Protein AF-0000000082167321 (afdb_homodimer)

Organism: Oncorhynchus tshawytscha (NCBI:txid74940)

InterPro domains:
  IPR012394 Aldehyde dehydrogenase NAD(P)-dependent [PIRSF036492] (4-446)
  IPR012394 Aldehyde dehydrogenase NAD(P)-dependent [PTHR43570] (4-446)
  IPR015590 Aldehyde dehydrogenase domain [PF00171] (3-423)
  IPR016160 Aldehyde dehydrogenase, cysteine active site [PS00070] (235-246)
  IPR016161 Aldehyde/histidinol dehydrogenase [SSF53720] (4-441)
  IPR016162 Aldehyde dehydrogenase, N-terminal [G3DSA:3.40.605.10] (10-424)
  IPR016163 Aldehyde dehydrogenase, C-terminal [G3DSA:3.40.309.10] (211-406)
  IPR029510 Aldehyde dehydrogenase, glutamic acid active site [PS00687] (207-214)

Radius of gyration: 29.34 Å; Cα contacts (8 Å, |Δi|>4): 2014; chains: 2; bounding box: 57×88×65 Å

Foldseek 3Di:
DLVQLQVLLQVVLVVVQLVDQVSLLQLLVLVLCLCVVCLVLLLVLVCVQWNAFSVCLCVPARVLSNVLSVLLNVCLVVLQDWAFDDDDPVQVVWTWTWGWAFQEEEEFEAEQLRQRRRQCSLVNLNSSSRYQYETETACLSVSNLVVCQVRSVVRHPCSRYHYDYDHDVSVVVNLQDDGQEYEDEEALVVVVVSVVSNVVNVHYYWYQHAFQAEAEEEPPFPLLLLLLQLLCQCCQSQNLDRFRNLEYEEAPVCQVVSVVSNQVNCCVPQNPDNVPRSNGIADSDLVLLVVLLVLCPPFDFPPFQDADSVRNDGPQTETECDDCVRSSNPGRNSGNYYYYHYAHDLVRVLVSQAVDWAGQEYEYEDPDPVSVVCCVVRHHWVYYDYSHTPCLVSDQVDWHHTDGSSTDATHGRSSSNNVSIDTDIDIGDDPPPCVVVVLVDDPHPVPVVPSPCCPPPPD/DLVQLQVLQQVVLVVVQLVDQVSLLQLLVLVLCLCVVCLVLLLVLVCVQWNAFSVCLCVPARVLSNVQSVLLNVCLVVLQDWAFDDDDPVQPVWTWTWGWAFQEEEEFEAEQLRQRRRQCSLVNLNSSSRYQYETETACLSVSNLVVCQVRSVVRHPCSRYHYDYDHDVSVVVNLQDAGQEYEDEEALVVVVVSVVSNVVNVHYYWYQHAFQAEAEEEPPFPLLLLLLQLLCQCCQSQNLDRFRNLEYEEAPVCQVVSLVSNQVNCCVVQNPDNVPRSNGIADSDLVLLVVLLVLCPPFDFPPFQDADSVRNDGPQTETECDDCVRSSNPTRNSGNYYYYHYAHDLVRVLVSQAVDFAGQEYEYEDPDPVSVVCNVVRHHWVYYDYSHTPCLVSDQVDWHHTDGSSTDATHGRSSSNNVSIDTDIDIGDDPPPCVVVVLVDDPHPVVVVPSPCCPPPPD

Secondary structure (DSSP, 8-state):
-HHHHHHHHHHHHHTTTT-SHHHHHHHHHHHHHHHHHTHHHHHHHHHHHH---TTHHIIIIIHHHHHHHHHHHHHHHHHHS-EE----GGGTTSEEEEEEEE-SEEEEE--SSSTTHHHHHHHHHHHHTT-EEEEE--SSSHHHHHHHHHHHHHHS-TTTS-B---SHHHHHHHHHS--SEEEEES-HHHHHHHHHHHHTTT--EEEE-----EEEE-TTS-HHHHHHHHHHHHHGGGG--TTS--EEEE-HHHHHHHHHHHHHHHHHHH-S-GGG-TT----S-HHHHHHHHHHHTT---SB---EEGGGTEE--EEE-S--TTSGGGTS---SSEEEEEE-SSHHHHHHHHHTSPPPSEEEEE-S-HHHHHHHHHH---SEEEESSSSGGGG-TTS-B---GGGEE--BSTHHHHHHTEEEEEEEE--S--GGGGGGGSSSP-SSS-S---------/-HHHHHHHHHHHHHTTTT-SHHHHHHHHHHHHHHHHHTHHHHHHHHHHHH---TTHHIIIIIHHHHHHHHHHHHHHHHHHS-EE----GGGTTSEEEEEEEE-SEEEEE--SSSTTHHHHHHHHHHHHTT-EEEEE--SSSHHHHHHHHHHHHHHS-TTTS-B---SHHHHHHHHHS--SEEEEES-HHHHHHHHHHHHTTT--EEEE-----EEEE-TTS-HHHHHHHHHHHHHGGGG--TTS--EEEE-HHHHHHHHHHHHHHHHHHH-S-GGG-TT----S-HHHHHHHHHHHTT---SB---EEGGGTEE--EEE-S--TTSGGGTS---SSEEEEEE-SSHHHHHHHHHTSPPPSEEEEE-S-HHHHHHHHHH---SEEEESSSSGGGG-TTS-B---GGGEE--BSTHHHHHHTEEEEEEEE--S--GGGGGGGSSSP-SSS-S---------

Nearest PDB structures (foldseek):
  8bb8-assembly1_A  TM=9.942E-01  e=6.285E-67  Homo sapiens
  4l2o-assembly1_B  TM=9.933E-01  e=2.022E-66  Homo sapiens
  4qgk-assembly1_B  TM=9.880E-01  e=3.049E-67  Homo sapiens
  1ad3-assembly1_B  TM=9.892E-01  e=3.861E-65  Rattus norvegicus
  5myp-assembly1_B  TM=9.589E-01  e=3.062E-54  Trypanosoma brucei

pLDDT: mean 95.12, std 10.91, range [20.81, 98.94]

Solvent-accessible surface area (backbone atoms only — not comparable to full-atom values): 46039 Å² total; per-residue (Å²): 109,57,67,55,46,52,50,42,14,46,52,40,41,73,69,46,63,40,68,47,64,66,50,28,41,49,43,46,53,30,51,48,45,49,52,68,74,38,44,67,61,51,29,50,21,40,30,70,35,28,38,41,30,64,79,46,41,44,71,76,28,47,51,60,43,49,50,45,42,53,49,44,60,73,40,39,70,66,67,52,39,73,41,76,46,75,62,41,71,92,40,62,90,40,50,46,30,33,38,51,35,45,60,44,36,31,37,38,36,17,30,51,72,49,49,59,37,59,37,45,48,61,45,51,17,31,35,66,28,37,30,17,33,44,37,28,44,26,55,75,21,48,47,47,34,53,48,48,56,64,47,48,53,75,51,37,63,52,47,31,47,32,64,50,76,49,54,70,69,52,52,52,56,46,47,71,48,86,48,51,28,39,37,38,39,48,53,52,73,59,46,27,52,52,42,33,40,25,14,78,58,50,28,49,68,32,33,40,32,29,32,61,6,45,28,38,46,44,90,83,34,67,53,66,57,50,25,43,43,50,47,49,42,22,42,47,66,30,8,43,40,60,54,19,52,38,31,37,37,29,36,71,91,44,46,66,58,50,52,50,34,34,53,54,39,44,38,63,36,35,40,96,49,46,87,77,23,69,75,48,32,28,47,67,40,68,69,61,40,52,53,54,54,58,49,44,60,97,59,73,53,75,38,62,62,51,68,38,78,94,66,27,37,63,38,68,22,31,30,65,81,43,57,78,83,34,71,67,59,72,55,59,68,64,34,31,57,37,41,28,30,67,31,87,45,70,68,48,45,46,50,59,55,65,74,46,75,36,11,24,25,36,29,38,33,60,78,47,66,68,59,54,50,48,54,64,71,68,52,75,38,9,26,36,24,31,41,48,55,63,58,55,72,76,38,46,62,34,49,46,35,20,36,54,62,1,17,36,54,46,24,39,52,65,40,21,27,53,67,39,28,42,64,23,17,38,29,42,47,64,79,64,72,58,74,72,53,51,80,78,39,54,61,67,72,71,77,62,74,56,67,70,66,69,64,80,63,83,90,109,57,69,55,48,52,52,42,16,46,54,40,41,74,69,46,64,41,69,46,65,67,51,28,42,50,43,46,53,29,51,47,45,50,53,67,74,37,45,69,60,52,30,52,22,40,30,70,34,28,38,40,30,64,78,48,40,44,73,76,27,47,51,59,43,48,50,44,41,52,49,45,59,73,40,40,70,67,69,53,39,74,41,76,44,74,63,41,73,92,39,62,90,38,50,44,30,33,36,52,34,46,59,46,35,31,37,38,36,17,29,50,73,49,48,60,37,59,37,46,50,62,46,51,17,31,36,66,27,35,29,18,33,43,36,27,44,25,55,74,20,48,48,47,34,54,48,47,57,64,47,47,53,77,50,38,62,52,48,33,47,31,64,51,77,47,53,70,67,50,50,53,55,47,47,70,48,85,49,50,27,38,37,39,39,47,53,53,74,60,46,27,52,51,41,34,41,26,14,80,58,49,27,51,69,32,35,39,32,28,32,60,6,44,26,40,45,45,90,84,35,68,53,66,58,51,25,43,43,48,46,49,41,23,43,47,66,30,9,42,40,61,55,19,52,42,31,37,37,28,36,70,91,44,48,66,58,48,53,50,33,33,52,53,39,44,39,63,37,35,41,96,49,47,88,76,24,70,73,47,32,27,48,66,40,68,69,62,40,52,52,54,54,56,48,44,60,96,59,74,52,75,38,62,62,54,68,38,78,93,66,27,36,63,39,67,22,31,30,66,80,42,55,81,83,35,71,66,58,71,55,60,70,64,32,30,58,35,41,28,30,68,32,87,45,72,67,48,44,46,50,58,55,68,75,46,76,37,10,23,23,36,29,38,33,60,79,48,66,67,59,53,50,48,54,64,71,67,51,73,38,9,26,35,24,32,42,47,55,63,59,55,73,76,37,47,64,36,48,46,34,20,37,54,63,1,16,38,54,48,25,38,53,67,41,22,26,51,67,39,27,42,64,24,17,36,28,42,46,62,79,64,71,57,73,72,54,50,80,76,40,53,61,67,70,72,76,61,73,56,68,70,65,70,62,78,64,80,94

Structure (mmCIF, N/CA/C/O backbone):
data_AF-0000000082167321-model_v1
#
loop_
_entity.id
_entity.type
_entity.pdbx_description
1 polymer 'Aldehyde dehydrogenase'
#
loop_
_atom_site.group_PDB
_atom_site.id
_atom_site.type_symbol
_atom_site.label_atom_id
_atom_site.label_alt_id
_atom_site.label_comp_id
_atom_site.label_asym_id
_atom_site.label_entity_id
_atom_site.label_seq_id
_atom_site.pdbx_PDB_ins_code
_atom_site.Cartn_x
_atom_site.Cartn_y
_atom_site.Cartn_z
_atom_site.occupancy
_atom_site.B_iso_or_equiv
_atom_site.auth_seq_id
_atom_site.auth_comp_id
_atom_site.auth_asym_id
_atom_site.auth_atom_id
_atom_site.pdbx_PDB_model_num
ATOM 1 N N . MET A 1 1 ? 22.547 15.086 -13.617 1 87.81 1 MET A N 1
ATOM 2 C CA . MET A 1 1 ? 22.703 15.086 -12.172 1 87.81 1 MET A CA 1
ATOM 3 C C . MET A 1 1 ? 21.703 14.141 -11.516 1 87.81 1 MET A C 1
ATOM 5 O O . MET A 1 1 ? 22.094 13.258 -10.742 1 87.81 1 MET A O 1
ATOM 9 N N . GLU A 1 2 ? 20.5 14.172 -11.969 1 91.75 2 GLU A N 1
ATOM 10 C CA . GLU A 1 2 ? 19.453 13.336 -11.391 1 91.75 2 GLU A CA 1
ATOM 11 C C . GLU A 1 2 ? 19.688 11.859 -11.711 1 91.75 2 GLU A C 1
ATOM 13 O O . GLU A 1 2 ? 19.672 11.016 -10.82 1 91.75 2 GLU A O 1
ATOM 18 N N . LYS A 1 3 ? 19.984 11.602 -13 1 94.5 3 LYS A N 1
ATOM 19 C CA . LYS A 1 3 ? 20.234 10.227 -13.43 1 94.5 3 LYS A CA 1
ATOM 20 C C . LYS A 1 3 ? 21.422 9.625 -12.703 1 94.5 3 LYS A C 1
ATOM 22 O O . LYS A 1 3 ? 21.391 8.461 -12.281 1 94.5 3 LYS A O 1
ATOM 27 N N . GLN A 1 4 ? 22.406 10.414 -12.547 1 96.38 4 GLN A N 1
ATOM 28 C CA . GLN A 1 4 ? 23.625 9.961 -11.883 1 96.38 4 GLN A CA 1
ATOM 29 C C . GLN A 1 4 ? 23.359 9.664 -10.406 1 96.38 4 GLN A C 1
ATOM 31 O O . GLN A 1 4 ? 23.906 8.703 -9.852 1 96.38 4 GLN A O 1
ATOM 36 N N . ALA A 1 5 ? 22.562 10.539 -9.758 1 97.56 5 ALA A N 1
ATOM 37 C CA . ALA A 1 5 ? 22.219 10.328 -8.352 1 97.56 5 ALA A CA 1
ATOM 38 C C . ALA A 1 5 ? 21.5 9 -8.156 1 97.56 5 ALA A C 1
ATOM 40 O O . ALA A 1 5 ? 21.812 8.25 -7.219 1 97.56 5 ALA A O 1
ATOM 41 N N . VAL A 1 6 ? 20.594 8.672 -9.039 1 98.44 6 VAL A N 1
ATOM 42 C CA . VAL A 1 6 ? 19.812 7.438 -8.953 1 98.44 6 VAL A CA 1
ATOM 43 C C . VAL A 1 6 ? 20.734 6.238 -9.203 1 98.44 6 VAL A C 1
ATOM 45 O O . VAL A 1 6 ? 20.672 5.246 -8.469 1 98.44 6 VAL A O 1
ATOM 48 N N . GLN A 1 7 ? 21.562 6.32 -10.211 1 98.06 7 GLN A N 1
ATOM 49 C CA . GLN A 1 7 ? 22.469 5.227 -10.562 1 98.06 7 GLN A CA 1
ATOM 50 C C . GLN A 1 7 ? 23.438 4.938 -9.43 1 98.06 7 GLN A C 1
ATOM 52 O O . GLN A 1 7 ? 23.703 3.777 -9.094 1 98.06 7 GLN A O 1
ATOM 57 N N . ARG A 1 8 ? 23.984 6 -8.883 1 97.75 8 ARG A N 1
ATOM 58 C CA . ARG A 1 8 ? 24.922 5.836 -7.781 1 97.75 8 ARG A CA 1
ATOM 59 C C . ARG A 1 8 ? 24.25 5.203 -6.57 1 97.75 8 ARG A C 1
ATOM 61 O O . ARG A 1 8 ? 24.828 4.344 -5.906 1 97.75 8 ARG A O 1
ATOM 68 N N . ALA A 1 9 ? 23.047 5.684 -6.234 1 98.62 9 ALA A N 1
ATOM 69 C CA . ALA A 1 9 ? 22.281 5.109 -5.125 1 98.62 9 ALA A CA 1
ATOM 70 C C . ALA A 1 9 ? 22.016 3.627 -5.363 1 98.62 9 ALA A C 1
ATOM 72 O O . ALA A 1 9 ? 22.141 2.812 -4.445 1 98.62 9 ALA A O 1
ATOM 73 N N . ARG A 1 10 ? 21.641 3.229 -6.566 1 98.06 10 ARG A N 1
ATOM 74 C CA . ARG A 1 10 ? 21.344 1.846 -6.918 1 98.06 10 ARG A CA 1
ATOM 75 C C . ARG A 1 10 ? 22.578 0.963 -6.793 1 98.06 10 ARG A C 1
ATOM 77 O O . ARG A 1 10 ? 22.5 -0.155 -6.277 1 98.06 10 ARG A O 1
ATOM 84 N N . GLU A 1 11 ? 23.703 1.47 -7.312 1 97.56 11 GLU A N 1
ATOM 85 C CA . GLU A 1 11 ? 24.953 0.72 -7.227 1 97.56 11 GLU A CA 1
ATOM 86 C C . GLU A 1 11 ? 25.359 0.494 -5.77 1 97.56 11 GLU A C 1
ATOM 88 O O . GLU A 1 11 ? 25.781 -0.601 -5.406 1 97.56 11 GLU A O 1
ATOM 93 N N . ALA A 1 12 ? 25.219 1.53 -4.969 1 98.06 12 ALA A N 1
ATOM 94 C CA . ALA A 1 12 ? 25.547 1.42 -3.553 1 98.06 12 ALA A CA 1
ATOM 95 C C . ALA A 1 12 ? 24.625 0.424 -2.848 1 98.06 12 ALA A C 1
ATOM 97 O O . ALA A 1 12 ? 25.078 -0.346 -1.995 1 98.06 12 ALA A O 1
ATOM 98 N N . PHE A 1 13 ? 23.422 0.398 -3.141 1 98.19 13 PHE A N 1
ATOM 99 C CA . PHE A 1 13 ? 22.453 -0.546 -2.578 1 98.19 13 PHE A CA 1
ATOM 100 C C . PHE A 1 13 ? 22.812 -1.977 -2.961 1 98.19 13 PHE A C 1
ATOM 102 O O . PHE A 1 13 ? 22.828 -2.867 -2.109 1 98.19 13 PHE A O 1
ATOM 109 N N . LEU A 1 14 ? 23.062 -2.156 -4.246 1 95.31 14 LEU A N 1
ATOM 110 C CA . LEU A 1 14 ? 23.328 -3.486 -4.781 1 95.31 14 LEU A CA 1
ATOM 111 C C . LEU A 1 14 ? 24.625 -4.047 -4.199 1 95.31 14 LEU A C 1
ATOM 113 O O . LEU A 1 14 ? 24.812 -5.266 -4.137 1 95.31 14 LEU A O 1
ATOM 117 N N . ALA A 1 15 ? 25.453 -3.105 -3.77 1 95.38 15 ALA A N 1
ATOM 118 C CA . ALA A 1 15 ? 26.703 -3.533 -3.135 1 95.38 15 ALA A CA 1
ATOM 119 C C . ALA A 1 15 ? 26.438 -4.105 -1.744 1 95.38 15 ALA A C 1
ATOM 121 O O . ALA A 1 15 ? 27.312 -4.727 -1.145 1 95.38 15 ALA A O 1
ATOM 122 N N . GLY A 1 16 ? 25.234 -3.93 -1.157 1 95.25 16 GLY A N 1
ATOM 123 C CA . GLY A 1 16 ? 24.828 -4.574 0.077 1 95.25 16 GLY A CA 1
ATOM 124 C C . GLY A 1 16 ? 25.156 -3.77 1.316 1 95.25 16 GLY A C 1
ATOM 125 O O . GLY A 1 16 ? 25.078 -4.277 2.436 1 95.25 16 GLY A O 1
ATOM 126 N N . ARG A 1 17 ? 25.484 -2.494 1.141 1 94.88 17 ARG A N 1
ATOM 127 C CA . ARG A 1 17 ? 25.953 -1.651 2.24 1 94.88 17 ARG A CA 1
ATOM 128 C C . ARG A 1 17 ? 24.875 -1.535 3.322 1 94.88 17 ARG A C 1
ATOM 130 O O . ARG A 1 17 ? 25.188 -1.618 4.516 1 94.88 17 ARG A O 1
ATOM 137 N N . PRO A 1 18 ? 23.625 -1.459 2.938 1 96.12 18 PRO A N 1
ATOM 138 C CA . PRO A 1 18 ? 22.641 -1.237 3.996 1 96.12 18 PRO A CA 1
ATOM 139 C C . PRO A 1 18 ? 22.062 -2.539 4.559 1 96.12 18 PRO A C 1
ATOM 141 O O . PRO A 1 18 ? 21.156 -2.514 5.379 1 96.12 18 PRO A O 1
ATOM 144 N N . ARG A 1 19 ? 22.562 -3.676 4.203 1 95 19 ARG A N 1
ATOM 145 C CA . ARG A 1 19 ? 22.031 -4.961 4.641 1 95 19 ARG A CA 1
ATOM 146 C C . ARG A 1 19 ? 22.219 -5.152 6.141 1 95 19 ARG A C 1
ATOM 148 O O . ARG A 1 19 ? 21.281 -5.527 6.844 1 95 19 ARG A O 1
ATOM 155 N N . PRO A 1 20 ? 23.422 -4.812 6.695 1 97.38 20 PRO A N 1
ATOM 156 C CA . PRO A 1 20 ? 23.578 -4.984 8.141 1 97.38 20 PRO A CA 1
ATOM 157 C C . PRO A 1 20 ? 22.766 -3.98 8.953 1 97.38 20 PRO A C 1
ATOM 159 O O . PRO A 1 20 ? 22.781 -2.781 8.664 1 97.38 20 PRO A O 1
ATOM 162 N N . LEU A 1 21 ? 22.125 -4.473 10 1 98.38 21 LEU A N 1
ATOM 163 C CA . LEU A 1 21 ? 21.312 -3.605 10.844 1 98.38 21 LEU A CA 1
ATOM 164 C C . LEU A 1 21 ? 22.172 -2.555 11.531 1 98.38 21 LEU A C 1
ATOM 166 O O . LEU A 1 21 ? 21.734 -1.427 11.758 1 98.38 21 LEU A O 1
ATOM 170 N N . GLU A 1 22 ? 23.391 -2.938 11.836 1 98.5 22 GLU A N 1
ATOM 171 C CA . GLU A 1 22 ? 24.312 -2.014 12.492 1 98.5 22 GLU A CA 1
ATOM 172 C C . GLU A 1 22 ? 24.578 -0.782 11.633 1 98.5 22 GLU A C 1
ATOM 174 O O . GLU A 1 22 ? 24.672 0.334 12.148 1 98.5 22 GLU A O 1
ATOM 179 N N . PHE A 1 23 ? 24.75 -0.994 10.336 1 98.75 23 PHE A N 1
ATOM 180 C CA . PHE A 1 23 ? 24.938 0.117 9.406 1 98.75 23 PHE A CA 1
ATOM 181 C C . PHE A 1 23 ? 23.734 1.056 9.438 1 98.75 23 PHE A C 1
ATOM 183 O O . PHE A 1 23 ? 23.891 2.277 9.477 1 98.75 23 PHE A O 1
ATOM 190 N N . ARG A 1 24 ? 22.516 0.494 9.43 1 98.88 24 ARG A N 1
ATOM 191 C CA . ARG A 1 24 ? 21.281 1.275 9.445 1 98.88 24 ARG A CA 1
ATOM 192 C C . ARG A 1 24 ? 21.172 2.109 10.719 1 98.88 24 ARG A C 1
ATOM 194 O O . ARG A 1 24 ? 20.859 3.299 10.664 1 98.88 24 ARG A O 1
ATOM 201 N N . VAL A 1 25 ? 21.484 1.472 11.852 1 98.88 25 VAL A N 1
ATOM 202 C CA . VAL A 1 25 ? 21.453 2.15 13.148 1 98.88 25 VAL A CA 1
ATOM 203 C C . VAL A 1 25 ? 22.453 3.301 13.148 1 98.88 25 VAL A C 1
ATOM 205 O O . VAL A 1 25 ? 22.156 4.398 13.625 1 98.88 25 VAL A O 1
ATOM 208 N N . GLN A 1 26 ? 23.625 3.064 12.578 1 98.81 26 GLN A N 1
ATOM 209 C CA . GLN A 1 26 ? 24.656 4.094 12.523 1 98.81 26 GLN A CA 1
ATOM 210 C C . GLN A 1 26 ? 24.188 5.289 11.695 1 98.81 26 GLN A C 1
ATOM 212 O O . GLN A 1 26 ? 24.422 6.441 12.07 1 98.81 26 GLN A O 1
ATOM 217 N N . GLN A 1 27 ? 23.594 5.023 10.547 1 98.94 27 GLN A N 1
ATOM 218 C CA . GLN A 1 27 ? 23.078 6.102 9.719 1 98.94 27 GLN A CA 1
ATOM 219 C C . GLN A 1 27 ? 22 6.898 10.461 1 98.94 27 GLN A C 1
ATOM 221 O O . GLN A 1 27 ? 21.984 8.133 10.398 1 98.94 27 GLN A O 1
ATOM 226 N N . LEU A 1 28 ? 21.109 6.215 11.195 1 98.94 28 LEU A N 1
ATOM 227 C CA . LEU A 1 28 ? 20.047 6.867 11.945 1 98.94 28 LEU A CA 1
ATOM 228 C C . LEU A 1 28 ? 20.609 7.734 13.062 1 98.94 28 LEU A C 1
ATOM 230 O O . LEU A 1 28 ? 20.172 8.867 13.258 1 98.94 28 LEU A O 1
ATOM 234 N N . LYS A 1 29 ? 21.562 7.25 13.766 1 98.88 29 LYS A N 1
ATOM 235 C CA . LYS A 1 29 ? 22.203 8.016 14.828 1 98.88 29 LYS A CA 1
ATOM 236 C C . LYS A 1 29 ? 22.922 9.242 14.266 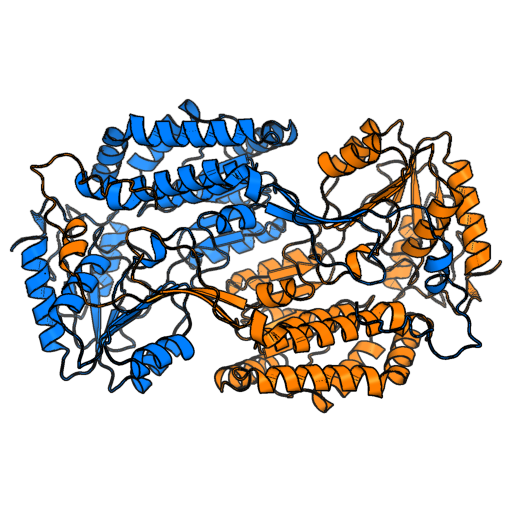1 98.88 29 LYS A C 1
ATOM 238 O O . LYS A 1 29 ? 22.938 10.305 14.898 1 98.88 29 LYS A O 1
ATOM 243 N N . SER A 1 30 ? 23.531 9.062 13.094 1 98.88 30 SER A N 1
ATOM 244 C CA . SER A 1 30 ? 24.188 10.188 12.438 1 98.88 30 SER A CA 1
ATOM 245 C C . SER A 1 30 ? 23.172 11.258 12.031 1 98.88 30 SER A C 1
ATOM 247 O O . SER A 1 30 ? 23.469 12.453 12.102 1 98.88 30 SER A O 1
ATOM 249 N N . LEU A 1 31 ? 22.047 10.812 11.57 1 98.88 31 LEU A N 1
ATOM 250 C CA . LEU A 1 31 ? 20.969 11.75 11.242 1 98.88 31 LEU A CA 1
ATOM 251 C C . LEU A 1 31 ? 20.516 12.508 12.484 1 98.88 31 LEU A C 1
ATOM 253 O O . LEU A 1 31 ? 20.266 13.711 12.422 1 98.88 31 LEU A O 1
ATOM 257 N N . GLN A 1 32 ? 20.406 11.812 13.594 1 98.62 32 GLN A N 1
ATOM 258 C CA . GLN A 1 32 ? 20.062 12.445 14.867 1 98.62 32 GLN A CA 1
ATOM 259 C C . GLN A 1 32 ? 21.094 13.5 15.25 1 98.62 32 GLN A C 1
ATOM 261 O O . GLN A 1 32 ? 20.734 14.586 15.711 1 98.62 32 GLN A O 1
ATOM 266 N N . ARG A 1 33 ? 22.328 13.211 15.055 1 98.62 33 ARG A N 1
ATOM 267 C CA . ARG A 1 33 ? 23.406 14.148 15.352 1 98.62 33 ARG A CA 1
ATOM 268 C C . ARG A 1 33 ? 23.297 15.391 14.469 1 98.62 33 ARG A C 1
ATOM 270 O O . ARG A 1 33 ? 23.562 16.5 14.922 1 98.62 33 ARG A O 1
ATOM 277 N N . MET A 1 34 ? 22.953 15.156 13.227 1 98.69 34 MET A N 1
ATOM 278 C CA . MET A 1 34 ? 22.781 16.297 12.336 1 98.69 34 MET A CA 1
ATOM 279 C C . MET A 1 34 ? 21.766 17.281 12.891 1 98.69 34 MET A C 1
ATOM 281 O O . MET A 1 34 ? 22 18.484 12.93 1 98.69 34 MET A O 1
ATOM 285 N N . ILE A 1 35 ? 20.672 16.719 13.352 1 98 35 ILE A N 1
ATOM 286 C CA . ILE A 1 35 ? 19.578 17.531 13.859 1 98 35 ILE A CA 1
ATOM 287 C C . ILE A 1 35 ? 20.016 18.25 15.133 1 98 35 ILE A C 1
ATOM 289 O O . ILE A 1 35 ? 19.781 19.453 15.297 1 98 35 ILE A O 1
ATOM 293 N N . THR A 1 36 ? 20.688 17.578 15.984 1 96.69 36 THR A N 1
ATOM 294 C CA . THR A 1 36 ? 21.094 18.125 17.266 1 96.69 36 THR A CA 1
ATOM 295 C C . THR A 1 36 ? 22.219 19.141 17.094 1 96.69 36 THR A C 1
ATOM 297 O O . THR A 1 36 ? 22.219 20.188 17.719 1 96.69 36 THR A O 1
ATOM 300 N N . ASP A 1 37 ? 23.156 18.844 16.188 1 97.5 37 ASP A N 1
ATOM 301 C CA . ASP A 1 37 ? 24.328 19.672 15.961 1 97.5 37 ASP A CA 1
ATOM 302 C C . ASP A 1 37 ? 23.953 20.969 15.25 1 97.5 37 ASP A C 1
ATOM 304 O O . ASP A 1 37 ? 24.609 22 15.438 1 97.5 37 ASP A O 1
ATOM 308 N N . ARG A 1 38 ? 22.938 20.891 14.469 1 97.88 38 ARG A N 1
ATOM 309 C CA . ARG A 1 38 ? 22.734 21.984 13.531 1 97.88 38 ARG A CA 1
ATOM 310 C C . ARG A 1 38 ? 21.391 22.672 13.75 1 97.88 38 ARG A C 1
ATOM 312 O O . ARG A 1 38 ? 20.844 23.297 12.844 1 97.88 38 ARG A O 1
ATOM 319 N N . GLN A 1 39 ? 20.812 22.547 14.891 1 97 39 GLN A N 1
ATOM 320 C CA . GLN A 1 39 ? 19.5 23.078 15.211 1 97 39 GLN A CA 1
ATOM 321 C C . GLN A 1 39 ? 19.422 24.578 14.922 1 97 39 GLN A C 1
ATOM 323 O O . GLN A 1 39 ? 18.406 25.062 14.414 1 97 39 GLN A O 1
ATOM 328 N N . GLY A 1 40 ? 20.453 25.344 15.328 1 97.19 40 GLY A N 1
ATOM 329 C CA . GLY A 1 40 ? 20.469 26.781 15.086 1 97.19 40 GLY A CA 1
ATOM 330 C C . GLY A 1 40 ? 20.406 27.141 13.617 1 97.19 40 GLY A C 1
ATOM 331 O O . GLY A 1 40 ? 19.672 28.047 13.227 1 97.19 40 GLY A O 1
ATOM 332 N N . GLU A 1 41 ? 21.172 26.453 12.781 1 98.31 41 GLU A N 1
ATOM 333 C CA . GLU A 1 41 ? 21.172 26.688 11.336 1 98.31 41 GLU A CA 1
ATOM 334 C C . GLU A 1 41 ? 19.812 26.344 10.734 1 98.31 41 GLU A C 1
ATOM 336 O O . GLU A 1 41 ? 19.328 27.031 9.836 1 98.31 41 GLU A O 1
ATOM 341 N N . ILE A 1 42 ? 19.234 25.312 11.242 1 98.56 42 ILE A N 1
ATOM 342 C CA . ILE A 1 42 ? 17.922 24.891 10.773 1 98.56 42 ILE A CA 1
ATOM 343 C C . ILE A 1 42 ? 16.875 25.953 11.102 1 98.56 42 ILE A C 1
ATOM 345 O O . ILE A 1 42 ? 16.078 26.328 10.25 1 98.56 42 ILE A O 1
ATOM 349 N N . ALA A 1 43 ? 16.953 26.453 12.312 1 97.38 43 ALA A N 1
ATOM 350 C CA . ALA A 1 43 ? 16.031 27.5 12.727 1 97.38 43 ALA A CA 1
ATOM 351 C C . ALA A 1 43 ? 16.203 28.766 11.875 1 97.38 43 ALA A C 1
ATOM 353 O O . ALA A 1 43 ? 15.211 29.391 11.492 1 97.38 43 ALA A O 1
ATOM 354 N N . THR A 1 44 ? 17.438 29.094 11.586 1 98.12 44 THR A N 1
ATOM 355 C CA . THR A 1 44 ? 17.719 30.266 10.758 1 98.12 44 THR A CA 1
ATOM 356 C C . THR A 1 44 ? 17.156 30.094 9.352 1 98.12 44 THR A C 1
ATOM 358 O O . THR A 1 44 ? 16.578 31.016 8.797 1 98.12 44 THR A O 1
ATOM 361 N N . ALA A 1 45 ? 17.344 28.891 8.789 1 98.62 45 ALA A N 1
ATOM 362 C CA . ALA A 1 45 ? 16.812 28.609 7.461 1 98.62 45 ALA A CA 1
ATOM 363 C C . ALA A 1 45 ? 15.289 28.766 7.438 1 98.62 45 ALA A C 1
ATOM 365 O O . ALA A 1 45 ? 14.734 29.359 6.52 1 98.62 45 ALA A O 1
ATOM 366 N N . LEU A 1 46 ? 14.617 28.297 8.445 1 98.31 46 LEU A N 1
ATOM 367 C CA . LEU A 1 46 ? 13.164 28.344 8.5 1 98.31 46 LEU A CA 1
ATOM 368 C C . LEU A 1 46 ? 12.68 29.781 8.727 1 98.31 46 LEU A C 1
ATOM 370 O O . LEU A 1 46 ? 11.617 30.156 8.227 1 98.31 46 LEU A O 1
ATOM 374 N N . LYS A 1 47 ? 13.445 30.547 9.5 1 97.62 47 LYS A N 1
ATOM 375 C CA . LYS A 1 47 ? 13.141 31.953 9.656 1 97.62 47 LYS A CA 1
ATOM 376 C C . LYS A 1 47 ? 13.172 32.688 8.305 1 97.62 47 LYS A C 1
ATOM 378 O O . LYS A 1 47 ? 12.289 33.469 8.008 1 97.62 47 LYS A O 1
ATOM 383 N N . GLN A 1 48 ? 14.109 32.281 7.547 1 97.88 48 GLN A N 1
ATOM 384 C CA . GLN A 1 48 ? 14.273 32.906 6.242 1 97.88 48 GLN A CA 1
ATOM 385 C C . GLN A 1 48 ? 13.203 32.438 5.266 1 97.88 48 GLN A C 1
ATOM 387 O O . GLN A 1 48 ? 12.727 33.219 4.434 1 97.88 48 GLN A O 1
ATOM 392 N N . ASP A 1 49 ? 12.789 31.203 5.332 1 98.25 49 ASP A N 1
ATOM 393 C CA . ASP A 1 49 ? 11.828 30.625 4.402 1 98.25 49 ASP A CA 1
ATOM 394 C C . ASP A 1 49 ? 10.422 31.156 4.672 1 98.25 49 ASP A C 1
ATOM 396 O O . ASP A 1 49 ? 9.711 31.562 3.746 1 98.25 49 ASP A O 1
ATOM 400 N N . ILE A 1 50 ? 10.008 31.156 5.98 1 97.38 50 ILE A N 1
ATOM 401 C CA . ILE A 1 50 ? 8.602 31.438 6.25 1 97.38 50 ILE A CA 1
ATOM 402 C C . ILE A 1 50 ? 8.477 32.25 7.531 1 97.38 50 ILE A C 1
ATOM 404 O O . ILE A 1 50 ? 7.387 32.375 8.102 1 97.38 50 ILE A O 1
ATOM 408 N N . ASN A 1 51 ? 9.562 32.75 8.086 1 96.69 51 ASN A N 1
ATOM 409 C CA . ASN A 1 51 ? 9.617 33.594 9.281 1 96.69 51 ASN A CA 1
ATOM 410 C C . ASN A 1 51 ? 9.164 32.844 10.523 1 96.69 51 ASN A C 1
ATOM 412 O O . ASN A 1 51 ? 8.492 33.406 11.391 1 96.69 51 ASN A O 1
ATOM 416 N N . ARG A 1 52 ? 9.477 31.594 10.578 1 95.19 52 ARG A N 1
ATOM 417 C CA . ARG A 1 52 ? 9.133 30.781 11.742 1 95.19 52 ARG A CA 1
ATOM 418 C C . ARG A 1 52 ? 9.977 31.188 12.953 1 95.19 52 ARG A C 1
ATOM 420 O O . ARG A 1 52 ? 11.164 31.469 12.828 1 95.19 52 ARG A O 1
ATOM 427 N N . SER A 1 53 ? 9.297 31.172 14.07 1 91.88 53 SER A N 1
ATOM 428 C CA . SER A 1 53 ? 10.008 31.438 15.312 1 91.88 53 SER A CA 1
ATOM 429 C C . SER A 1 53 ? 10.992 30.297 15.625 1 91.88 53 SER A C 1
ATOM 431 O O . SER A 1 53 ? 10.68 29.125 15.422 1 91.88 53 SER A O 1
ATOM 433 N N . GLN A 1 54 ? 12.148 30.656 16.172 1 90.25 54 GLN A N 1
ATOM 434 C CA . GLN A 1 54 ? 13.148 29.656 16.531 1 90.25 54 GLN A CA 1
ATOM 435 C C . GLN A 1 54 ? 12.641 28.75 17.641 1 90.25 54 GLN A C 1
ATOM 437 O O . GLN A 1 54 ? 13.062 27.594 17.75 1 90.25 54 GLN A O 1
ATOM 442 N N . TYR A 1 55 ? 11.688 29.219 18.406 1 87.38 55 TYR A N 1
ATOM 443 C CA . TYR A 1 55 ? 11.164 28.453 19.516 1 87.38 55 TYR A CA 1
ATOM 444 C C . TYR A 1 55 ? 10.125 27.438 19.047 1 87.38 55 TYR A C 1
ATOM 446 O O . TYR A 1 55 ? 9.852 26.453 19.734 1 87.38 55 TYR A O 1
ATOM 454 N N . ASP A 1 56 ? 9.57 27.641 17.844 1 90.81 56 ASP A N 1
ATOM 455 C CA . ASP A 1 56 ? 8.555 26.766 17.281 1 90.81 56 ASP A CA 1
ATOM 456 C C . ASP A 1 56 ? 9.195 25.625 16.5 1 90.81 56 ASP A C 1
ATOM 458 O O . ASP A 1 56 ? 8.586 24.562 16.328 1 90.81 56 ASP A O 1
ATOM 462 N N . THR A 1 57 ? 10.438 25.859 16.078 1 93.31 57 THR A N 1
ATOM 463 C CA . THR A 1 57 ? 11.102 24.938 15.172 1 93.31 57 THR A CA 1
ATOM 464 C C . THR A 1 57 ? 11.266 23.562 15.82 1 93.31 57 THR A C 1
ATOM 466 O O . THR A 1 57 ? 10.875 22.547 15.242 1 93.31 57 THR A O 1
ATOM 469 N N . PRO A 1 58 ? 11.766 23.453 17.094 1 92.88 58 PRO A N 1
ATOM 470 C CA . PRO A 1 58 ? 11.859 22.125 17.719 1 92.88 58 PRO A CA 1
ATOM 471 C C . PRO A 1 58 ? 10.5 21.453 17.906 1 92.88 58 PRO A C 1
ATOM 473 O O . PRO A 1 58 ? 10.352 20.266 17.641 1 92.88 58 PRO A O 1
ATOM 476 N N . LEU A 1 59 ? 9.523 22.25 18.234 1 89.5 59 LEU A N 1
ATOM 477 C CA . LEU A 1 59 ? 8.203 21.719 18.547 1 89.5 59 LEU A CA 1
ATOM 478 C C . LEU A 1 59 ? 7.512 21.203 17.281 1 89.5 59 LEU A C 1
ATOM 480 O O . LEU A 1 59 ? 6.844 20.172 17.328 1 89.5 59 LEU A O 1
ATOM 484 N N . PHE A 1 60 ? 7.695 21.875 16.234 1 92.38 60 PHE A N 1
ATOM 485 C CA . PHE A 1 60 ? 6.902 21.578 15.055 1 92.38 60 PHE A CA 1
ATOM 486 C C . PHE A 1 60 ? 7.613 20.562 14.172 1 92.38 60 PHE A C 1
ATOM 488 O O . PHE A 1 60 ? 6.98 19.906 13.344 1 92.38 60 PHE A O 1
ATOM 495 N N . GLU A 1 61 ? 8.984 20.453 14.344 1 95.25 61 GLU A N 1
ATOM 496 C CA . GLU A 1 61 ? 9.625 19.562 13.375 1 95.25 61 GLU A CA 1
ATOM 497 C C . GLU A 1 61 ? 10.68 18.688 14.039 1 95.25 61 GLU A C 1
ATOM 499 O O . GLU A 1 61 ? 10.664 17.469 13.867 1 95.25 61 GLU A O 1
ATOM 504 N N . LEU A 1 62 ? 11.492 19.25 14.891 1 96.69 62 LEU A N 1
ATOM 505 C CA . LEU A 1 62 ? 12.734 18.578 15.227 1 96.69 62 LEU A CA 1
ATOM 506 C C . LEU A 1 62 ? 12.516 17.531 16.312 1 96.69 62 LEU A C 1
ATOM 508 O O . LEU A 1 62 ? 13.07 16.438 16.25 1 96.69 62 LEU A O 1
ATOM 512 N N . ILE A 1 63 ? 11.648 17.828 17.266 1 94.44 63 ILE A N 1
ATOM 513 C CA . ILE A 1 63 ? 11.375 16.891 18.344 1 94.44 63 ILE A CA 1
ATOM 514 C C . ILE A 1 63 ? 10.734 15.625 17.766 1 94.44 63 ILE A C 1
ATOM 516 O O . ILE A 1 63 ? 11.117 14.508 18.125 1 94.44 63 ILE A O 1
ATOM 520 N N . GLY A 1 64 ? 9.742 15.82 16.875 1 94.75 64 GLY A N 1
ATOM 521 C CA . GLY A 1 64 ? 9.117 14.68 16.234 1 94.75 64 GLY A CA 1
ATOM 522 C C . GLY A 1 64 ? 10.102 13.82 15.453 1 94.75 64 GLY A C 1
ATOM 523 O O . GLY A 1 64 ? 10.016 12.594 15.492 1 94.75 64 GLY A O 1
ATOM 524 N N . LEU A 1 65 ? 11.047 14.414 14.781 1 97.56 65 LEU A N 1
ATOM 525 C CA . LEU A 1 65 ? 12.07 13.695 14.023 1 97.56 65 LEU A CA 1
ATOM 526 C C . LEU A 1 65 ? 12.969 12.883 14.945 1 97.56 65 LEU A C 1
ATOM 528 O O . LEU A 1 65 ? 13.258 11.719 14.664 1 97.56 65 LEU A O 1
ATOM 532 N N . GLU A 1 66 ? 13.367 13.508 16.031 1 97.19 66 GLU A N 1
ATOM 533 C CA . GLU A 1 66 ? 14.219 12.82 16.984 1 97.19 66 GLU A CA 1
ATOM 534 C C . GLU A 1 66 ? 13.508 11.617 17.594 1 97.19 66 GLU A C 1
ATOM 536 O O . GLU A 1 66 ? 14.117 10.562 17.797 1 97.19 66 GLU A O 1
ATOM 541 N N . ASN A 1 67 ? 12.266 11.805 17.875 1 95.88 67 ASN A N 1
ATOM 542 C CA . ASN A 1 67 ? 11.469 10.695 18.391 1 95.88 67 ASN A CA 1
ATOM 543 C C . ASN A 1 67 ? 11.367 9.555 17.391 1 95.88 67 ASN A C 1
ATOM 545 O O . ASN A 1 67 ? 11.453 8.383 17.766 1 95.88 67 ASN A O 1
ATOM 549 N N . GLU A 1 68 ? 11.141 9.891 16.156 1 97.25 68 GLU A N 1
ATOM 550 C CA . GLU A 1 68 ? 11.078 8.906 15.086 1 97.25 68 GLU A CA 1
ATOM 551 C C . GLU A 1 68 ? 12.375 8.117 14.984 1 97.25 68 GLU A C 1
ATOM 553 O O . GLU A 1 68 ? 12.359 6.891 14.844 1 97.25 68 GLU A O 1
ATOM 558 N N . ILE A 1 69 ? 13.484 8.797 15.039 1 98.75 69 ILE A N 1
ATOM 559 C CA . ILE A 1 69 ? 14.797 8.172 14.938 1 98.75 69 ILE A CA 1
ATOM 560 C C . ILE A 1 69 ? 15.039 7.258 16.125 1 98.75 69 ILE A C 1
ATOM 562 O O . ILE A 1 69 ? 15.461 6.113 15.969 1 98.75 69 ILE A O 1
ATOM 566 N N . SER A 1 70 ? 14.734 7.781 17.312 1 98.19 70 SER A N 1
ATOM 567 C CA . SER A 1 70 ? 14.93 7.004 18.531 1 98.19 70 SER A CA 1
ATOM 568 C C . SER A 1 70 ? 14.109 5.719 18.5 1 98.19 70 SER A C 1
ATOM 570 O O . SER A 1 70 ? 14.602 4.656 18.891 1 98.19 70 SER A O 1
ATOM 572 N N . LEU A 1 71 ? 12.898 5.852 18.078 1 98 71 LEU A N 1
ATOM 573 C CA . LEU A 1 71 ? 12.031 4.684 17.969 1 98 71 LEU A CA 1
ATOM 574 C C . LEU A 1 71 ? 12.617 3.664 16.984 1 98 71 LEU A C 1
ATOM 576 O O . LEU A 1 71 ? 12.688 2.471 17.297 1 98 71 LEU A O 1
ATOM 580 N N . ALA A 1 72 ? 13.031 4.09 15.852 1 98.75 72 ALA A N 1
ATOM 581 C CA . ALA A 1 72 ? 13.594 3.201 14.836 1 98.75 72 ALA A CA 1
ATOM 582 C C . ALA A 1 72 ? 14.836 2.494 15.359 1 98.75 72 ALA A C 1
ATOM 584 O O . ALA A 1 72 ? 14.984 1.28 15.195 1 98.75 72 ALA A O 1
ATOM 585 N N . VAL A 1 73 ? 15.68 3.279 15.984 1 98.81 73 VAL A N 1
ATOM 586 C CA . VAL A 1 73 ? 16.906 2.711 16.516 1 98.81 73 VAL A CA 1
ATOM 587 C C . VAL A 1 73 ? 16.578 1.631 17.547 1 98.81 73 VAL A C 1
ATOM 589 O O . VAL A 1 73 ? 17.172 0.553 17.531 1 98.81 73 VAL A O 1
ATOM 592 N N . SER A 1 74 ? 15.625 1.925 18.359 1 98.44 74 SER A N 1
ATOM 593 C CA . SER A 1 74 ? 15.289 1.032 19.469 1 98.44 74 SER A CA 1
ATOM 594 C C . SER A 1 74 ? 14.586 -0.227 18.969 1 98.44 74 SER A C 1
ATOM 596 O O . SER A 1 74 ? 14.75 -1.304 19.547 1 98.44 74 SER A O 1
ATOM 598 N N . LYS A 1 75 ? 13.82 -0.113 17.891 1 98.5 75 LYS A N 1
ATOM 599 C CA . LYS A 1 75 ? 12.93 -1.208 17.516 1 98.5 75 LYS A CA 1
ATOM 600 C C . LYS A 1 75 ? 13.398 -1.888 16.234 1 98.5 75 LYS A C 1
ATOM 602 O O . LYS A 1 75 ? 12.828 -2.898 15.82 1 98.5 75 LYS A O 1
ATOM 607 N N . LEU A 1 76 ? 14.43 -1.468 15.648 1 98.75 76 LEU A N 1
ATOM 608 C CA . LEU A 1 76 ? 14.828 -1.894 14.312 1 98.75 76 LEU A CA 1
ATOM 609 C C . LEU A 1 76 ? 15.039 -3.402 14.266 1 98.75 76 LEU A C 1
ATOM 611 O O . LEU A 1 76 ? 14.602 -4.066 13.32 1 98.75 76 LEU A O 1
ATOM 615 N N . ALA A 1 77 ? 15.734 -3.93 15.219 1 98.62 77 ALA A N 1
ATOM 616 C CA . ALA A 1 77 ? 16.016 -5.363 15.234 1 98.62 77 ALA A CA 1
ATOM 617 C C . ALA A 1 77 ? 14.711 -6.168 15.234 1 98.62 77 ALA A C 1
ATOM 619 O O . ALA A 1 77 ? 14.594 -7.172 14.531 1 98.62 77 ALA A O 1
ATOM 620 N N . GLN A 1 78 ? 13.805 -5.699 16 1 98.56 78 GLN A N 1
ATOM 621 C CA . GLN A 1 78 ? 12.508 -6.363 16.062 1 98.56 78 GLN A CA 1
ATOM 622 C C . GLN A 1 78 ? 11.734 -6.203 14.758 1 98.56 78 GLN A C 1
ATOM 624 O O . GLN A 1 78 ? 11.141 -7.16 14.266 1 98.56 78 GLN A O 1
ATOM 629 N N . TRP A 1 79 ? 11.719 -4.988 14.219 1 98.69 79 TRP A N 1
ATOM 630 C CA . TRP A 1 79 ? 10.984 -4.711 12.984 1 98.69 79 TRP A CA 1
ATOM 631 C C . TRP A 1 79 ? 11.516 -5.562 11.836 1 98.69 79 TRP A C 1
ATOM 633 O O . TRP A 1 79 ? 10.742 -6.012 10.984 1 98.69 79 TRP A O 1
ATOM 643 N N . ALA A 1 80 ? 12.805 -5.801 11.797 1 98.56 80 ALA A N 1
ATOM 644 C CA . ALA A 1 80 ? 13.469 -6.441 10.664 1 98.56 80 ALA A CA 1
ATOM 645 C C . ALA A 1 80 ? 13.477 -7.957 10.82 1 98.56 80 ALA A C 1
ATOM 647 O O . ALA A 1 80 ? 13.805 -8.68 9.875 1 98.56 80 ALA A O 1
ATOM 648 N N . ALA A 1 81 ? 13.062 -8.484 11.961 1 98.5 81 ALA A N 1
ATOM 649 C CA . ALA A 1 81 ? 13.125 -9.914 12.25 1 98.5 81 ALA A CA 1
ATOM 650 C C . ALA A 1 81 ? 12.047 -10.68 11.492 1 98.5 81 ALA A C 1
ATOM 652 O O . ALA A 1 81 ? 10.992 -10.125 11.172 1 98.5 81 ALA A O 1
ATOM 653 N N . PRO A 1 82 ? 12.336 -12.023 11.164 1 98.31 82 PRO A N 1
ATOM 654 C CA . PRO A 1 82 ? 11.266 -12.859 10.617 1 98.31 82 PRO A CA 1
ATOM 655 C C . PRO A 1 82 ? 10.039 -12.922 11.523 1 98.31 82 PRO A C 1
ATOM 657 O O . PRO A 1 82 ? 10.172 -12.961 12.75 1 98.31 82 PRO A O 1
ATOM 660 N N . ARG A 1 83 ? 8.867 -12.859 10.891 1 98.44 83 ARG A N 1
ATOM 661 C CA . ARG A 1 83 ? 7.602 -12.93 11.609 1 98.44 83 ARG A CA 1
ATOM 662 C C . ARG A 1 83 ? 6.898 -14.258 11.359 1 98.44 83 ARG A C 1
ATOM 664 O O . ARG A 1 83 ? 6.309 -14.461 10.297 1 98.44 83 ARG A O 1
ATOM 671 N N . PRO A 1 84 ? 6.953 -15.188 12.344 1 97.81 84 PRO A N 1
ATOM 672 C CA . PRO A 1 84 ? 6.254 -16.453 12.141 1 97.81 84 PRO A CA 1
ATOM 673 C C . PRO A 1 84 ? 4.754 -16.266 11.906 1 97.81 84 PRO A C 1
ATOM 675 O O . PRO A 1 84 ? 4.148 -15.344 12.445 1 97.81 84 PRO A O 1
ATOM 678 N N . VAL A 1 85 ? 4.191 -17.078 11.117 1 97.38 85 VAL A N 1
ATOM 679 C CA . VAL A 1 85 ? 2.756 -17.016 10.852 1 97.38 85 VAL A CA 1
ATOM 680 C C . VAL A 1 85 ? 2.098 -18.328 11.25 1 97.38 85 VAL A C 1
ATOM 682 O O . VAL A 1 85 ? 2.781 -19.328 11.484 1 97.38 85 VAL A O 1
ATOM 685 N N . GLU A 1 86 ? 0.764 -18.266 11.336 1 94.31 86 GLU A N 1
ATOM 686 C CA . GLU A 1 86 ? -0.006 -19.453 11.656 1 94.31 86 GLU A CA 1
ATOM 687 C C . GLU A 1 86 ? 0.086 -20.484 10.539 1 94.31 86 GLU A C 1
ATOM 689 O O . GLU A 1 86 ? -0.052 -20.156 9.359 1 94.31 86 GLU A O 1
ATOM 694 N N . ARG A 1 87 ? 0.353 -21.703 10.906 1 90.69 87 ARG A N 1
ATOM 695 C CA . ARG A 1 87 ? 0.417 -22.812 9.961 1 90.69 87 ARG A CA 1
ATOM 696 C C . ARG A 1 87 ? -0.883 -23.609 9.961 1 90.69 87 ARG A C 1
ATOM 698 O O . ARG A 1 87 ? -1.718 -23.453 10.852 1 90.69 87 ARG A O 1
ATOM 705 N N . ASN A 1 88 ? -1.054 -24.281 8.914 1 86.69 88 ASN A N 1
ATOM 706 C CA . ASN A 1 88 ? -2.172 -25.219 8.859 1 86.69 88 ASN A CA 1
ATOM 707 C C . ASN A 1 88 ? -1.695 -26.656 8.93 1 86.69 88 ASN A C 1
ATOM 709 O O . ASN A 1 88 ? -0.517 -26.922 9.18 1 86.69 88 ASN A O 1
ATOM 713 N N . LEU A 1 89 ? -2.625 -27.594 8.781 1 78.31 89 LEU A N 1
ATOM 714 C CA . LEU A 1 89 ? -2.311 -29.016 8.938 1 78.31 89 LEU A CA 1
ATOM 715 C C . LEU A 1 89 ? -1.289 -29.453 7.895 1 78.31 89 LEU A C 1
ATOM 717 O O . LEU A 1 89 ? -0.397 -30.25 8.195 1 78.31 89 LEU A O 1
ATOM 721 N N . LEU A 1 90 ? -1.344 -28.891 6.707 1 80.12 90 LEU A N 1
ATOM 722 C CA . LEU A 1 90 ? -0.466 -29.281 5.609 1 80.12 90 LEU A CA 1
ATOM 723 C C . LEU A 1 90 ? 0.942 -28.734 5.816 1 80.12 90 LEU A C 1
ATOM 725 O O . LEU A 1 90 ? 1.896 -29.219 5.203 1 80.12 90 LEU A O 1
ATOM 729 N N . THR A 1 91 ? 1.055 -27.703 6.711 1 86.62 91 THR A N 1
ATOM 730 C CA . THR A 1 91 ? 2.35 -27.062 6.895 1 86.62 91 THR A CA 1
ATOM 731 C C . THR A 1 91 ? 2.783 -27.125 8.359 1 86.62 91 THR A C 1
ATOM 733 O O . THR A 1 91 ? 3.648 -26.359 8.789 1 86.62 91 THR A O 1
ATOM 736 N N . ILE A 1 92 ? 2.24 -27.969 9.125 1 86 92 ILE A N 1
ATOM 737 C CA . ILE A 1 92 ? 2.408 -27.984 10.578 1 86 92 ILE A CA 1
ATOM 738 C C . ILE A 1 92 ? 3.871 -28.25 10.93 1 86 92 ILE A C 1
ATOM 740 O O . ILE A 1 92 ? 4.383 -27.719 11.914 1 86 92 ILE A O 1
ATOM 744 N N . SER A 1 93 ? 4.57 -29.031 10.148 1 87.81 93 SER A N 1
ATOM 745 C CA . SER A 1 93 ? 5.957 -29.375 10.438 1 87.81 93 SER A CA 1
ATOM 746 C C . SER A 1 93 ? 6.922 -28.438 9.719 1 87.81 93 SER A C 1
ATOM 748 O O . SER A 1 93 ? 8.141 -28.547 9.875 1 87.81 93 SER A O 1
ATOM 750 N N . ASP A 1 94 ? 6.391 -27.531 8.898 1 93.62 94 ASP A N 1
ATOM 751 C CA . ASP A 1 94 ? 7.199 -26.625 8.086 1 93.62 94 ASP A CA 1
ATOM 752 C C . ASP A 1 94 ? 7.445 -25.312 8.812 1 93.62 94 ASP A C 1
ATOM 754 O O . ASP A 1 94 ? 6.871 -25.062 9.875 1 93.62 94 ASP A O 1
ATOM 758 N N . GLN A 1 95 ? 8.422 -24.594 8.336 1 96.62 95 GLN A N 1
ATOM 759 C CA . GLN A 1 95 ? 8.609 -23.219 8.781 1 96.62 95 GLN A CA 1
ATOM 760 C C . GLN A 1 95 ? 7.93 -22.234 7.84 1 96.62 95 GLN A C 1
ATOM 762 O O . GLN A 1 95 ? 8.102 -22.312 6.625 1 96.62 95 GLN A O 1
ATOM 767 N N . ALA A 1 96 ? 7.074 -21.391 8.367 1 98.19 96 ALA A N 1
ATOM 768 C CA . ALA A 1 96 ? 6.379 -20.344 7.613 1 98.19 96 ALA A CA 1
ATOM 769 C C . ALA A 1 96 ? 6.492 -18.984 8.305 1 98.19 96 ALA A C 1
ATOM 771 O O . ALA A 1 96 ? 6.16 -18.859 9.484 1 98.19 96 ALA A O 1
ATOM 772 N N . TYR A 1 97 ? 7.027 -18.016 7.629 1 98.69 97 TYR A N 1
ATOM 773 C CA . TYR A 1 97 ? 7.215 -16.703 8.227 1 98.69 97 TYR A CA 1
ATOM 774 C C . TYR A 1 97 ? 7.246 -15.609 7.156 1 98.69 97 TYR A C 1
ATOM 776 O O . TYR A 1 97 ? 7.363 -15.906 5.965 1 98.69 97 TYR A O 1
ATOM 784 N N . ILE A 1 98 ? 7.07 -14.422 7.527 1 98.81 98 ILE A N 1
ATOM 785 C CA . ILE A 1 98 ? 7.211 -13.227 6.699 1 98.81 98 ILE A CA 1
ATOM 786 C C . ILE A 1 98 ? 8.562 -12.57 6.961 1 98.81 98 ILE A C 1
ATOM 788 O O . ILE A 1 98 ? 8.914 -12.297 8.109 1 98.81 98 ILE A O 1
ATOM 792 N N . GLN A 1 99 ? 9.328 -12.375 5.969 1 98.75 99 GLN A N 1
ATOM 793 C CA . GLN A 1 99 ? 10.609 -11.695 6.094 1 98.75 99 GLN A CA 1
ATOM 794 C C . GLN A 1 99 ? 10.555 -10.297 5.484 1 98.75 99 GLN A C 1
ATOM 796 O O . GLN A 1 99 ? 10.461 -10.148 4.266 1 98.75 99 GLN A O 1
ATOM 801 N N . PRO A 1 100 ? 10.625 -9.242 6.352 1 98.69 100 PRO A N 1
ATOM 802 C CA . PRO A 1 100 ? 10.75 -7.898 5.777 1 98.69 100 PRO A CA 1
ATOM 803 C C . PRO A 1 100 ? 12.07 -7.688 5.047 1 98.69 100 PRO A C 1
ATOM 805 O O . PRO A 1 100 ? 13.133 -8.008 5.582 1 98.69 100 PRO A O 1
ATOM 808 N N . GLU A 1 101 ? 11.953 -7.211 3.799 1 98.38 101 GLU A N 1
ATOM 809 C CA . GLU A 1 101 ? 13.109 -6.934 2.961 1 98.38 101 GLU A CA 1
ATOM 810 C C . GLU A 1 101 ? 13.055 -5.523 2.385 1 98.38 101 GLU A C 1
ATOM 812 O O . GLU A 1 101 ? 11.969 -5.016 2.076 1 98.38 101 GLU A O 1
ATOM 817 N N . PRO A 1 102 ? 14.289 -4.863 2.275 1 98.56 102 PRO A N 1
ATOM 818 C CA . PRO A 1 102 ? 14.25 -3.568 1.591 1 98.56 102 PRO A CA 1
ATOM 819 C C . PRO A 1 102 ? 13.703 -3.672 0.168 1 98.56 102 PRO A C 1
ATOM 821 O O . PRO A 1 102 ? 13.805 -4.727 -0.463 1 98.56 102 PRO A O 1
ATOM 824 N N . LEU A 1 103 ? 13.164 -2.604 -0.283 1 98.62 103 LEU A N 1
ATOM 825 C CA . LEU A 1 103 ? 12.648 -2.541 -1.648 1 98.62 103 LEU A CA 1
ATOM 826 C C . LEU A 1 103 ? 13.773 -2.258 -2.637 1 98.62 103 LEU A C 1
ATOM 828 O O . LEU A 1 103 ? 13.797 -2.816 -3.736 1 98.62 103 LEU A O 1
ATOM 832 N N . GLY A 1 104 ? 14.672 -1.389 -2.346 1 98.44 104 GLY A N 1
ATOM 833 C CA . GLY A 1 104 ? 15.75 -0.975 -3.234 1 98.44 104 GLY A CA 1
ATOM 834 C C . GLY A 1 104 ? 16.109 0.491 -3.09 1 98.44 104 GLY A C 1
ATOM 835 O O . GLY A 1 104 ? 16.703 0.893 -2.09 1 98.44 104 GLY A O 1
ATOM 836 N N . VAL A 1 105 ? 15.672 1.306 -4.105 1 98.88 105 VAL A N 1
ATOM 837 C CA . VAL A 1 105 ? 15.922 2.742 -4.113 1 98.88 105 VAL A CA 1
ATOM 838 C C . VAL A 1 105 ? 14.602 3.502 -4.047 1 98.88 105 VAL A C 1
ATOM 840 O O . VAL A 1 105 ? 13.75 3.359 -4.926 1 98.88 105 VAL A O 1
ATOM 843 N N . VAL A 1 106 ? 14.484 4.363 -3.016 1 98.88 106 VAL A N 1
ATOM 844 C CA . VAL A 1 106 ? 13.266 5.133 -2.779 1 98.88 106 VAL A CA 1
ATOM 845 C C . VAL A 1 106 ? 13.477 6.582 -3.201 1 98.88 106 VAL A C 1
ATOM 847 O O . VAL A 1 106 ? 14.547 7.152 -2.967 1 98.88 106 VAL A O 1
ATOM 850 N N . LEU A 1 107 ? 12.477 7.137 -3.844 1 98.94 107 LEU A N 1
ATOM 851 C CA . LEU A 1 107 ? 12.445 8.578 -4.062 1 98.94 107 LEU A CA 1
ATOM 852 C C . LEU A 1 107 ? 11.57 9.266 -3.021 1 98.94 107 LEU A C 1
ATOM 854 O O . LEU A 1 107 ? 10.414 8.891 -2.828 1 98.94 107 LEU A O 1
ATOM 858 N N . ILE A 1 108 ? 12.141 10.242 -2.33 1 98.94 108 ILE A N 1
ATOM 859 C CA . ILE A 1 108 ? 11.398 11.031 -1.352 1 98.94 108 ILE A CA 1
ATOM 860 C C . ILE A 1 108 ? 11.297 12.477 -1.825 1 98.94 108 ILE A C 1
ATOM 862 O O . ILE A 1 108 ? 12.305 13.172 -1.934 1 98.94 108 ILE A O 1
ATOM 866 N N . ILE A 1 109 ? 10.109 12.875 -2.139 1 98.94 109 ILE A N 1
ATOM 867 C CA . ILE A 1 109 ? 9.828 14.25 -2.514 1 98.94 109 ILE A CA 1
ATOM 868 C C . ILE A 1 109 ? 9.117 14.961 -1.363 1 98.94 109 ILE A C 1
ATOM 870 O O . ILE A 1 109 ? 7.945 14.688 -1.082 1 98.94 109 ILE A O 1
ATOM 874 N N . GLY A 1 110 ? 9.836 15.883 -0.744 1 98.56 110 GLY A N 1
ATOM 875 C CA . GLY A 1 110 ? 9.328 16.547 0.444 1 98.56 110 GLY A CA 1
ATOM 876 C C . GLY A 1 110 ? 8.516 17.781 0.13 1 98.56 110 GLY A C 1
ATOM 877 O O . GLY A 1 110 ? 8.383 18.172 -1.034 1 98.56 110 GLY A O 1
ATOM 878 N N . ALA A 1 111 ? 7.977 18.453 1.122 1 98.5 111 ALA A N 1
ATOM 879 C CA . ALA A 1 111 ? 7.148 19.641 1.018 1 98.5 111 ALA A CA 1
ATOM 880 C C . ALA A 1 111 ? 7.816 20.844 1.694 1 98.5 111 ALA A C 1
ATOM 882 O O . ALA A 1 111 ? 8.75 20.672 2.48 1 98.5 111 ALA A O 1
ATOM 883 N N . TRP A 1 112 ? 7.289 22.047 1.461 1 98.62 112 TRP A N 1
ATOM 884 C CA . TRP A 1 112 ? 7.988 23.266 1.844 1 98.62 112 TRP A CA 1
ATOM 885 C C . TRP A 1 112 ? 7.516 23.766 3.207 1 98.62 112 TRP A C 1
ATOM 887 O O . TRP A 1 112 ? 8.195 24.562 3.85 1 98.62 112 TRP A O 1
ATOM 897 N N . ASN A 1 113 ? 6.383 23.281 3.639 1 98.38 113 ASN A N 1
ATOM 898 C CA . ASN A 1 113 ? 5.773 23.922 4.801 1 98.38 113 ASN A CA 1
ATOM 899 C C . ASN A 1 113 ? 6.371 23.406 6.105 1 98.38 113 ASN A C 1
ATOM 901 O O . ASN A 1 113 ? 6.398 24.125 7.109 1 98.38 113 ASN A O 1
ATOM 905 N N . TYR A 1 114 ? 6.777 22.266 6.199 1 98.31 114 TYR A N 1
ATOM 906 C CA . TYR A 1 114 ? 7.625 21.625 7.203 1 98.31 114 TYR A CA 1
ATOM 907 C C . TYR A 1 114 ? 8.773 20.875 6.547 1 98.31 114 TYR A C 1
ATOM 909 O O . TYR A 1 114 ? 8.828 19.641 6.605 1 98.31 114 TYR A O 1
ATOM 917 N N . PRO A 1 115 ? 9.695 21.656 6.004 1 98.5 115 PRO A N 1
ATOM 918 C CA . PRO A 1 115 ? 10.633 21.094 5.023 1 98.5 115 PRO A CA 1
ATOM 919 C C . PRO A 1 115 ? 11.578 20.062 5.629 1 98.5 115 PRO A C 1
ATOM 921 O O . PRO A 1 115 ? 12.133 19.234 4.906 1 98.5 115 PRO A O 1
ATOM 924 N N . TRP A 1 116 ? 11.797 20.062 6.898 1 98.62 116 TRP A N 1
ATOM 925 C CA . TRP A 1 116 ? 12.688 19.094 7.535 1 98.62 116 TRP A CA 1
ATOM 926 C C . TRP A 1 116 ? 11.922 17.844 7.953 1 98.62 116 TRP A C 1
ATOM 928 O O . TRP A 1 116 ? 12.258 16.734 7.531 1 98.62 116 TRP A O 1
ATOM 938 N N . ALA A 1 117 ? 10.805 18.016 8.648 1 98.25 117 ALA A N 1
ATOM 939 C CA . ALA A 1 117 ? 10.023 16.875 9.109 1 98.25 117 ALA A CA 1
ATOM 940 C C . ALA A 1 117 ? 9.477 16.062 7.938 1 98.25 117 ALA A C 1
ATOM 942 O O . ALA A 1 117 ? 9.609 14.844 7.902 1 98.25 117 ALA A O 1
ATOM 943 N N . LEU A 1 118 ? 8.914 16.734 6.934 1 98.5 118 LEU A N 1
ATOM 944 C CA . LEU A 1 118 ? 8.188 16.062 5.859 1 98.5 118 LEU A CA 1
ATOM 945 C C . LEU A 1 118 ? 9.156 15.469 4.848 1 98.5 118 LEU A C 1
ATOM 947 O O . LEU A 1 118 ? 8.766 14.648 4.012 1 98.5 118 LEU A O 1
ATOM 951 N N . THR A 1 119 ? 10.414 15.781 4.941 1 98.75 119 THR A N 1
ATOM 952 C CA . THR A 1 119 ? 11.438 15.188 4.086 1 98.75 119 THR A CA 1
ATOM 953 C C . THR A 1 119 ? 12.188 14.086 4.828 1 98.75 119 THR A C 1
ATOM 955 O O . THR A 1 119 ? 12.43 13.016 4.273 1 98.75 119 THR A O 1
ATOM 958 N N . LEU A 1 120 ? 12.469 14.328 6.082 1 98.81 120 LEU A N 1
ATOM 959 C CA . LEU A 1 120 ? 13.383 13.445 6.797 1 98.81 120 LEU A CA 1
ATOM 960 C C . LEU A 1 120 ? 12.625 12.305 7.469 1 98.81 120 LEU A C 1
ATOM 962 O O . LEU A 1 120 ? 13.18 11.227 7.699 1 98.81 120 LEU A O 1
ATOM 966 N N . GLN A 1 121 ? 11.383 12.531 7.805 1 98.62 121 GLN A N 1
ATOM 967 C CA . GLN A 1 121 ? 10.641 11.461 8.453 1 98.62 121 GLN A CA 1
ATOM 968 C C . GLN A 1 121 ? 10.555 10.227 7.562 1 98.62 121 GLN A C 1
ATOM 970 O O . GLN A 1 121 ? 10.875 9.117 7.992 1 98.62 121 GLN A O 1
ATOM 975 N N . PRO A 1 122 ? 10.148 10.367 6.254 1 98.81 122 PRO A N 1
ATOM 976 C CA . PRO A 1 122 ? 10.195 9.188 5.387 1 98.81 122 PRO A CA 1
ATOM 977 C C . PRO A 1 122 ? 11.617 8.648 5.203 1 98.81 122 PRO A C 1
ATOM 979 O O . PRO A 1 122 ? 11.805 7.445 5.031 1 98.81 122 PRO A O 1
ATOM 982 N N . LEU A 1 123 ? 12.594 9.539 5.273 1 98.94 123 LEU A N 1
ATOM 983 C CA . LEU A 1 123 ? 13.977 9.086 5.137 1 98.94 123 LEU A CA 1
ATOM 984 C C . LEU A 1 123 ? 14.367 8.172 6.293 1 98.94 123 LEU A C 1
ATOM 986 O O . LEU A 1 123 ? 15.055 7.172 6.09 1 98.94 123 LEU A O 1
ATOM 990 N N . VAL A 1 124 ? 13.922 8.5 7.512 1 98.94 124 VAL A N 1
ATOM 991 C CA . VAL A 1 124 ? 14.164 7.645 8.672 1 98.94 124 VAL A CA 1
ATOM 992 C C . VAL A 1 124 ? 13.656 6.23 8.391 1 98.94 124 VAL A C 1
ATOM 994 O O . VAL A 1 124 ? 14.367 5.254 8.633 1 98.94 124 VAL A O 1
ATOM 997 N N . GLY A 1 125 ? 12.445 6.148 7.852 1 98.81 125 GLY A N 1
ATOM 998 C CA . GLY A 1 125 ? 11.875 4.852 7.531 1 98.81 125 GLY A CA 1
ATOM 999 C C . GLY A 1 125 ? 12.617 4.129 6.422 1 98.81 125 GLY A C 1
ATOM 1000 O O . GLY A 1 125 ? 12.773 2.906 6.465 1 98.81 125 GLY A O 1
ATOM 1001 N N . ALA A 1 126 ? 13.07 4.859 5.41 1 98.94 126 ALA A N 1
ATOM 1002 C CA . ALA A 1 126 ? 13.82 4.258 4.312 1 98.94 126 ALA A CA 1
ATOM 1003 C C . ALA A 1 126 ? 15.133 3.656 4.809 1 98.94 126 ALA A C 1
ATOM 1005 O O . ALA A 1 126 ? 15.492 2.537 4.434 1 98.94 126 ALA A O 1
ATOM 1006 N N . ILE A 1 127 ? 15.828 4.398 5.664 1 98.94 127 ILE A N 1
ATOM 1007 C CA . ILE A 1 127 ? 17.078 3.93 6.242 1 98.94 127 ILE A CA 1
ATOM 1008 C C . ILE A 1 127 ? 16.828 2.705 7.117 1 98.94 127 ILE A C 1
ATOM 1010 O O . ILE A 1 127 ? 17.531 1.695 7.004 1 98.94 127 ILE A O 1
ATOM 1014 N N . ALA A 1 128 ? 15.805 2.795 7.953 1 98.94 128 ALA A N 1
ATOM 1015 C CA . ALA A 1 128 ? 15.477 1.695 8.859 1 98.94 128 ALA A CA 1
ATOM 1016 C C . ALA A 1 128 ? 15.164 0.42 8.078 1 98.94 128 ALA A C 1
ATOM 1018 O O . ALA A 1 128 ? 15.586 -0.672 8.469 1 98.94 128 ALA A O 1
ATOM 1019 N N . ALA A 1 129 ? 14.469 0.522 6.992 1 98.88 129 ALA A N 1
ATOM 1020 C CA . ALA A 1 129 ? 14.047 -0.63 6.199 1 98.88 129 ALA A CA 1
ATOM 1021 C C . ALA A 1 129 ? 15.195 -1.154 5.34 1 98.88 129 ALA A C 1
ATOM 1023 O O . ALA A 1 129 ? 15.07 -2.195 4.691 1 98.88 129 ALA A O 1
ATOM 1024 N N . GLY A 1 130 ? 16.281 -0.385 5.262 1 98.81 130 GLY A N 1
ATOM 1025 C CA . GLY A 1 130 ? 17.469 -0.856 4.566 1 98.81 130 GLY A CA 1
ATOM 1026 C C . GLY A 1 130 ? 17.531 -0.421 3.113 1 98.81 130 GLY A C 1
ATOM 1027 O O . GLY A 1 130 ? 18.172 -1.075 2.287 1 98.81 130 GLY A O 1
ATOM 1028 N N . ASN A 1 131 ? 16.844 0.668 2.744 1 98.94 131 ASN A N 1
ATOM 1029 C CA . ASN A 1 131 ? 16.812 1.162 1.371 1 98.94 131 ASN A CA 1
ATOM 1030 C C . ASN A 1 131 ? 17.844 2.266 1.149 1 98.94 131 ASN A C 1
ATOM 1032 O O . ASN A 1 131 ? 18.266 2.934 2.098 1 98.94 131 ASN A O 1
ATOM 1036 N N . ALA A 1 132 ? 18.266 2.463 -0.11 1 98.94 132 ALA A N 1
ATOM 1037 C CA . ALA A 1 132 ? 18.781 3.758 -0.553 1 98.94 132 ALA A CA 1
ATOM 1038 C C . ALA A 1 132 ? 17.641 4.734 -0.814 1 98.94 132 ALA A C 1
ATOM 1040 O O . ALA A 1 132 ? 16.484 4.324 -0.983 1 98.94 132 ALA A O 1
ATOM 1041 N N . ALA A 1 133 ? 18 6.035 -0.793 1 98.94 133 ALA A N 1
ATOM 1042 C CA . ALA A 1 133 ? 16.938 7.02 -1.016 1 98.94 133 ALA A CA 1
ATOM 1043 C C . ALA A 1 133 ? 17.5 8.273 -1.688 1 98.94 133 ALA A C 1
ATOM 1045 O O . ALA A 1 133 ? 18.5 8.828 -1.249 1 98.94 133 ALA A O 1
ATOM 1046 N N . VAL A 1 134 ? 16.875 8.656 -2.766 1 98.94 134 VAL A N 1
ATOM 1047 C CA . VAL A 1 134 ? 17.109 9.977 -3.338 1 98.94 134 VAL A CA 1
ATOM 1048 C C . VAL A 1 134 ? 16.141 10.984 -2.703 1 98.94 134 VAL A C 1
ATOM 1050 O O . VAL A 1 134 ? 14.93 10.812 -2.752 1 98.94 134 VAL A O 1
ATOM 1053 N N . VAL A 1 135 ? 16.734 12 -2.115 1 98.88 135 VAL A N 1
ATOM 1054 C CA . VAL A 1 135 ? 15.969 12.984 -1.356 1 98.88 135 VAL A CA 1
ATOM 1055 C C . VAL A 1 135 ? 15.82 14.266 -2.172 1 98.88 135 VAL A C 1
ATOM 1057 O O . VAL A 1 135 ? 16.812 14.875 -2.574 1 98.88 135 VAL A O 1
ATOM 1060 N N . LYS A 1 136 ? 14.633 14.648 -2.453 1 98.81 136 LYS A N 1
ATOM 1061 C CA . LYS A 1 136 ? 14.336 15.867 -3.191 1 98.81 136 LYS A CA 1
ATOM 1062 C C . LYS A 1 136 ? 13.531 16.844 -2.336 1 98.81 136 LYS A C 1
ATOM 1064 O O . LYS A 1 136 ? 12.305 16.828 -2.361 1 98.81 136 LYS A O 1
ATOM 1069 N N . PRO A 1 137 ? 14.195 17.812 -1.641 1 98.69 137 PRO A N 1
ATOM 1070 C CA . PRO A 1 137 ? 13.453 18.844 -0.893 1 98.69 137 PRO A CA 1
ATOM 1071 C C . PRO A 1 137 ? 12.727 19.828 -1.803 1 98.69 137 PRO A C 1
ATOM 1073 O O . PRO A 1 137 ? 13.008 19.891 -3.002 1 98.69 137 PRO A O 1
ATOM 1076 N N . SER A 1 138 ? 11.781 20.484 -1.289 1 98.62 138 SER A N 1
ATOM 1077 C CA . SER A 1 138 ? 11.023 21.453 -2.07 1 98.62 138 SER A CA 1
ATOM 1078 C C . SER A 1 138 ? 11.867 22.688 -2.383 1 98.62 138 SER A C 1
ATOM 1080 O O . SER A 1 138 ? 12.609 23.172 -1.525 1 98.62 138 SER A O 1
ATOM 1082 N N . GLU A 1 139 ? 11.734 23.188 -3.619 1 97.69 139 GLU A N 1
ATOM 1083 C CA . GLU A 1 139 ? 12.461 24.375 -4.043 1 97.69 139 GLU A CA 1
ATOM 1084 C C . GLU A 1 139 ? 11.828 25.641 -3.465 1 97.69 139 GLU A C 1
ATOM 1086 O O . GLU A 1 139 ? 12.43 26.719 -3.488 1 97.69 139 GLU A O 1
ATOM 1091 N N . LEU A 1 140 ? 10.664 25.531 -2.918 1 98.25 140 LEU A N 1
ATOM 1092 C CA . LEU A 1 140 ? 9.961 26.703 -2.4 1 98.25 140 LEU A CA 1
ATOM 1093 C C . LEU A 1 140 ? 10.562 27.156 -1.071 1 98.25 140 LEU A C 1
ATOM 1095 O O . LEU A 1 140 ? 10.555 28.344 -0.758 1 98.25 140 LEU A O 1
ATOM 1099 N N . SER A 1 141 ? 10.922 26.203 -0.224 1 98.56 141 SER A N 1
ATOM 1100 C CA . SER A 1 141 ? 11.711 26.531 0.958 1 98.56 141 SER A CA 1
ATOM 1101 C C . SER A 1 141 ? 13.211 26.5 0.652 1 98.56 141 SER A C 1
ATOM 1103 O O . SER A 1 141 ? 13.922 25.609 1.101 1 98.56 141 SER A O 1
ATOM 1105 N N . GLU A 1 142 ? 13.641 27.547 0.021 1 98.31 142 GLU A N 1
ATOM 1106 C CA . GLU A 1 142 ? 14.938 27.609 -0.64 1 98.31 142 GLU A CA 1
ATOM 1107 C C . GLU A 1 142 ? 16.078 27.469 0.366 1 98.31 142 GLU A C 1
ATOM 1109 O O . GLU A 1 142 ? 17.078 26.781 0.096 1 98.31 142 GLU A O 1
ATOM 1114 N N . TYR A 1 143 ? 15.992 28.078 1.479 1 98.69 143 TYR A N 1
ATOM 1115 C CA . TYR A 1 143 ? 17.078 28.078 2.459 1 98.69 143 TYR A CA 1
ATOM 1116 C C . TYR A 1 143 ? 17.188 26.719 3.139 1 98.69 143 TYR A C 1
ATOM 1118 O O . TYR A 1 143 ? 18.297 26.203 3.342 1 98.69 143 TYR A O 1
ATOM 1126 N N . SER A 1 144 ? 16.062 26.094 3.438 1 98.75 144 SER A N 1
ATOM 1127 C CA . SER A 1 144 ? 16.062 24.75 4.02 1 98.75 144 SER A CA 1
ATOM 1128 C C . SER A 1 144 ? 16.594 23.719 3.031 1 98.75 144 SER A C 1
ATOM 1130 O O . SER A 1 144 ? 17.375 22.844 3.406 1 98.75 144 SER A O 1
ATOM 1132 N N . ALA A 1 145 ? 16.188 23.859 1.791 1 98.81 145 ALA A N 1
ATOM 1133 C CA . ALA A 1 145 ? 16.641 22.922 0.766 1 98.81 145 ALA A CA 1
ATOM 1134 C C . ALA A 1 145 ? 18.141 23 0.579 1 98.81 145 ALA A C 1
ATOM 1136 O O . ALA A 1 145 ? 18.828 21.984 0.516 1 98.81 145 ALA A O 1
ATOM 1137 N N . SER A 1 146 ? 18.625 24.25 0.507 1 98.69 146 SER A N 1
ATOM 1138 C CA . SER A 1 146 ? 20.062 24.453 0.337 1 98.69 146 SER A CA 1
ATOM 1139 C C . SER A 1 146 ? 20.844 23.922 1.529 1 98.69 146 SER A C 1
ATOM 1141 O O . SER A 1 146 ? 21.906 23.312 1.358 1 98.69 146 SER A O 1
ATOM 1143 N N . LEU A 1 147 ? 20.328 24.172 2.68 1 98.88 147 LEU A N 1
ATOM 1144 C CA . LEU A 1 147 ? 21 23.703 3.887 1 98.88 147 LEU A CA 1
ATOM 1145 C C . LEU A 1 147 ? 20.984 22.188 3.961 1 98.88 147 LEU A C 1
ATOM 1147 O O . LEU A 1 147 ? 21.984 21.562 4.344 1 98.88 147 LEU A O 1
ATOM 1151 N N . LEU A 1 148 ? 19.875 21.531 3.637 1 98.75 148 LEU A N 1
ATOM 1152 C CA . LEU A 1 148 ? 19.766 20.078 3.631 1 98.75 148 LEU A CA 1
ATOM 1153 C C . LEU A 1 148 ? 20.781 19.469 2.662 1 98.75 148 LEU A C 1
ATOM 1155 O O . LEU A 1 148 ? 21.453 18.484 2.988 1 98.75 148 LEU A O 1
ATOM 1159 N N . LYS A 1 149 ? 20.891 20.047 1.491 1 98.56 149 LYS A N 1
ATOM 1160 C CA . LYS A 1 149 ? 21.844 19.594 0.487 1 98.56 149 LYS A CA 1
ATOM 1161 C C . LYS A 1 149 ? 23.281 19.672 1.01 1 98.56 149 LYS A C 1
ATOM 1163 O O . LYS A 1 149 ? 24.109 18.812 0.712 1 98.56 149 LYS A O 1
ATOM 1168 N N . ALA A 1 150 ? 23.531 20.672 1.776 1 98.62 150 ALA A N 1
ATOM 1169 C CA . ALA A 1 150 ? 24.875 20.891 2.305 1 98.62 150 ALA A CA 1
ATOM 1170 C C . ALA A 1 150 ? 25.172 19.938 3.455 1 98.62 150 ALA A C 1
ATOM 1172 O O . ALA A 1 150 ? 26.297 19.453 3.59 1 98.62 150 ALA A O 1
ATOM 1173 N N . LEU A 1 151 ? 24.203 19.672 4.293 1 98.69 151 LEU A N 1
ATOM 1174 C CA . LEU A 1 151 ? 24.438 18.984 5.562 1 98.69 151 LEU A CA 1
ATOM 1175 C C . LEU A 1 151 ? 24.344 17.484 5.398 1 98.69 151 LEU A C 1
ATOM 1177 O O . LEU A 1 151 ? 25.172 16.734 5.945 1 98.69 151 LEU A O 1
ATOM 1181 N N . LEU A 1 152 ? 23.344 16.969 4.68 1 98.62 152 LEU A N 1
ATOM 1182 C CA . LEU A 1 152 ? 23.016 15.547 4.695 1 98.62 152 LEU A CA 1
ATOM 1183 C C . LEU A 1 152 ? 24.219 14.711 4.273 1 98.62 152 LEU A C 1
ATOM 1185 O O . LEU A 1 152 ? 24.562 13.727 4.938 1 98.62 152 LEU A O 1
ATOM 1189 N N . PRO A 1 153 ? 25 15.125 3.195 1 97.75 153 PRO A N 1
ATOM 1190 C CA . PRO A 1 153 ? 26.141 14.32 2.762 1 97.75 153 PRO A CA 1
ATOM 1191 C C . PRO A 1 153 ? 27.266 14.305 3.787 1 97.75 153 PRO A C 1
ATOM 1193 O O . PRO A 1 153 ? 28.141 13.43 3.736 1 97.75 153 PRO A O 1
ATOM 1196 N N . ARG A 1 154 ? 27.25 15.227 4.699 1 98.25 154 ARG A N 1
ATOM 1197 C CA . ARG A 1 154 ? 28.281 15.289 5.727 1 98.25 154 ARG A CA 1
ATOM 1198 C C . ARG A 1 154 ? 28 14.297 6.852 1 98.25 154 ARG A C 1
ATOM 1200 O O . ARG A 1 154 ? 28.891 13.961 7.633 1 98.25 154 ARG A O 1
ATOM 1207 N N . TYR A 1 155 ? 26.781 13.852 6.906 1 98.69 155 TYR A N 1
ATOM 1208 C CA . TYR A 1 155 ? 26.391 13.031 8.047 1 98.69 155 TYR A CA 1
ATOM 1209 C C . TYR A 1 155 ? 26.016 11.617 7.598 1 98.69 155 TYR A C 1
ATOM 1211 O O . TYR A 1 155 ? 26.234 10.648 8.328 1 98.69 155 TYR A O 1
ATOM 1219 N N . LEU A 1 156 ? 25.484 11.445 6.41 1 98.81 156 LEU A N 1
ATOM 1220 C CA . LEU A 1 156 ? 25.031 10.148 5.918 1 98.81 156 LEU A CA 1
ATOM 1221 C C . LEU A 1 156 ? 25.906 9.672 4.758 1 98.81 156 LEU A C 1
ATOM 1223 O O . LEU A 1 156 ? 26.656 10.461 4.188 1 98.81 156 LEU A O 1
ATOM 1227 N N . ASP A 1 157 ? 25.781 8.375 4.426 1 98.69 157 ASP A N 1
ATOM 1228 C CA . ASP A 1 157 ? 26.438 7.82 3.242 1 98.69 157 ASP A CA 1
ATOM 1229 C C . ASP A 1 157 ? 26.047 8.594 1.986 1 98.69 157 ASP A C 1
ATOM 1231 O O . ASP A 1 157 ? 24.859 8.648 1.635 1 98.69 157 ASP A O 1
ATOM 1235 N N . GLN A 1 158 ? 26.969 9.109 1.251 1 97.75 158 GLN A N 1
ATOM 1236 C CA . GLN A 1 158 ? 26.719 10.055 0.171 1 97.75 158 GLN A CA 1
ATOM 1237 C C . GLN A 1 158 ? 26.141 9.352 -1.054 1 97.75 158 GLN A C 1
ATOM 1239 O O . GLN A 1 158 ? 25.375 9.953 -1.82 1 97.75 158 GLN A O 1
ATOM 1244 N N . GLU A 1 159 ? 26.547 8.18 -1.207 1 98.19 159 GLU A N 1
ATOM 1245 C CA . GLU A 1 159 ? 26.062 7.461 -2.383 1 98.19 159 GLU A CA 1
ATOM 1246 C C . GLU A 1 159 ? 24.656 6.914 -2.164 1 98.19 159 GLU A C 1
ATOM 1248 O O . GLU A 1 159 ? 23.828 6.941 -3.074 1 98.19 159 GLU A O 1
ATOM 1253 N N . LEU A 1 160 ? 24.328 6.414 -0.968 1 98.81 160 LEU A N 1
ATOM 1254 C CA . LEU A 1 160 ? 23.047 5.809 -0.658 1 98.81 160 LEU A CA 1
ATOM 1255 C C . LEU A 1 160 ? 21.953 6.871 -0.53 1 98.81 160 LEU A C 1
ATOM 1257 O O . LEU A 1 160 ? 20.781 6.609 -0.816 1 98.81 160 LEU A O 1
ATOM 1261 N N . TYR A 1 161 ? 22.344 8.078 -0.069 1 98.81 161 TYR A N 1
ATOM 1262 C CA . TYR A 1 161 ? 21.312 9.047 0.284 1 98.81 161 TYR A CA 1
ATOM 1263 C C . TYR A 1 161 ? 21.609 10.406 -0.336 1 98.81 161 TYR A C 1
ATOM 1265 O O . TYR A 1 161 ? 21.719 11.406 0.375 1 98.81 161 TYR A O 1
ATOM 1273 N N . PRO A 1 162 ? 21.641 10.484 -1.664 1 98.75 162 PRO A N 1
ATOM 1274 C CA . PRO A 1 162 ? 21.891 11.766 -2.33 1 98.75 162 PRO A CA 1
ATOM 1275 C C . PRO A 1 162 ? 20.703 12.727 -2.213 1 98.75 162 PRO A C 1
ATOM 1277 O O . PRO A 1 162 ? 19.562 12.297 -2.117 1 98.75 162 PRO A O 1
ATOM 1280 N N . VAL A 1 163 ? 21.047 14.023 -2.24 1 98.75 163 VAL A N 1
ATOM 1281 C CA . VAL A 1 163 ? 20.047 15.078 -2.26 1 98.75 163 VAL A CA 1
ATOM 1282 C C . VAL A 1 163 ? 20.031 15.75 -3.629 1 98.75 163 VAL A C 1
ATOM 1284 O O . VAL A 1 163 ? 21.078 16.156 -4.137 1 98.75 163 VAL A O 1
ATOM 1287 N N . VAL A 1 164 ? 18.906 15.805 -4.234 1 98.56 164 VAL A N 1
ATOM 1288 C CA . VAL A 1 164 ? 18.75 16.484 -5.516 1 98.56 164 VAL A CA 1
ATOM 1289 C C . VAL A 1 164 ? 17.844 17.703 -5.336 1 98.56 164 VAL A C 1
ATOM 1291 O O . VAL A 1 164 ? 16.641 17.562 -5.047 1 98.56 164 VAL A O 1
ATOM 1294 N N . CYS A 1 165 ? 18.391 18.875 -5.5 1 98 165 CYS A N 1
ATOM 1295 C CA . CYS A 1 165 ? 17.609 20.109 -5.434 1 98 165 CYS A CA 1
ATOM 1296 C C . CYS A 1 165 ? 17.156 20.531 -6.824 1 98 165 CYS A C 1
ATOM 1298 O O . CYS A 1 165 ? 17.703 20.078 -7.828 1 98 165 CYS A O 1
ATOM 1300 N N . GLY A 1 166 ? 16.141 21.328 -6.906 1 96.31 166 GLY A N 1
ATOM 1301 C CA . GLY A 1 166 ? 15.602 21.844 -8.148 1 96.31 166 GLY A CA 1
ATOM 1302 C C . GLY A 1 166 ? 14.086 21.891 -8.164 1 96.31 166 GLY A C 1
ATOM 1303 O O . GLY A 1 166 ? 13.438 21.547 -7.18 1 96.31 166 GLY A O 1
ATOM 1304 N N . GLY A 1 167 ? 13.586 22.406 -9.242 1 96 167 GLY A N 1
ATOM 1305 C CA . GLY A 1 167 ? 12.148 22.594 -9.375 1 96 167 GLY A CA 1
ATOM 1306 C C . GLY A 1 167 ? 11.484 21.516 -10.211 1 96 167 GLY A C 1
ATOM 1307 O O . GLY A 1 167 ? 11.75 20.328 -10.023 1 96 167 GLY A O 1
ATOM 1308 N N . VAL A 1 168 ? 10.578 21.906 -11.016 1 96.06 168 VAL A N 1
ATOM 1309 C CA . VAL A 1 168 ? 9.711 21.031 -11.797 1 96.06 168 VAL A CA 1
ATOM 1310 C C . VAL A 1 168 ? 10.547 20.203 -12.758 1 96.06 168 VAL A C 1
ATOM 1312 O O . VAL A 1 168 ? 10.336 18.984 -12.883 1 96.06 168 VAL A O 1
ATOM 1315 N N . SER A 1 169 ? 11.562 20.781 -13.344 1 97.25 169 SER A N 1
ATOM 1316 C CA . SER A 1 169 ? 12.367 20.078 -14.344 1 97.25 169 SER A CA 1
ATOM 1317 C C . SER A 1 169 ? 13.141 18.938 -13.711 1 97.25 169 SER A C 1
ATOM 1319 O O . SER A 1 169 ? 13.172 17.828 -14.258 1 97.25 169 SER A O 1
ATOM 1321 N N . GLU A 1 170 ? 13.812 19.188 -12.633 1 97.44 170 GLU A N 1
ATOM 1322 C CA . GLU A 1 170 ? 14.57 18.172 -11.922 1 97.44 170 GLU A CA 1
ATOM 1323 C C . GLU A 1 170 ? 13.648 17.062 -11.414 1 97.44 170 GLU A C 1
ATOM 1325 O O . GLU A 1 170 ? 14 15.875 -11.469 1 97.44 170 GLU A O 1
ATOM 1330 N N . THR A 1 171 ? 12.477 17.438 -10.906 1 97.88 171 THR A N 1
ATOM 1331 C CA . THR A 1 171 ? 11.508 16.453 -10.414 1 97.88 171 THR A CA 1
ATOM 1332 C C . THR A 1 171 ? 11.031 15.547 -11.539 1 97.88 171 THR A C 1
ATOM 1334 O O . THR A 1 171 ? 10.922 14.336 -11.352 1 97.88 171 THR A O 1
ATOM 1337 N N . GLN A 1 172 ? 10.75 16.125 -12.695 1 97.69 172 GLN A N 1
ATOM 1338 C CA . GLN A 1 172 ? 10.312 15.336 -13.844 1 97.69 172 GLN A CA 1
ATOM 1339 C C . GLN A 1 172 ? 11.391 14.352 -14.289 1 97.69 172 GLN A C 1
ATOM 1341 O O . GLN A 1 172 ? 11.078 13.211 -14.648 1 97.69 172 GLN A O 1
ATOM 1346 N N . GLU A 1 173 ? 12.641 14.812 -14.273 1 98.12 173 GLU A N 1
ATOM 1347 C CA . GLU A 1 173 ? 13.734 13.914 -14.625 1 98.12 173 GLU A CA 1
ATOM 1348 C C . GLU A 1 173 ? 13.836 12.75 -13.648 1 98.12 173 GLU A C 1
ATOM 1350 O O . GLU A 1 173 ? 14.062 11.609 -14.055 1 98.12 173 GLU A O 1
ATOM 1355 N N . LEU A 1 174 ? 13.695 13.047 -12.383 1 98.56 174 LEU A N 1
ATOM 1356 C CA . LEU A 1 174 ? 13.703 11.992 -11.375 1 98.56 174 LEU A CA 1
ATOM 1357 C C . LEU A 1 174 ? 12.57 11.008 -11.625 1 98.56 174 LEU A C 1
ATOM 1359 O O . LEU A 1 174 ? 12.773 9.789 -11.57 1 98.56 174 LEU A O 1
ATOM 1363 N N . LEU A 1 175 ? 11.383 11.5 -11.953 1 98.31 175 LEU A N 1
ATOM 1364 C CA . LEU A 1 175 ? 10.195 10.664 -12.094 1 98.31 175 LEU A CA 1
ATOM 1365 C C . LEU A 1 175 ? 10.281 9.812 -13.359 1 98.31 175 LEU A C 1
ATOM 1367 O O . LEU A 1 175 ? 9.516 8.859 -13.523 1 98.31 175 LEU A O 1
ATOM 1371 N N . ARG A 1 176 ? 11.18 10.156 -14.242 1 97.94 176 ARG A N 1
ATOM 1372 C CA . ARG A 1 176 ? 11.422 9.336 -15.43 1 97.94 176 ARG A CA 1
ATOM 1373 C C . ARG A 1 176 ? 12.273 8.117 -15.086 1 97.94 176 ARG A C 1
ATOM 1375 O O . ARG A 1 176 ? 12.289 7.137 -15.836 1 97.94 176 ARG A O 1
ATOM 1382 N N . GLN A 1 177 ? 12.992 8.211 -13.969 1 98.19 177 GLN A N 1
ATOM 1383 C CA . GLN A 1 177 ? 13.883 7.125 -13.594 1 98.19 177 GLN A CA 1
ATOM 1384 C C . GLN A 1 177 ? 13.117 6.012 -12.883 1 98.19 177 GLN A C 1
ATOM 1386 O O . GLN A 1 177 ? 12.008 6.227 -12.398 1 98.19 177 GLN A O 1
ATOM 1391 N N . ARG A 1 178 ? 13.742 4.836 -12.891 1 97.62 178 ARG A N 1
ATOM 1392 C CA . ARG A 1 178 ? 13.156 3.693 -12.195 1 97.62 178 ARG A CA 1
ATOM 1393 C C . ARG A 1 178 ? 13.484 3.734 -10.703 1 97.62 178 ARG A C 1
ATOM 1395 O O . ARG A 1 178 ? 14.656 3.777 -10.32 1 97.62 178 ARG A O 1
ATOM 1402 N N . PHE A 1 179 ? 12.5 3.812 -9.867 1 98.81 179 PHE A N 1
ATOM 1403 C CA . PHE A 1 179 ? 12.602 3.666 -8.422 1 98.81 179 PHE A CA 1
ATOM 1404 C C . PHE A 1 179 ? 11.844 2.432 -7.945 1 98.81 179 PHE A C 1
ATOM 1406 O O . PHE A 1 179 ? 11.102 1.818 -8.719 1 98.81 179 PHE A O 1
ATOM 1413 N N . ASP A 1 180 ? 12.094 2.035 -6.754 1 98.81 180 ASP A N 1
ATOM 1414 C CA . ASP A 1 180 ? 11.398 0.899 -6.164 1 98.81 180 ASP A CA 1
ATOM 1415 C C . ASP A 1 180 ? 10.25 1.364 -5.27 1 98.81 180 ASP A C 1
ATOM 1417 O O . ASP A 1 180 ? 9.398 0.563 -4.871 1 98.81 180 ASP A O 1
ATOM 1421 N N . HIS A 1 181 ? 10.18 2.627 -4.957 1 98.88 181 HIS A N 1
ATOM 1422 C CA . HIS A 1 181 ? 9.07 3.301 -4.285 1 98.88 181 HIS A CA 1
ATOM 1423 C C . HIS A 1 181 ? 9.188 4.816 -4.418 1 98.88 181 HIS A C 1
ATOM 1425 O O . HIS A 1 181 ? 10.297 5.363 -4.383 1 98.88 181 HIS A O 1
ATOM 1431 N N . VAL A 1 182 ? 8.086 5.512 -4.57 1 98.94 182 VAL A N 1
ATOM 1432 C CA . VAL A 1 182 ? 8.078 6.969 -4.562 1 98.94 182 VAL A CA 1
ATOM 1433 C C . VAL A 1 182 ? 7.199 7.477 -3.424 1 98.94 182 VAL A C 1
ATOM 1435 O O . VAL A 1 182 ? 6.035 7.086 -3.312 1 98.94 182 VAL A O 1
ATOM 1438 N N . PHE A 1 183 ? 7.766 8.242 -2.555 1 98.94 183 PHE A N 1
ATOM 1439 C CA . PHE A 1 183 ? 7.055 8.938 -1.488 1 98.94 183 PHE A CA 1
ATOM 1440 C C . PHE A 1 183 ? 6.91 10.422 -1.809 1 98.94 183 PHE A C 1
ATOM 1442 O O . PHE A 1 183 ? 7.91 11.125 -1.966 1 98.94 183 PHE A O 1
ATOM 1449 N N . TYR A 1 184 ? 5.676 10.867 -1.865 1 98.88 184 TYR A N 1
ATOM 1450 C CA . TYR A 1 184 ? 5.41 12.25 -2.242 1 98.88 184 TYR A CA 1
ATOM 1451 C C . TYR A 1 184 ? 4.504 12.93 -1.222 1 98.88 184 TYR A C 1
ATOM 1453 O O . TYR A 1 184 ? 3.459 12.383 -0.852 1 98.88 184 TYR A O 1
ATOM 1461 N N . THR A 1 185 ? 4.883 14.031 -0.763 1 98.75 185 THR A N 1
ATOM 1462 C CA . THR A 1 185 ? 4.027 14.906 0.039 1 98.75 185 THR A CA 1
ATOM 1463 C C . THR A 1 185 ? 3.709 16.188 -0.713 1 98.75 185 THR A C 1
ATOM 1465 O O . THR A 1 185 ? 4.617 16.922 -1.11 1 98.75 185 THR A O 1
ATOM 1468 N N . GLY A 1 186 ? 2.475 16.453 -0.951 1 97.81 186 GLY A N 1
ATOM 1469 C CA . GLY A 1 186 ? 2.066 17.656 -1.662 1 97.81 186 GLY A CA 1
ATOM 1470 C C . GLY A 1 186 ? 0.586 17.672 -1.997 1 97.81 186 GLY A C 1
ATOM 1471 O O . GLY A 1 186 ? -0.236 17.172 -1.23 1 97.81 186 GLY A O 1
ATOM 1472 N N . ASN A 1 187 ? 0.24 18.328 -3.098 1 96.25 187 ASN A N 1
ATOM 1473 C CA . ASN A 1 187 ? -1.172 18.453 -3.447 1 96.25 187 ASN A CA 1
ATOM 1474 C C . ASN A 1 187 ? -1.608 17.328 -4.395 1 96.25 187 ASN A C 1
ATOM 1476 O O . ASN A 1 187 ? -0.771 16.609 -4.945 1 96.25 187 ASN A O 1
ATOM 1480 N N . SER A 1 188 ? -2.891 17.203 -4.605 1 96.44 188 SER A N 1
ATOM 1481 C CA . SER A 1 188 ? -3.477 16.109 -5.379 1 96.44 188 SER A CA 1
ATOM 1482 C C . SER A 1 188 ? -3.139 16.234 -6.859 1 96.44 188 SER A C 1
ATOM 1484 O O . SER A 1 188 ? -2.957 15.227 -7.547 1 96.44 188 SER A O 1
ATOM 1486 N N . THR A 1 189 ? -3.051 17.406 -7.336 1 96.38 189 THR A N 1
ATOM 1487 C CA . THR A 1 189 ? -2.75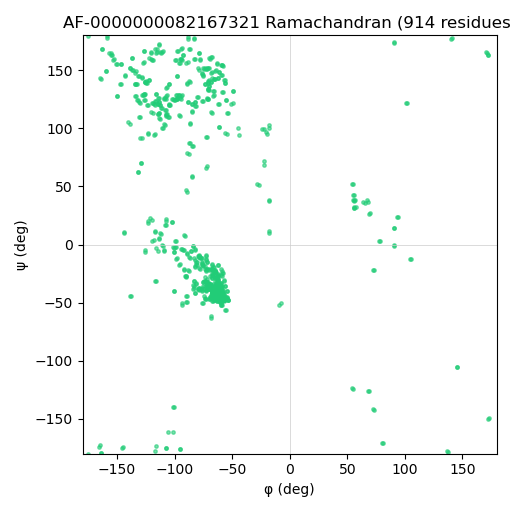6 17.625 -8.75 1 96.38 189 THR A CA 1
ATOM 1488 C C . THR A 1 189 ? -1.412 17 -9.125 1 96.38 189 THR A C 1
ATOM 1490 O O . THR A 1 189 ? -1.321 16.234 -10.078 1 96.38 189 THR A O 1
ATOM 1493 N N . VAL A 1 190 ? -0.409 17.359 -8.344 1 97.75 190 VAL A N 1
ATOM 1494 C CA . VAL A 1 190 ? 0.92 16.812 -8.602 1 97.75 190 VAL A CA 1
ATOM 1495 C C . VAL A 1 190 ? 0.958 15.344 -8.227 1 97.75 190 VAL A C 1
ATOM 1497 O O . VAL A 1 190 ? 1.653 14.547 -8.859 1 97.75 190 VAL A O 1
ATOM 1500 N N . GLY A 1 191 ? 0.165 14.953 -7.172 1 98.38 191 GLY A N 1
ATOM 1501 C CA . GLY A 1 191 ? 0.055 13.547 -6.812 1 98.38 191 GLY A CA 1
ATOM 1502 C C . GLY A 1 191 ? -0.359 12.664 -7.977 1 98.38 191 GLY A C 1
ATOM 1503 O O . GLY A 1 191 ? 0.175 11.57 -8.148 1 98.38 191 GLY A O 1
ATOM 1504 N N . LYS A 1 192 ? -1.298 13.141 -8.805 1 98.5 192 LYS A N 1
ATOM 1505 C CA . LYS A 1 192 ? -1.745 12.406 -9.992 1 98.5 192 LYS A CA 1
ATOM 1506 C C . LYS A 1 192 ? -0.606 12.234 -10.992 1 98.5 192 LYS A C 1
ATOM 1508 O O . LYS A 1 192 ? -0.439 11.156 -11.562 1 98.5 192 LYS A O 1
ATOM 1513 N N . LEU A 1 193 ? 0.2 13.242 -11.148 1 98.44 193 LEU A N 1
ATOM 1514 C CA . LEU A 1 193 ? 1.33 13.188 -12.07 1 98.44 193 LEU A CA 1
ATOM 1515 C C . LEU A 1 193 ? 2.385 12.195 -11.578 1 98.44 193 LEU A C 1
ATOM 1517 O O . LEU A 1 193 ? 2.959 11.453 -12.367 1 98.44 193 LEU A O 1
ATOM 1521 N N . VAL A 1 194 ? 2.633 12.258 -10.266 1 98.81 194 VAL A N 1
ATOM 1522 C CA . VAL A 1 194 ? 3.602 11.352 -9.664 1 98.81 194 VAL A CA 1
ATOM 1523 C C . VAL A 1 194 ? 3.16 9.906 -9.875 1 98.81 194 VAL A C 1
ATOM 1525 O O . VAL A 1 194 ? 3.955 9.062 -10.297 1 98.81 194 VAL A O 1
ATOM 1528 N N . MET A 1 195 ? 1.919 9.633 -9.578 1 98.75 195 MET A N 1
ATOM 1529 C CA . MET A 1 195 ? 1.385 8.281 -9.703 1 98.75 195 MET A CA 1
ATOM 1530 C C . MET A 1 195 ? 1.401 7.824 -11.164 1 98.75 195 MET A C 1
ATOM 1532 O O . MET A 1 195 ? 1.731 6.676 -11.453 1 98.75 195 MET A O 1
ATOM 1536 N N . GLU A 1 196 ? 1.062 8.672 -12.047 1 98.56 196 GLU A N 1
ATOM 1537 C CA . GLU A 1 196 ? 1.102 8.359 -13.469 1 98.56 196 GLU A CA 1
ATOM 1538 C C . GLU A 1 196 ? 2.52 8.016 -13.922 1 98.56 196 GLU A C 1
ATOM 1540 O O . GLU A 1 196 ? 2.727 7.039 -14.641 1 98.56 196 GLU A O 1
ATOM 1545 N N . ALA A 1 197 ? 3.477 8.852 -13.508 1 98.69 197 ALA A N 1
ATOM 1546 C CA . ALA A 1 197 ? 4.871 8.602 -13.867 1 98.69 197 ALA A CA 1
ATOM 1547 C C . ALA A 1 197 ? 5.355 7.277 -13.289 1 98.69 197 ALA A C 1
ATOM 1549 O O . ALA A 1 197 ? 6.113 6.551 -13.938 1 98.69 197 ALA A O 1
ATOM 1550 N N . ALA A 1 198 ? 4.938 6.977 -12.094 1 98.69 198 ALA A N 1
ATOM 1551 C CA . ALA A 1 198 ? 5.355 5.762 -11.406 1 98.69 198 ALA A CA 1
ATOM 1552 C C . ALA A 1 198 ? 4.871 4.516 -12.141 1 98.69 198 ALA A C 1
ATOM 1554 O O . ALA A 1 198 ? 5.512 3.463 -12.078 1 98.69 198 ALA A O 1
ATOM 1555 N N . ALA A 1 199 ? 3.758 4.625 -12.859 1 98.5 199 ALA A N 1
ATOM 1556 C CA . ALA A 1 199 ? 3.15 3.502 -13.562 1 98.5 199 ALA A CA 1
ATOM 1557 C C . ALA A 1 199 ? 4.09 2.951 -14.633 1 98.5 199 ALA A C 1
ATOM 1559 O O . ALA A 1 199 ? 4.082 1.753 -14.922 1 98.5 199 ALA A O 1
ATOM 1560 N N . ARG A 1 200 ? 4.969 3.799 -15.164 1 97.69 200 ARG A N 1
ATOM 1561 C CA . ARG A 1 200 ? 5.879 3.404 -16.234 1 97.69 200 ARG A CA 1
ATOM 1562 C C . ARG A 1 200 ? 6.77 2.248 -15.797 1 97.69 200 ARG A C 1
ATOM 1564 O O . ARG A 1 200 ? 7.145 1.4 -16.609 1 97.69 200 ARG A O 1
ATOM 1571 N N . HIS A 1 201 ? 7.082 2.25 -14.57 1 97.75 201 HIS A N 1
ATOM 1572 C CA . HIS A 1 201 ? 8 1.241 -14.055 1 97.75 201 HIS A CA 1
ATOM 1573 C C . HIS A 1 201 ? 7.324 0.359 -13.016 1 97.75 201 HIS A C 1
ATOM 1575 O O . HIS A 1 201 ? 7.992 -0.373 -12.281 1 97.75 201 HIS A O 1
ATOM 1581 N N . LEU A 1 202 ? 6.008 0.478 -12.906 1 98.31 202 LEU A N 1
ATOM 1582 C CA . LEU A 1 202 ? 5.246 -0.261 -11.906 1 98.31 202 LEU A CA 1
ATOM 1583 C C . LEU A 1 202 ? 5.77 0.02 -10.508 1 98.31 202 LEU A C 1
ATOM 1585 O O . LEU A 1 202 ? 5.883 -0.895 -9.688 1 98.31 202 LEU A O 1
ATOM 1589 N N . THR A 1 203 ? 6.156 1.271 -10.227 1 98.75 203 THR A N 1
ATOM 1590 C CA . THR A 1 203 ? 6.68 1.686 -8.93 1 98.75 203 THR A CA 1
ATOM 1591 C C . THR A 1 203 ? 5.539 2.031 -7.969 1 98.75 203 THR A C 1
ATOM 1593 O O . THR A 1 203 ? 4.711 2.896 -8.266 1 98.75 203 THR A O 1
ATOM 1596 N N . PRO A 1 204 ? 5.469 1.325 -6.824 1 98.62 204 PRO A N 1
ATOM 1597 C CA . PRO A 1 204 ? 4.465 1.734 -5.84 1 98.62 204 PRO A CA 1
ATOM 1598 C C . PRO A 1 204 ? 4.703 3.145 -5.305 1 98.62 204 PRO A C 1
ATOM 1600 O O . PRO A 1 204 ? 5.836 3.635 -5.332 1 98.62 204 PRO A O 1
ATOM 1603 N N . VAL A 1 205 ? 3.568 3.762 -4.805 1 98.81 205 VAL A N 1
ATOM 1604 C CA . VAL A 1 205 ? 3.674 5.145 -4.348 1 98.81 205 VAL A CA 1
ATOM 1605 C C . VAL A 1 205 ? 3.037 5.285 -2.969 1 98.81 205 VAL A C 1
ATOM 1607 O O . VAL A 1 205 ? 2.125 4.527 -2.619 1 98.81 205 VAL A O 1
ATOM 1610 N N . THR A 1 206 ? 3.574 6.117 -2.131 1 98.88 206 THR A N 1
ATOM 1611 C CA . THR A 1 206 ? 2.92 6.742 -0.986 1 98.88 206 THR A CA 1
ATOM 1612 C C . THR A 1 206 ? 2.668 8.227 -1.25 1 98.88 206 THR A C 1
ATOM 1614 O O . THR A 1 206 ? 3.607 8.992 -1.467 1 98.88 206 THR A O 1
ATOM 1617 N N . LEU A 1 207 ? 1.413 8.547 -1.287 1 98.81 207 LEU A N 1
ATOM 16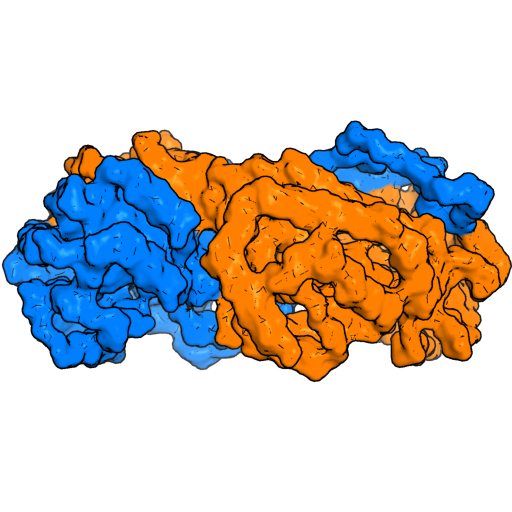18 C CA . LEU A 1 207 ? 1.007 9.922 -1.569 1 98.81 207 LEU A CA 1
ATOM 1619 C C . LEU A 1 207 ? 0.404 10.57 -0.33 1 98.81 207 LEU A C 1
ATOM 1621 O O . LEU A 1 207 ? -0.71 10.234 0.075 1 98.81 207 LEU A O 1
ATOM 1625 N N . GLU A 1 208 ? 1.186 11.344 0.322 1 98.44 208 GLU A N 1
ATOM 1626 C CA . GLU A 1 208 ? 0.689 12.188 1.403 1 98.44 208 GLU A CA 1
ATOM 1627 C C . GLU A 1 208 ? 0.165 13.516 0.868 1 98.44 208 GLU A C 1
ATOM 1629 O O . GLU A 1 208 ? 0.947 14.406 0.538 1 98.44 208 GLU A O 1
ATOM 1634 N N . LEU A 1 209 ? -1.131 13.531 0.859 1 97.75 209 LEU A N 1
ATOM 1635 C CA . LEU A 1 209 ? -1.746 14.688 0.222 1 97.75 209 LEU A CA 1
ATOM 1636 C C . LEU A 1 209 ? -2.566 15.492 1.229 1 97.75 209 LEU A C 1
ATOM 1638 O O . LEU A 1 209 ? -2.408 15.32 2.439 1 97.75 209 LEU A O 1
ATOM 1642 N N . GLY A 1 210 ? -3.23 16.531 0.862 1 91.75 210 GLY A N 1
ATOM 1643 C CA . GLY A 1 210 ? -3.984 17.391 1.764 1 91.75 210 GLY A CA 1
ATOM 1644 C C . GLY A 1 210 ? -5.477 17.125 1.725 1 91.75 210 GLY A C 1
ATOM 1645 O O . GLY A 1 210 ? -5.91 15.992 1.502 1 91.75 210 GLY A O 1
ATOM 1646 N N . GLY A 1 211 ? -6.207 17.906 2.119 1 89.88 211 GLY A N 1
ATOM 1647 C CA . GLY A 1 211 ? -7.66 17.906 2.107 1 89.88 211 GLY A CA 1
ATOM 1648 C C . GLY A 1 211 ? -8.266 19.031 2.928 1 89.88 211 GLY A C 1
ATOM 1649 O O . GLY A 1 211 ? -7.547 19.75 3.625 1 89.88 211 GLY A O 1
ATOM 1650 N N . LYS A 1 212 ? -9.547 19.25 2.713 1 96.94 212 LYS A N 1
ATOM 1651 C CA . LYS A 1 212 ? -10.273 20.281 3.453 1 96.94 212 LYS A CA 1
ATOM 1652 C C . LYS A 1 212 ? -10.766 19.75 4.793 1 96.94 212 LYS A C 1
ATOM 1654 O O . LYS A 1 212 ? -11.906 19.297 4.906 1 96.94 212 LYS A O 1
ATOM 1659 N N . SER A 1 213 ? -9.914 19.781 5.805 1 98.62 213 SER A N 1
ATOM 1660 C CA . SER A 1 213 ? -10.141 19.172 7.109 1 98.62 213 SER A CA 1
ATOM 1661 C C . SER A 1 213 ? -11.242 19.891 7.875 1 98.62 213 SER A C 1
ATOM 1663 O O . SER A 1 213 ? -11.078 21.031 8.297 1 98.62 213 SER A O 1
ATOM 1665 N N . PRO A 1 214 ? -12.352 19.25 8.125 1 98.88 214 PRO A N 1
ATOM 1666 C CA . PRO A 1 214 ? -13.438 19.891 8.867 1 98.88 214 PRO A CA 1
ATOM 1667 C C . PRO A 1 214 ? -13.195 19.891 10.375 1 98.88 214 PRO A C 1
ATOM 1669 O O . PRO A 1 214 ? -12.539 19 10.906 1 98.88 214 PRO A O 1
ATOM 1672 N N . CYS A 1 215 ? -13.742 20.859 11.008 1 98.94 215 CYS A N 1
ATOM 1673 C CA . CYS A 1 215 ? -13.773 20.969 12.461 1 98.94 215 CYS A CA 1
ATOM 1674 C C . CYS A 1 215 ? -15.18 21.266 12.953 1 98.94 215 CYS A C 1
ATOM 1676 O O . CYS A 1 215 ? -15.688 22.375 12.766 1 98.94 215 CYS A O 1
ATOM 1678 N N . TYR A 1 216 ? -15.805 20.281 13.609 1 98.94 216 TYR A N 1
ATOM 1679 C CA . TYR A 1 216 ? -17.156 20.453 14.125 1 98.94 216 TYR A CA 1
ATOM 1680 C C . TYR A 1 216 ? -17.141 20.844 15.602 1 98.94 216 TYR A C 1
ATOM 1682 O O . TYR A 1 216 ? -16.469 20.203 16.406 1 98.94 216 TYR A O 1
ATOM 1690 N N . ILE A 1 217 ? -17.844 21.891 15.914 1 98.88 217 ILE A N 1
ATOM 1691 C CA . ILE A 1 217 ? -17.984 22.328 17.297 1 98.88 217 ILE A CA 1
ATOM 1692 C C . ILE A 1 217 ? -19.438 22.109 17.766 1 98.88 217 ILE A C 1
ATOM 1694 O O . ILE A 1 217 ? -20.359 22.75 17.266 1 98.88 217 ILE A O 1
ATOM 1698 N N . ASP A 1 218 ? -19.516 21.281 18.719 1 98 218 ASP A N 1
ATOM 1699 C CA . ASP A 1 218 ? -20.812 21.016 19.328 1 98 218 ASP A CA 1
ATOM 1700 C C . ASP A 1 218 ? -21.281 22.188 20.188 1 98 218 ASP A C 1
ATOM 1702 O O . ASP A 1 218 ? -20.469 22.891 20.781 1 98 218 ASP A O 1
ATOM 1706 N N . LYS A 1 219 ? -22.625 22.391 20.328 1 95.06 219 LYS A N 1
ATOM 1707 C CA . LYS A 1 219 ? -23.156 23.578 20.969 1 95.06 219 LYS A CA 1
ATOM 1708 C C . LYS A 1 219 ? -22.922 23.562 22.469 1 95.06 219 LYS A C 1
ATOM 1710 O O . LYS A 1 219 ? -22.859 24.625 23.109 1 95.06 219 LYS A O 1
ATOM 1715 N N . ASP A 1 220 ? -22.703 22.406 23.062 1 90.5 220 ASP A N 1
ATOM 1716 C CA . ASP A 1 220 ? -22.609 22.344 24.516 1 90.5 220 ASP A CA 1
ATOM 1717 C C . ASP A 1 220 ? -21.172 22.109 24.969 1 90.5 220 ASP A C 1
ATOM 1719 O O . ASP A 1 220 ? -20.938 21.75 26.125 1 90.5 220 ASP A O 1
ATOM 1723 N N . VAL A 1 221 ? -20.266 22.422 24.156 1 94.62 221 VAL A N 1
ATOM 1724 C CA . VAL A 1 221 ? -18.859 22.172 24.5 1 94.62 221 VAL A CA 1
ATOM 1725 C C . VAL A 1 221 ? -18.297 23.391 25.203 1 94.62 221 VAL A C 1
ATOM 1727 O O . VAL A 1 221 ? -18.859 24.484 25.141 1 94.62 221 VAL A O 1
ATOM 1730 N N . ASP A 1 222 ? -17.219 23.188 26.016 1 95.12 222 ASP A N 1
ATOM 1731 C CA . ASP A 1 222 ? -16.438 24.312 26.531 1 95.12 222 ASP A CA 1
ATOM 1732 C C . ASP A 1 222 ? -15.797 25.109 25.391 1 95.12 222 ASP A C 1
ATOM 1734 O O . ASP A 1 222 ? -14.711 24.75 24.906 1 95.12 222 ASP A O 1
ATOM 1738 N N . LEU A 1 223 ? -16.344 26.188 25.047 1 95.94 223 LEU A N 1
ATOM 1739 C CA . LEU A 1 223 ? -15.953 26.938 23.859 1 95.94 223 LEU A CA 1
ATOM 1740 C C . LEU A 1 223 ? -14.594 27.594 24.047 1 95.94 223 LEU A C 1
ATOM 1742 O O . LEU A 1 223 ? -13.852 27.781 23.078 1 95.94 223 LEU A O 1
ATOM 1746 N N . ARG A 1 224 ? -14.328 27.969 25.25 1 95.44 224 ARG A N 1
ATOM 1747 C CA . ARG A 1 224 ? -13.031 28.594 25.5 1 95.44 224 ARG A CA 1
ATOM 1748 C C . ARG A 1 224 ? -11.891 27.641 25.125 1 95.44 224 ARG A C 1
ATOM 1750 O O . ARG A 1 224 ? -10.961 28.031 24.406 1 95.44 224 ARG A O 1
ATOM 1757 N N . VAL A 1 225 ? -11.977 26.453 25.594 1 96.81 225 VAL A N 1
ATOM 1758 C CA . VAL A 1 225 ? -10.961 25.453 25.328 1 96.81 225 VAL A CA 1
ATOM 1759 C C . VAL A 1 225 ? -10.953 25.109 23.828 1 96.81 225 VAL A C 1
ATOM 1761 O O . VAL A 1 225 ? -9.891 25.047 23.203 1 96.81 225 VAL A O 1
ATOM 1764 N N . ALA A 1 226 ? -12.133 24.859 23.266 1 98.12 226 ALA A N 1
ATOM 1765 C CA . ALA A 1 226 ? -12.25 24.516 21.859 1 98.12 226 ALA A CA 1
ATOM 1766 C C . ALA A 1 226 ? -11.633 25.594 20.969 1 98.12 226 ALA A C 1
ATOM 1768 O O . ALA A 1 226 ? -10.844 25.297 20.078 1 98.12 226 ALA A O 1
ATOM 1769 N N . CYS A 1 227 ? -11.961 26.844 21.25 1 98.12 227 CYS A N 1
ATOM 1770 C CA . CYS A 1 227 ? -11.477 27.953 20.438 1 98.12 227 CYS A CA 1
ATOM 1771 C C . CYS A 1 227 ? -9.961 28.094 20.562 1 98.12 227 CYS A C 1
ATOM 1773 O O . CYS A 1 227 ? -9.281 28.375 19.562 1 98.12 227 CYS A O 1
ATOM 1775 N N . ARG A 1 228 ? -9.461 27.938 21.766 1 97.5 228 ARG A N 1
ATOM 1776 C CA . ARG A 1 228 ? -8.016 28.047 21.953 1 97.5 228 ARG A CA 1
ATOM 1777 C C . ARG A 1 228 ? -7.277 27 21.125 1 97.5 228 AR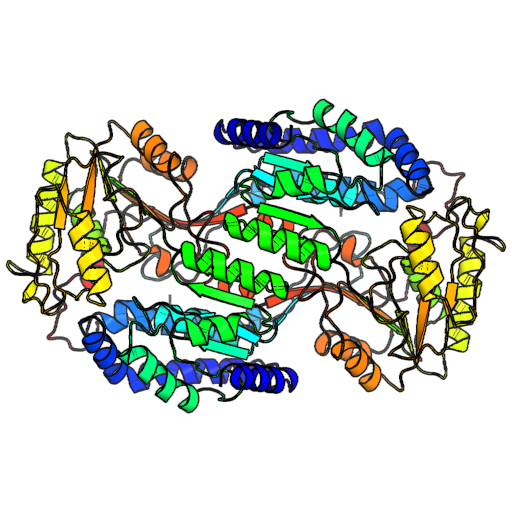G A C 1
ATOM 1779 O O . ARG A 1 228 ? -6.336 27.312 20.406 1 97.5 228 ARG A O 1
ATOM 1786 N N . ARG A 1 229 ? -7.723 25.766 21.203 1 98.19 229 ARG A N 1
ATOM 1787 C CA . ARG A 1 229 ? -7.078 24.656 20.5 1 98.19 229 ARG A CA 1
ATOM 1788 C C . ARG A 1 229 ? -7.23 24.797 19 1 98.19 229 ARG A C 1
ATOM 1790 O O . ARG A 1 229 ? -6.266 24.609 18.25 1 98.19 229 ARG A O 1
ATOM 1797 N N . ILE A 1 230 ? -8.398 25.188 18.516 1 98.81 230 ILE A N 1
ATOM 1798 C CA . ILE A 1 230 ? -8.672 25.359 17.094 1 98.81 230 ILE A CA 1
ATOM 1799 C C . ILE A 1 230 ? -7.848 26.531 16.547 1 98.81 230 ILE A C 1
ATOM 1801 O O . ILE A 1 230 ? -7.262 26.438 15.469 1 98.81 230 ILE A O 1
ATOM 1805 N N . THR A 1 231 ? -7.812 27.625 17.359 1 98.75 231 THR A N 1
ATOM 1806 C CA . THR A 1 231 ? -7.043 28.797 16.953 1 98.75 231 THR A CA 1
ATOM 1807 C C . THR A 1 231 ? -5.574 28.438 16.75 1 98.75 231 THR A C 1
ATOM 1809 O O . THR A 1 231 ? -4.973 28.797 15.742 1 98.75 231 THR A O 1
ATOM 1812 N N . TRP A 1 232 ? -5.066 27.734 17.688 1 97.88 232 TRP A N 1
ATOM 1813 C CA . TRP A 1 232 ? -3.678 27.297 17.578 1 97.88 232 TRP A CA 1
ATOM 1814 C C . TRP A 1 232 ? -3.479 26.438 16.328 1 97.88 232 TRP A C 1
ATOM 1816 O O . TRP A 1 232 ? -2.615 26.734 15.5 1 97.88 232 TRP A O 1
ATOM 1826 N N . GLY A 1 233 ? -4.273 25.438 16.141 1 98.06 233 GLY A N 1
ATOM 1827 C CA . GLY A 1 233 ? -4.129 24.5 15.031 1 98.06 233 GLY A CA 1
ATOM 1828 C C . GLY A 1 233 ? -4.266 25.156 13.672 1 98.06 233 GLY A C 1
ATOM 1829 O O . GLY A 1 233 ? -3.594 24.766 12.719 1 98.06 233 GLY A O 1
ATOM 1830 N N . LYS A 1 234 ? -5.102 26.141 13.578 1 98.69 234 LYS A N 1
ATOM 1831 C CA . LYS A 1 234 ? -5.359 26.781 12.297 1 98.69 234 LYS A CA 1
ATOM 1832 C C . LYS A 1 234 ? -4.242 27.766 11.938 1 98.69 234 LYS A C 1
ATOM 1834 O O . LYS A 1 234 ? -3.844 27.859 10.773 1 98.69 234 LYS A O 1
ATOM 1839 N N . PHE A 1 235 ? -3.725 28.469 12.938 1 98.31 235 PHE A N 1
ATOM 1840 C CA . PHE A 1 235 ? -2.928 29.625 12.57 1 98.31 235 PHE A CA 1
ATOM 1841 C C . PHE A 1 235 ? -1.449 29.391 12.844 1 98.31 235 PHE A C 1
ATOM 1843 O O . PHE A 1 235 ? -0.601 30.203 12.492 1 98.31 235 PHE A O 1
ATOM 1850 N N . VAL A 1 236 ? -1.116 28.219 13.469 1 96.25 236 VAL A N 1
ATOM 1851 C CA . VAL A 1 236 ? 0.29 27.844 13.523 1 96.25 236 VAL A CA 1
ATOM 1852 C C . VAL A 1 236 ? 0.858 27.766 12.109 1 96.25 236 VAL A C 1
ATOM 1854 O O . VAL A 1 236 ? 0.166 27.344 11.172 1 96.25 236 VAL A O 1
ATOM 1857 N N . ASN A 1 237 ? 2.123 28.234 12 1 97.5 237 ASN A N 1
ATOM 1858 C CA . ASN A 1 237 ? 2.803 28.25 10.711 1 97.5 237 ASN A CA 1
ATOM 1859 C C . ASN A 1 237 ? 2 29.016 9.664 1 97.5 237 ASN A C 1
ATOM 1861 O O . ASN A 1 237 ? 2.016 28.656 8.484 1 97.5 237 ASN A O 1
ATOM 1865 N N . CYS A 1 238 ? 1.245 30.047 10.141 1 98 238 CYS A N 1
ATOM 1866 C CA . CYS A 1 238 ? 0.404 30.906 9.312 1 98 238 CYS A CA 1
ATOM 1867 C C . CYS A 1 238 ? -0.614 30.078 8.539 1 98 238 CYS A C 1
ATOM 1869 O O . CYS A 1 238 ? -0.903 30.375 7.375 1 98 238 CYS A O 1
ATOM 1871 N N . GLY A 1 239 ? -1.065 29 9.094 1 98.19 239 GLY A N 1
ATOM 1872 C CA . GLY A 1 239 ? -2.105 28.156 8.516 1 98.19 239 GLY A CA 1
ATOM 1873 C C . GLY A 1 239 ? -1.599 27.266 7.41 1 98.19 239 GLY A C 1
ATOM 1874 O O . GLY A 1 239 ? -2.377 26.531 6.789 1 98.19 239 GLY A O 1
ATOM 1875 N N . GLN A 1 240 ? -0.3 27.266 7.109 1 98.31 240 GLN A N 1
ATOM 1876 C CA . GLN A 1 240 ? 0.286 26.453 6.047 1 98.31 240 GLN A CA 1
ATOM 1877 C C . GLN A 1 240 ? 0.609 25.047 6.551 1 98.31 240 GLN A C 1
ATOM 1879 O O . GLN A 1 240 ? 1.765 24.625 6.512 1 98.31 240 GLN A O 1
ATOM 1884 N N . THR A 1 241 ? -0.414 24.359 7.027 1 98.19 241 THR A N 1
ATOM 1885 C CA . THR A 1 241 ? -0.377 23.016 7.609 1 98.19 241 THR A CA 1
ATOM 1886 C C . THR A 1 241 ? -1.477 22.141 7.016 1 98.19 241 THR A C 1
ATOM 1888 O O . THR A 1 241 ? -2.66 22.484 7.098 1 98.19 241 THR A O 1
ATOM 1891 N N . CYS A 1 242 ? -1.19 21.016 6.457 1 97.56 242 CYS 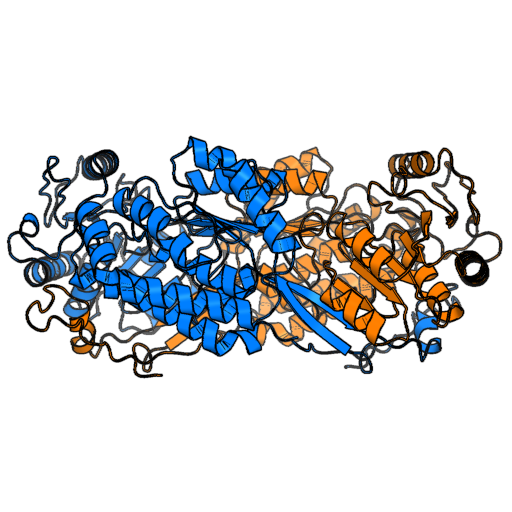A N 1
ATOM 1892 C CA . CYS A 1 242 ? -2.107 20.203 5.668 1 97.56 242 CYS A CA 1
ATOM 1893 C C . CYS A 1 242 ? -3.223 19.641 6.539 1 97.56 242 CYS A C 1
ATOM 1895 O O . CYS A 1 242 ? -4.309 19.328 6.043 1 97.56 242 CYS A O 1
ATOM 1897 N N . ILE A 1 243 ? -2.936 19.5 7.867 1 98.25 243 ILE A N 1
ATOM 1898 C CA . ILE A 1 243 ? -3.961 18.969 8.75 1 98.25 243 ILE A CA 1
ATOM 1899 C C . ILE A 1 243 ? -4.52 20.078 9.641 1 98.25 243 ILE A C 1
ATOM 1901 O O . ILE A 1 243 ? -5.105 19.797 10.688 1 98.25 243 ILE A O 1
ATOM 1905 N N . ALA A 1 244 ? -4.332 21.328 9.336 1 98.56 244 ALA A N 1
ATOM 1906 C CA . ALA A 1 244 ? -5.004 22.422 10.039 1 98.56 244 ALA A CA 1
ATOM 1907 C C . ALA A 1 244 ? -6.516 22.328 9.859 1 98.56 244 ALA A C 1
ATOM 1909 O O . ALA A 1 244 ? -7.004 21.906 8.812 1 98.56 244 ALA A O 1
ATOM 1910 N N . PRO A 1 245 ? -7.281 22.688 10.953 1 98.69 245 PRO A N 1
ATOM 1911 C CA . PRO A 1 245 ? -8.711 22.859 10.672 1 98.69 245 PRO A CA 1
ATOM 1912 C C . PRO A 1 245 ? -8.969 23.844 9.531 1 98.69 245 PRO A C 1
ATOM 1914 O O . PRO A 1 245 ? -8.758 25.047 9.688 1 98.69 245 PRO A O 1
ATOM 1917 N N . ASP A 1 246 ? -9.469 23.312 8.484 1 98.62 246 ASP A N 1
ATOM 1918 C CA . ASP A 1 246 ? -9.625 24.125 7.277 1 98.62 246 ASP A CA 1
ATOM 1919 C C . ASP A 1 246 ? -10.891 24.969 7.34 1 98.62 246 ASP A C 1
ATOM 1921 O O . ASP A 1 246 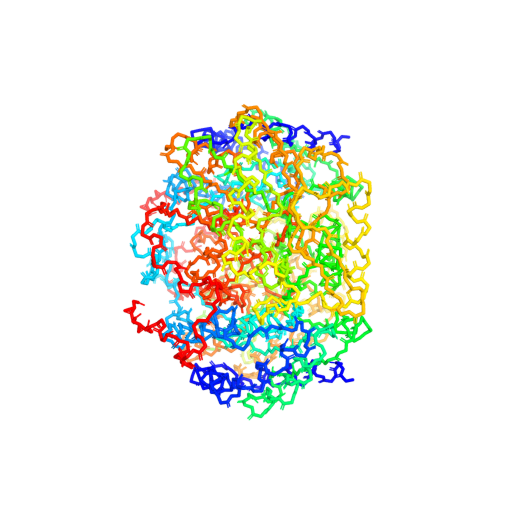? -10.938 26.062 6.773 1 98.62 246 ASP A O 1
ATOM 1925 N N . TYR A 1 247 ? -11.93 24.469 7.965 1 98.81 247 TYR A N 1
ATOM 1926 C CA . TYR A 1 247 ? -13.172 25.203 8.195 1 98.81 247 TYR A CA 1
ATOM 1927 C C . TYR A 1 247 ? -13.891 24.688 9.438 1 98.81 247 TYR A C 1
ATOM 1929 O O . TYR A 1 247 ? -13.648 23.547 9.875 1 98.81 247 TYR A O 1
ATOM 1937 N N . ILE A 1 248 ? -14.766 25.531 9.969 1 98.88 248 ILE A N 1
ATOM 1938 C CA . ILE A 1 248 ? -15.547 25.188 11.148 1 98.88 248 ILE A CA 1
ATOM 1939 C C . ILE A 1 248 ? -17 24.938 10.758 1 98.88 248 ILE A C 1
ATOM 1941 O O . ILE A 1 248 ? -17.562 25.672 9.938 1 98.88 248 ILE A O 1
ATOM 1945 N N . LEU A 1 249 ? -17.547 23.891 11.281 1 98.88 249 LEU A N 1
ATOM 1946 C CA . LEU A 1 249 ? -18.984 23.641 11.273 1 98.88 249 LEU A CA 1
ATOM 1947 C C . LEU A 1 249 ? -19.594 23.828 12.664 1 98.88 249 LEU A C 1
ATOM 1949 O O . LEU A 1 249 ? -19.109 23.234 13.633 1 98.88 249 LEU A O 1
ATOM 1953 N N . CYS A 1 250 ? -20.609 24.656 12.812 1 98.62 250 CYS A N 1
ATOM 1954 C CA . CYS A 1 250 ? -21.297 24.812 14.094 1 98.62 250 CYS A CA 1
ATOM 1955 C C . CYS A 1 250 ? -22.719 25.312 13.883 1 98.62 250 CYS A C 1
ATOM 1957 O O . CYS A 1 250 ? -23.078 25.766 12.789 1 98.62 250 CYS A O 1
ATOM 1959 N N . GLU A 1 251 ? -23.516 25.219 14.844 1 98.12 251 GLU A N 1
ATOM 1960 C CA . GLU A 1 251 ? -24.875 25.75 14.789 1 98.12 251 GLU A CA 1
ATOM 1961 C C . GLU A 1 251 ? -24.859 27.281 14.82 1 98.12 251 GLU A C 1
ATOM 1963 O O . GLU A 1 251 ? -23.984 27.875 15.43 1 98.12 251 GLU A O 1
ATOM 1968 N N . PRO A 1 252 ? -25.922 27.859 14.195 1 97.94 252 PRO A N 1
ATOM 1969 C CA . PRO A 1 252 ? -25.984 29.312 14.188 1 97.94 252 PRO A CA 1
ATOM 1970 C C . PRO A 1 252 ? -25.969 29.922 15.594 1 97.94 252 PRO A C 1
ATOM 1972 O O . PRO A 1 252 ? -25.406 31 15.805 1 97.94 252 PRO A O 1
ATOM 1975 N N . SER A 1 253 ? -26.484 29.266 16.531 1 97.38 253 SER A N 1
ATOM 1976 C CA . SER A 1 253 ? -26.672 29.797 17.875 1 97.38 253 SER A CA 1
ATOM 1977 C C . SER A 1 253 ? -25.328 30.031 18.562 1 97.38 253 SER A C 1
ATOM 1979 O O . SER A 1 253 ? -25.234 30.844 19.484 1 97.38 253 SER A O 1
ATOM 1981 N N . ILE A 1 254 ? -24.25 29.375 18.109 1 97.88 254 ILE A N 1
ATOM 1982 C CA . ILE A 1 254 ? -23 29.531 18.844 1 97.88 254 ILE A CA 1
ATOM 1983 C C . ILE A 1 254 ? -21.969 30.219 17.953 1 97.88 254 ILE A C 1
ATOM 1985 O O . ILE A 1 254 ? -20.844 30.5 18.375 1 97.88 254 ILE A O 1
ATOM 1989 N N . GLN A 1 255 ? -22.219 30.531 16.734 1 98.31 255 GLN A N 1
ATOM 1990 C CA . GLN A 1 255 ? -21.25 31.047 15.773 1 98.31 255 GLN A CA 1
ATOM 1991 C C . GLN A 1 255 ? -20.578 32.312 16.312 1 98.31 255 GLN A C 1
ATOM 1993 O O . GLN A 1 255 ? -19.344 32.438 16.266 1 98.31 255 GLN A O 1
ATOM 1998 N N . ASN A 1 256 ? -21.406 33.281 16.844 1 98.31 256 ASN A N 1
ATOM 1999 C CA . ASN A 1 256 ? -20.828 34.531 17.328 1 98.31 256 ASN A CA 1
ATOM 2000 C C . ASN A 1 256 ? -19.922 34.281 18.516 1 98.31 256 ASN A C 1
ATOM 2002 O O . ASN A 1 256 ? -18.906 34.969 18.672 1 98.31 256 ASN A O 1
ATOM 2006 N N . ARG A 1 257 ? -20.297 33.406 19.328 1 98.38 257 ARG A N 1
ATOM 2007 C CA . ARG A 1 257 ? -19.453 33.094 20.484 1 98.38 257 ARG A CA 1
ATOM 2008 C C . ARG A 1 257 ? -18.156 32.438 20.047 1 98.38 257 ARG A C 1
ATOM 2010 O O . ARG A 1 257 ? -17.109 32.656 20.656 1 98.38 257 ARG A O 1
ATOM 2017 N N . VAL A 1 258 ? -18.203 31.609 18.984 1 98.75 258 VAL A N 1
ATOM 2018 C CA . VAL A 1 258 ? -17 31 18.422 1 98.75 258 VAL A CA 1
ATOM 2019 C C . VAL A 1 258 ? -16.078 32.094 17.891 1 98.75 258 VAL A C 1
ATOM 2021 O O . VAL A 1 258 ? -14.875 32.094 18.172 1 98.75 258 VAL A O 1
ATOM 2024 N N . VAL A 1 259 ? -16.641 33.031 17.172 1 98.75 259 VAL A N 1
ATOM 2025 C CA . VAL A 1 259 ? -15.875 34.125 16.594 1 98.75 259 VAL A CA 1
ATOM 2026 C C . VAL A 1 259 ? -15.195 34.906 17.703 1 98.75 259 VAL A C 1
ATOM 2028 O O . VAL A 1 259 ? -14 35.219 17.625 1 98.75 259 VAL A O 1
ATOM 2031 N N . GLU A 1 260 ? -15.969 35.219 18.734 1 98.56 260 GLU A N 1
ATOM 2032 C CA . GLU A 1 260 ? -15.43 35.969 19.844 1 98.56 260 GLU A CA 1
ATOM 2033 C C . GLU A 1 260 ? -14.344 35.188 20.578 1 98.56 260 GLU A C 1
ATOM 2035 O O . GLU A 1 260 ? -13.336 35.781 21 1 98.56 260 GLU A O 1
ATOM 2040 N N . GLY A 1 261 ? -14.594 33.938 20.75 1 98.5 261 GLY A N 1
ATOM 2041 C CA . GLY A 1 261 ? -13.586 33.094 21.375 1 98.5 261 GLY A CA 1
ATOM 2042 C C . GLY A 1 261 ? -12.281 33.062 20.609 1 98.5 261 GLY A C 1
ATOM 2043 O O . GLY A 1 261 ? -11.203 33.188 21.203 1 98.5 261 GLY A O 1
ATOM 2044 N N . ILE A 1 262 ? -12.312 32.969 19.328 1 98.75 262 ILE A N 1
ATOM 2045 C CA . ILE A 1 262 ? -11.117 32.969 18.484 1 98.75 262 ILE A CA 1
ATOM 2046 C C . ILE A 1 262 ? -10.422 34.312 18.562 1 98.75 262 ILE A C 1
ATOM 2048 O O . ILE A 1 262 ? -9.203 34.406 18.672 1 98.75 262 ILE A O 1
ATOM 2052 N N . ARG A 1 263 ? -11.242 35.406 18.516 1 98.44 263 ARG A N 1
ATOM 2053 C CA . ARG A 1 263 ? -10.703 36.75 18.609 1 98.44 263 ARG A CA 1
ATOM 2054 C C . ARG A 1 263 ? -9.891 36.938 19.891 1 98.44 263 ARG A C 1
ATOM 2056 O O . ARG A 1 263 ? -8.766 37.438 19.844 1 98.44 263 ARG A O 1
ATOM 2063 N N . GLN A 1 264 ? -10.484 36.5 21 1 98.19 264 GLN A N 1
ATOM 2064 C CA . GLN A 1 264 ? -9.82 36.625 22.297 1 98.19 264 GLN A CA 1
ATOM 2065 C C . GLN A 1 264 ? -8.539 35.812 22.344 1 98.19 264 GLN A C 1
ATOM 2067 O O . GLN A 1 264 ? -7.527 36.25 22.875 1 98.19 264 GLN A O 1
ATOM 2072 N N . THR A 1 265 ? -8.586 34.625 21.797 1 98.19 265 THR A N 1
ATOM 2073 C CA . THR A 1 265 ? -7.422 33.75 21.781 1 98.19 265 THR A CA 1
ATOM 2074 C C . THR A 1 265 ? -6.301 34.344 20.938 1 98.19 265 THR A C 1
ATOM 2076 O O . THR A 1 265 ? -5.133 34.281 21.312 1 98.19 265 THR A O 1
ATOM 2079 N N . LEU A 1 266 ? -6.637 34.938 19.797 1 98.38 266 LEU A N 1
ATOM 2080 C CA . LEU A 1 266 ? -5.648 35.562 18.938 1 98.38 266 LEU A CA 1
ATOM 2081 C C . LEU A 1 266 ? -4.949 36.719 19.641 1 98.38 266 LEU A C 1
ATOM 2083 O O . LEU A 1 266 ? -3.742 36.906 19.484 1 98.38 266 LEU A O 1
ATOM 2087 N N . LEU A 1 267 ? -5.75 37.438 20.391 1 97.81 267 LEU A N 1
ATOM 2088 C CA . LEU A 1 267 ? -5.172 38.5 21.188 1 97.81 267 LEU A CA 1
ATOM 2089 C C . LEU A 1 267 ? -4.172 37.969 22.203 1 97.81 267 LEU A C 1
ATOM 2091 O O . LEU A 1 267 ? -3.105 38.562 22.406 1 97.81 267 LEU A O 1
ATOM 2095 N N . GLU A 1 268 ? -4.527 36.875 22.797 1 96.06 268 GLU A N 1
ATOM 2096 C CA . GLU A 1 268 ? -3.641 36.219 23.75 1 96.06 268 GLU A CA 1
ATOM 2097 C C . GLU A 1 268 ? -2.377 35.719 23.078 1 96.06 268 GLU A C 1
ATOM 2099 O O . GLU A 1 268 ? -1.279 35.812 23.625 1 96.06 268 GLU A O 1
ATOM 2104 N N . PHE A 1 269 ? -2.508 35.094 21.922 1 96.56 269 PHE A N 1
ATOM 2105 C CA . PHE A 1 269 ? -1.416 34.406 21.234 1 96.56 269 PHE A CA 1
ATOM 2106 C C . PHE A 1 269 ? -0.454 35.438 20.625 1 96.56 269 PHE A C 1
ATOM 2108 O O . PHE A 1 269 ? 0.763 35.312 20.781 1 96.56 269 PHE A O 1
ATOM 2115 N N . TYR A 1 270 ? -1.008 36.5 19.938 1 96.62 270 TYR A N 1
ATOM 2116 C CA . TYR A 1 270 ? -0.164 37.281 19.062 1 96.62 270 TYR A CA 1
ATOM 2117 C C . TYR A 1 270 ? -0.238 38.781 19.438 1 96.62 270 TYR A C 1
ATOM 2119 O O . TYR A 1 270 ? 0.437 39.594 18.828 1 96.62 270 TYR A O 1
ATOM 2127 N N . GLY A 1 271 ? -1.098 39.156 20.406 1 95.88 271 GLY A N 1
ATOM 2128 C CA . GLY A 1 271 ? -1.282 40.562 20.766 1 95.88 271 GLY A CA 1
ATOM 2129 C C . GLY A 1 271 ? -2.207 41.312 19.812 1 95.88 271 GLY A C 1
ATOM 2130 O O . GLY A 1 271 ? -2.85 40.688 18.953 1 95.88 271 GLY A O 1
ATOM 2131 N N . PRO A 1 272 ? -2.283 42.594 19.938 1 95.38 272 PRO A N 1
ATOM 2132 C CA . PRO A 1 272 ? -3.227 43.375 19.141 1 95.38 272 PRO A CA 1
ATOM 2133 C C . PRO A 1 272 ? -2.793 43.5 17.688 1 95.38 272 PRO A C 1
ATOM 2135 O O . PRO A 1 272 ? -3.615 43.812 16.828 1 95.38 272 PRO A O 1
ATOM 2138 N N . ASP A 1 273 ? -1.448 43.281 17.484 1 96.62 273 ASP A N 1
ATOM 2139 C CA . ASP A 1 273 ? -0.918 43.344 16.125 1 96.62 273 ASP A CA 1
ATOM 2140 C C . ASP A 1 273 ? -0.112 42.094 15.781 1 96.62 273 ASP A C 1
ATOM 2142 O O . ASP A 1 273 ? 1.114 42.062 15.914 1 96.62 273 ASP A O 1
ATOM 2146 N N . PRO A 1 274 ? -0.798 41.094 15.203 1 97.12 274 PRO A N 1
ATOM 2147 C CA . PRO A 1 274 ? -0.107 39.844 14.883 1 97.12 274 PRO A CA 1
ATOM 2148 C C . PRO A 1 274 ? 1.074 40.062 13.938 1 97.12 274 PRO A C 1
ATOM 2150 O O . PRO A 1 274 ? 2.031 39.281 13.953 1 97.12 274 PRO A O 1
ATOM 2153 N N . LYS A 1 275 ? 1.061 41.062 13.141 1 97.44 275 LYS A N 1
ATOM 2154 C CA . LYS A 1 275 ? 2.135 41.344 12.195 1 97.44 275 LYS A CA 1
ATOM 2155 C C . LYS A 1 275 ? 3.467 41.531 12.906 1 97.44 275 LYS A C 1
ATOM 2157 O O . LYS A 1 275 ? 4.52 41.156 12.391 1 97.44 275 LYS A O 1
ATOM 2162 N N . SER A 1 276 ? 3.359 42.125 14.07 1 95.81 276 SER A N 1
ATOM 2163 C CA . SER A 1 276 ? 4.57 42.438 14.812 1 95.81 276 SER A CA 1
ATOM 2164 C C . SER A 1 276 ? 4.945 41.312 15.773 1 95.81 276 SER A C 1
ATOM 2166 O O . SER A 1 276 ? 5.969 41.375 16.453 1 95.81 276 SER A O 1
ATOM 2168 N N . SER A 1 277 ? 4.129 40.281 15.898 1 95.06 277 SER A N 1
ATOM 2169 C CA . SER A 1 277 ? 4.414 39.188 16.797 1 95.06 277 SER A CA 1
ATOM 2170 C C . SER A 1 277 ? 5.574 38.344 16.281 1 95.06 277 SER A C 1
ATOM 2172 O O . SER A 1 277 ? 5.582 37.938 15.109 1 95.06 277 SER A O 1
ATOM 2174 N N . PRO A 1 278 ? 6.516 38 17.109 1 92.69 278 PRO A N 1
ATOM 2175 C CA . PRO A 1 278 ? 7.621 37.156 16.688 1 92.69 278 PRO A CA 1
ATOM 2176 C C . PRO A 1 278 ? 7.199 35.688 16.469 1 92.69 278 PRO A C 1
ATOM 2178 O O . PRO A 1 278 ? 7.953 34.906 15.898 1 92.69 278 PRO A O 1
ATOM 2181 N N . ASP A 1 279 ? 5.996 35.344 16.859 1 94.38 279 ASP A N 1
ATOM 2182 C CA . ASP A 1 279 ? 5.551 33.938 16.812 1 94.38 279 ASP A CA 1
ATOM 2183 C C . ASP A 1 279 ? 4.668 33.688 15.594 1 94.38 279 ASP A C 1
ATOM 2185 O O . ASP A 1 279 ? 4.191 32.562 15.383 1 94.38 279 ASP A O 1
ATOM 2189 N N . TYR A 1 280 ? 4.434 34.719 14.867 1 96.88 280 TYR A N 1
ATOM 2190 C CA . TYR A 1 280 ? 3.547 34.562 13.719 1 96.88 280 TYR A CA 1
ATOM 2191 C C . TYR A 1 280 ? 4.344 34.469 12.422 1 96.88 280 TYR A C 1
ATOM 2193 O O . TYR A 1 280 ? 5.125 35.375 12.109 1 96.88 280 TYR A O 1
ATOM 2201 N N . SER A 1 281 ? 4.148 33.438 11.648 1 97.56 281 SER A N 1
ATOM 2202 C CA . SER A 1 281 ? 4.898 33.188 10.43 1 97.56 281 SER A CA 1
ATOM 2203 C C . SER A 1 281 ? 4.328 33.969 9.25 1 97.56 281 SER A C 1
ATOM 2205 O O . SER A 1 281 ? 3.432 34.781 9.422 1 97.56 281 SER A O 1
ATOM 2207 N N . ARG A 1 282 ? 5.016 33.812 8.102 1 98.56 282 ARG A N 1
ATOM 2208 C CA . ARG A 1 282 ? 4.625 34.469 6.863 1 98.56 282 ARG A CA 1
ATOM 2209 C C . ARG A 1 282 ? 4.305 33.469 5.773 1 98.56 282 ARG A C 1
ATOM 2211 O O . ARG A 1 282 ? 4.633 32.281 5.906 1 98.56 282 ARG A O 1
ATOM 2218 N N . ILE A 1 283 ? 3.541 33.906 4.77 1 98.75 283 ILE A N 1
ATOM 2219 C CA . ILE A 1 283 ? 3.229 33.062 3.621 1 98.75 283 ILE A CA 1
ATOM 2220 C C . ILE A 1 283 ? 4.504 32.781 2.832 1 98.75 283 ILE A C 1
ATOM 2222 O O . ILE A 1 283 ? 5.348 33.656 2.662 1 98.75 283 ILE A O 1
ATOM 2226 N N . ILE A 1 284 ? 4.695 31.641 2.295 1 98.69 284 ILE A N 1
ATOM 2227 C CA . ILE A 1 284 ? 5.926 31.078 1.75 1 98.69 284 ILE A CA 1
ATOM 2228 C C . ILE A 1 284 ? 6.418 31.938 0.586 1 98.69 284 ILE A C 1
ATOM 2230 O O . ILE A 1 284 ? 7.621 32.156 0.433 1 98.69 284 ILE A O 1
ATOM 2234 N N . ASN A 1 285 ? 5.496 32.406 -0.266 1 98.31 285 ASN A N 1
ATOM 2235 C CA . ASN A 1 285 ? 5.898 33.219 -1.412 1 98.31 285 ASN A CA 1
ATOM 2236 C C . ASN A 1 285 ? 4.738 34.062 -1.941 1 98.31 285 ASN A C 1
ATOM 2238 O O . ASN A 1 285 ? 3.625 33.969 -1.421 1 98.31 285 ASN A O 1
ATOM 2242 N N . GLN A 1 286 ? 5.051 34.812 -2.941 1 98.44 286 GLN A N 1
ATOM 2243 C CA . GLN A 1 286 ? 4.09 35.781 -3.457 1 98.44 286 GLN A CA 1
ATOM 2244 C C . GLN A 1 286 ? 2.93 35.094 -4.164 1 98.44 286 GLN A C 1
ATOM 2246 O O . GLN A 1 286 ? 1.786 35.562 -4.078 1 98.44 286 GLN A O 1
ATOM 2251 N N . ARG A 1 287 ? 3.205 34.094 -4.852 1 98.12 287 ARG A N 1
ATOM 2252 C CA . ARG A 1 287 ? 2.162 33.344 -5.559 1 98.12 287 ARG A CA 1
ATOM 2253 C C . ARG A 1 287 ? 1.102 32.844 -4.59 1 98.12 287 ARG A C 1
ATOM 2255 O O . ARG A 1 287 ? -0.096 33 -4.832 1 98.12 287 ARG A O 1
ATOM 2262 N N . HIS A 1 288 ? 1.539 32.25 -3.5 1 98.12 288 HIS A N 1
ATOM 2263 C CA . HIS A 1 288 ? 0.612 31.719 -2.498 1 98.12 288 HIS A CA 1
ATOM 2264 C C . HIS A 1 288 ? -0.118 32.844 -1.788 1 98.12 288 HIS A C 1
ATOM 2266 O O . HIS A 1 288 ? -1.301 32.719 -1.464 1 98.12 288 HIS A O 1
ATOM 2272 N N . PHE A 1 289 ? 0.6 33.969 -1.555 1 98.62 289 PHE A N 1
ATOM 2273 C CA . PHE A 1 289 ? -0.027 35.156 -0.986 1 98.62 289 PHE A CA 1
ATOM 2274 C C . PHE A 1 289 ? -1.187 35.625 -1.856 1 98.62 289 PHE A C 1
ATOM 2276 O O . PHE A 1 289 ? -2.305 35.812 -1.366 1 98.62 289 PHE A O 1
ATOM 2283 N N . ASN A 1 290 ? -0.948 35.719 -3.143 1 98.56 290 ASN A N 1
ATOM 2284 C CA . ASN A 1 290 ? -1.961 36.188 -4.078 1 98.56 290 ASN A CA 1
ATOM 2285 C C . ASN A 1 290 ? -3.146 35.219 -4.156 1 98.56 290 ASN A C 1
ATOM 2287 O O . ASN A 1 290 ? -4.297 35.656 -4.23 1 98.56 290 ASN A O 1
ATOM 2291 N N . ARG A 1 291 ? -2.863 33.969 -4.125 1 97.94 291 ARG A N 1
ATOM 2292 C CA . ARG A 1 291 ? -3.922 32.969 -4.156 1 97.94 291 ARG A CA 1
ATOM 2293 C C . ARG A 1 291 ? -4.859 33.125 -2.963 1 97.94 291 ARG A C 1
ATOM 2295 O O . ARG A 1 291 ? -6.082 33.125 -3.119 1 97.94 291 ARG A O 1
ATOM 2302 N N . LEU A 1 292 ? -4.324 33.312 -1.812 1 98.25 292 LEU A N 1
ATOM 2303 C CA . LEU A 1 292 ? -5.109 33.438 -0.588 1 98.25 292 LEU A CA 1
ATOM 2304 C C . LEU A 1 292 ? -5.93 34.719 -0.597 1 98.25 292 LEU A C 1
ATOM 2306 O O . LEU A 1 292 ? -7.082 34.75 -0.16 1 98.25 292 LEU A O 1
ATOM 2310 N N . MET A 1 293 ? -5.324 35.781 -1.092 1 97.88 293 MET A N 1
ATOM 2311 C CA . MET A 1 293 ? -6.051 37.062 -1.184 1 97.88 293 MET A CA 1
ATOM 2312 C C . MET A 1 293 ? -7.242 36.938 -2.127 1 97.88 293 MET A C 1
ATOM 2314 O O . MET A 1 293 ? -8.305 37.5 -1.872 1 97.88 293 MET A O 1
ATOM 2318 N N . THR A 1 294 ? -7.066 36.156 -3.191 1 97.62 294 THR A N 1
ATOM 2319 C CA . THR A 1 294 ? -8.141 35.938 -4.148 1 97.62 294 THR A CA 1
ATOM 2320 C C . THR A 1 294 ? -9.281 35.156 -3.496 1 97.62 294 THR A C 1
ATOM 2322 O O . THR A 1 294 ? -10.453 35.406 -3.789 1 97.62 294 THR A O 1
ATOM 2325 N N . LEU A 1 295 ? -8.984 34.25 -2.592 1 97.19 295 LEU A N 1
ATOM 2326 C CA . LEU A 1 295 ? -10.008 33.469 -1.899 1 97.19 295 LEU A CA 1
ATOM 2327 C C . LEU A 1 295 ? -10.883 34.344 -1.032 1 97.19 295 LEU A C 1
ATOM 2329 O O . LEU A 1 295 ? -12.055 34.062 -0.806 1 97.19 295 LEU A O 1
ATOM 2333 N N . LEU A 1 296 ? -10.312 35.438 -0.567 1 95.75 296 LEU A N 1
ATOM 2334 C CA . LEU A 1 296 ? -11 36.312 0.366 1 95.75 296 LEU A CA 1
ATOM 2335 C C . LEU A 1 296 ? -11.852 37.344 -0.381 1 95.75 296 LEU A C 1
ATOM 2337 O O . LEU A 1 296 ? -12.68 38 0.223 1 95.75 296 LEU A O 1
ATOM 2341 N N . GLU A 1 297 ? -11.641 37.406 -1.692 1 94.31 297 GLU A N 1
ATOM 2342 C CA . GLU A 1 297 ? -12.406 38.375 -2.473 1 94.31 297 GLU A CA 1
ATOM 2343 C C . GLU A 1 297 ? -13.906 38.125 -2.338 1 94.31 297 GLU A C 1
ATOM 2345 O O . GLU A 1 297 ? -14.375 37 -2.484 1 94.31 297 GLU A O 1
ATOM 2350 N N . GLY A 1 298 ? -14.617 39.188 -2.062 1 91.44 298 GLY A N 1
ATOM 2351 C CA . GLY A 1 298 ? -16.062 39.125 -1.952 1 91.44 298 GLY A CA 1
ATOM 2352 C C . GLY A 1 298 ? -16.547 38.844 -0.542 1 91.44 298 GLY A C 1
ATOM 2353 O O . GLY A 1 298 ? -17.75 38.781 -0.284 1 91.44 298 GLY A O 1
ATOM 2354 N N . TYR A 1 299 ? -15.555 38.688 0.37 1 93.75 299 TYR A N 1
ATOM 2355 C CA . TYR A 1 299 ? -15.906 38.406 1.759 1 93.75 299 TYR A CA 1
ATOM 2356 C C . TYR A 1 299 ? -15.328 39.469 2.686 1 93.75 299 TYR A C 1
ATOM 2358 O O . TYR A 1 299 ? -14.234 40 2.443 1 93.75 299 TYR A O 1
ATOM 2366 N N . THR A 1 300 ? -16.156 39.781 3.678 1 94.19 300 THR A N 1
ATOM 2367 C CA . THR A 1 300 ? -15.664 40.656 4.742 1 94.19 300 THR A CA 1
ATOM 2368 C C . THR A 1 300 ? -15.234 39.812 5.957 1 94.19 300 THR A C 1
ATOM 2370 O O . THR A 1 300 ? -16.031 39.062 6.492 1 94.19 300 THR A O 1
ATOM 2373 N N . ALA A 1 301 ? -14.023 40.094 6.387 1 97.44 301 ALA A N 1
ATOM 2374 C CA . ALA A 1 301 ? -13.5 39.375 7.547 1 97.44 301 ALA A CA 1
ATOM 2375 C C . ALA A 1 301 ? -14.203 39.812 8.828 1 97.44 301 ALA A C 1
ATOM 2377 O O . ALA A 1 301 ? -14.43 41.031 9.039 1 97.44 301 ALA A O 1
ATOM 2378 N N . THR A 1 302 ? -14.586 38.906 9.594 1 97.94 302 THR A N 1
ATOM 2379 C CA . THR A 1 302 ? -15.148 39.219 10.906 1 97.94 302 THR A CA 1
ATOM 2380 C C . THR A 1 302 ? -14.047 39.406 11.938 1 97.94 302 THR A C 1
ATOM 2382 O O . THR A 1 302 ? -14.219 40.156 12.898 1 97.94 302 THR A O 1
ATOM 2385 N N . VAL A 1 303 ? -13 38.688 11.852 1 98.12 303 VAL A N 1
ATOM 2386 C CA . VAL A 1 303 ? -11.742 38.875 12.586 1 98.12 303 VAL A CA 1
ATOM 2387 C C . VAL A 1 303 ? -10.586 38.969 11.594 1 98.12 303 VAL A C 1
ATOM 2389 O O . VAL A 1 303 ? -10.539 38.25 10.594 1 98.12 303 VAL A O 1
ATOM 2392 N N . GLY A 1 304 ? -9.617 39.906 11.852 1 97.69 304 GLY A N 1
ATOM 2393 C CA . GLY A 1 304 ? -8.469 40.031 10.977 1 97.69 304 GLY A CA 1
ATOM 2394 C C . GLY A 1 304 ? -8.797 40.656 9.641 1 97.69 304 GLY A C 1
ATOM 2395 O O . GLY A 1 304 ? -9.539 41.656 9.586 1 97.69 304 GLY A O 1
ATOM 2396 N N . GLY A 1 305 ? -8.203 40.188 8.586 1 96.38 305 GLY A N 1
ATOM 2397 C CA . GLY A 1 305 ? -8.453 40.719 7.25 1 96.38 305 GLY A CA 1
ATOM 2398 C C . GLY A 1 305 ? -7.328 41.594 6.734 1 96.38 305 GLY A C 1
ATOM 2399 O O . GLY A 1 305 ? -7.25 41.844 5.531 1 96.38 305 GLY A O 1
ATOM 2400 N N . GLN A 1 306 ? -6.438 41.969 7.582 1 97.19 306 GLN A N 1
ATOM 2401 C CA . GLN A 1 306 ? -5.312 42.781 7.156 1 97.19 306 GLN A CA 1
ATOM 2402 C C . GLN A 1 306 ? -4.27 41.969 6.414 1 97.19 306 GLN A C 1
ATOM 2404 O O . GLN A 1 306 ? -4.113 40.781 6.676 1 97.19 306 GLN A O 1
ATOM 2409 N N . SER A 1 307 ? -3.648 42.562 5.484 1 98.19 307 SER A N 1
ATOM 2410 C CA . SER A 1 307 ? -2.566 41.906 4.754 1 98.19 307 SER A CA 1
ATOM 2411 C C . SER A 1 307 ? -1.49 42.906 4.348 1 98.19 307 SER A C 1
ATOM 2413 O O . SER A 1 307 ? -1.705 44.094 4.41 1 98.19 307 SER A O 1
ATOM 2415 N N . ASP A 1 308 ? -0.337 42.438 4.16 1 98.56 308 ASP A N 1
ATOM 2416 C CA . ASP A 1 308 ? 0.799 43.188 3.645 1 98.56 308 ASP A CA 1
ATOM 2417 C C . ASP A 1 308 ? 1.606 42.375 2.648 1 98.56 308 ASP A C 1
ATOM 2419 O O . ASP A 1 308 ? 2.416 41.531 3.045 1 98.56 308 ASP A O 1
ATOM 2423 N N . SER A 1 309 ? 1.468 42.656 1.391 1 98.12 309 SER A N 1
ATOM 2424 C CA . SER A 1 309 ? 2.088 41.875 0.319 1 98.12 309 SER A CA 1
ATOM 2425 C C . SER A 1 309 ? 3.609 41.938 0.389 1 98.12 309 SER A C 1
ATOM 2427 O O . SER A 1 309 ? 4.301 40.969 0.082 1 98.12 309 SER A O 1
ATOM 2429 N N . SER A 1 310 ? 4.148 43.062 0.802 1 97.88 310 SER A N 1
ATOM 2430 C CA . SER A 1 310 ? 5.59 43.25 0.825 1 97.88 310 SER A CA 1
ATOM 2431 C C . SER A 1 310 ? 6.266 42.344 1.832 1 97.88 310 SER A C 1
ATOM 2433 O O . SER A 1 310 ? 7.449 42.031 1.703 1 97.88 310 SER A O 1
ATOM 2435 N N . GLN A 1 311 ? 5.527 41.844 2.773 1 97.69 311 GLN A N 1
ATOM 2436 C CA . GLN A 1 311 ? 6.062 40.938 3.787 1 97.69 311 GLN A CA 1
ATOM 2437 C C . GLN A 1 311 ? 5.387 39.562 3.725 1 97.69 311 GLN A C 1
ATOM 2439 O O . GLN A 1 311 ? 5.574 38.719 4.617 1 97.69 311 GLN A O 1
ATOM 2444 N N . ARG A 1 312 ? 4.551 39.438 2.76 1 98.56 312 ARG A N 1
ATOM 2445 C CA . ARG A 1 312 ? 3.748 38.219 2.611 1 98.56 312 ARG A CA 1
ATOM 2446 C C . ARG A 1 312 ? 2.975 37.938 3.889 1 98.56 312 ARG A C 1
ATOM 2448 O O . ARG A 1 312 ? 2.926 36.781 4.332 1 98.56 312 ARG A O 1
ATOM 2455 N N . TYR A 1 313 ? 2.51 39.031 4.48 1 98.69 313 TYR A N 1
ATOM 2456 C CA . TYR A 1 313 ? 1.768 38.938 5.734 1 98.69 313 TYR A CA 1
ATOM 2457 C C . TYR A 1 313 ? 0.266 38.875 5.477 1 98.69 313 TYR A C 1
ATOM 2459 O O . TYR A 1 313 ? -0.265 39.719 4.734 1 98.69 313 TYR A O 1
ATOM 2467 N N . ILE A 1 314 ? -0.388 37.938 6.02 1 98.75 314 ILE A N 1
ATOM 2468 C CA . ILE A 1 314 ? -1.842 37.875 6.137 1 98.75 314 ILE A CA 1
ATOM 2469 C C . ILE A 1 314 ? -2.232 37.656 7.598 1 98.75 314 ILE A C 1
ATOM 2471 O O . ILE A 1 314 ? -1.75 36.719 8.234 1 98.75 314 ILE A O 1
ATOM 2475 N N . ALA A 1 315 ? -3.027 38.5 8.141 1 98.75 315 ALA A N 1
ATOM 2476 C CA . ALA A 1 315 ? -3.471 38.344 9.523 1 98.75 315 ALA A CA 1
ATOM 2477 C C . ALA A 1 315 ? -4.312 37.094 9.695 1 98.75 315 ALA A C 1
ATOM 2479 O O . ALA A 1 315 ? -4.945 36.625 8.75 1 98.75 315 ALA A O 1
ATOM 2480 N N . PRO A 1 316 ? -4.258 36.438 10.953 1 98.81 316 PRO A N 1
ATOM 2481 C CA . PRO A 1 316 ? -5.293 35.438 11.211 1 98.81 316 PRO A CA 1
ATOM 2482 C C . PRO A 1 316 ? -6.699 35.969 10.906 1 98.81 316 PRO A C 1
ATOM 2484 O O . PRO A 1 316 ? -7.129 36.969 11.477 1 98.81 316 PRO A O 1
ATOM 2487 N N . THR A 1 317 ? -7.375 35.281 10.008 1 98.88 317 THR A N 1
ATOM 2488 C CA . THR A 1 317 ? -8.617 35.844 9.469 1 98.88 317 THR A CA 1
ATOM 2489 C C . THR A 1 317 ? -9.758 34.844 9.625 1 98.88 317 THR A C 1
ATOM 2491 O O . THR A 1 317 ? -9.609 33.656 9.297 1 98.88 317 THR A O 1
ATOM 2494 N N . VAL A 1 318 ? -10.883 35.281 10.18 1 98.81 318 VAL A N 1
ATOM 2495 C CA . VAL A 1 318 ? -12.086 34.469 10.312 1 98.81 318 VAL A CA 1
ATOM 2496 C C . VAL A 1 318 ? -13.211 35.094 9.469 1 98.81 318 VAL A C 1
ATOM 2498 O O . VAL A 1 318 ? -13.438 36.281 9.508 1 98.81 318 VAL A O 1
ATOM 2501 N N . VAL A 1 319 ? -13.836 34.281 8.664 1 98.5 319 VAL A N 1
ATOM 2502 C CA . VAL A 1 319 ? -15 34.688 7.883 1 98.5 319 VAL A CA 1
ATOM 2503 C C . VAL A 1 319 ? -16.219 33.844 8.305 1 98.5 319 VAL A C 1
ATOM 2505 O O . VAL A 1 319 ? -16.172 32.625 8.258 1 98.5 319 VAL A O 1
ATOM 2508 N N . LYS A 1 320 ? -17.281 34.469 8.766 1 97.81 320 LYS A N 1
ATOM 2509 C CA . LYS A 1 320 ? -18.469 33.75 9.219 1 97.81 320 LYS A CA 1
ATOM 2510 C C . LYS A 1 320 ? -19.531 33.688 8.117 1 97.81 320 LYS A C 1
ATOM 2512 O O . LYS A 1 320 ? -19.406 34.375 7.098 1 97.81 320 LYS A O 1
ATOM 2517 N N . ASP A 1 321 ? -20.5 32.906 8.227 1 97.12 321 ASP A N 1
ATOM 2518 C CA . ASP A 1 321 ? -21.641 32.719 7.332 1 97.12 321 ASP A CA 1
ATOM 2519 C C . ASP A 1 321 ? -21.188 32.406 5.906 1 97.12 321 ASP A C 1
ATOM 2521 O O . ASP A 1 321 ? -21.688 33 4.949 1 97.12 321 ASP A O 1
ATOM 2525 N N . VAL A 1 322 ? -20.234 31.594 5.785 1 97.81 322 VAL A N 1
ATOM 2526 C CA . VAL A 1 322 ? -19.688 31.266 4.465 1 97.81 322 VAL A CA 1
ATOM 2527 C C . VAL A 1 322 ? -20.594 30.234 3.785 1 97.81 322 VAL A C 1
ATOM 2529 O O . VAL A 1 322 ? -20.891 29.188 4.355 1 97.81 322 VAL A O 1
ATOM 2532 N N . PRO A 1 323 ? -21.031 30.484 2.6 1 96.69 323 PRO A N 1
ATOM 2533 C CA . PRO A 1 323 ? -21.828 29.5 1.878 1 96.69 323 PRO A CA 1
ATOM 2534 C C . PRO A 1 323 ? -21.016 28.266 1.47 1 96.69 323 PRO A C 1
ATOM 2536 O O . PRO A 1 323 ? -19.828 28.406 1.127 1 96.69 323 PRO A O 1
ATOM 2539 N N . PRO A 1 324 ? -21.672 27.109 1.43 1 95.56 324 PRO A N 1
ATOM 2540 C CA . PRO A 1 324 ? -20.969 25.875 1.075 1 95.56 324 PRO A CA 1
ATOM 2541 C C . PRO A 1 324 ? -20.312 25.938 -0.3 1 95.56 324 PRO A C 1
ATOM 2543 O O . PRO A 1 324 ? -19.312 25.266 -0.542 1 95.56 324 PRO A O 1
ATOM 2546 N N . GLN A 1 325 ? -20.75 26.75 -1.207 1 94.62 325 GLN A N 1
ATOM 2547 C CA . GLN A 1 325 ? -20.266 26.766 -2.584 1 94.62 325 GLN A CA 1
ATOM 2548 C C . GLN A 1 325 ? -19.234 27.875 -2.785 1 94.62 325 GLN A C 1
ATOM 2550 O O . GLN A 1 325 ? -18.75 28.078 -3.898 1 94.62 325 GLN A O 1
ATOM 2555 N N . ALA A 1 326 ? -18.938 28.562 -1.682 1 94.94 326 ALA A N 1
ATOM 2556 C CA . ALA A 1 326 ? -17.953 29.656 -1.76 1 94.94 326 ALA A CA 1
ATOM 2557 C C . ALA A 1 326 ? -16.609 29.141 -2.248 1 94.94 326 ALA A C 1
ATOM 2559 O O . ALA A 1 326 ? -16.266 27.969 -2.049 1 94.94 326 ALA A O 1
ATOM 2560 N N . ARG A 1 327 ? -15.82 30.047 -2.863 1 94.12 327 ARG A N 1
ATOM 2561 C CA . ARG A 1 327 ? -14.461 29.734 -3.283 1 94.12 327 ARG A CA 1
ATOM 2562 C C . ARG A 1 327 ? -13.625 29.234 -2.105 1 94.12 327 ARG A C 1
ATOM 2564 O O . ARG A 1 327 ? -12.828 28.297 -2.25 1 94.12 327 ARG A O 1
ATOM 2571 N N . LEU A 1 328 ? -13.859 29.781 -0.931 1 95.94 328 LEU A N 1
ATOM 2572 C CA . LEU A 1 328 ? -13.164 29.422 0.301 1 95.94 328 LEU A CA 1
ATOM 2573 C C . LEU A 1 328 ? -13.414 27.953 0.665 1 95.94 328 LEU A C 1
ATOM 2575 O O . LEU A 1 328 ? -12.672 27.375 1.456 1 95.94 328 LEU A O 1
ATOM 2579 N N . MET A 1 329 ? -14.438 27.375 0.078 1 96.62 329 MET A N 1
ATOM 2580 C CA . MET A 1 329 ? -14.859 26.047 0.512 1 96.62 329 MET A CA 1
ATOM 2581 C C . MET A 1 329 ? -14.594 25.016 -0.574 1 96.62 329 MET A C 1
ATOM 2583 O O . MET A 1 329 ? -15 23.859 -0.45 1 96.62 329 MET A O 1
ATOM 2587 N N . GLN A 1 330 ? -13.852 25.391 -1.673 1 92.69 330 GLN A N 1
ATOM 2588 C CA . GLN A 1 330 ? -13.672 24.469 -2.797 1 92.69 330 GLN A CA 1
ATOM 2589 C C . GLN A 1 330 ? -12.391 23.672 -2.652 1 92.69 330 GLN A C 1
ATOM 2591 O O . GLN A 1 330 ? -12.414 22.438 -2.701 1 92.69 330 GLN A O 1
ATOM 2596 N N . GLU A 1 331 ? -11.258 24.344 -2.428 1 91.06 331 GLU A N 1
ATOM 2597 C CA . GLU A 1 331 ? -9.977 23.672 -2.271 1 91.06 331 GLU A CA 1
ATOM 2598 C C . GLU A 1 331 ? -9.359 23.969 -0.909 1 91.06 331 GLU A C 1
ATOM 2600 O O . GLU A 1 331 ? -9.766 24.906 -0.233 1 91.06 331 GLU A O 1
ATOM 2605 N N . GLU A 1 332 ? -8.445 23.094 -0.532 1 95.94 332 GLU A N 1
ATOM 2606 C CA . GLU A 1 332 ? -7.691 23.344 0.696 1 95.94 332 GLU A CA 1
ATOM 2607 C C . GLU A 1 332 ? -7.137 24.766 0.725 1 95.94 332 GLU A C 1
ATOM 2609 O O . GLU A 1 332 ? -6.508 25.219 -0.237 1 95.94 332 GLU A O 1
ATOM 2614 N N . ILE A 1 333 ? -7.336 25.438 1.821 1 98 333 ILE A N 1
ATOM 2615 C CA . ILE A 1 333 ? -6.957 26.844 1.944 1 98 333 ILE A CA 1
ATOM 2616 C C . ILE A 1 333 ? -5.441 26.953 2.102 1 98 333 ILE A C 1
ATOM 2618 O O . ILE A 1 333 ? -4.785 27.688 1.359 1 98 333 ILE A O 1
ATOM 2622 N N . PHE A 1 334 ? -4.906 26.188 3.023 1 98 334 PHE A N 1
ATOM 2623 C CA . PHE A 1 334 ? -3.467 26.156 3.252 1 98 334 PHE A CA 1
ATOM 2624 C C . PHE A 1 334 ? -2.934 27.562 3.498 1 98 334 PHE A C 1
ATOM 2626 O O . PHE A 1 334 ? -1.979 28 2.848 1 98 334 PHE A O 1
ATOM 2633 N N . GLY A 1 335 ? -3.525 28.312 4.43 1 98.56 335 GLY A N 1
ATOM 2634 C CA . GLY A 1 335 ? -3.26 29.672 4.844 1 98.56 335 GLY A CA 1
ATOM 2635 C C . GLY A 1 335 ? -4.094 30.109 6.035 1 98.56 335 GLY A C 1
ATOM 2636 O O . GLY A 1 335 ? -4.887 29.328 6.562 1 98.56 335 GLY A O 1
ATOM 2637 N N . PRO A 1 336 ? -3.908 31.328 6.465 1 98.69 336 PRO A N 1
ATOM 2638 C CA . PRO A 1 336 ? -4.512 31.734 7.734 1 98.69 336 PRO A CA 1
ATOM 2639 C C . PRO A 1 336 ? -5.914 32.312 7.559 1 98.69 336 PRO A C 1
ATOM 2641 O O . PRO A 1 336 ? -6.234 33.344 8.133 1 98.69 336 PRO A O 1
ATOM 2644 N N . LEU A 1 337 ? -6.75 31.641 6.781 1 98.81 337 LEU A N 1
ATOM 2645 C CA . LEU A 1 337 ? -8.164 31.953 6.598 1 98.81 337 LEU A CA 1
ATOM 2646 C C . LEU A 1 337 ? -9.047 30.844 7.16 1 98.81 337 LEU A C 1
ATOM 2648 O O . LEU A 1 337 ? -8.867 29.672 6.82 1 98.81 337 LEU A O 1
ATOM 2652 N N . LEU A 1 338 ? -9.977 31.188 8.047 1 98.88 338 LEU A N 1
ATOM 2653 C CA . LEU A 1 338 ? -10.828 30.203 8.695 1 98.88 338 LEU A CA 1
ATOM 2654 C C . LEU A 1 338 ? -12.305 30.516 8.453 1 98.88 338 LEU A C 1
ATOM 2656 O O . LEU A 1 338 ? -12.883 31.328 9.164 1 98.88 338 LEU A O 1
ATOM 2660 N N . PRO A 1 339 ? -12.883 29.906 7.48 1 98.75 339 PRO A N 1
ATOM 2661 C CA . PRO A 1 339 ? -14.32 30.078 7.27 1 98.75 339 PRO A CA 1
ATOM 2662 C C . PRO A 1 339 ? -15.164 29.297 8.273 1 98.75 339 PRO A C 1
ATOM 2664 O O . PRO A 1 339 ? -14.781 28.188 8.672 1 98.75 339 PRO A O 1
ATOM 2667 N N . ILE A 1 340 ? -16.266 29.828 8.641 1 98.81 340 ILE A N 1
ATOM 2668 C CA . ILE A 1 340 ? -17.266 29.156 9.469 1 98.81 340 ILE A CA 1
ATOM 2669 C C . ILE A 1 340 ? -18.547 28.938 8.664 1 98.81 340 ILE A C 1
ATOM 2671 O O . ILE A 1 340 ? -19.109 29.891 8.117 1 98.81 340 ILE A O 1
ATOM 2675 N N . VAL A 1 341 ? -18.922 27.766 8.539 1 98.62 341 VAL A N 1
ATOM 2676 C CA . VAL A 1 341 ? -20.156 27.344 7.902 1 98.62 341 VAL A CA 1
ATOM 2677 C C . VAL A 1 341 ? -21.156 26.859 8.961 1 98.62 341 VAL A C 1
ATOM 2679 O O . VAL A 1 341 ? -20.812 26.031 9.805 1 98.62 341 VAL A O 1
ATOM 2682 N N . THR A 1 342 ? -22.312 27.391 8.922 1 98.38 342 THR A N 1
ATOM 2683 C CA . THR A 1 342 ? -23.312 26.969 9.914 1 98.38 342 THR A CA 1
ATOM 2684 C C . THR A 1 342 ? -24.062 25.734 9.43 1 98.38 342 THR A C 1
ATOM 2686 O O . THR A 1 342 ? -24.328 25.594 8.234 1 98.38 342 THR A O 1
ATOM 2689 N N . VAL A 1 343 ? -24.312 24.844 10.32 1 98.44 343 VAL A N 1
ATOM 2690 C CA . VAL A 1 343 ? -25.109 23.641 10.109 1 98.44 343 VAL A CA 1
ATOM 2691 C C . VAL A 1 343 ? -26.203 23.562 11.18 1 98.44 343 VAL A C 1
ATOM 2693 O O . VAL A 1 343 ? -26.062 24.125 12.266 1 98.44 343 VAL A O 1
ATOM 2696 N N . SER A 1 344 ? -27.297 22.859 10.914 1 98 344 SER A N 1
ATOM 2697 C CA . SER A 1 344 ? -28.438 22.844 11.812 1 98 344 SER A CA 1
ATOM 2698 C C . SER A 1 344 ? -28.203 21.922 13.008 1 98 344 SER A C 1
ATOM 2700 O O . SER A 1 344 ? -28.703 22.188 14.102 1 98 344 SER A O 1
ATOM 2702 N N . ASP A 1 345 ? -27.578 20.812 12.805 1 97.06 345 ASP A N 1
ATOM 2703 C CA . ASP A 1 345 ? -27.328 19.812 13.828 1 97.06 345 ASP A CA 1
ATOM 2704 C C . ASP A 1 345 ? -26.266 18.812 13.359 1 97.06 345 ASP A C 1
ATOM 2706 O O . ASP A 1 345 ? -25.609 19.016 12.336 1 97.06 345 ASP A O 1
ATOM 2710 N N . ILE A 1 346 ? -26.078 17.781 14.156 1 97.62 346 ILE A N 1
ATOM 2711 C CA . ILE A 1 346 ? -25.031 16.797 13.898 1 97.62 346 ILE A CA 1
ATOM 2712 C C . ILE A 1 346 ? -25.328 16.062 12.594 1 97.62 346 ILE A C 1
ATOM 2714 O O . ILE A 1 346 ? -24.422 15.711 11.852 1 97.62 346 ILE A O 1
ATOM 2718 N N . ASP A 1 347 ? -26.609 15.781 12.242 1 98.06 347 ASP A N 1
ATOM 2719 C CA . ASP A 1 347 ? -26.984 15.133 10.992 1 98.06 347 ASP A CA 1
ATOM 2720 C C . ASP A 1 347 ? -26.547 15.969 9.789 1 98.06 347 ASP A C 1
ATOM 2722 O O . ASP A 1 347 ? -25.969 15.438 8.836 1 98.06 347 ASP A O 1
ATOM 2726 N N . ASP A 1 348 ? -26.828 17.203 9.914 1 98.44 348 ASP A N 1
ATOM 2727 C CA . ASP A 1 348 ? -26.453 18.141 8.852 1 98.44 348 ASP A CA 1
ATOM 2728 C C . ASP A 1 348 ? -24.938 18.203 8.703 1 98.44 348 ASP A C 1
ATOM 2730 O O . ASP A 1 348 ? -24.422 18.25 7.586 1 98.44 348 ASP A O 1
ATOM 2734 N N . ALA A 1 349 ? -24.234 18.266 9.789 1 98.62 349 ALA A N 1
ATOM 2735 C CA . ALA A 1 349 ? -22.766 18.312 9.773 1 98.62 349 ALA A CA 1
ATOM 2736 C C . ALA A 1 349 ? -22.188 17.062 9.102 1 98.62 349 ALA A C 1
ATOM 2738 O O . ALA A 1 349 ? -21.312 17.172 8.242 1 98.62 349 ALA A O 1
ATOM 2739 N N . ILE A 1 350 ? -22.641 15.898 9.469 1 98.25 350 ILE A N 1
ATOM 2740 C CA . ILE A 1 350 ? -22.172 14.633 8.914 1 98.25 350 ILE A CA 1
ATOM 2741 C C . ILE A 1 350 ? -22.469 14.578 7.422 1 98.25 350 ILE A C 1
ATOM 2743 O O . ILE A 1 350 ? -21.609 14.188 6.625 1 98.25 350 ILE A O 1
ATOM 2747 N N . HIS A 1 351 ? -23.688 14.984 7.051 1 97.75 351 HIS A N 1
ATOM 2748 C CA . HIS A 1 351 ? -24.047 15.031 5.641 1 97.75 351 HIS A CA 1
ATOM 2749 C C . HIS A 1 351 ? -23.125 15.969 4.863 1 97.75 351 HIS A C 1
ATOM 2751 O O . HIS A 1 351 ? -22.656 15.617 3.777 1 97.75 351 HIS A O 1
ATOM 2757 N N . PHE A 1 352 ? -22.875 17.141 5.43 1 98.31 352 PHE A N 1
ATOM 2758 C CA . PHE A 1 352 ? -22 18.141 4.816 1 98.31 352 PHE A CA 1
ATOM 2759 C C . PHE A 1 352 ? -20.625 17.562 4.562 1 98.31 352 PHE A C 1
ATOM 2761 O O . PHE A 1 352 ? -20.062 17.734 3.473 1 98.31 352 PHE A O 1
ATOM 2768 N N . ILE A 1 353 ? -20.047 16.891 5.543 1 98.19 353 ILE A N 1
ATOM 2769 C CA . ILE A 1 353 ? -18.703 16.312 5.469 1 98.19 353 ILE A CA 1
ATOM 2770 C C . ILE A 1 353 ? -18.688 15.219 4.414 1 98.19 353 ILE A C 1
ATOM 2772 O O . ILE A 1 353 ? -17.781 15.18 3.568 1 98.19 353 ILE A O 1
ATOM 2776 N N . ASN A 1 354 ? -19.688 14.375 4.355 1 96.38 354 ASN A N 1
ATOM 2777 C CA . ASN A 1 354 ? -19.703 13.195 3.504 1 96.38 354 ASN A CA 1
ATOM 2778 C C . ASN A 1 354 ? -19.969 13.555 2.045 1 96.38 354 ASN A C 1
ATOM 2780 O O . ASN A 1 354 ? -19.703 12.75 1.146 1 96.38 354 ASN A O 1
ATOM 2784 N N . GLU A 1 355 ? -20.469 14.734 1.784 1 95.44 355 GLU A N 1
ATOM 2785 C CA . GLU A 1 355 ? -20.734 15.18 0.419 1 95.44 355 GLU A CA 1
ATOM 2786 C C . GLU A 1 355 ? -19.453 15.656 -0.261 1 95.44 355 GLU A C 1
ATOM 2788 O O . GLU A 1 355 ? -19.438 15.867 -1.476 1 95.44 355 GLU A O 1
ATOM 2793 N N . ARG A 1 356 ? -18.469 15.773 0.444 1 96.25 356 ARG A N 1
ATOM 2794 C CA . ARG A 1 356 ? -17.203 16.297 -0.065 1 96.25 356 ARG A CA 1
ATOM 2795 C C . ARG A 1 356 ? -16.125 15.219 -0.064 1 96.25 356 ARG A C 1
ATOM 2797 O O . ARG A 1 356 ? -16.344 14.102 0.419 1 96.25 356 ARG A O 1
ATOM 2804 N N . GLU A 1 357 ? -14.945 15.547 -0.688 1 96.56 357 GLU A N 1
ATOM 2805 C CA . GLU A 1 357 ? -13.844 14.586 -0.731 1 96.56 357 GLU A CA 1
ATOM 2806 C C . GLU A 1 357 ? -13.359 14.242 0.673 1 96.56 357 GLU A C 1
ATOM 2808 O O . GLU A 1 357 ? -13.438 15.062 1.586 1 96.56 357 GLU A O 1
ATOM 2813 N N . LYS A 1 358 ? -12.891 13.023 0.855 1 97.5 358 LYS A N 1
ATOM 2814 C CA . LYS A 1 358 ? -12.383 12.586 2.152 1 97.5 358 LYS A CA 1
ATOM 2815 C C . LYS A 1 358 ? -11.188 13.422 2.586 1 97.5 358 LYS A C 1
ATOM 2817 O O . LYS A 1 358 ? -10.164 13.461 1.894 1 97.5 358 LYS A O 1
ATOM 2822 N N . PRO A 1 359 ? -11.297 14.07 3.717 1 98.12 359 PRO A N 1
ATOM 2823 C CA . PRO A 1 359 ? -10.203 14.938 4.16 1 98.12 359 PRO A CA 1
ATOM 2824 C C . PRO A 1 359 ? -9.047 14.156 4.781 1 98.12 359 PRO A C 1
ATOM 2826 O O . PRO A 1 359 ? -9.195 12.984 5.121 1 98.12 359 PRO A O 1
ATOM 2829 N N . LEU A 1 360 ? -7.906 14.789 4.934 1 98.56 360 LEU A N 1
ATOM 2830 C CA . LEU A 1 360 ? -6.746 14.18 5.578 1 98.56 360 LEU A CA 1
ATOM 2831 C C . LEU A 1 360 ? -6.965 14.055 7.082 1 98.56 360 LEU A C 1
ATOM 2833 O O . LEU A 1 360 ? -6.52 13.086 7.695 1 98.56 360 LEU A O 1
ATOM 2837 N N . ALA A 1 361 ? -7.641 15.062 7.621 1 98.81 361 ALA A N 1
ATOM 2838 C CA . ALA A 1 361 ? -7.941 15.055 9.047 1 98.81 361 ALA A CA 1
ATOM 2839 C C . ALA A 1 361 ? -9.367 15.539 9.312 1 98.81 361 ALA A C 1
ATOM 2841 O O . ALA A 1 361 ? -9.93 16.281 8.516 1 98.81 361 ALA A O 1
ATOM 2842 N N . LEU A 1 362 ? -9.945 15.094 10.352 1 98.88 362 LEU A N 1
ATOM 2843 C CA . LEU A 1 362 ? -11.258 15.516 10.836 1 98.88 362 LEU A CA 1
ATOM 2844 C C . LEU A 1 362 ? -11.219 15.797 12.328 1 98.88 362 LEU A C 1
ATOM 2846 O O . LEU A 1 362 ? -10.602 15.047 13.094 1 98.88 362 LEU A O 1
ATOM 2850 N N . TYR A 1 363 ? -11.852 16.859 12.789 1 98.94 363 TYR A N 1
ATOM 2851 C CA . TYR A 1 363 ? -11.844 17.25 14.195 1 98.94 363 TYR A CA 1
ATOM 2852 C C . TYR A 1 363 ? -13.266 17.406 14.727 1 98.94 363 TYR A C 1
ATOM 2854 O O . TYR A 1 363 ? -14.148 17.922 14.031 1 98.94 363 TYR A O 1
ATOM 2862 N N . VAL A 1 364 ? -13.445 16.953 15.945 1 98.81 364 VAL A N 1
ATOM 2863 C CA . VAL A 1 364 ? -14.734 17.078 16.625 1 98.81 364 VAL A CA 1
ATOM 2864 C C . VAL A 1 364 ? -14.523 17.594 18.047 1 98.81 364 VAL A C 1
ATOM 2866 O O . VAL A 1 364 ? -13.719 17.031 18.797 1 98.81 364 VAL A O 1
ATOM 2869 N N . PHE A 1 365 ? -15.211 18.609 18.375 1 98.88 365 PHE A N 1
ATOM 2870 C CA . PHE A 1 365 ? -15.234 19.125 19.75 1 98.88 365 PHE A CA 1
ATOM 2871 C C . PHE A 1 365 ? -16.609 18.938 20.375 1 98.88 365 PHE A C 1
ATOM 2873 O O . PHE A 1 365 ? -17.578 19.562 19.953 1 98.88 365 PHE A O 1
ATOM 2880 N N . SER A 1 366 ? -16.703 18.031 21.297 1 98.38 366 SER A N 1
ATOM 2881 C CA . SER A 1 366 ? -17.953 17.719 21.969 1 98.38 366 SER A CA 1
ATOM 2882 C C . SER A 1 366 ? -17.719 17.016 23.297 1 98.38 366 SER A C 1
ATOM 2884 O O . SER A 1 366 ? -16.703 16.312 23.469 1 98.38 366 SER A O 1
ATOM 2886 N N . SER A 1 367 ? -18.609 17.219 24.234 1 96.12 367 SER A N 1
ATOM 2887 C CA . SER A 1 367 ? -18.641 16.438 25.469 1 96.12 367 SER A CA 1
ATOM 2888 C C . SER A 1 367 ? -19.719 15.359 25.406 1 96.12 367 SER A C 1
ATOM 2890 O O . SER A 1 367 ? -19.844 14.547 26.328 1 96.12 367 SER A O 1
ATOM 2892 N N . ASN A 1 368 ? -20.484 15.414 24.359 1 97 368 ASN A N 1
ATOM 2893 C CA . ASN A 1 368 ? -21.562 14.461 24.172 1 97 368 ASN A CA 1
ATOM 2894 C C . ASN A 1 368 ? -21.078 13.18 23.516 1 97 368 ASN A C 1
ATOM 2896 O O . ASN A 1 368 ? -20.734 13.172 22.328 1 97 368 ASN A O 1
ATOM 2900 N N . LYS A 1 369 ? -21.141 12.109 24.234 1 96.81 369 LYS A N 1
ATOM 2901 C CA . LYS A 1 369 ? -20.609 10.836 23.781 1 96.81 369 LYS A CA 1
ATOM 2902 C C . LYS A 1 369 ? -21.344 10.352 22.531 1 96.81 369 LYS A C 1
ATOM 2904 O O . LYS A 1 369 ? -20.75 9.703 21.672 1 96.81 369 LYS A O 1
ATOM 2909 N N . LYS A 1 370 ? -22.594 10.617 22.469 1 97.5 370 LYS A N 1
ATOM 2910 C CA . LYS A 1 370 ? -23.375 10.203 21.297 1 97.5 370 LYS A CA 1
ATOM 2911 C C . LYS A 1 370 ? -22.906 10.93 20.047 1 97.5 370 LYS A C 1
ATOM 2913 O O . LYS A 1 370 ? -22.812 10.328 18.969 1 97.5 370 LYS A O 1
ATOM 2918 N N . VAL A 1 371 ? -22.641 12.234 20.203 1 97.69 371 VAL A N 1
ATOM 2919 C CA . VAL A 1 371 ? -22.156 13.039 19.078 1 97.69 371 VAL A CA 1
ATOM 2920 C C . VAL A 1 371 ? -20.797 12.516 18.609 1 97.69 371 VAL A C 1
ATOM 2922 O O . VAL A 1 371 ? -20.578 12.328 17.422 1 97.69 371 VAL A O 1
ATOM 2925 N N . ILE A 1 372 ? -19.922 12.266 19.5 1 98.25 372 ILE A N 1
ATOM 2926 C CA . ILE A 1 372 ? -18.578 11.773 19.203 1 98.25 372 ILE A CA 1
ATOM 2927 C C . ILE A 1 372 ? -18.672 10.43 18.484 1 98.25 372 ILE A C 1
ATOM 2929 O O . ILE A 1 372 ? -18.047 10.227 17.453 1 98.25 372 ILE A O 1
ATOM 2933 N N . ARG A 1 373 ? -19.453 9.547 19.016 1 97.94 373 ARG A N 1
ATOM 2934 C CA . ARG A 1 373 ? -19.625 8.219 18.438 1 97.94 373 ARG A CA 1
ATOM 2935 C C . ARG A 1 373 ? -20.141 8.312 17 1 97.94 373 ARG A C 1
ATOM 2937 O O . ARG A 1 373 ? -19.656 7.59 16.125 1 97.94 373 ARG A O 1
ATOM 2944 N N . ARG A 1 374 ? -21.125 9.133 16.781 1 97.62 374 ARG A N 1
ATOM 2945 C CA . ARG A 1 374 ? -21.703 9.273 15.453 1 97.62 374 ARG A CA 1
ATOM 2946 C C . ARG A 1 374 ? -20.688 9.836 14.469 1 97.62 374 ARG A C 1
ATOM 2948 O O . ARG A 1 374 ? -20.594 9.359 13.336 1 97.62 374 ARG A O 1
ATOM 2955 N N . MET A 1 375 ? -19.938 10.844 14.891 1 98.06 375 MET A N 1
ATOM 2956 C CA . MET A 1 375 ? -18.906 11.422 14.023 1 98.06 375 MET A CA 1
ATOM 2957 C C . MET A 1 375 ? -17.859 10.375 13.648 1 98.06 375 MET A C 1
ATOM 2959 O O . MET A 1 375 ? -17.438 10.305 12.492 1 98.06 375 MET A O 1
ATOM 2963 N N . LEU A 1 376 ? -17.469 9.586 14.586 1 98.06 376 LEU A N 1
ATOM 2964 C CA . LEU A 1 376 ? -16.453 8.562 14.375 1 98.06 376 LEU A CA 1
ATOM 2965 C C . LEU A 1 376 ? -16.969 7.449 13.477 1 98.06 376 LEU A C 1
ATOM 2967 O O . LEU A 1 376 ? -16.25 6.941 12.617 1 98.06 376 LEU A O 1
ATOM 2971 N N . ALA A 1 377 ? -18.234 7.133 13.562 1 96.19 377 ALA A N 1
ATOM 2972 C CA . ALA A 1 377 ? -18.797 5.969 12.891 1 96.19 377 ALA A CA 1
ATOM 2973 C C . ALA A 1 377 ? -19.312 6.336 11.5 1 96.19 377 ALA A C 1
ATOM 2975 O O . ALA A 1 377 ? -19.359 5.488 10.609 1 96.19 377 ALA A O 1
ATOM 2976 N N . GLU A 1 378 ? -19.703 7.613 11.336 1 96.62 378 GLU A N 1
ATOM 2977 C CA . GLU A 1 378 ? -20.469 7.945 10.141 1 96.62 378 GLU A CA 1
ATOM 2978 C C . GLU A 1 378 ? -19.688 8.867 9.211 1 96.62 378 GLU A C 1
ATOM 2980 O O . GLU A 1 378 ? -20.219 9.367 8.227 1 96.62 378 GLU A O 1
ATOM 2985 N N . THR A 1 379 ? -18.438 9.133 9.531 1 97.5 379 THR A N 1
ATOM 2986 C CA . THR A 1 379 ? -17.562 9.883 8.641 1 97.5 379 THR A CA 1
ATOM 2987 C C . THR A 1 379 ? -16.266 9.109 8.391 1 97.5 379 THR A C 1
ATOM 2989 O O . THR A 1 379 ? -16 8.102 9.047 1 97.5 379 THR A O 1
ATOM 2992 N N . THR A 1 380 ? -15.5 9.57 7.359 1 97.31 380 THR A N 1
ATOM 2993 C CA . THR A 1 380 ? -14.188 9.008 7.059 1 97.31 380 THR A CA 1
ATOM 2994 C C . THR A 1 380 ? -13.172 10.117 6.809 1 97.31 380 THR A C 1
ATOM 2996 O O . THR A 1 380 ? -13.531 11.219 6.391 1 97.31 380 THR A O 1
ATOM 2999 N N . SER A 1 381 ? -11.992 9.875 7.148 1 98.69 381 SER A N 1
ATOM 3000 C CA . SER A 1 381 ? -10.844 10.766 6.992 1 98.69 381 SER A CA 1
ATOM 3001 C C . SER A 1 381 ? -9.531 10.008 7.113 1 98.69 381 SER A C 1
ATOM 3003 O O . SER A 1 381 ? -9.523 8.82 7.453 1 98.69 381 SER A O 1
ATOM 3005 N N . GLY A 1 382 ? -8.438 10.68 6.746 1 98.56 382 GLY A N 1
ATOM 3006 C CA . GLY A 1 382 ? -7.152 10.078 7.055 1 98.56 382 GLY A CA 1
ATOM 3007 C C . GLY A 1 382 ? -6.98 9.758 8.531 1 98.56 382 GLY A C 1
ATOM 3008 O O . GLY A 1 382 ? -6.719 8.609 8.898 1 98.56 382 GLY A O 1
ATOM 3009 N N . GLY A 1 383 ? -7.121 10.758 9.367 1 98.69 383 GLY A N 1
ATOM 3010 C CA . GLY A 1 383 ? -7.168 10.641 10.82 1 98.69 383 GLY A CA 1
ATOM 3011 C C . GLY A 1 383 ? -8.242 11.5 11.453 1 98.69 383 GLY A C 1
ATOM 3012 O O . GLY A 1 383 ? -8.781 12.406 10.812 1 98.69 383 GLY A O 1
ATOM 3013 N N . VAL A 1 384 ? -8.602 11.148 12.656 1 98.88 384 VAL A N 1
ATOM 3014 C CA . VAL A 1 384 ? -9.602 11.93 13.375 1 98.88 384 VAL A CA 1
ATOM 3015 C C . VAL A 1 384 ? -9.133 12.18 14.805 1 98.88 384 VAL A C 1
ATOM 3017 O O . VAL A 1 384 ? -8.523 11.312 15.43 1 98.88 384 VAL A O 1
ATOM 3020 N N . THR A 1 385 ? -9.336 13.367 15.258 1 98.81 385 THR A N 1
ATOM 3021 C CA . THR A 1 385 ? -9.031 13.75 16.641 1 98.81 385 THR A CA 1
ATOM 3022 C C . THR A 1 385 ? -10.258 14.367 17.297 1 98.81 385 THR A C 1
ATOM 3024 O O . THR A 1 385 ? -10.891 15.273 16.75 1 98.81 385 THR A O 1
ATOM 3027 N N . VAL A 1 386 ? -10.586 13.883 18.438 1 98.69 386 VAL A N 1
ATOM 3028 C CA . VAL A 1 386 ? -11.68 14.414 19.234 1 98.69 386 VAL A CA 1
ATOM 3029 C C . VAL A 1 386 ? -11.125 15.344 20.312 1 98.69 386 VAL A C 1
ATOM 3031 O O . VAL A 1 386 ? -10.164 15 21.016 1 98.69 386 VAL A O 1
ATOM 3034 N N . ASN A 1 387 ? -11.625 16.547 20.344 1 98.31 387 ASN A N 1
ATOM 3035 C CA . ASN A 1 387 ? -11.383 17.547 21.391 1 98.31 387 ASN A CA 1
ATOM 3036 C C . ASN A 1 387 ? -9.945 18.047 21.344 1 98.31 387 ASN A C 1
ATOM 3038 O O . ASN A 1 387 ? -9.375 18.391 22.391 1 98.31 387 ASN A O 1
ATOM 3042 N N . ASP A 1 388 ? -9.367 18 20.25 1 97.88 388 ASP A N 1
ATOM 3043 C CA . ASP A 1 388 ? -8.086 18.625 19.938 1 97.88 388 ASP A CA 1
ATOM 3044 C C . ASP A 1 388 ? -7.867 18.703 18.438 1 97.88 388 ASP A C 1
ATOM 3046 O O . ASP A 1 388 ? -8.766 18.391 17.656 1 97.88 388 ASP A O 1
ATOM 3050 N N . VAL A 1 389 ? -6.762 19.219 18.031 1 97.69 389 VAL A N 1
ATOM 3051 C CA . VAL A 1 389 ? -6.395 19.297 16.625 1 97.69 389 VAL A CA 1
ATOM 3052 C C . VAL A 1 389 ? -4.93 18.906 16.453 1 97.69 389 VAL A C 1
ATOM 3054 O O . VAL A 1 389 ? -4.148 18.969 17.391 1 97.69 389 VAL A O 1
ATOM 3057 N N . ILE A 1 390 ? -4.559 18.328 15.305 1 96.62 390 ILE A N 1
ATOM 3058 C CA . ILE A 1 390 ? -3.199 18.125 14.812 1 96.62 390 ILE A CA 1
ATOM 3059 C C . ILE A 1 390 ? -2.527 17.016 15.625 1 96.62 390 ILE A C 1
ATOM 3061 O O . ILE A 1 390 ? -1.665 16.297 15.109 1 96.62 390 ILE A O 1
ATOM 3065 N N . MET A 1 391 ? -2.949 16.688 16.828 1 95.12 391 MET A N 1
ATOM 3066 C CA . MET A 1 391 ? -2.189 15.938 17.828 1 95.12 391 MET A CA 1
ATOM 3067 C C . MET A 1 391 ? -2.08 14.469 17.438 1 95.12 391 MET A C 1
ATOM 3069 O O . MET A 1 391 ? -1.186 13.758 17.906 1 95.12 391 MET A O 1
ATOM 3073 N N . HIS A 1 392 ? -2.965 14 16.625 1 96.38 392 HIS A N 1
ATOM 3074 C CA . HIS A 1 392 ? -2.828 12.617 16.172 1 96.38 392 HIS A CA 1
ATOM 3075 C C . HIS A 1 392 ? -1.533 12.422 15.391 1 96.38 392 HIS A C 1
ATOM 3077 O O . HIS A 1 392 ? -0.977 11.32 15.375 1 96.38 392 HIS A O 1
ATOM 3083 N N . TYR A 1 393 ? -1.016 13.477 14.797 1 95.31 393 TYR A N 1
ATOM 3084 C CA . TYR A 1 393 ? 0.231 13.438 14.039 1 95.31 393 TYR A CA 1
ATOM 3085 C C . TYR A 1 393 ? 1.419 13.18 14.961 1 95.31 393 TYR A C 1
ATOM 3087 O O . TYR A 1 393 ? 2.432 12.617 14.531 1 95.31 393 TYR A O 1
ATOM 3095 N N . THR A 1 394 ? 1.342 13.531 16.203 1 93.12 394 THR A N 1
ATOM 3096 C CA . THR A 1 394 ? 2.479 13.492 17.109 1 93.12 394 THR A CA 1
ATOM 3097 C C . THR A 1 394 ? 2.68 12.086 17.672 1 93.12 394 THR A C 1
ATOM 3099 O O . THR A 1 394 ? 3.705 11.797 18.281 1 93.12 394 THR A O 1
ATOM 3102 N N . LEU A 1 395 ? 1.709 11.273 17.453 1 95.19 395 LEU A N 1
ATOM 3103 C CA . LEU A 1 395 ? 1.808 9.906 17.953 1 95.19 395 LEU A CA 1
ATOM 3104 C C . LEU A 1 395 ? 2.311 8.969 16.875 1 95.19 395 LEU A C 1
ATOM 3106 O O . LEU A 1 395 ? 1.56 8.594 15.969 1 95.19 395 LEU A O 1
ATOM 3110 N N . ASN A 1 396 ? 3.504 8.461 17.016 1 95.19 396 ASN A N 1
ATOM 3111 C CA . ASN A 1 396 ? 4.141 7.691 15.961 1 95.19 396 ASN A CA 1
ATOM 3112 C C . ASN A 1 396 ? 3.604 6.266 15.898 1 95.19 396 ASN A C 1
ATOM 3114 O O . ASN A 1 396 ? 3.889 5.531 14.945 1 95.19 396 ASN A O 1
ATOM 3118 N N . SER A 1 397 ? 2.834 5.879 16.906 1 96.81 397 SER A N 1
ATOM 3119 C CA . SER A 1 397 ? 2.199 4.562 16.875 1 96.81 397 SER A CA 1
ATOM 3120 C C . SER A 1 397 ? 0.927 4.586 16.031 1 96.81 397 SER A C 1
ATOM 3122 O O . SER A 1 397 ? 0.389 3.533 15.688 1 96.81 397 SER A O 1
ATOM 3124 N N . LEU A 1 398 ? 0.429 5.734 15.734 1 98.12 398 LEU A N 1
ATOM 3125 C CA . LEU A 1 398 ? -0.681 5.875 14.797 1 98.12 398 LEU A CA 1
ATOM 3126 C C . LEU A 1 398 ? -0.171 6.027 13.367 1 98.12 398 LEU A C 1
ATOM 3128 O O . LEU A 1 398 ? 0.815 6.73 13.133 1 98.12 398 LEU A O 1
ATOM 3132 N N . PRO A 1 399 ? -0.863 5.348 12.445 1 98.38 399 PRO A N 1
ATOM 3133 C CA . PRO A 1 399 ? -0.526 5.617 11.047 1 98.38 399 PRO A CA 1
ATOM 3134 C C . PRO A 1 399 ? -0.925 7.023 10.602 1 98.38 399 PRO A C 1
ATOM 3136 O O . PRO A 1 399 ? -1.963 7.539 11.031 1 98.38 399 PRO A O 1
ATOM 3139 N N . PHE A 1 400 ? -0.07 7.613 9.844 1 98.31 400 PHE A N 1
ATOM 3140 C CA . PHE A 1 400 ? -0.393 8.891 9.219 1 98.31 400 PHE A CA 1
ATOM 3141 C C . PHE A 1 400 ? -0.49 8.75 7.707 1 98.31 400 PHE A C 1
ATOM 3143 O O . PHE A 1 400 ? 0.438 8.258 7.062 1 98.31 400 PHE A O 1
ATOM 3150 N N . GLY A 1 401 ? -1.594 9.102 7.176 1 97.31 401 GLY A N 1
ATOM 3151 C CA . GLY A 1 401 ? -1.863 9.031 5.75 1 97.31 401 GLY A CA 1
ATOM 3152 C C . GLY A 1 401 ? -3.309 9.336 5.398 1 97.31 401 GLY A C 1
ATOM 3153 O O . GLY A 1 401 ? -4.172 9.367 6.277 1 97.31 401 GLY A O 1
ATOM 3154 N N . GLY A 1 402 ? -3.545 9.633 4.133 1 97.88 402 GLY A N 1
ATOM 3155 C CA . GLY A 1 402 ? -4.883 9.969 3.678 1 97.88 402 GLY A CA 1
ATOM 3156 C C . GLY A 1 402 ? -5.637 8.781 3.107 1 97.88 402 GLY A C 1
ATOM 3157 O O . GLY A 1 402 ? -5.191 7.641 3.23 1 97.88 402 GLY A O 1
ATOM 3158 N N . VAL A 1 403 ? -6.762 9.047 2.623 1 98.44 403 VAL A N 1
ATOM 3159 C CA . VAL A 1 403 ? -7.656 8.117 1.938 1 98.44 403 VAL A CA 1
ATOM 3160 C C . VAL A 1 403 ? -8.438 8.859 0.854 1 98.44 403 VAL A C 1
ATOM 3162 O O . VAL A 1 403 ? -8.844 10.008 1.047 1 98.44 403 VAL A O 1
ATOM 3165 N N . GLY A 1 404 ? -8.578 8.25 -0.293 1 97.44 404 GLY A N 1
ATOM 3166 C CA . GLY A 1 404 ? -9.195 8.961 -1.403 1 97.44 404 GLY A CA 1
ATOM 3167 C C . GLY A 1 404 ? -8.344 10.094 -1.933 1 97.44 404 GLY A C 1
ATOM 3168 O O . GLY A 1 404 ? -7.16 9.906 -2.227 1 97.44 404 GLY A O 1
ATOM 3169 N N . GLN A 1 405 ? -8.914 11.234 -1.989 1 96.88 405 GLN A N 1
ATOM 3170 C CA . GLN A 1 405 ? -8.227 12.375 -2.586 1 96.88 405 GLN A CA 1
ATOM 3171 C C . GLN A 1 405 ? -7.172 12.938 -1.642 1 96.88 405 GLN A C 1
ATOM 3173 O O . GLN A 1 405 ? -6.324 13.734 -2.053 1 96.88 405 GLN A O 1
ATOM 3178 N N . SER A 1 406 ? -7.258 12.547 -0.371 1 98 406 SER A N 1
ATOM 3179 C CA . SER A 1 406 ? -6.266 13.047 0.577 1 98 406 SER A CA 1
ATOM 3180 C C . SER A 1 406 ? -5.012 12.18 0.573 1 98 406 SER A C 1
ATOM 3182 O O . SER A 1 406 ? -4.035 12.484 1.262 1 98 406 SER A O 1
ATOM 3184 N N . GLY A 1 407 ? -5.047 11.07 -0.182 1 97.94 407 GLY A N 1
ATOM 3185 C CA . GLY A 1 407 ? -3.799 10.352 -0.379 1 97.94 407 GLY A CA 1
ATOM 3186 C C . GLY A 1 407 ? -3.947 8.852 -0.251 1 97.94 407 GLY A C 1
ATOM 3187 O O . GLY A 1 407 ? -5.062 8.336 -0.147 1 97.94 407 GLY A O 1
ATOM 3188 N N . THR A 1 408 ? -2.822 8.117 -0.379 1 97.88 408 THR A N 1
ATOM 3189 C CA . THR A 1 408 ? -2.727 6.672 -0.236 1 97.88 408 THR A CA 1
ATOM 3190 C C . THR A 1 408 ? -1.414 6.281 0.439 1 97.88 408 THR A C 1
ATOM 3192 O O . THR A 1 408 ? -0.377 6.902 0.198 1 97.88 408 THR A O 1
ATOM 3195 N N . GLY A 1 409 ? -1.464 5.211 1.246 1 97.44 409 GLY A N 1
ATOM 3196 C CA . GLY A 1 409 ? -0.317 4.805 2.041 1 97.44 409 GLY A CA 1
ATOM 3197 C C . GLY A 1 409 ? -0.288 5.441 3.418 1 97.44 409 GLY A C 1
ATOM 3198 O O . GLY A 1 409 ? -1.181 6.215 3.768 1 97.44 409 GLY A O 1
ATOM 3199 N N . ARG A 1 410 ? 0.617 5.008 4.168 1 97.88 410 ARG A N 1
ATOM 3200 C CA . ARG A 1 410 ? 0.755 5.508 5.531 1 97.88 410 ARG A CA 1
ATOM 3201 C C . ARG A 1 410 ? 2.211 5.461 5.984 1 97.88 410 ARG A C 1
ATOM 3203 O O . ARG A 1 410 ? 3.006 4.68 5.461 1 97.88 410 ARG A O 1
ATOM 3210 N N . TYR A 1 411 ? 2.469 6.309 6.898 1 97.31 411 TYR A N 1
ATOM 3211 C CA . TYR A 1 411 ? 3.812 6.305 7.465 1 97.31 411 TYR A CA 1
ATOM 3212 C C . TYR A 1 411 ? 3.777 6.648 8.953 1 97.31 411 TYR A C 1
ATOM 3214 O O . TYR A 1 411 ? 2.713 6.633 9.57 1 97.31 411 TYR A O 1
ATOM 3222 N N . HIS A 1 412 ? 4.926 6.816 9.664 1 96.5 412 HIS A N 1
ATOM 3223 C CA . HIS A 1 412 ? 5.195 6.988 11.086 1 96.5 412 HIS A CA 1
ATOM 3224 C C . HIS A 1 412 ? 5.68 5.688 11.719 1 96.5 412 HIS A C 1
ATOM 3226 O O . HIS A 1 412 ? 4.988 4.672 11.672 1 96.5 412 HIS A O 1
ATOM 3232 N N . GLY A 1 413 ? 6.852 5.734 12.297 1 97.12 413 GLY A N 1
ATOM 3233 C CA . GLY A 1 413 ? 7.371 4.586 13.023 1 97.12 413 GLY A CA 1
ATOM 3234 C C . GLY A 1 413 ? 7.391 3.314 12.195 1 97.12 413 GLY A C 1
ATOM 3235 O O . GLY A 1 413 ? 7.938 3.291 11.094 1 97.12 413 GLY A O 1
ATOM 3236 N N . LYS A 1 414 ? 6.73 2.314 12.742 1 98.25 414 LYS A N 1
ATOM 3237 C CA . LYS A 1 414 ? 6.711 1 12.109 1 98.25 414 LYS A CA 1
ATOM 3238 C C . LYS A 1 414 ? 5.945 1.038 10.789 1 98.25 414 LYS A C 1
ATOM 3240 O O . LYS A 1 414 ? 6.242 0.273 9.875 1 98.25 414 LYS A O 1
ATOM 3245 N N . HIS A 1 415 ? 4.969 1.93 10.68 1 98.44 415 HIS A N 1
ATOM 3246 C CA . HIS A 1 415 ? 4.184 2.025 9.453 1 98.44 415 HIS A CA 1
ATOM 3247 C C . HIS A 1 415 ? 5.055 2.434 8.273 1 98.44 415 HIS A C 1
ATOM 3249 O O . HIS A 1 415 ? 4.867 1.937 7.16 1 98.44 415 HIS A O 1
ATOM 3255 N N . THR A 1 416 ? 6.012 3.355 8.484 1 98.69 416 THR A N 1
ATOM 3256 C CA . THR A 1 416 ? 6.934 3.732 7.426 1 98.69 416 THR A CA 1
ATOM 3257 C C . THR A 1 416 ? 7.844 2.562 7.059 1 98.69 416 THR A C 1
ATOM 3259 O O . THR A 1 416 ? 8.078 2.301 5.875 1 98.69 416 THR A O 1
ATOM 3262 N N . PHE A 1 417 ? 8.391 1.868 8.164 1 98.81 417 PHE A N 1
ATOM 3263 C CA . PHE A 1 417 ? 9.227 0.698 7.945 1 98.81 417 PHE A CA 1
ATOM 3264 C C . PHE A 1 417 ? 8.523 -0.324 7.062 1 98.81 417 PHE A C 1
ATOM 3266 O O . PHE A 1 417 ? 9.086 -0.806 6.082 1 98.81 417 PHE A O 1
ATOM 3273 N N . ASP A 1 418 ? 7.324 -0.591 7.391 1 98.56 418 ASP A N 1
ATOM 3274 C CA . ASP A 1 418 ? 6.559 -1.592 6.652 1 98.56 418 ASP A CA 1
ATOM 3275 C C . ASP A 1 418 ? 6.266 -1.12 5.23 1 98.56 418 ASP A C 1
ATOM 3277 O O . ASP A 1 418 ? 6.289 -1.917 4.289 1 98.56 418 ASP A O 1
ATOM 3281 N N . GLN A 1 419 ? 5.969 0.176 5.082 1 98.25 419 GLN A N 1
ATOM 3282 C CA . GLN A 1 419 ? 5.676 0.746 3.771 1 98.25 419 GLN A CA 1
ATOM 3283 C C . GLN A 1 419 ? 6.875 0.624 2.836 1 98.25 419 GLN A C 1
ATOM 3285 O O . GLN A 1 419 ? 6.711 0.458 1.627 1 98.25 419 GLN A O 1
ATOM 3290 N N . PHE A 1 420 ? 8.094 0.677 3.395 1 98.81 420 PHE A N 1
ATOM 3291 C CA . PHE A 1 420 ? 9.312 0.645 2.596 1 98.81 420 PHE A CA 1
ATOM 3292 C C . PHE A 1 420 ? 9.945 -0.74 2.631 1 98.81 420 PHE A C 1
ATOM 3294 O O . PHE A 1 420 ? 11.133 -0.892 2.336 1 98.81 420 PHE A O 1
ATOM 3301 N N . SER A 1 421 ? 9.125 -1.774 3.016 1 98.69 421 SER A N 1
ATOM 3302 C CA . SER A 1 421 ? 9.602 -3.152 3.051 1 98.69 421 SER A CA 1
ATOM 3303 C C . SER A 1 421 ? 8.703 -4.07 2.229 1 98.69 421 SER A C 1
ATOM 3305 O O . SER A 1 421 ? 7.484 -3.893 2.199 1 98.69 421 SER A O 1
ATOM 3307 N N . HIS A 1 422 ? 9.344 -4.949 1.556 1 98.62 422 HIS A N 1
ATOM 3308 C CA . HIS A 1 422 ? 8.625 -6.102 1.024 1 98.62 422 HIS A CA 1
ATOM 3309 C C . HIS A 1 422 ? 8.453 -7.184 2.086 1 98.62 422 HIS A C 1
ATOM 3311 O O . HIS A 1 422 ? 9.43 -7.59 2.725 1 98.62 422 HIS A O 1
ATOM 3317 N N . HIS A 1 423 ? 7.242 -7.555 2.354 1 98.44 423 HIS A N 1
ATOM 3318 C CA . HIS A 1 423 ? 6.953 -8.664 3.26 1 98.44 423 HIS A CA 1
ATOM 3319 C C . HIS A 1 423 ? 6.949 -9.992 2.52 1 98.44 423 HIS A C 1
ATOM 3321 O O . HIS A 1 423 ? 5.891 -10.484 2.121 1 98.44 423 HIS A O 1
ATOM 3327 N N . ARG A 1 424 ? 8.094 -10.57 2.41 1 98.75 424 ARG A N 1
ATOM 3328 C CA . ARG A 1 424 ? 8.273 -11.781 1.611 1 98.75 424 ARG A CA 1
ATOM 3329 C C . ARG A 1 424 ? 7.711 -13 2.328 1 98.75 424 ARG A C 1
ATOM 3331 O O . ARG A 1 424 ? 8.086 -13.281 3.467 1 98.75 424 ARG A O 1
ATOM 3338 N N . ALA A 1 425 ? 6.812 -13.688 1.693 1 98.75 425 ALA A N 1
ATOM 3339 C CA . ALA A 1 425 ? 6.309 -14.961 2.203 1 98.75 425 ALA A CA 1
ATOM 3340 C C . ALA A 1 425 ? 7.367 -16.047 2.082 1 98.75 425 ALA A C 1
ATOM 3342 O O . ALA A 1 425 ? 7.863 -16.328 0.987 1 98.75 425 ALA A O 1
ATOM 3343 N N . CYS A 1 426 ? 7.699 -16.703 3.158 1 98.75 426 CYS A N 1
ATOM 3344 C CA . CYS A 1 426 ? 8.695 -17.766 3.174 1 98.75 426 CYS A CA 1
ATOM 3345 C C . CYS A 1 426 ? 8.109 -19.062 3.723 1 98.75 426 CYS A C 1
ATOM 3347 O O . CYS A 1 426 ? 7.617 -19.094 4.852 1 98.75 426 CYS A O 1
ATOM 3349 N N . LEU A 1 427 ? 8.133 -20.031 2.953 1 98.56 427 LEU A N 1
ATOM 3350 C CA . LEU A 1 427 ? 7.742 -21.375 3.361 1 98.56 427 LEU A CA 1
ATOM 3351 C C . LEU A 1 427 ? 8.898 -22.359 3.189 1 98.56 427 LEU A C 1
ATOM 3353 O O . LEU A 1 427 ? 9.352 -22.594 2.068 1 98.56 427 LEU A O 1
ATOM 3357 N N . VAL A 1 428 ? 9.414 -22.891 4.262 1 98.06 428 VAL A N 1
ATOM 3358 C CA . VAL A 1 428 ? 10.523 -23.828 4.25 1 98.06 428 VAL A CA 1
ATOM 3359 C C . VAL A 1 428 ? 10.023 -25.234 4.59 1 98.06 428 VAL A C 1
ATOM 3361 O O . VAL A 1 428 ? 9.609 -25.484 5.727 1 98.06 428 VAL A O 1
ATOM 3364 N N . LYS A 1 429 ? 10.094 -26.047 3.641 1 96.12 429 LYS A N 1
ATOM 3365 C CA . LYS A 1 429 ? 9.602 -27.422 3.801 1 96.12 429 LYS A CA 1
ATOM 3366 C C . LYS A 1 429 ? 10.75 -28.422 3.805 1 96.12 429 LYS A C 1
ATOM 3368 O O . LYS A 1 429 ? 11.891 -28.062 3.516 1 96.12 429 LYS A O 1
ATOM 3373 N N . SER A 1 430 ? 10.398 -29.641 4.238 1 91.81 430 SER A N 1
ATOM 3374 C CA . SER A 1 430 ? 11.336 -30.75 4.18 1 91.81 430 SER A CA 1
ATOM 3375 C C . SER A 1 430 ? 11.148 -31.578 2.908 1 91.81 430 SER A C 1
ATOM 3377 O O . SER A 1 430 ? 10.102 -31.484 2.26 1 91.81 430 SER A O 1
ATOM 3379 N N . LEU A 1 431 ? 12.148 -32.312 2.557 1 91.75 431 LEU A N 1
ATOM 3380 C CA . LEU A 1 431 ? 12.047 -33.219 1.42 1 91.75 431 LEU A CA 1
ATOM 3381 C C . LEU A 1 431 ? 11.414 -34.531 1.836 1 91.75 431 LEU A C 1
ATOM 3383 O O . LEU A 1 431 ? 11.125 -35.375 0.988 1 91.75 431 LEU A O 1
ATOM 3387 N N . GLY A 1 432 ? 11.117 -34.594 3.109 1 86.38 432 GLY A N 1
ATOM 3388 C CA . GLY A 1 432 ? 10.562 -35.844 3.613 1 86.38 432 GLY A CA 1
ATOM 3389 C C . GLY A 1 432 ? 9.055 -35.938 3.484 1 86.38 432 GLY A C 1
ATOM 3390 O O . GLY A 1 432 ? 8.422 -35 2.969 1 86.38 432 GLY A O 1
ATOM 3391 N N . MET A 1 433 ? 8.477 -37.094 3.693 1 81.12 433 MET A N 1
ATOM 3392 C CA . MET A 1 433 ? 7.035 -37.344 3.756 1 81.12 433 MET A CA 1
ATOM 3393 C C . MET A 1 433 ? 6.387 -37.125 2.393 1 81.12 433 MET A C 1
ATOM 3395 O O . MET A 1 433 ? 5.32 -36.531 2.295 1 81.12 433 MET A O 1
ATOM 3399 N N . GLU A 1 434 ? 7.047 -37.5 1.364 1 87.25 434 GLU A N 1
ATOM 3400 C CA . GLU A 1 434 ? 6.582 -37.344 -0.009 1 87.25 434 GLU A CA 1
ATOM 3401 C C . GLU A 1 434 ? 5.266 -38.062 -0.244 1 87.25 434 GLU A C 1
ATOM 3403 O O . GLU A 1 434 ? 4.461 -37.656 -1.083 1 87.25 434 GLU A O 1
ATOM 3408 N N . ASP A 1 435 ? 4.977 -39.031 0.551 1 83.5 435 ASP A N 1
ATOM 3409 C CA . ASP A 1 435 ? 3.744 -39.781 0.411 1 83.5 435 ASP A CA 1
ATOM 3410 C C . ASP A 1 435 ? 2.52 -38.906 0.639 1 83.5 435 ASP A C 1
ATOM 3412 O O . ASP A 1 435 ? 1.467 -39.125 0.036 1 83.5 435 ASP A O 1
ATOM 3416 N N . VAL A 1 436 ? 2.703 -37.938 1.454 1 79.56 436 VAL A N 1
ATOM 3417 C CA . VAL A 1 436 ? 1.605 -37.031 1.757 1 79.56 436 VAL A CA 1
ATOM 3418 C C . VAL A 1 436 ? 1.286 -36.188 0.529 1 79.56 436 VAL A C 1
ATOM 3420 O O . VAL A 1 436 ? 0.14 -35.75 0.332 1 79.56 436 VAL A O 1
ATOM 3423 N N . ASN A 1 437 ? 2.234 -35.969 -0.31 1 85.19 437 ASN A N 1
ATOM 3424 C CA . ASN A 1 437 ? 2.076 -35.125 -1.479 1 85.19 437 ASN A CA 1
ATOM 3425 C C . ASN A 1 437 ? 1.421 -35.875 -2.637 1 85.19 437 ASN A C 1
ATOM 3427 O O . ASN A 1 437 ? 1.039 -35.25 -3.639 1 85.19 437 ASN A O 1
ATOM 3431 N N . MET A 1 438 ? 1.179 -37.156 -2.463 1 83.5 438 MET A N 1
ATOM 3432 C CA . MET A 1 438 ? 0.617 -37.969 -3.545 1 83.5 438 MET A CA 1
ATOM 3433 C C . MET A 1 438 ? -0.798 -37.5 -3.885 1 83.5 438 MET A C 1
ATOM 3435 O O . MET A 1 438 ? -1.243 -37.656 -5.027 1 83.5 438 MET A O 1
ATOM 3439 N N . VAL A 1 439 ? -1.366 -36.906 -2.945 1 79.88 439 VAL A N 1
ATOM 3440 C CA . VAL A 1 439 ? -2.758 -36.469 -3.102 1 79.88 439 VAL A CA 1
ATOM 3441 C C . VAL A 1 439 ? -2.857 -35.375 -4.152 1 79.88 439 VAL A C 1
ATOM 3443 O O . VAL A 1 439 ? -3.891 -35.219 -4.805 1 79.88 439 VAL A O 1
ATOM 3446 N N . ARG A 1 440 ? -1.711 -34.688 -4.371 1 86 440 ARG A N 1
ATOM 3447 C CA . ARG A 1 440 ? -1.822 -33.562 -5.301 1 86 440 ARG A CA 1
ATOM 3448 C C . ARG A 1 440 ? -1.339 -33.969 -6.691 1 86 440 ARG A C 1
ATOM 3450 O O . ARG A 1 440 ? -1.526 -33.219 -7.656 1 86 440 ARG A O 1
ATOM 3457 N N . TYR A 1 441 ? -0.863 -35.25 -6.82 1 90.69 441 TYR A N 1
ATOM 3458 C CA . TYR A 1 441 ? -0.282 -35.625 -8.094 1 90.69 441 TYR A CA 1
ATOM 3459 C C . TYR A 1 441 ? -1.301 -36.375 -8.953 1 90.69 441 TYR A C 1
ATOM 3461 O O . TYR A 1 441 ? -2.129 -37.125 -8.43 1 90.69 441 TYR A O 1
ATOM 3469 N N . PRO A 1 442 ? -1.223 -36.156 -10.266 1 89.75 442 PRO A N 1
ATOM 3470 C CA . PRO A 1 442 ? -1.939 -37.062 -11.156 1 89.75 442 PRO A CA 1
ATOM 3471 C C . PRO A 1 442 ? -1.35 -38.469 -11.148 1 89.75 442 PRO A C 1
ATOM 3473 O O . PRO A 1 442 ? -0.175 -38.656 -10.82 1 89.75 442 PRO A O 1
ATOM 3476 N N . PRO A 1 443 ? -2.004 -39.531 -11.57 1 90.44 443 PRO A N 1
ATOM 3477 C CA . PRO A 1 443 ? -3.418 -39.531 -11.953 1 90.44 443 PRO A CA 1
ATOM 3478 C C . PRO A 1 443 ? -4.355 -39.438 -10.75 1 90.44 443 PRO A C 1
ATOM 3480 O O . PRO A 1 443 ? -4.094 -40.062 -9.711 1 90.44 443 PRO A O 1
ATOM 3483 N N . GLN A 1 444 ? -5.262 -38.75 -10.844 1 78.94 444 GLN A N 1
ATOM 3484 C CA . GLN A 1 444 ? -6.242 -38.594 -9.773 1 78.94 444 GLN A CA 1
ATOM 3485 C C . GLN A 1 444 ? -7.105 -39.844 -9.641 1 78.94 444 GLN A C 1
ATOM 3487 O O . GLN A 1 444 ? -7.422 -40.5 -10.633 1 78.94 444 GLN A O 1
ATOM 3492 N N . ASN A 1 445 ? -7.066 -40.312 -8.297 1 66.44 445 ASN A N 1
ATOM 3493 C CA . ASN A 1 445 ? -7.875 -41.5 -8.031 1 66.44 445 ASN A CA 1
ATOM 3494 C C . ASN A 1 445 ? -9.336 -41.281 -8.422 1 66.44 445 ASN A C 1
ATOM 3496 O O . ASN A 1 445 ? -10.016 -40.438 -7.828 1 66.44 445 ASN A O 1
ATOM 3500 N N . ARG A 1 446 ? -9.766 -41.688 -9.633 1 62.22 446 ARG A N 1
ATOM 3501 C CA . ARG A 1 446 ? -11.102 -41.531 -10.211 1 62.22 446 ARG A CA 1
ATOM 3502 C C . ARG A 1 446 ? -12.117 -42.406 -9.508 1 62.22 446 ARG A C 1
ATOM 3504 O O . ARG A 1 446 ? -13.32 -42.281 -9.719 1 62.22 446 ARG A O 1
ATOM 3511 N N . ILE A 1 447 ? -11.609 -43.406 -8.883 1 49.69 447 ILE A N 1
ATOM 3512 C CA . ILE A 1 447 ? -12.586 -44.25 -8.188 1 49.69 447 ILE A CA 1
ATOM 3513 C C . ILE A 1 447 ? -13.188 -43.469 -7.02 1 49.69 447 ILE A C 1
ATOM 3515 O O . ILE A 1 447 ? -14.398 -43.531 -6.773 1 49.69 447 ILE A O 1
ATOM 3519 N N . SER A 1 448 ? -12.398 -43.094 -6.039 1 45.25 448 SER A N 1
ATOM 3520 C CA . SER A 1 448 ? -13.039 -42.469 -4.887 1 45.25 448 SER A CA 1
ATOM 3521 C C . SER A 1 448 ? -13.539 -41.062 -5.219 1 45.25 448 SER A C 1
ATOM 3523 O O . SER A 1 448 ? -12.773 -40.219 -5.699 1 45.25 448 SER A O 1
ATOM 3525 N N . GLY A 1 449 ? -14.516 -40.875 -6.051 1 43.16 449 GLY A N 1
ATOM 3526 C CA . GLY A 1 449 ? -15.219 -39.656 -6.426 1 43.16 449 GLY A CA 1
ATOM 3527 C C . GLY A 1 449 ? -14.852 -38.469 -5.555 1 43.16 449 GLY A C 1
ATOM 3528 O O . GLY A 1 449 ? -15.383 -37.375 -5.738 1 43.16 449 GLY A O 1
ATOM 3529 N N . LYS A 1 450 ? -14.914 -38.562 -4.289 1 42.22 450 LYS A N 1
ATOM 3530 C CA . LYS A 1 450 ? -14.789 -37.5 -3.324 1 42.22 450 LYS A CA 1
ATOM 3531 C C . LYS A 1 450 ? -13.344 -37 -3.236 1 42.22 450 LYS A C 1
ATOM 3533 O O . LYS A 1 450 ? -12.422 -37.781 -3.061 1 42.22 450 LYS A O 1
ATOM 3538 N N . PRO A 1 451 ? -13.047 -36.062 -3.936 1 42.41 451 PRO A N 1
ATOM 3539 C CA . PRO A 1 451 ? -11.727 -35.562 -3.547 1 42.41 451 PRO A CA 1
ATOM 3540 C C . PRO A 1 451 ? -11.367 -35.906 -2.102 1 42.41 451 PRO A C 1
ATOM 3542 O O . PRO A 1 451 ? -12.25 -35.969 -1.24 1 42.41 451 PRO A O 1
ATOM 3545 N N . GLY A 1 452 ? -10.594 -36.906 -1.902 1 34.06 452 GLY A N 1
ATOM 3546 C CA . GLY A 1 452 ? -10.242 -37.062 -0.5 1 34.06 452 GLY A CA 1
ATOM 3547 C C . GLY A 1 452 ? -10.43 -35.812 0.304 1 34.06 452 GLY A C 1
ATOM 3548 O O . GLY A 1 452 ? -10.031 -34.719 -0.135 1 34.06 452 GLY A O 1
ATOM 3549 N N . LYS A 1 453 ? -11.523 -35.719 0.956 1 38.25 453 LYS A N 1
ATOM 3550 C CA . LYS A 1 453 ? -11.547 -34.719 2.002 1 38.25 453 LYS A CA 1
ATOM 3551 C C . LYS A 1 453 ? -10.148 -34.438 2.547 1 38.25 453 LYS A C 1
ATOM 3553 O O . LYS A 1 453 ? -9.578 -35.312 3.234 1 38.25 453 LYS A O 1
ATOM 3558 N N . LEU A 1 454 ? -9.195 -34.156 1.642 1 35.97 454 LEU A N 1
ATOM 3559 C CA . LEU A 1 454 ? -8.273 -33.531 2.584 1 35.97 454 LEU A CA 1
ATOM 3560 C C . LEU A 1 454 ? -9.016 -33.031 3.82 1 35.97 454 LEU A C 1
ATOM 3562 O O . LEU A 1 454 ? -9.844 -32.125 3.729 1 35.97 454 LEU A O 1
ATOM 3566 N N . GLU A 1 455 ? -9.422 -33.906 4.586 1 30.92 455 GLU A N 1
ATOM 3567 C CA . GLU A 1 455 ? -10.109 -33.594 5.844 1 30.92 455 GLU A CA 1
ATOM 3568 C C . GLU A 1 455 ? -9.859 -32.156 6.277 1 30.92 455 GLU A C 1
ATOM 3570 O O . GLU A 1 455 ? -8.727 -31.672 6.227 1 30.92 455 GLU A O 1
ATOM 3575 N N . HIS A 1 456 ? -10.797 -31.219 6.047 1 32.66 456 HIS A N 1
ATOM 3576 C CA . HIS A 1 456 ? -11.008 -30.031 6.859 1 32.66 456 HIS A CA 1
ATOM 3577 C C . HIS A 1 456 ? -10.352 -30.172 8.227 1 32.66 456 HIS A C 1
ATOM 3579 O O . HIS A 1 456 ? -11.047 -30.297 9.242 1 32.66 456 HIS A O 1
ATOM 3585 N N . HIS A 1 457 ? -9.578 -31.094 8.539 1 27.52 457 HIS A N 1
ATOM 3586 C CA . HIS A 1 457 ? -9.125 -31.016 9.922 1 27.52 457 HIS A CA 1
ATOM 3587 C C . HIS A 1 457 ? -8.727 -29.594 10.289 1 27.52 457 HIS A C 1
ATOM 3589 O O . HIS A 1 457 ? -8.023 -28.922 9.531 1 27.52 457 HIS A O 1
ATOM 3595 N N . ASN A 1 458 ? -9.625 -28.938 10.961 1 25.64 458 ASN A N 1
ATOM 3596 C CA . ASN A 1 458 ? -9.562 -27.766 11.828 1 25.64 458 ASN A CA 1
ATOM 3597 C C . ASN A 1 458 ? -8.141 -27.5 12.305 1 25.64 458 ASN A C 1
ATOM 3599 O O . ASN A 1 458 ? -7.648 -28.172 13.219 1 25.64 458 ASN A O 1
ATOM 3603 N N . VAL A 1 459 ? -7.102 -27.688 11.492 1 20.81 459 VAL A N 1
ATOM 3604 C CA . VAL A 1 459 ? -6.066 -26.875 12.133 1 20.81 459 VAL A CA 1
ATOM 3605 C C . VAL A 1 459 ? -6.434 -25.406 12.047 1 20.81 459 VAL A C 1
ATOM 3607 O O . VAL A 1 459 ? -6.961 -24.938 11.031 1 20.81 459 VAL A O 1
ATOM 3610 N N . MET B 1 1 ? -23.375 0.276 -19.531 1 87.56 1 MET B N 1
ATOM 3611 C CA . MET B 1 1 ? -23.484 -0.859 -18.625 1 87.56 1 MET B CA 1
ATOM 3612 C C . MET B 1 1 ? -22.438 -0.762 -17.516 1 87.56 1 MET B C 1
ATOM 3614 O O . MET B 1 1 ? -22.766 -0.824 -16.328 1 87.56 1 MET B O 1
ATOM 3618 N N . GLU B 1 2 ? -21.266 -0.396 -17.875 1 91.56 2 GLU B N 1
ATOM 3619 C CA . GLU B 1 2 ? -20.172 -0.306 -16.906 1 91.56 2 GLU B CA 1
ATOM 3620 C C . GLU B 1 2 ? -20.391 0.861 -15.945 1 91.56 2 GLU B C 1
ATOM 3622 O O . GLU B 1 2 ? -20.312 0.688 -14.727 1 91.56 2 GLU B O 1
ATOM 3627 N N . LYS B 1 3 ? -20.734 2.023 -16.531 1 94.25 3 LYS B N 1
ATOM 3628 C CA . LYS B 1 3 ? -20.969 3.213 -15.719 1 94.25 3 LYS B CA 1
ATOM 3629 C C . LYS B 1 3 ? -22.125 2.996 -14.742 1 94.25 3 LYS B C 1
ATOM 3631 O O . LYS B 1 3 ? -22.047 3.402 -13.578 1 94.25 3 LYS B O 1
ATOM 3636 N N . GLN B 1 4 ? -23.109 2.352 -15.219 1 96.25 4 GLN B N 1
ATOM 3637 C CA . GLN B 1 4 ? -24.281 2.092 -14.398 1 96.25 4 GLN B CA 1
ATOM 3638 C C . GLN B 1 4 ? -23.953 1.128 -13.258 1 96.25 4 GLN B C 1
ATOM 3640 O O . GLN B 1 4 ? -24.438 1.288 -12.141 1 96.25 4 GLN B O 1
ATOM 3645 N N . ALA B 1 5 ? -23.141 0.096 -13.57 1 97.5 5 ALA B N 1
ATOM 3646 C CA . ALA B 1 5 ? -22.734 -0.865 -12.547 1 97.5 5 ALA B CA 1
ATOM 3647 C C . ALA B 1 5 ? -21.969 -0.176 -11.414 1 97.5 5 ALA B C 1
ATOM 3649 O O . ALA B 1 5 ? -22.234 -0.445 -10.234 1 97.5 5 ALA B O 1
ATOM 3650 N N . VAL B 1 6 ? -21.109 0.742 -11.75 1 98.44 6 VAL B N 1
ATOM 3651 C CA . VAL B 1 6 ? -20.312 1.463 -10.766 1 98.44 6 VAL B CA 1
ATOM 3652 C C . VAL B 1 6 ? -21.203 2.383 -9.945 1 98.44 6 VAL B C 1
ATOM 3654 O O . VAL B 1 6 ? -21.094 2.432 -8.719 1 98.44 6 VAL B O 1
ATOM 3657 N N . GLN B 1 7 ? -22.078 3.104 -10.602 1 98 7 GLN B N 1
ATOM 3658 C CA . GLN B 1 7 ? -22.969 4.039 -9.922 1 98 7 GLN B CA 1
ATOM 3659 C C . GLN B 1 7 ? -23.906 3.312 -8.953 1 98 7 GLN B C 1
ATOM 3661 O O . GLN B 1 7 ? -24.109 3.773 -7.828 1 98 7 GLN B O 1
ATOM 3666 N N . ARG B 1 8 ? -24.422 2.215 -9.414 1 97.69 8 ARG B N 1
ATOM 3667 C CA . ARG B 1 8 ? -25.312 1.433 -8.57 1 97.69 8 ARG B CA 1
ATOM 3668 C C . ARG B 1 8 ? -24.578 0.9 -7.344 1 97.69 8 ARG B C 1
ATOM 3670 O O . ARG B 1 8 ? -25.109 0.913 -6.234 1 97.69 8 ARG B O 1
ATOM 3677 N N . ALA B 1 9 ? -23.375 0.372 -7.566 1 98.62 9 ALA B N 1
ATOM 3678 C CA . ALA B 1 9 ? -22.562 -0.12 -6.457 1 98.62 9 ALA B CA 1
ATOM 3679 C C . ALA B 1 9 ? -22.25 0.996 -5.461 1 98.62 9 ALA B C 1
ATOM 3681 O O . ALA B 1 9 ? -22.328 0.788 -4.246 1 98.62 9 ALA B O 1
ATOM 3682 N N . ARG B 1 10 ? -21.938 2.193 -5.914 1 98.06 10 ARG B N 1
ATOM 3683 C CA . ARG B 1 10 ? -21.625 3.338 -5.066 1 98.06 10 ARG B CA 1
ATOM 3684 C C . ARG B 1 10 ? -22.828 3.764 -4.246 1 98.06 10 ARG B C 1
ATOM 3686 O O . ARG B 1 10 ? -22.703 4.062 -3.055 1 98.06 10 ARG B O 1
ATOM 3693 N N . GLU B 1 11 ? -23.984 3.824 -4.914 1 97.56 11 GLU B N 1
ATOM 3694 C CA . GLU B 1 11 ? -25.219 4.199 -4.219 1 97.56 11 GLU B CA 1
ATOM 3695 C C . GLU B 1 11 ? -25.562 3.195 -3.123 1 97.56 11 GLU B C 1
ATOM 3697 O O . GLU B 1 11 ? -25.953 3.584 -2.021 1 97.56 11 GLU B O 1
ATOM 3702 N N . ALA B 1 12 ? -25.391 1.935 -3.443 1 98.06 12 ALA B N 1
ATOM 3703 C CA . ALA B 1 12 ? -25.672 0.889 -2.461 1 98.06 12 ALA B CA 1
ATOM 3704 C C . ALA B 1 12 ? -24.703 0.979 -1.282 1 98.06 12 ALA B C 1
ATOM 3706 O O . ALA B 1 12 ? -25.109 0.786 -0.131 1 98.06 12 ALA B O 1
ATOM 3707 N N . PHE B 1 13 ? -23.5 1.247 -1.496 1 98.19 13 PHE B N 1
ATOM 3708 C CA . PHE B 1 13 ? -22.5 1.416 -0.448 1 98.19 13 PHE B CA 1
ATOM 3709 C C . PHE B 1 13 ? -22.844 2.602 0.445 1 98.19 13 PHE B C 1
ATOM 3711 O O . PHE B 1 13 ? -22.812 2.494 1.673 1 98.19 13 PHE B O 1
ATOM 3718 N N . LEU B 1 14 ? -23.141 3.715 -0.202 1 95.25 14 LEU B N 1
ATOM 3719 C CA . LEU B 1 14 ? -23.406 4.957 0.515 1 95.25 14 LEU B CA 1
ATOM 3720 C C . LEU B 1 14 ? -24.672 4.828 1.368 1 95.25 14 LEU B C 1
ATOM 3722 O O . LEU B 1 14 ? -24.828 5.539 2.363 1 95.25 14 LEU B O 1
ATOM 3726 N N . ALA B 1 15 ? -25.5 3.885 0.94 1 95.38 15 ALA B N 1
ATOM 3727 C CA . ALA B 1 15 ? -26.703 3.631 1.723 1 95.38 15 ALA B CA 1
ATOM 3728 C C . ALA B 1 15 ? -26.359 2.91 3.025 1 95.38 15 ALA B C 1
ATOM 3730 O O . ALA B 1 15 ? -27.203 2.812 3.922 1 95.38 15 ALA B O 1
ATOM 3731 N N . GLY B 1 16 ? -25.156 2.365 3.203 1 95.25 16 GLY B N 1
ATOM 3732 C CA . GLY B 1 16 ? -24.672 1.813 4.461 1 95.25 16 GLY B CA 1
ATOM 3733 C C . GLY B 1 16 ? -24.969 0.335 4.617 1 95.25 16 GLY B C 1
ATOM 3734 O O . GLY B 1 16 ? -24.828 -0.221 5.707 1 95.25 16 GLY B O 1
ATOM 3735 N N . ARG B 1 17 ? -25.344 -0.326 3.529 1 94.88 17 ARG B N 1
ATOM 3736 C CA . ARG B 1 17 ? -25.766 -1.721 3.572 1 94.88 17 ARG B CA 1
ATOM 3737 C C . ARG B 1 17 ? -24.656 -2.617 4.109 1 94.88 17 ARG B C 1
ATOM 3739 O O . ARG B 1 17 ? -24.906 -3.502 4.93 1 94.88 17 ARG B O 1
ATOM 3746 N N . PRO B 1 18 ? -23.406 -2.344 3.752 1 96.12 18 PRO B N 1
ATOM 3747 C CA . PRO B 1 18 ? -22.375 -3.289 4.195 1 96.12 18 PRO B CA 1
ATOM 3748 C C . PRO B 1 18 ? -21.766 -2.902 5.535 1 96.12 18 PRO B C 1
ATOM 3750 O O . PRO B 1 18 ? -20.812 -3.539 5.984 1 96.12 18 PRO B O 1
ATOM 3753 N N . ARG B 1 19 ? -22.25 -1.926 6.227 1 94.94 19 ARG B N 1
ATOM 3754 C CA . ARG B 1 19 ? -21.672 -1.453 7.48 1 94.94 19 ARG B CA 1
ATOM 3755 C C . ARG B 1 19 ? -21.781 -2.51 8.57 1 94.94 19 ARG B C 1
ATOM 3757 O O . ARG B 1 19 ? -20.812 -2.809 9.266 1 94.94 19 ARG B O 1
ATOM 3764 N N . PRO B 1 20 ? -22.969 -3.184 8.711 1 97.31 20 PRO B N 1
ATOM 3765 C CA . PRO B 1 20 ? -23.062 -4.207 9.758 1 97.31 20 PRO B CA 1
ATOM 3766 C C . PRO B 1 20 ? -22.234 -5.449 9.445 1 97.31 20 PRO B C 1
ATOM 3768 O O . PRO B 1 20 ? -22.297 -5.977 8.328 1 97.31 20 PRO B O 1
ATOM 3771 N N . LEU B 1 21 ? -21.531 -5.941 10.438 1 98.38 21 LEU B N 1
ATOM 3772 C CA . LEU B 1 21 ? -20.719 -7.129 10.258 1 98.38 21 LEU B CA 1
ATOM 3773 C C . LEU B 1 21 ? -21.578 -8.344 9.906 1 98.38 21 LEU B C 1
ATOM 3775 O O . LEU B 1 21 ? -21.141 -9.211 9.141 1 98.38 21 LEU B O 1
ATOM 3779 N N . GLU B 1 22 ? -22.766 -8.352 10.438 1 98.5 22 GLU B N 1
ATOM 3780 C CA . GLU B 1 22 ? -23.672 -9.469 10.172 1 98.5 22 GLU B CA 1
ATOM 3781 C C . GLU B 1 22 ? -24 -9.57 8.68 1 98.5 22 GLU B C 1
ATOM 3783 O O . GLU B 1 22 ? -24.094 -10.672 8.133 1 98.5 22 GLU B O 1
ATOM 3788 N N . PHE B 1 23 ? -24.219 -8.43 8.055 1 98.75 23 PHE B N 1
ATOM 3789 C CA . PHE B 1 23 ? -24.469 -8.406 6.617 1 98.75 23 PHE B CA 1
ATOM 3790 C C . PHE B 1 23 ? -23.297 -8.984 5.852 1 98.75 23 PHE B C 1
ATOM 3792 O O . PHE B 1 23 ? -23.484 -9.781 4.926 1 98.75 23 PHE B O 1
ATOM 3799 N N . ARG B 1 24 ? -22.062 -8.609 6.23 1 98.88 24 ARG B N 1
ATOM 3800 C CA . ARG B 1 24 ? -20.844 -9.086 5.574 1 98.88 24 ARG B CA 1
ATOM 3801 C C . ARG B 1 24 ? -20.703 -10.602 5.711 1 98.88 24 ARG B C 1
ATOM 3803 O O . ARG B 1 24 ? -20.422 -11.289 4.734 1 98.88 24 ARG B O 1
ATOM 3810 N N . VAL B 1 25 ? -20.953 -11.094 6.93 1 98.88 25 VAL B N 1
ATOM 3811 C CA . VAL B 1 25 ? -20.875 -12.523 7.203 1 98.88 25 VAL B CA 1
ATOM 3812 C C . VAL B 1 25 ? -21.906 -13.266 6.348 1 98.88 25 VAL B C 1
ATOM 3814 O O . VAL B 1 25 ? -21.609 -14.312 5.773 1 98.88 25 VAL B O 1
ATOM 3817 N N . GLN B 1 26 ? -23.078 -12.695 6.234 1 98.81 26 GLN B N 1
ATOM 3818 C CA . GLN B 1 26 ? -24.141 -13.312 5.441 1 98.81 26 GLN B CA 1
ATOM 3819 C C . GLN B 1 26 ? -23.734 -13.406 3.971 1 98.81 26 GLN B C 1
ATOM 3821 O O . GLN B 1 26 ? -23.969 -14.43 3.32 1 98.81 26 GLN B O 1
ATOM 3826 N N . GLN B 1 27 ? -23.188 -12.344 3.43 1 98.94 27 GLN B N 1
ATOM 3827 C CA . GLN B 1 27 ? -22.719 -12.359 2.049 1 98.94 27 GLN B CA 1
ATOM 3828 C C . GLN B 1 27 ? -21.641 -13.414 1.845 1 98.94 27 GLN B C 1
ATOM 3830 O O . GLN B 1 27 ? -21.656 -14.133 0.844 1 98.94 27 GLN B O 1
ATOM 3835 N N . LEU B 1 28 ? -20.703 -13.539 2.795 1 98.94 28 LEU B N 1
ATOM 3836 C CA . LEU B 1 28 ? -19.625 -14.508 2.707 1 98.94 28 LEU B CA 1
ATOM 3837 C C . LEU B 1 28 ? -20.156 -15.938 2.75 1 98.94 28 LEU B C 1
ATOM 3839 O O . LEU B 1 28 ? -19.734 -16.781 1.969 1 98.94 28 LEU B O 1
ATOM 3843 N N . LYS B 1 29 ? -21.078 -16.203 3.609 1 98.88 29 LYS B N 1
ATOM 3844 C CA . LYS B 1 29 ? -21.672 -17.531 3.701 1 98.88 29 LYS B CA 1
ATOM 3845 C C . LYS B 1 29 ? -22.453 -17.875 2.428 1 98.88 29 LYS B C 1
ATOM 3847 O O . LYS B 1 29 ? -22.453 -19.016 1.992 1 98.88 29 LYS B O 1
ATOM 3852 N N . SER B 1 30 ? -23.094 -16.844 1.865 1 98.88 30 SER B N 1
ATOM 3853 C CA . SER B 1 30 ? -23.797 -17.062 0.606 1 98.88 30 SER B CA 1
ATOM 3854 C C . SER B 1 30 ? -22.828 -17.391 -0.525 1 98.88 30 SER B C 1
ATOM 3856 O O . SER B 1 30 ? -23.141 -18.203 -1.397 1 98.88 30 SER B O 1
ATOM 3858 N N . LEU B 1 31 ? -21.719 -16.734 -0.514 1 98.88 31 LEU B N 1
ATOM 3859 C CA . LEU B 1 31 ? -20.672 -17.047 -1.493 1 98.88 31 LEU B CA 1
ATOM 3860 C C . LEU B 1 31 ? -20.188 -18.469 -1.332 1 98.88 31 LEU B C 1
ATOM 3862 O O . LEU B 1 31 ? -19.953 -19.172 -2.322 1 98.88 31 LEU B O 1
ATOM 3866 N N . GLN B 1 32 ? -20.016 -18.891 -0.104 1 98.62 32 GLN B N 1
ATOM 3867 C CA . GLN B 1 32 ? -19.641 -20.281 0.185 1 98.62 32 GLN B CA 1
ATOM 3868 C C . GLN B 1 32 ? -20.672 -21.25 -0.359 1 98.62 32 GLN B C 1
ATOM 3870 O O . GLN B 1 32 ? -20.312 -22.281 -0.934 1 98.62 32 GLN B O 1
ATOM 3875 N N . ARG B 1 33 ? -21.906 -20.953 -0.204 1 98.62 33 ARG B N 1
ATOM 3876 C CA . ARG B 1 33 ? -22.984 -21.781 -0.71 1 98.62 33 ARG B CA 1
ATOM 3877 C C . ARG B 1 33 ? -22.938 -21.875 -2.232 1 98.62 33 ARG B C 1
ATOM 3879 O O . ARG B 1 33 ? -23.203 -22.922 -2.809 1 98.62 33 ARG B O 1
ATOM 3886 N N . MET B 1 34 ? -22.641 -20.75 -2.838 1 98.69 34 MET B N 1
ATOM 3887 C CA . MET B 1 34 ? -22.547 -20.75 -4.293 1 98.69 34 MET B CA 1
ATOM 3888 C C . MET B 1 34 ? -21.516 -21.781 -4.762 1 98.69 34 MET B C 1
ATOM 3890 O O . MET B 1 34 ? -21.781 -22.562 -5.668 1 98.69 34 MET B O 1
ATOM 3894 N N . ILE B 1 35 ? -20.391 -21.766 -4.086 1 98 35 ILE B N 1
ATOM 3895 C CA . ILE B 1 35 ? -19.281 -22.641 -4.457 1 98 35 ILE B CA 1
ATOM 3896 C C . ILE B 1 35 ? -19.672 -24.094 -4.203 1 98 35 ILE B C 1
ATOM 3898 O O . ILE B 1 35 ? -19.453 -24.969 -5.051 1 98 35 ILE B O 1
ATOM 3902 N N . THR B 1 36 ? -20.312 -24.344 -3.111 1 96.69 36 THR B N 1
ATOM 3903 C CA . THR B 1 36 ? -20.672 -25.703 -2.727 1 96.69 36 THR B CA 1
ATOM 3904 C C . THR B 1 36 ? -21.828 -26.219 -3.578 1 96.69 36 THR B C 1
ATOM 3906 O O . THR B 1 36 ? -21.812 -27.375 -4.02 1 96.69 36 THR B O 1
ATOM 3909 N N . ASP B 1 37 ? -22.781 -25.359 -3.877 1 97.5 37 ASP B N 1
ATOM 3910 C CA . ASP B 1 37 ? -23.984 -25.734 -4.613 1 97.5 37 ASP B CA 1
ATOM 3911 C C . ASP B 1 37 ? -23.672 -25.969 -6.09 1 97.5 37 ASP B C 1
ATOM 3913 O O . ASP B 1 37 ? -24.344 -26.766 -6.75 1 97.5 37 ASP B O 1
ATOM 3917 N N . ARG B 1 38 ? -22.672 -25.297 -6.555 1 97.81 38 ARG B N 1
ATOM 3918 C CA . ARG B 1 38 ? -22.547 -25.234 -8.008 1 97.81 38 ARG B CA 1
ATOM 3919 C C . ARG B 1 38 ? -21.203 -25.797 -8.453 1 97.81 38 ARG B C 1
ATOM 3921 O O . ARG B 1 38 ? -20.719 -25.469 -9.539 1 97.81 38 ARG B O 1
ATOM 3928 N N . GLN B 1 39 ? -20.594 -26.609 -7.676 1 96.94 39 GLN B N 1
ATOM 3929 C CA . GLN B 1 39 ? -19.266 -27.156 -7.945 1 96.94 39 GLN B CA 1
ATOM 3930 C C . GLN B 1 39 ? -19.234 -27.859 -9.297 1 96.94 39 GLN B C 1
ATOM 3932 O O . GLN B 1 39 ? -18.25 -27.75 -10.039 1 96.94 39 GLN B O 1
ATOM 3937 N N . GLY B 1 40 ? -20.266 -28.672 -9.609 1 97.19 40 GLY B N 1
ATOM 3938 C CA . GLY B 1 40 ? -20.328 -29.391 -10.875 1 97.19 40 GLY B CA 1
ATOM 3939 C C . GLY B 1 40 ? -20.328 -28.453 -12.078 1 97.19 40 GLY B C 1
ATOM 3940 O O . GLY B 1 40 ? -19.625 -28.703 -13.062 1 97.19 40 GLY B O 1
ATOM 3941 N N . GLU B 1 41 ? -21.125 -27.391 -12.023 1 98.31 41 GLU B N 1
ATOM 3942 C CA . GLU B 1 41 ? -21.172 -26.422 -13.109 1 98.31 41 GLU B CA 1
ATOM 3943 C C . GLU B 1 41 ? -19.844 -25.703 -13.266 1 98.31 41 GLU B C 1
ATOM 3945 O O . GLU B 1 41 ? -19.406 -25.422 -14.391 1 98.31 41 GLU B O 1
ATOM 3950 N N . ILE B 1 42 ? -19.219 -25.438 -12.172 1 98.56 42 ILE B N 1
ATOM 3951 C CA . ILE B 1 42 ? -17.922 -24.781 -12.188 1 98.56 42 ILE B CA 1
ATOM 3952 C C . ILE B 1 42 ? -16.891 -25.688 -12.867 1 98.56 42 ILE B C 1
ATOM 3954 O O . ILE B 1 42 ? -16.125 -25.234 -13.727 1 98.56 42 ILE B O 1
ATOM 3958 N N . ALA B 1 43 ? -16.922 -26.938 -12.508 1 97.44 43 ALA B N 1
ATOM 3959 C CA . ALA B 1 43 ? -16 -27.906 -13.102 1 97.44 43 ALA B CA 1
ATOM 3960 C C . ALA B 1 43 ? -16.234 -28.016 -14.609 1 97.44 43 ALA B C 1
ATOM 3962 O O . ALA B 1 43 ? -15.273 -28.094 -15.383 1 97.44 43 ALA B O 1
ATOM 3963 N N . THR B 1 44 ? -17.484 -28.031 -14.992 1 98.12 44 THR B N 1
ATOM 3964 C CA . THR B 1 44 ? -17.828 -28.125 -16.406 1 98.12 44 THR B CA 1
ATOM 3965 C C . THR B 1 44 ? -17.312 -26.906 -17.172 1 98.12 44 THR B C 1
ATOM 3967 O O . THR B 1 44 ? -16.781 -27.047 -18.266 1 98.12 44 THR B O 1
ATOM 3970 N N . ALA B 1 45 ? -17.516 -25.734 -16.578 1 98.56 45 ALA B N 1
ATOM 3971 C CA . ALA B 1 45 ? -17.031 -24.5 -17.219 1 98.56 45 ALA B CA 1
ATOM 3972 C C . ALA B 1 45 ? -15.516 -24.547 -17.406 1 98.56 45 ALA B C 1
ATOM 3974 O O . ALA B 1 45 ? -15.016 -24.188 -18.484 1 98.56 45 ALA B O 1
ATOM 3975 N N . LEU B 1 46 ? -14.781 -25.031 -16.453 1 98.31 46 LEU B N 1
ATOM 3976 C CA . LEU B 1 46 ? -13.328 -25.078 -16.516 1 98.31 46 LEU B CA 1
ATOM 3977 C C . LEU B 1 46 ? -12.867 -26.125 -17.516 1 98.31 46 LEU B C 1
ATOM 3979 O O . LEU B 1 46 ? -11.836 -25.953 -18.172 1 98.31 46 LEU B O 1
ATOM 3983 N N . LYS B 1 47 ? -13.617 -27.219 -17.594 1 97.62 47 LYS B N 1
ATOM 3984 C CA . LYS B 1 47 ? -13.336 -28.219 -18.625 1 97.62 47 LYS B CA 1
ATOM 3985 C C . LYS B 1 47 ? -13.445 -27.609 -20.016 1 97.62 47 LYS B C 1
ATOM 3987 O O . LYS B 1 47 ? -12.594 -27.859 -20.875 1 97.62 47 LYS B O 1
ATOM 3992 N N . GLN B 1 48 ? -14.406 -26.797 -20.156 1 97.88 48 GLN B N 1
ATOM 3993 C CA . GLN B 1 48 ? -14.641 -26.172 -21.453 1 97.88 48 GLN B CA 1
ATOM 3994 C C . GLN B 1 48 ? -13.594 -25.094 -21.734 1 97.88 48 GLN B C 1
ATOM 3996 O O . GLN B 1 48 ? -13.18 -24.922 -22.891 1 97.88 48 GLN B O 1
ATOM 4001 N N . ASP B 1 49 ? -13.164 -24.375 -20.734 1 98.19 49 ASP B N 1
ATOM 4002 C CA . ASP B 1 49 ? -12.227 -23.266 -20.906 1 98.19 49 ASP B CA 1
ATOM 4003 C C . ASP B 1 49 ? -10.82 -23.781 -21.219 1 98.19 49 ASP B C 1
ATOM 4005 O O . ASP B 1 49 ? -10.164 -23.297 -22.141 1 98.19 49 ASP B O 1
ATOM 4009 N N . ILE B 1 50 ? -10.352 -24.797 -20.422 1 97.38 50 ILE B N 1
ATOM 4010 C CA . ILE B 1 50 ? -8.945 -25.141 -20.531 1 97.38 50 ILE B CA 1
ATOM 4011 C C . ILE B 1 50 ? -8.781 -26.656 -20.375 1 97.38 50 ILE B C 1
ATOM 4013 O O . ILE B 1 50 ? -7.672 -27.156 -20.156 1 97.38 50 ILE B O 1
ATOM 4017 N N . ASN B 1 51 ? -9.844 -27.422 -20.391 1 96.69 51 ASN B N 1
ATOM 4018 C CA . ASN B 1 51 ? -9.867 -28.875 -20.281 1 96.69 51 ASN B CA 1
ATOM 4019 C C . ASN B 1 51 ? -9.344 -29.359 -18.938 1 96.69 51 ASN B C 1
ATOM 4021 O O . ASN B 1 51 ? -8.641 -30.375 -18.859 1 96.69 51 ASN B O 1
ATOM 4025 N N . ARG B 1 52 ? -9.625 -28.641 -17.906 1 95.25 52 ARG B N 1
ATOM 4026 C CA . ARG B 1 52 ? -9.211 -29.031 -16.562 1 95.25 52 ARG B CA 1
ATOM 4027 C C . ARG B 1 52 ? -10.008 -30.25 -16.078 1 95.25 52 ARG B C 1
ATOM 4029 O O . ARG B 1 52 ? -11.211 -30.344 -16.328 1 95.25 52 ARG B O 1
ATOM 4036 N N . SER B 1 53 ? -9.281 -31.094 -15.422 1 91.88 53 SER B N 1
ATOM 4037 C CA . SER B 1 53 ? -9.945 -32.25 -14.812 1 91.88 53 SER B CA 1
ATOM 4038 C C . SER B 1 53 ? -10.891 -31.812 -13.695 1 91.88 53 SER B C 1
ATOM 4040 O O . SER B 1 53 ? -10.57 -30.906 -12.922 1 91.88 53 SER B O 1
ATOM 4042 N N . GLN B 1 54 ? -12.031 -32.469 -13.578 1 90.25 54 GLN B N 1
ATOM 4043 C CA . GLN B 1 54 ? -13 -32.156 -12.531 1 90.25 54 GLN B CA 1
ATOM 4044 C C . GLN B 1 54 ? -12.422 -32.438 -11.148 1 90.25 54 GLN B C 1
ATOM 4046 O O . GLN B 1 54 ? -12.82 -31.828 -10.164 1 90.25 54 GLN B O 1
ATOM 4051 N N . TYR B 1 55 ? -11.445 -33.312 -11.102 1 87.25 55 TYR B N 1
ATOM 4052 C CA . TYR B 1 55 ? -10.859 -33.688 -9.82 1 87.25 55 TYR B CA 1
ATOM 4053 C C . TYR B 1 55 ? -9.82 -32.656 -9.375 1 87.25 55 TYR B C 1
ATOM 4055 O O . TYR B 1 55 ? -9.492 -32.594 -8.188 1 87.25 55 TYR B O 1
ATOM 4063 N N . ASP B 1 56 ? -9.32 -31.859 -10.297 1 90.81 56 ASP B N 1
ATOM 4064 C CA . ASP B 1 56 ? -8.312 -30.844 -10.008 1 90.81 56 ASP B CA 1
ATOM 4065 C C . ASP B 1 56 ? -8.961 -29.531 -9.57 1 90.81 56 ASP B C 1
ATOM 4067 O O . ASP B 1 56 ? -8.344 -28.719 -8.883 1 90.81 56 ASP B O 1
ATOM 4071 N N . THR B 1 57 ? -10.234 -29.391 -9.977 1 93.31 57 THR B N 1
ATOM 4072 C CA . THR B 1 57 ? -10.906 -28.109 -9.789 1 93.31 57 THR B CA 1
ATOM 4073 C C . THR B 1 57 ? -11.016 -27.766 -8.305 1 93.31 57 THR B C 1
ATOM 4075 O O . THR B 1 57 ? -10.633 -26.672 -7.883 1 93.31 57 THR B O 1
ATOM 4078 N N . PRO B 1 58 ? -11.461 -28.688 -7.391 1 92.88 58 PRO B N 1
ATOM 4079 C CA . PRO B 1 58 ? -11.5 -28.359 -5.965 1 92.88 58 PRO B CA 1
ATOM 4080 C C . PRO B 1 58 ? -10.117 -28.062 -5.387 1 92.88 58 PRO B C 1
ATOM 4082 O O . PRO B 1 58 ? -9.961 -27.109 -4.625 1 92.88 58 PRO B O 1
ATOM 4085 N N . LEU B 1 59 ? -9.148 -28.781 -5.848 1 89.44 59 LEU B N 1
ATOM 4086 C CA . LEU B 1 59 ? -7.805 -28.672 -5.301 1 89.44 59 LEU B CA 1
ATOM 4087 C C . LEU B 1 59 ? -7.16 -27.344 -5.703 1 89.44 59 LEU B C 1
ATOM 4089 O O . LEU B 1 59 ? -6.473 -26.719 -4.898 1 89.44 59 LEU B O 1
ATOM 4093 N N . PHE B 1 60 ? -7.41 -26.953 -6.875 1 92.44 60 PHE B N 1
ATOM 4094 C CA . PHE B 1 60 ? -6.664 -25.828 -7.414 1 92.44 60 PHE B CA 1
ATOM 4095 C C . PHE B 1 60 ? -7.395 -24.516 -7.141 1 92.44 60 PHE B C 1
ATOM 4097 O O . PHE B 1 60 ? -6.789 -23.438 -7.176 1 92.44 60 PHE B O 1
ATOM 4104 N N . GLU B 1 61 ? -8.75 -24.609 -6.891 1 95.31 61 GLU B N 1
ATOM 4105 C CA . GLU B 1 61 ? -9.422 -23.312 -6.777 1 95.31 61 GLU B CA 1
ATOM 4106 C C . GLU B 1 61 ? -10.422 -23.312 -5.629 1 95.31 61 GLU B C 1
ATOM 4108 O O . GLU B 1 61 ? -10.398 -22.422 -4.781 1 95.31 61 GLU B O 1
ATOM 4113 N N . LEU B 1 62 ? -11.203 -24.359 -5.496 1 96.69 62 LEU B N 1
ATOM 4114 C CA . LEU B 1 62 ? -12.422 -24.219 -4.707 1 96.69 62 LEU B CA 1
ATOM 4115 C C . LEU B 1 62 ? -12.125 -24.406 -3.223 1 96.69 62 LEU B C 1
ATOM 4117 O O . LEU B 1 62 ? -12.664 -23.688 -2.379 1 96.69 62 LEU B O 1
ATOM 4121 N N . ILE B 1 63 ? -11.234 -25.328 -2.908 1 94.44 63 ILE B N 1
ATOM 4122 C CA . ILE B 1 63 ? -10.898 -25.562 -1.512 1 94.44 63 ILE B CA 1
ATOM 4123 C C . ILE B 1 63 ? -10.258 -24.328 -0.91 1 94.44 63 ILE B C 1
ATOM 4125 O O . ILE B 1 63 ? -10.602 -23.906 0.202 1 94.44 63 ILE B O 1
ATOM 4129 N N . GLY B 1 64 ? -9.305 -23.734 -1.661 1 94.69 64 GLY B N 1
ATOM 4130 C CA . GLY B 1 64 ? -8.688 -22.5 -1.2 1 94.69 64 GLY B CA 1
ATOM 4131 C C . GLY B 1 64 ? -9.68 -21.375 -0.969 1 94.69 64 GLY B C 1
ATOM 4132 O O . GLY B 1 64 ? -9.57 -20.641 0.009 1 94.69 64 GLY B O 1
ATOM 4133 N N . LEU B 1 65 ? -10.672 -21.234 -1.808 1 97.56 65 LEU B N 1
ATOM 4134 C CA . LEU B 1 65 ? -11.711 -20.219 -1.68 1 97.56 65 LEU B CA 1
ATOM 4135 C C . LEU B 1 65 ? -12.547 -20.453 -0.425 1 97.56 65 LEU B C 1
ATOM 4137 O O . LEU B 1 65 ? -12.828 -19.516 0.322 1 97.56 65 LEU B O 1
ATOM 4141 N N . GLU B 1 66 ? -12.914 -21.703 -0.225 1 97.19 66 GLU B N 1
ATOM 4142 C CA . GLU B 1 66 ? -13.711 -22.047 0.949 1 97.19 66 GLU B CA 1
ATOM 4143 C C . GLU B 1 66 ? -12.953 -21.75 2.238 1 97.19 66 GLU B C 1
ATOM 4145 O O . GLU B 1 66 ? -13.531 -21.25 3.211 1 97.19 66 GLU B O 1
ATOM 4150 N N . ASN B 1 67 ? -11.703 -22.047 2.205 1 95.88 67 ASN B N 1
ATOM 4151 C CA . ASN B 1 67 ? -10.859 -21.766 3.363 1 95.88 67 ASN B CA 1
ATOM 4152 C C . ASN B 1 67 ? -10.773 -20.266 3.625 1 95.88 67 ASN B C 1
ATOM 4154 O O . ASN B 1 67 ? -10.82 -19.828 4.777 1 95.88 67 ASN B O 1
ATOM 4158 N N . GLU B 1 68 ? -10.617 -19.516 2.586 1 97.25 68 GLU B N 1
ATOM 4159 C CA . GLU B 1 68 ? -10.57 -18.062 2.688 1 97.25 68 GLU B CA 1
ATOM 4160 C C . GLU B 1 68 ? -11.859 -17.5 3.293 1 97.25 68 GLU B C 1
ATOM 4162 O O . GLU B 1 68 ? -11.82 -16.641 4.164 1 97.25 68 GLU B O 1
ATOM 4167 N N . ILE B 1 69 ? -12.977 -17.984 2.848 1 98.75 69 ILE B N 1
ATOM 4168 C CA . ILE B 1 69 ? -14.281 -17.547 3.32 1 98.75 69 ILE B CA 1
ATOM 4169 C C . ILE B 1 69 ? -14.453 -17.906 4.793 1 98.75 69 ILE B C 1
ATOM 4171 O O . ILE B 1 69 ? -14.859 -17.078 5.605 1 98.75 69 ILE B O 1
ATOM 4175 N N . SER B 1 70 ? -14.109 -19.156 5.102 1 98.19 70 SER B N 1
ATOM 4176 C CA . SER B 1 70 ? -14.242 -19.625 6.477 1 98.19 70 SER B CA 1
ATOM 4177 C C . SER B 1 70 ? -13.391 -18.781 7.43 1 98.19 70 SER B C 1
ATOM 4179 O O . SER B 1 70 ? -13.844 -18.438 8.523 1 98.19 70 SER B O 1
ATOM 4181 N N . LEU B 1 71 ? -12.195 -18.516 7.004 1 98 71 LEU B N 1
ATOM 4182 C CA . LEU B 1 71 ? -11.312 -17.672 7.809 1 98 71 LEU B CA 1
ATOM 4183 C C . LEU B 1 71 ? -11.922 -16.297 8.023 1 98 71 LEU B C 1
ATOM 4185 O O . LEU B 1 71 ? -11.953 -15.789 9.148 1 98 71 LEU B O 1
ATOM 4189 N N . ALA B 1 72 ? -12.391 -15.672 7 1 98.75 72 ALA B N 1
ATOM 4190 C CA . ALA B 1 72 ? -12.984 -14.336 7.086 1 98.75 72 ALA B CA 1
ATOM 4191 C C . ALA B 1 72 ? -14.188 -14.328 8.016 1 98.75 72 ALA B C 1
ATOM 4193 O O . ALA B 1 72 ? -14.32 -13.445 8.867 1 98.75 72 ALA B O 1
ATOM 4194 N N . VAL B 1 73 ? -15.016 -15.32 7.836 1 98.81 73 VAL B N 1
ATOM 4195 C CA . VAL B 1 73 ? -16.219 -15.406 8.664 1 98.81 73 VAL B CA 1
ATOM 4196 C C . VAL B 1 73 ? -15.812 -15.531 10.133 1 98.81 73 VAL B C 1
ATOM 4198 O O . VAL B 1 73 ? -16.391 -14.867 10.992 1 98.81 73 VAL B O 1
ATOM 4201 N N . SER B 1 74 ? -14.836 -16.328 10.367 1 98.44 74 SER B N 1
ATOM 4202 C CA . SER B 1 74 ? -14.438 -16.625 11.734 1 98.44 74 SER B CA 1
ATOM 4203 C C . SER B 1 74 ? -13.727 -15.438 12.383 1 98.44 74 SER B C 1
ATOM 4205 O O . SER B 1 74 ? -13.836 -15.227 13.586 1 98.44 74 SER B O 1
ATOM 4207 N N . LYS B 1 75 ? -13.008 -14.656 11.586 1 98.56 75 LYS B N 1
ATOM 4208 C CA . LYS B 1 75 ? -12.109 -13.664 12.172 1 98.56 75 LYS B CA 1
ATOM 4209 C C . LYS B 1 75 ? -12.625 -12.25 11.93 1 98.56 75 LYS B C 1
ATOM 4211 O O . LYS B 1 75 ? -12.047 -11.281 12.43 1 98.56 75 LYS B O 1
ATOM 4216 N N . LEU B 1 76 ? -13.688 -12.07 11.281 1 98.75 76 LEU B N 1
ATOM 4217 C CA . LEU B 1 76 ? -14.133 -10.766 10.797 1 98.75 76 LEU B CA 1
ATOM 4218 C C . LEU B 1 76 ? -14.312 -9.789 11.953 1 98.75 76 LEU B C 1
ATOM 4220 O O . LEU B 1 76 ? -13.906 -8.633 11.867 1 98.75 76 LEU B O 1
ATOM 4224 N N . ALA B 1 77 ? -14.961 -10.227 13 1 98.62 77 ALA B N 1
ATOM 4225 C CA . ALA B 1 77 ? -15.195 -9.344 14.141 1 98.62 77 ALA B CA 1
ATOM 4226 C C . ALA B 1 77 ? -13.883 -8.82 14.719 1 98.62 77 ALA B C 1
ATOM 4228 O O . ALA B 1 77 ? -13.773 -7.645 15.055 1 98.62 77 ALA B O 1
ATOM 4229 N N . GLN B 1 78 ? -12.953 -9.695 14.781 1 98.56 78 GLN B N 1
ATOM 4230 C CA . GLN B 1 78 ? -11.641 -9.312 15.281 1 98.56 78 GLN B CA 1
ATOM 4231 C C . GLN B 1 78 ? -10.93 -8.375 14.312 1 98.56 78 GLN B C 1
ATOM 4233 O O . GLN B 1 78 ? -10.336 -7.379 14.727 1 98.56 78 GLN B O 1
ATOM 4238 N N . TRP B 1 79 ? -10.961 -8.703 13.023 1 98.69 79 TRP B N 1
ATOM 4239 C CA . TRP B 1 79 ? -10.289 -7.902 12.008 1 98.69 79 TRP B CA 1
ATOM 4240 C C . TRP B 1 79 ? -10.844 -6.48 11.977 1 98.69 79 TRP B C 1
ATOM 4242 O O . TRP B 1 79 ? -10.102 -5.52 11.766 1 98.69 79 TRP B O 1
ATOM 4252 N N . ALA B 1 80 ? -12.133 -6.332 12.203 1 98.56 80 ALA B N 1
ATOM 4253 C CA . ALA B 1 80 ? -12.828 -5.062 12.023 1 98.56 80 ALA B CA 1
ATOM 4254 C C . ALA B 1 80 ? -12.797 -4.234 13.305 1 98.56 80 ALA B C 1
ATOM 4256 O O . ALA B 1 80 ? -13.148 -3.053 13.297 1 98.56 80 ALA B O 1
ATOM 4257 N N . ALA B 1 81 ? -12.32 -4.789 14.406 1 98.56 81 ALA B N 1
ATOM 4258 C CA . ALA B 1 81 ? -12.344 -4.125 15.711 1 98.56 81 ALA B CA 1
ATOM 4259 C C . ALA B 1 81 ? -11.281 -3.031 15.789 1 98.56 81 ALA B C 1
ATOM 4261 O O . ALA B 1 81 ? -10.258 -3.104 15.109 1 98.56 81 ALA B O 1
ATOM 4262 N N . PRO B 1 82 ? -11.555 -1.954 16.641 1 98.25 82 PRO B N 1
ATOM 4263 C CA . PRO B 1 82 ? -10.492 -0.979 16.906 1 98.25 82 PRO B CA 1
ATOM 4264 C C . PRO B 1 82 ? -9.227 -1.623 17.469 1 98.25 82 PRO B C 1
ATOM 4266 O O . PRO B 1 82 ? -9.305 -2.559 18.281 1 98.25 82 PRO B O 1
ATOM 4269 N N . ARG B 1 83 ? -8.094 -1.144 16.984 1 98.44 83 ARG B N 1
ATOM 4270 C CA . ARG B 1 83 ? -6.793 -1.634 17.438 1 98.44 83 ARG B CA 1
ATOM 4271 C C . ARG B 1 83 ? -6.078 -0.587 18.281 1 98.44 83 ARG B C 1
ATOM 4273 O O . ARG B 1 83 ? -5.531 0.382 17.75 1 98.44 83 ARG B O 1
ATOM 4280 N N . PRO B 1 84 ? -6.066 -0.771 19.625 1 97.88 84 PRO B N 1
ATOM 4281 C CA . PRO B 1 84 ? -5.355 0.198 20.453 1 97.88 84 PRO B CA 1
ATOM 4282 C C . PRO B 1 84 ? -3.871 0.3 20.109 1 97.88 84 PRO B C 1
ATOM 4284 O O . PRO B 1 84 ? -3.26 -0.692 19.703 1 97.88 84 PRO B O 1
ATOM 4287 N N . VAL B 1 85 ? -3.326 1.43 20.219 1 97.44 85 VAL B N 1
ATOM 4288 C CA . VAL B 1 85 ? -1.906 1.627 19.938 1 97.44 85 VAL B CA 1
ATOM 4289 C C . VAL B 1 85 ? -1.206 2.154 21.188 1 97.44 85 VAL B C 1
ATOM 4291 O O . VAL B 1 85 ? -1.862 2.592 22.141 1 97.44 85 VAL B O 1
ATOM 4294 N N . GLU B 1 86 ? 0.126 2.07 21.141 1 94.5 86 GLU B N 1
ATOM 4295 C CA . GLU B 1 86 ? 0.931 2.584 22.234 1 94.5 86 GLU B CA 1
ATOM 4296 C C . GLU B 1 86 ? 0.811 4.102 22.344 1 94.5 86 GLU B C 1
ATOM 4298 O O . GLU B 1 86 ? 0.889 4.812 21.344 1 94.5 86 GLU B O 1
ATOM 4303 N N . ARG B 1 87 ? 0.581 4.559 23.547 1 91.06 87 ARG B N 1
ATOM 4304 C CA . ARG B 1 87 ? 0.5 5.992 23.812 1 91.06 87 ARG B CA 1
ATOM 4305 C C . ARG B 1 87 ? 1.814 6.512 24.391 1 91.06 87 ARG B C 1
ATOM 4307 O O . ARG B 1 87 ? 2.678 5.727 24.797 1 91.06 87 ARG B O 1
ATOM 4314 N N . ASN B 1 88 ? 1.96 7.746 24.25 1 86.81 88 ASN B N 1
ATOM 4315 C CA . ASN B 1 88 ? 3.096 8.391 24.906 1 86.81 88 ASN B CA 1
ATOM 4316 C C . ASN B 1 88 ? 2.652 9.234 26.094 1 86.81 88 ASN B C 1
ATOM 4318 O O . ASN B 1 88 ? 1.49 9.18 26.5 1 86.81 88 ASN B O 1
ATOM 4322 N N . LEU B 1 89 ? 3.596 9.945 26.703 1 78.69 89 LEU B N 1
ATOM 4323 C CA . LEU B 1 89 ? 3.318 10.695 27.922 1 78.69 89 LEU B CA 1
ATOM 4324 C C . LEU B 1 89 ? 2.266 11.773 27.672 1 78.69 89 LEU B C 1
ATOM 4326 O O . LEU B 1 89 ? 1.403 12.008 28.516 1 78.69 89 LEU B O 1
ATOM 4330 N N . LEU B 1 90 ? 2.268 12.352 26.484 1 80.12 90 LEU B N 1
ATOM 4331 C CA . LEU B 1 90 ? 1.356 13.438 26.156 1 80.12 90 LEU B CA 1
ATOM 4332 C C . LEU B 1 90 ? -0.054 12.914 25.906 1 80.12 90 LEU B C 1
ATOM 4334 O O . LEU B 1 90 ? -1.021 13.68 25.938 1 80.12 90 LEU B O 1
ATOM 4338 N N . THR B 1 91 ? -0.148 11.562 25.656 1 87.06 91 THR B N 1
ATOM 4339 C CA . THR B 1 91 ? -1.448 10.992 25.328 1 87.06 91 THR B CA 1
ATOM 4340 C C . THR B 1 91 ? -1.822 9.883 26.297 1 87.06 91 THR B C 1
ATOM 4342 O O . THR B 1 91 ? -2.68 9.047 26 1 87.06 91 THR B O 1
ATOM 4345 N N . ILE B 1 92 ? -1.239 9.836 27.422 1 86.31 92 ILE B N 1
ATOM 4346 C CA . ILE B 1 92 ? -1.352 8.703 28.344 1 86.31 92 ILE B CA 1
ATOM 4347 C C . ILE B 1 92 ? -2.795 8.562 28.812 1 86.31 92 ILE B C 1
ATOM 4349 O O . ILE B 1 92 ? -3.279 7.457 29.047 1 86.31 92 ILE B O 1
ATOM 4353 N N . SER B 1 93 ? -3.504 9.648 28.984 1 88.25 93 SER B N 1
ATOM 4354 C CA . SER B 1 93 ? -4.871 9.609 29.484 1 88.25 93 SER B CA 1
ATOM 4355 C C . SER B 1 93 ? -5.883 9.57 28.344 1 88.25 93 SER B C 1
ATOM 4357 O O . SER B 1 93 ? -7.09 9.492 28.578 1 88.25 93 SER B O 1
ATOM 4359 N N . ASP B 1 94 ? -5.414 9.648 27.094 1 93.81 94 ASP B N 1
ATOM 4360 C CA . ASP B 1 94 ? -6.266 9.695 25.922 1 93.81 94 ASP B CA 1
ATOM 4361 C C . ASP B 1 94 ? -6.504 8.297 25.359 1 93.81 94 ASP B C 1
ATOM 4363 O O . ASP B 1 94 ? -5.895 7.328 25.812 1 93.81 94 ASP B O 1
ATOM 4367 N N . GLN B 1 95 ? -7.512 8.211 24.531 1 96.75 95 GLN B N 1
ATOM 4368 C CA . GLN B 1 95 ? -7.707 6.996 23.75 1 96.75 95 GLN B CA 1
ATOM 4369 C C . GLN B 1 95 ? -7.086 7.129 22.359 1 96.75 95 GLN B C 1
ATOM 4371 O O . GLN B 1 95 ? -7.309 8.125 21.672 1 96.75 95 GLN B O 1
ATOM 4376 N N . ALA B 1 96 ? -6.23 6.191 22 1 98.25 96 ALA B N 1
ATOM 4377 C CA . ALA B 1 96 ? -5.59 6.148 20.688 1 98.25 96 ALA B CA 1
ATOM 4378 C C . ALA B 1 96 ? -5.707 4.762 20.062 1 98.25 96 ALA B C 1
ATOM 4380 O O . ALA B 1 96 ? -5.328 3.764 20.672 1 98.25 96 ALA B O 1
ATOM 4381 N N . TYR B 1 97 ? -6.289 4.676 18.891 1 98.69 97 TYR B N 1
ATOM 4382 C CA . TYR B 1 97 ? -6.48 3.385 18.25 1 98.69 97 TYR B CA 1
ATOM 4383 C C . TYR B 1 97 ? -6.578 3.543 16.734 1 98.69 97 TYR B C 1
ATOM 4385 O O . TYR B 1 97 ? -6.742 4.656 16.234 1 98.69 97 TYR B O 1
ATOM 4393 N N . ILE B 1 98 ? -6.414 2.508 16.031 1 98.81 98 ILE B N 1
ATOM 4394 C CA . ILE B 1 98 ? -6.613 2.406 14.586 1 98.81 98 ILE B CA 1
ATOM 4395 C C . ILE B 1 98 ? -7.965 1.762 14.297 1 98.81 98 ILE B C 1
ATOM 4397 O O . ILE B 1 98 ? -8.273 0.683 14.812 1 98.81 98 ILE B O 1
ATOM 4401 N N . GLN B 1 99 ? -8.773 2.406 13.555 1 98.75 99 GLN B N 1
ATOM 4402 C CA . GLN B 1 99 ? -10.062 1.854 13.156 1 98.75 99 GLN B CA 1
ATOM 4403 C C . GLN B 1 99 ? -10.062 1.453 11.688 1 98.75 99 GLN B C 1
ATOM 4405 O O . GLN B 1 99 ? -10.023 2.312 10.805 1 98.75 99 GLN B O 1
ATOM 4410 N N . PRO B 1 100 ? -10.125 0.113 11.414 1 98.69 100 PRO B N 1
ATOM 4411 C CA . PRO B 1 100 ? -10.297 -0.281 10.008 1 98.69 100 PRO B CA 1
ATOM 4412 C C . PRO B 1 100 ? -11.656 0.129 9.445 1 98.69 100 PRO B C 1
ATOM 4414 O O . PRO B 1 100 ? -12.688 -0.112 10.07 1 98.69 100 PRO B O 1
ATOM 4417 N N . GLU B 1 101 ? -11.594 0.814 8.297 1 98.38 101 GLU B N 1
ATOM 4418 C CA . GLU B 1 101 ? -12.797 1.272 7.602 1 98.38 101 GLU B CA 1
ATOM 4419 C C . GLU B 1 101 ? -12.789 0.841 6.141 1 98.38 101 GLU B C 1
ATOM 4421 O O . GLU B 1 101 ? -11.734 0.788 5.508 1 98.38 101 GLU B O 1
ATOM 4426 N N . PRO B 1 102 ? -14.047 0.495 5.605 1 98.56 102 PRO B N 1
ATOM 4427 C CA . PRO B 1 102 ? -14.062 0.222 4.164 1 98.56 102 PRO B CA 1
ATOM 4428 C C . PRO B 1 102 ? -13.57 1.406 3.334 1 98.56 102 PRO B C 1
ATOM 4430 O O . PRO B 1 102 ? -13.672 2.555 3.771 1 98.56 102 PRO B O 1
ATOM 4433 N N . LEU B 1 103 ? -13.078 1.101 2.199 1 98.62 103 LEU B N 1
ATOM 4434 C CA . LEU B 1 103 ? -12.633 2.137 1.275 1 98.62 103 LEU B CA 1
ATOM 4435 C C . LEU B 1 103 ? -13.805 2.707 0.484 1 98.62 103 LEU B C 1
ATOM 4437 O O . LEU B 1 103 ? -13.859 3.914 0.233 1 98.62 103 LEU B O 1
ATOM 4441 N N . GLY B 1 104 ? -14.703 1.919 0.029 1 98.44 104 GLY B N 1
ATOM 4442 C CA . GLY B 1 104 ? -15.82 2.332 -0.803 1 98.44 104 GLY B CA 1
ATOM 4443 C C . GLY B 1 104 ? -16.203 1.297 -1.842 1 98.44 104 GLY B C 1
ATOM 4444 O O . GLY B 1 104 ? -16.766 0.252 -1.506 1 98.44 104 GLY B O 1
ATOM 4445 N N . VAL B 1 105 ? -15.828 1.596 -3.129 1 98.88 105 VAL B N 1
ATOM 4446 C CA . VAL B 1 105 ? -16.109 0.699 -4.246 1 98.88 105 VAL B CA 1
ATOM 4447 C C . VAL B 1 105 ? -14.805 0.199 -4.852 1 98.88 105 VAL B C 1
ATOM 4449 O O . VAL B 1 105 ? -13.992 0.994 -5.324 1 98.88 105 VAL B O 1
ATOM 4452 N N . VAL B 1 106 ? -14.664 -1.144 -4.887 1 98.88 106 VAL B N 1
ATOM 4453 C CA . VAL B 1 106 ? -13.453 -1.782 -5.391 1 98.88 106 VAL B CA 1
ATOM 4454 C C . VAL B 1 106 ? -13.711 -2.363 -6.781 1 98.88 106 VAL B C 1
ATOM 4456 O O . VAL B 1 106 ? -14.781 -2.92 -7.035 1 98.88 106 VAL B O 1
ATOM 4459 N N . LEU B 1 107 ? -12.75 -2.189 -7.652 1 98.94 107 LEU B N 1
ATOM 4460 C CA . LEU B 1 107 ? -12.758 -2.918 -8.914 1 98.94 107 LEU B CA 1
ATOM 4461 C C . LEU B 1 107 ? -11.859 -4.145 -8.844 1 98.94 107 LEU B C 1
ATOM 4463 O O . LEU B 1 107 ? -10.688 -4.035 -8.477 1 98.94 107 LEU B O 1
ATOM 4467 N N . ILE B 1 108 ? -12.422 -5.305 -9.156 1 98.94 108 ILE B N 1
ATOM 4468 C CA . ILE B 1 108 ? -11.656 -6.543 -9.195 1 98.94 108 ILE B CA 1
ATOM 4469 C C . ILE B 1 108 ? -11.602 -7.074 -10.625 1 98.94 108 ILE B C 1
ATOM 4471 O O . ILE B 1 108 ? -12.633 -7.438 -11.203 1 98.94 108 ILE B O 1
ATOM 4475 N N . ILE B 1 109 ? -10.43 -7.051 -11.18 1 98.94 109 ILE B N 1
ATOM 4476 C CA . ILE B 1 109 ? -10.195 -7.613 -12.508 1 98.94 109 ILE B CA 1
ATOM 4477 C C . ILE B 1 109 ? -9.445 -8.945 -12.375 1 98.94 109 ILE B C 1
ATOM 4479 O O . ILE B 1 109 ? -8.266 -8.969 -12.031 1 98.94 109 ILE B O 1
ATOM 4483 N N . GLY B 1 110 ? -10.156 -10.008 -12.672 1 98.62 110 GLY B N 1
ATOM 4484 C CA . GLY B 1 110 ? -9.609 -11.344 -12.477 1 98.62 110 GLY B CA 1
ATOM 4485 C C . GLY B 1 110 ? -8.844 -11.859 -13.68 1 98.62 110 GLY B C 1
ATOM 4486 O O . GLY B 1 110 ? -8.789 -11.195 -14.719 1 98.62 110 GLY B O 1
ATOM 4487 N N . ALA B 1 111 ? -8.266 -13.023 -13.594 1 98.5 111 ALA B N 1
ATOM 4488 C CA . ALA B 1 111 ? -7.469 -13.672 -14.633 1 98.5 111 ALA B CA 1
ATOM 4489 C C . ALA B 1 111 ? -8.133 -14.953 -15.109 1 98.5 111 ALA B C 1
ATOM 4491 O O . ALA B 1 111 ? -9.031 -15.477 -14.445 1 98.5 111 ALA B O 1
ATOM 4492 N N . TRP B 1 112 ? -7.637 -15.523 -16.219 1 98.62 112 TRP B N 1
ATOM 4493 C CA . TRP B 1 112 ? -8.344 -16.594 -16.906 1 98.62 112 TRP B CA 1
ATOM 4494 C C . TRP B 1 112 ? -7.828 -17.953 -16.469 1 98.62 112 TRP B C 1
ATOM 4496 O O . TRP B 1 112 ? -8.492 -18.984 -16.672 1 98.62 112 TRP B O 1
ATOM 4506 N N . ASN B 1 113 ? -6.664 -17.984 -15.875 1 98.38 113 ASN B N 1
ATOM 4507 C CA . ASN B 1 113 ? -6.023 -19.281 -15.68 1 98.38 113 ASN B CA 1
ATOM 4508 C C . ASN B 1 113 ? -6.555 -19.984 -14.43 1 98.38 113 ASN B C 1
ATOM 4510 O O . ASN B 1 113 ? -6.555 -21.219 -14.367 1 98.38 113 ASN B O 1
ATOM 4514 N N . TYR B 1 114 ? -6.934 -19.344 -13.461 1 98.31 114 TYR B N 1
ATOM 4515 C CA . TYR B 1 114 ? -7.723 -19.75 -12.305 1 98.31 114 TYR B CA 1
ATOM 4516 C C . TYR B 1 114 ? -8.883 -18.797 -12.078 1 98.31 114 TYR B C 1
ATOM 4518 O O . TYR B 1 114 ? -8.914 -18.062 -11.078 1 98.31 114 TYR B O 1
ATOM 4526 N N . PRO B 1 115 ? -9.836 -18.859 -12.984 1 98.5 115 PRO B N 1
ATOM 4527 C CA . PRO B 1 115 ? -10.805 -17.781 -13.125 1 98.5 115 PRO B CA 1
ATOM 4528 C C . PRO B 1 115 ? -11.703 -17.625 -11.906 1 98.5 115 PRO B C 1
ATOM 4530 O O . PRO B 1 115 ? -12.266 -16.547 -11.672 1 98.5 115 PRO B O 1
ATOM 4533 N N . TRP B 1 116 ? -11.867 -18.625 -11.094 1 98.62 116 TRP B N 1
ATOM 4534 C CA . TRP B 1 116 ? -12.711 -18.531 -9.906 1 98.62 116 TRP B CA 1
ATOM 4535 C C . TRP B 1 116 ? -11.906 -18.062 -8.703 1 98.62 116 TRP B C 1
ATOM 4537 O O . TRP B 1 116 ? -12.242 -17.047 -8.078 1 98.62 116 TRP B O 1
ATOM 4547 N N . ALA B 1 117 ? -10.766 -18.688 -8.453 1 98.25 117 ALA B N 1
ATOM 4548 C CA . ALA B 1 117 ? -9.945 -18.328 -7.301 1 98.25 117 ALA B CA 1
ATOM 4549 C C . ALA B 1 117 ? -9.43 -16.891 -7.426 1 98.25 117 ALA B C 1
ATOM 4551 O O . ALA B 1 117 ? -9.539 -16.109 -6.488 1 98.25 117 ALA B O 1
ATOM 4552 N N . LEU B 1 118 ? -8.922 -16.516 -8.602 1 98.5 118 LEU B N 1
ATOM 4553 C CA . LEU B 1 118 ? -8.234 -15.234 -8.773 1 98.5 118 LEU B CA 1
ATOM 4554 C C . LEU B 1 118 ? -9.234 -14.094 -8.891 1 98.5 118 LEU B C 1
ATOM 4556 O O . LEU B 1 118 ? -8.859 -12.922 -8.789 1 98.5 118 LEU B O 1
ATOM 4560 N N . THR B 1 119 ? -10.5 -14.391 -9.023 1 98.75 119 THR B N 1
ATOM 4561 C CA . THR B 1 119 ? -11.547 -13.375 -9.047 1 98.75 119 THR B CA 1
ATOM 4562 C C . THR B 1 119 ? -12.242 -13.281 -7.695 1 98.75 119 THR B C 1
ATOM 4564 O O . THR B 1 119 ? -12.477 -12.188 -7.188 1 98.75 119 THR B O 1
ATOM 4567 N N . LEU B 1 120 ? -12.469 -14.422 -7.094 1 98.81 120 LEU B N 1
ATOM 4568 C CA . LEU B 1 120 ? -13.336 -14.453 -5.914 1 98.81 120 LEU B CA 1
ATOM 4569 C C . LEU B 1 120 ? -12.523 -14.25 -4.641 1 98.81 120 LEU B C 1
ATOM 4571 O O . LEU B 1 120 ? -13.047 -13.766 -3.635 1 98.81 120 LEU B O 1
ATOM 4575 N N . GLN B 1 121 ? -11.273 -14.625 -4.664 1 98.62 121 GLN B N 1
ATOM 4576 C CA . GLN B 1 121 ? -10.477 -14.453 -3.453 1 98.62 121 GLN B CA 1
ATOM 4577 C C . GLN B 1 121 ? -10.406 -12.977 -3.053 1 98.62 121 GLN B C 1
ATOM 4579 O O . GLN B 1 121 ? -10.688 -12.633 -1.903 1 98.62 121 GLN B O 1
ATOM 4584 N N . PRO B 1 122 ? -10.062 -12.039 -4 1 98.81 122 PRO B N 1
ATOM 4585 C CA . PRO B 1 122 ? -10.125 -10.625 -3.619 1 98.81 122 PRO B CA 1
ATOM 4586 C C . PRO B 1 122 ? -11.539 -10.18 -3.254 1 98.81 122 PRO B C 1
ATOM 4588 O O . PRO B 1 122 ? -11.711 -9.289 -2.41 1 98.81 122 PRO B O 1
ATOM 4591 N N . LEU B 1 123 ? -12.523 -10.805 -3.846 1 98.94 123 LEU B N 1
ATOM 4592 C CA . LEU B 1 123 ? -13.898 -10.445 -3.521 1 98.94 123 LEU B CA 1
ATOM 4593 C C . LEU B 1 123 ? -14.219 -10.781 -2.07 1 98.94 123 LEU B C 1
ATOM 4595 O O . LEU B 1 123 ? -14.906 -10.016 -1.385 1 98.94 123 LEU B O 1
ATOM 4599 N N . VAL B 1 124 ? -13.734 -11.922 -1.586 1 98.94 124 VAL B N 1
ATOM 4600 C CA . VAL B 1 124 ? -13.914 -12.305 -0.189 1 98.94 124 VAL B CA 1
ATOM 4601 C C . VAL B 1 124 ? -13.391 -11.195 0.72 1 98.94 124 VAL B C 1
ATOM 4603 O O . VAL B 1 124 ? -14.062 -10.789 1.669 1 98.94 124 VAL B O 1
ATOM 4606 N N . GLY B 1 125 ? -12.203 -10.703 0.394 1 98.88 125 GLY B N 1
ATOM 4607 C CA . GLY B 1 125 ? -11.617 -9.633 1.184 1 98.88 125 GLY B CA 1
ATOM 4608 C C . GLY B 1 125 ? -12.391 -8.328 1.091 1 98.88 125 GLY B C 1
ATOM 4609 O O . GLY B 1 125 ? -12.516 -7.605 2.078 1 98.88 125 GLY B O 1
ATOM 4610 N N . ALA B 1 126 ? -12.898 -8 -0.089 1 98.94 126 ALA B N 1
ATOM 4611 C CA . ALA B 1 126 ? -13.688 -6.785 -0.272 1 98.94 126 ALA B CA 1
ATOM 4612 C C . ALA B 1 126 ? -14.961 -6.824 0.564 1 98.94 126 ALA B C 1
ATOM 4614 O O . ALA B 1 126 ? -15.312 -5.84 1.218 1 98.94 126 ALA B O 1
ATOM 4615 N N . ILE B 1 127 ? -15.633 -7.977 0.55 1 98.94 127 ILE B N 1
ATOM 4616 C CA . ILE B 1 127 ? -16.859 -8.156 1.329 1 98.94 127 ILE B CA 1
ATOM 4617 C C . ILE B 1 127 ? -16.531 -8.07 2.82 1 98.94 127 ILE B C 1
ATOM 4619 O O . ILE B 1 127 ? -17.203 -7.363 3.568 1 98.94 127 ILE B O 1
ATOM 4623 N N . ALA B 1 128 ? -15.477 -8.758 3.221 1 98.94 128 ALA B N 1
ATOM 4624 C CA . ALA B 1 128 ? -15.086 -8.773 4.629 1 98.94 128 ALA B CA 1
ATOM 4625 C C . ALA B 1 128 ? -14.781 -7.363 5.125 1 98.94 128 ALA B C 1
ATOM 4627 O O . ALA B 1 128 ? -15.164 -6.996 6.238 1 98.94 128 ALA B O 1
ATOM 4628 N N . ALA B 1 129 ? -14.141 -6.559 4.336 1 98.88 129 ALA B N 1
ATOM 4629 C CA . ALA B 1 129 ? -13.727 -5.211 4.723 1 98.88 129 ALA B CA 1
ATOM 4630 C C . ALA B 1 129 ? -14.898 -4.238 4.645 1 98.88 129 ALA B C 1
ATOM 4632 O O . ALA B 1 129 ? -14.781 -3.076 5.043 1 98.88 129 ALA B O 1
ATOM 4633 N N . GLY B 1 130 ? -16.016 -4.676 4.047 1 98.81 130 GLY B N 1
ATOM 4634 C CA . GLY B 1 130 ? -17.219 -3.863 4.031 1 98.81 130 GLY B CA 1
ATOM 4635 C C . GLY B 1 130 ? -17.344 -3.002 2.789 1 98.81 130 GLY B C 1
ATOM 4636 O O . GLY B 1 130 ? -18.016 -1.964 2.811 1 98.81 130 GLY B O 1
ATOM 4637 N N . ASN B 1 131 ? -16.688 -3.379 1.682 1 98.94 131 ASN B N 1
ATOM 4638 C CA . ASN B 1 131 ? -16.734 -2.613 0.439 1 98.94 131 ASN B CA 1
ATOM 4639 C C . ASN B 1 131 ? -17.797 -3.15 -0.515 1 98.94 131 ASN B C 1
ATOM 4641 O O . ASN B 1 131 ? -18.188 -4.316 -0.424 1 98.94 131 ASN B O 1
ATOM 4645 N N . ALA B 1 132 ? -18.281 -2.299 -1.427 1 98.94 132 ALA B N 1
ATOM 4646 C CA . ALA B 1 132 ? -18.844 -2.771 -2.691 1 98.94 132 ALA B CA 1
ATOM 4647 C C . ALA B 1 132 ? -17.734 -3.152 -3.668 1 98.94 132 ALA B C 1
ATOM 4649 O O . ALA B 1 132 ? -16.578 -2.742 -3.502 1 98.94 132 ALA B O 1
ATOM 4650 N N . ALA B 1 133 ? -18.125 -3.988 -4.664 1 98.94 133 ALA B N 1
ATOM 4651 C CA . ALA B 1 133 ? -17.094 -4.406 -5.617 1 98.94 133 ALA B CA 1
ATOM 4652 C C . ALA B 1 133 ? -17.703 -4.672 -6.992 1 98.94 133 ALA B C 1
ATOM 4654 O O . ALA B 1 133 ? -18.703 -5.371 -7.109 1 98.94 133 ALA B O 1
ATOM 4655 N N . VAL B 1 134 ? -17.125 -4.051 -7.98 1 98.94 134 VAL B N 1
ATOM 4656 C CA . VAL B 1 134 ? -17.406 -4.438 -9.359 1 98.94 134 VAL B CA 1
ATOM 4657 C C . VAL B 1 134 ? -16.453 -5.543 -9.789 1 98.94 134 VAL B C 1
ATOM 4659 O O . VAL B 1 134 ? -15.227 -5.371 -9.734 1 98.94 134 VAL B O 1
ATOM 4662 N N . VAL B 1 135 ? -17.031 -6.652 -10.203 1 98.88 135 VAL B N 1
ATO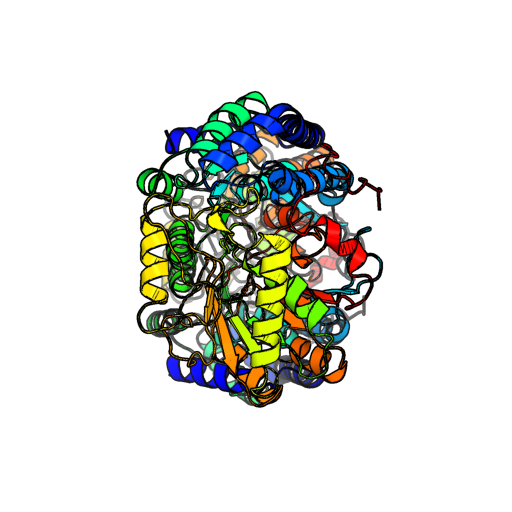M 4663 C CA . VAL B 1 135 ? -16.25 -7.844 -10.531 1 98.88 135 VAL B CA 1
ATOM 4664 C C . VAL B 1 135 ? -16.172 -8.008 -12.047 1 98.88 135 VAL B C 1
ATOM 4666 O O . VAL B 1 135 ? -17.188 -8.086 -12.727 1 98.88 135 VAL B O 1
ATOM 4669 N N . LYS B 1 136 ? -15.008 -8 -12.562 1 98.88 136 LYS B N 1
ATOM 4670 C CA . LYS B 1 136 ? -14.766 -8.18 -13.992 1 98.88 136 LYS B CA 1
ATOM 4671 C C . LYS B 1 136 ? -13.945 -9.445 -14.25 1 98.88 136 LYS B C 1
ATOM 4673 O O . LYS B 1 136 ? -12.711 -9.391 -14.297 1 98.88 136 LYS B O 1
ATOM 4678 N N . PRO B 1 137 ? -14.586 -10.602 -14.562 1 98.69 137 PRO B N 1
ATOM 4679 C CA . PRO B 1 137 ? -13.836 -11.812 -14.922 1 98.69 137 PRO B CA 1
ATOM 4680 C C . PRO B 1 137 ? -13.164 -11.695 -16.281 1 98.69 137 PRO B C 1
ATOM 4682 O O . PRO B 1 137 ? -13.5 -10.812 -17.078 1 98.69 137 PRO B O 1
ATOM 4685 N N . SER B 1 138 ? -12.219 -12.492 -16.516 1 98.62 138 SER B N 1
ATOM 4686 C CA . SER B 1 138 ? -11.516 -12.469 -17.797 1 98.62 138 SER B CA 1
ATOM 4687 C C . SER B 1 138 ? -12.398 -13.016 -18.922 1 98.62 138 SER B C 1
ATOM 4689 O O . SER B 1 138 ? -13.109 -14.008 -18.734 1 98.62 138 SER B O 1
ATOM 4691 N N . GLU B 1 139 ? -12.312 -12.352 -20.078 1 97.69 139 GLU B N 1
ATOM 4692 C CA . GLU B 1 139 ? -13.086 -12.773 -21.234 1 97.69 139 GLU B CA 1
ATOM 4693 C C . GLU B 1 139 ? -12.453 -14 -21.891 1 97.69 139 GLU B C 1
ATOM 4695 O O . GLU B 1 139 ? -13.086 -14.664 -22.719 1 97.69 139 GLU B O 1
ATOM 4700 N N . LEU B 1 140 ? -11.266 -14.352 -21.531 1 98.25 140 LEU B N 1
ATOM 4701 C CA . LEU B 1 140 ? -10.57 -15.469 -22.156 1 98.25 140 LEU B CA 1
ATOM 4702 C C . LEU B 1 140 ? -11.117 -16.797 -21.656 1 98.25 140 LEU B C 1
ATOM 4704 O O . LEU B 1 140 ? -11.125 -17.781 -22.391 1 98.25 140 LEU B O 1
ATOM 4708 N N . SER B 1 141 ? -11.438 -16.875 -20.359 1 98.56 141 SER B N 1
ATOM 4709 C CA . SER B 1 141 ? -12.18 -18.031 -19.859 1 98.56 141 SER B CA 1
ATOM 4710 C C . SER B 1 141 ? -13.688 -17.797 -19.953 1 98.56 141 SER B C 1
ATOM 4712 O O . SER B 1 141 ? -14.359 -17.609 -18.953 1 98.56 141 SER B O 1
ATOM 4714 N N . GLU B 1 142 ? -14.164 -17.969 -21.141 1 98.31 142 GLU B N 1
ATOM 4715 C CA . GLU B 1 142 ? -15.492 -17.516 -21.547 1 98.31 142 GLU B CA 1
ATOM 4716 C C . GLU B 1 142 ? -16.578 -18.234 -20.766 1 98.31 142 GLU B C 1
ATOM 4718 O O . GLU B 1 142 ? -17.578 -17.625 -20.359 1 98.31 142 GLU B O 1
ATOM 4723 N N . TYR B 1 143 ? -16.469 -19.484 -20.547 1 98.69 143 TYR B N 1
ATOM 4724 C CA . TYR B 1 143 ? -17.5 -20.266 -19.891 1 98.69 143 TYR B CA 1
ATOM 4725 C C . TYR B 1 143 ? -17.562 -19.953 -18.391 1 98.69 143 TYR B C 1
ATOM 4727 O O . TYR B 1 143 ? -18.641 -19.812 -17.828 1 98.69 143 TYR B O 1
ATOM 4735 N N . SER B 1 144 ? -16.406 -19.781 -17.766 1 98.75 144 SER B N 1
ATOM 4736 C CA . SER B 1 144 ? -16.359 -19.391 -16.359 1 98.75 144 SER B CA 1
ATOM 4737 C C . SER B 1 144 ? -16.906 -18 -16.156 1 98.75 144 SER B C 1
ATOM 4739 O O . SER B 1 144 ? -17.656 -17.75 -15.195 1 98.75 144 SER B O 1
ATOM 4741 N N . ALA B 1 145 ? -16.547 -17.094 -17.047 1 98.81 145 ALA B N 1
ATOM 4742 C CA . ALA B 1 145 ? -17.031 -15.719 -16.938 1 98.81 145 ALA B CA 1
ATOM 4743 C C . ALA B 1 145 ? -18.547 -15.656 -17.062 1 98.81 145 ALA B C 1
ATOM 4745 O O . ALA B 1 145 ? -19.219 -14.984 -16.266 1 98.81 145 ALA B O 1
ATOM 4746 N N . SER B 1 146 ? -19.062 -16.391 -18.047 1 98.69 146 SER B N 1
ATOM 4747 C CA . SER B 1 146 ? -20.5 -16.422 -18.25 1 98.69 146 SER B CA 1
ATOM 4748 C C . SER B 1 146 ? -21.219 -17.031 -17.047 1 98.69 146 SER B C 1
ATOM 4750 O O . SER B 1 146 ? -22.281 -16.531 -16.641 1 98.69 146 SER B O 1
ATOM 4752 N N . LEU B 1 147 ? -20.656 -18.078 -16.562 1 98.88 147 LEU B N 1
ATOM 4753 C CA . LEU B 1 147 ? -21.266 -18.734 -15.414 1 98.88 147 LEU B CA 1
ATOM 4754 C C . LEU B 1 147 ? -21.219 -17.844 -14.18 1 98.88 147 LEU B C 1
ATOM 4756 O O . LEU B 1 147 ? -22.188 -17.781 -13.414 1 98.88 147 LEU B O 1
ATOM 4760 N N . LEU B 1 148 ? -20.109 -17.172 -13.93 1 98.75 148 LEU B N 1
ATOM 4761 C CA . LEU B 1 148 ? -19.984 -16.25 -12.797 1 98.75 148 LEU B CA 1
ATOM 4762 C C . LEU B 1 148 ? -21.031 -15.141 -12.883 1 98.75 148 LEU B C 1
ATOM 4764 O O . LEU B 1 148 ? -21.656 -14.797 -11.883 1 98.75 148 LEU B O 1
ATOM 4768 N N . LYS B 1 149 ? -21.188 -14.578 -14.055 1 98.56 149 LYS B N 1
ATOM 4769 C CA . LYS B 1 149 ? -22.172 -13.523 -14.281 1 98.56 149 LYS B CA 1
ATOM 4770 C C . LYS B 1 149 ? -23.594 -14.016 -13.961 1 98.56 149 LYS B C 1
ATOM 4772 O O . LYS B 1 149 ? -24.406 -13.258 -13.438 1 98.56 149 LYS B O 1
ATOM 4777 N N . ALA B 1 150 ? -23.812 -15.25 -14.266 1 98.62 150 ALA B N 1
ATOM 4778 C CA . ALA B 1 150 ? -25.141 -15.828 -14.047 1 98.62 150 ALA B CA 1
ATOM 4779 C C . ALA B 1 150 ? -25.375 -16.141 -12.57 1 98.62 150 ALA B C 1
ATOM 4781 O O . ALA B 1 150 ? -26.484 -15.961 -12.055 1 98.62 150 ALA B O 1
ATOM 4782 N N . LEU B 1 151 ? -24.359 -16.594 -11.883 1 98.69 151 LEU B N 1
ATOM 4783 C CA . LEU B 1 151 ? -24.531 -17.172 -10.547 1 98.69 151 LEU B CA 1
ATOM 4784 C C . LEU B 1 151 ? -24.422 -16.109 -9.469 1 98.69 151 LEU B C 1
ATOM 4786 O O . LEU B 1 151 ? -25.203 -16.094 -8.523 1 98.69 151 LEU B O 1
ATOM 4790 N N . LEU B 1 152 ? -23.438 -15.211 -9.57 1 98.62 152 LEU B N 1
ATOM 4791 C CA . LEU B 1 152 ? -23.094 -14.328 -8.461 1 98.62 152 LEU B CA 1
ATOM 4792 C C . LEU B 1 152 ? -24.297 -13.5 -8.016 1 98.62 152 LEU B C 1
ATOM 4794 O O . LEU B 1 152 ? -24.594 -13.422 -6.82 1 98.62 152 LEU B O 1
ATOM 4798 N N . PRO B 1 153 ? -25.125 -12.938 -8.977 1 97.81 153 PRO B N 1
ATOM 4799 C CA . PRO B 1 153 ? -26.266 -12.125 -8.57 1 97.81 153 PRO B CA 1
ATOM 4800 C C . PRO B 1 153 ? -27.359 -12.938 -7.867 1 97.81 153 PRO B C 1
ATOM 4802 O O . PRO B 1 153 ? -28.203 -12.375 -7.18 1 97.81 153 PRO B O 1
ATOM 4805 N N . ARG B 1 154 ? -27.312 -14.227 -8.023 1 98.25 154 ARG B N 1
ATOM 4806 C CA . ARG B 1 154 ? -28.297 -15.086 -7.383 1 98.25 154 ARG B CA 1
ATOM 4807 C C . ARG B 1 154 ? -27.938 -15.344 -5.918 1 98.25 154 ARG B C 1
ATOM 4809 O O . ARG B 1 154 ? -28.797 -15.766 -5.133 1 98.25 154 ARG B O 1
ATOM 4816 N N . TYR B 1 155 ? -26.719 -15.07 -5.594 1 98.69 155 TYR B N 1
ATOM 4817 C CA . TYR B 1 155 ? -26.266 -15.438 -4.258 1 98.69 155 TYR B CA 1
ATOM 4818 C C . TYR B 1 155 ? -25.875 -14.203 -3.455 1 98.69 155 TYR B C 1
ATOM 4820 O O . TYR B 1 155 ? -26.031 -14.172 -2.232 1 98.69 155 TYR B O 1
ATOM 4828 N N . LEU B 1 156 ? -25.375 -13.156 -4.086 1 98.81 156 LEU B N 1
ATOM 4829 C CA . LEU B 1 156 ? -24.922 -11.953 -3.398 1 98.81 156 LEU B CA 1
ATOM 4830 C C . LEU B 1 156 ? -25.828 -10.766 -3.717 1 98.81 156 LEU B C 1
ATOM 4832 O O . LEU B 1 156 ? -26.625 -10.828 -4.656 1 98.81 156 LEU B O 1
ATOM 4836 N N . ASP B 1 157 ? -25.703 -9.688 -2.904 1 98.69 157 ASP B N 1
ATOM 4837 C CA . ASP B 1 157 ? -26.406 -8.438 -3.18 1 98.69 157 ASP B CA 1
ATOM 4838 C C . ASP B 1 157 ? -26.078 -7.926 -4.582 1 98.69 157 ASP B C 1
ATOM 4840 O O . ASP B 1 157 ? -24.906 -7.66 -4.898 1 98.69 157 ASP B O 1
ATOM 4844 N N . GLN B 1 158 ? -27.047 -7.688 -5.406 1 97.75 158 GLN B N 1
ATOM 4845 C CA . GLN B 1 158 ? -26.859 -7.43 -6.832 1 97.75 158 GLN B CA 1
ATOM 4846 C C . GLN B 1 158 ? -26.312 -6.02 -7.07 1 97.75 158 GLN B C 1
ATOM 4848 O O . GLN B 1 158 ? -25.609 -5.777 -8.047 1 97.75 158 GLN B O 1
ATOM 4853 N N . GLU B 1 159 ? -26.703 -5.188 -6.23 1 98.25 159 GLU B N 1
ATOM 4854 C CA . GLU B 1 159 ? -26.266 -3.805 -6.418 1 98.25 159 GLU B CA 1
ATOM 4855 C C . GLU B 1 159 ? -24.844 -3.602 -5.91 1 98.25 159 GLU B C 1
ATOM 4857 O O . GLU B 1 159 ? -24.047 -2.889 -6.527 1 98.25 159 GLU B O 1
ATOM 4862 N N . LEU B 1 160 ? -24.453 -4.227 -4.793 1 98.81 160 LEU B N 1
ATOM 4863 C CA . LEU B 1 160 ? -23.141 -4.062 -4.18 1 98.81 160 LEU B CA 1
ATOM 4864 C C . LEU B 1 160 ? -22.078 -4.801 -4.98 1 98.81 160 LEU B C 1
ATOM 4866 O O . LEU B 1 160 ? -20.906 -4.391 -5 1 98.81 160 LEU B O 1
ATOM 4870 N N . TYR B 1 161 ? -22.469 -5.914 -5.617 1 98.81 161 TYR B N 1
ATOM 4871 C CA . TYR B 1 161 ? -21.438 -6.77 -6.199 1 98.81 161 TYR B CA 1
ATOM 4872 C C . TYR B 1 161 ? -21.781 -7.141 -7.633 1 98.81 161 TYR B C 1
ATOM 4874 O O . TYR B 1 161 ? -21.875 -8.328 -7.973 1 98.81 161 TYR B O 1
ATOM 4882 N N . PRO B 1 162 ? -21.875 -6.152 -8.523 1 98.75 162 PRO B N 1
ATOM 4883 C CA . PRO B 1 162 ? -22.188 -6.438 -9.93 1 98.75 162 PRO B CA 1
ATOM 4884 C C . PRO B 1 162 ? -21.016 -7.105 -10.656 1 98.75 162 PRO B C 1
ATOM 4886 O O . PRO B 1 162 ? -19.859 -6.883 -10.312 1 98.75 162 PRO B O 1
ATOM 4889 N N . VAL B 1 163 ? -21.391 -7.906 -11.664 1 98.69 163 VAL B N 1
ATOM 4890 C CA . VAL B 1 163 ? -20.406 -8.531 -12.555 1 98.69 163 VAL B CA 1
ATOM 4891 C C . VAL B 1 163 ? -20.469 -7.883 -13.93 1 98.69 163 VAL B C 1
ATOM 4893 O O . VAL B 1 163 ? -21.547 -7.77 -14.523 1 98.69 163 VAL B O 1
ATOM 4896 N N . VAL B 1 164 ? -19.375 -7.414 -14.391 1 98.5 164 VAL B N 1
ATOM 4897 C CA . VAL B 1 164 ? -19.281 -6.836 -15.727 1 98.5 164 VAL B CA 1
ATOM 4898 C C . VAL B 1 164 ? -18.391 -7.715 -16.609 1 98.5 164 VAL B C 1
ATOM 4900 O O . VAL B 1 164 ? -17.188 -7.836 -16.359 1 98.5 164 VAL B O 1
ATOM 4903 N N . CYS B 1 165 ? -18.969 -8.328 -17.609 1 98 165 CYS B N 1
ATOM 4904 C CA . CYS B 1 165 ? -18.203 -9.133 -18.562 1 98 165 CYS B CA 1
ATOM 4905 C C . CYS B 1 165 ? -17.812 -8.312 -19.781 1 98 165 CYS B C 1
ATOM 4907 O O . CYS B 1 165 ? -18.391 -7.254 -20.047 1 98 165 CYS B O 1
ATOM 4909 N N . GLY B 1 166 ? -16.828 -8.719 -20.5 1 96.12 166 GLY B N 1
ATOM 4910 C CA . GLY B 1 166 ? -16.359 -8.062 -21.703 1 96.12 166 GLY B CA 1
ATOM 4911 C C . GLY B 1 166 ? -14.844 -8.062 -21.828 1 96.12 166 GLY B C 1
ATOM 4912 O O . GLY B 1 166 ? -14.148 -8.602 -20.953 1 96.12 166 GLY B O 1
ATOM 4913 N N . GLY B 1 167 ? -14.398 -7.523 -22.906 1 95.94 167 GLY B N 1
ATOM 4914 C CA . GLY B 1 167 ? -12.977 -7.504 -23.203 1 95.94 167 GLY B CA 1
ATOM 4915 C C . GLY B 1 167 ? -12.32 -6.164 -22.906 1 95.94 167 GLY B C 1
ATOM 4916 O O . GLY B 1 167 ? -12.555 -5.574 -21.844 1 95.94 167 GLY B O 1
ATOM 4917 N N . VAL B 1 168 ? -11.461 -5.77 -23.75 1 96 168 VAL B N 1
ATOM 4918 C CA . VAL B 1 168 ? -10.609 -4.598 -23.594 1 96 168 VAL B CA 1
ATOM 4919 C C . VAL B 1 168 ? -11.469 -3.34 -23.516 1 96 168 VAL B C 1
ATOM 4921 O O . VAL B 1 168 ? -11.242 -2.482 -22.656 1 96 168 VAL B O 1
ATOM 4924 N N . SER B 1 169 ? -12.523 -3.268 -24.297 1 97.19 169 SER B N 1
ATOM 4925 C CA . SER B 1 169 ? -13.352 -2.068 -24.328 1 97.19 169 SER B CA 1
ATOM 4926 C C . SER B 1 169 ? -14.078 -1.856 -23 1 97.19 169 SER B C 1
ATOM 4928 O O . SER B 1 169 ? -14.102 -0.744 -22.469 1 97.19 169 SER B O 1
ATOM 4930 N N . GLU B 1 170 ? -14.703 -2.877 -22.5 1 97.38 170 GLU B N 1
ATOM 4931 C CA . GLU B 1 170 ? -15.406 -2.799 -21.219 1 97.38 170 GLU B CA 1
ATOM 4932 C C . GLU B 1 170 ? -14.445 -2.492 -20.078 1 97.38 170 GLU B C 1
ATOM 4934 O O . GLU B 1 170 ? -14.773 -1.721 -19.172 1 97.38 170 GLU B O 1
ATOM 4939 N N . THR B 1 171 ? -13.258 -3.096 -20.109 1 97.88 171 THR B N 1
ATOM 4940 C CA . THR B 1 171 ? -12.25 -2.861 -19.078 1 97.88 171 THR B CA 1
ATOM 4941 C C . THR B 1 171 ? -11.805 -1.403 -19.078 1 97.88 171 THR B C 1
ATOM 4943 O O . THR B 1 171 ? -11.656 -0.79 -18.031 1 97.88 171 THR B O 1
ATOM 4946 N N . GLN B 1 172 ? -11.586 -0.847 -20.266 1 97.62 172 GLN B N 1
ATOM 4947 C CA . GLN B 1 172 ? -11.18 0.548 -20.391 1 97.62 172 GLN B CA 1
ATOM 4948 C C . GLN B 1 172 ? -12.25 1.486 -19.844 1 97.62 172 GLN B C 1
ATOM 4950 O O . GLN B 1 172 ? -11.938 2.486 -19.203 1 97.62 172 GLN B O 1
ATOM 4955 N N . GLU B 1 173 ? -13.516 1.156 -20.141 1 98.12 173 GLU B N 1
ATOM 4956 C CA . GLU B 1 173 ? -14.602 1.973 -19.625 1 98.12 173 GLU B CA 1
ATOM 4957 C C . GLU B 1 173 ? -14.641 1.935 -18.094 1 98.12 173 GLU B C 1
ATOM 4959 O O . GLU B 1 173 ? -14.852 2.963 -17.453 1 98.12 173 GLU B O 1
ATOM 4964 N N . LEU B 1 174 ? -14.453 0.765 -17.547 1 98.56 174 LEU B N 1
ATOM 4965 C CA . LEU B 1 174 ? -14.398 0.644 -16.094 1 98.56 174 LEU B CA 1
ATOM 4966 C C . LEU B 1 174 ? -13.25 1.473 -15.523 1 98.56 174 LEU B C 1
ATOM 4968 O O . LEU B 1 174 ? -13.43 2.186 -14.531 1 98.56 174 LEU B O 1
ATOM 4972 N N . LEU B 1 175 ? -12.094 1.444 -16.172 1 98.31 175 LEU B N 1
ATOM 4973 C CA . LEU B 1 175 ? -10.898 2.102 -15.664 1 98.31 175 LEU B CA 1
ATOM 4974 C C . LEU B 1 175 ? -11.016 3.617 -15.781 1 98.31 175 LEU B C 1
ATOM 4976 O O . LEU B 1 175 ? -10.234 4.355 -15.172 1 98.31 175 LEU B O 1
ATOM 4980 N N . ARG B 1 176 ? -11.961 4.078 -16.547 1 97.88 176 ARG B N 1
ATOM 4981 C CA . ARG B 1 176 ? -12.234 5.512 -16.641 1 97.88 176 ARG B CA 1
ATOM 4982 C C . ARG B 1 176 ? -13.047 5.992 -15.445 1 97.88 176 ARG B C 1
ATOM 4984 O O . ARG B 1 176 ? -13.062 7.188 -15.148 1 97.88 176 ARG B O 1
ATOM 4991 N N . GLN B 1 177 ? -13.703 5.039 -14.789 1 98.19 177 GLN B N 1
ATOM 4992 C CA . GLN B 1 177 ? -14.555 5.406 -13.664 1 98.19 177 GLN B CA 1
ATOM 4993 C C . GLN B 1 177 ? -13.742 5.562 -12.383 1 98.19 177 GLN B C 1
ATOM 4995 O O . GLN B 1 177 ? -12.617 5.07 -12.297 1 98.19 177 GLN B O 1
ATOM 5000 N N . ARG B 1 178 ? -14.344 6.289 -11.453 1 97.62 178 ARG B N 1
ATOM 5001 C CA . ARG B 1 178 ? -13.711 6.473 -10.156 1 97.62 178 ARG B CA 1
ATOM 5002 C C . ARG B 1 178 ? -13.969 5.273 -9.25 1 97.62 178 ARG B C 1
ATOM 5004 O O . ARG B 1 178 ? -15.125 4.914 -9 1 97.62 178 ARG B O 1
ATOM 5011 N N . PHE B 1 179 ? -12.961 4.594 -8.812 1 98.81 179 PHE B N 1
ATOM 5012 C CA . PHE B 1 179 ? -12.992 3.551 -7.797 1 98.81 179 PHE B CA 1
ATOM 5013 C C . PHE B 1 179 ? -12.195 3.967 -6.57 1 98.81 179 PHE B C 1
ATOM 5015 O O . PHE B 1 179 ? -11.469 4.965 -6.602 1 98.81 179 PHE B O 1
ATOM 5022 N N . ASP B 1 180 ? -12.391 3.275 -5.508 1 98.81 180 ASP B N 1
ATOM 5023 C CA . ASP B 1 180 ? -11.641 3.539 -4.281 1 98.81 180 ASP B CA 1
ATOM 5024 C C . ASP B 1 180 ? -10.469 2.572 -4.137 1 98.81 180 ASP B C 1
ATOM 5026 O O . ASP B 1 180 ? -9.586 2.781 -3.299 1 98.81 180 ASP B O 1
ATOM 5030 N N . HIS B 1 181 ? -10.422 1.536 -4.918 1 98.88 181 HIS B N 1
ATOM 5031 C CA . HIS B 1 181 ? -9.297 0.614 -5.078 1 98.88 181 HIS B CA 1
ATOM 5032 C C . HIS B 1 181 ? -9.453 -0.23 -6.336 1 98.88 181 HIS B C 1
ATOM 5034 O O . HIS B 1 181 ? -10.57 -0.619 -6.695 1 98.88 181 HIS B O 1
ATOM 5040 N N . VAL B 1 182 ? -8.367 -0.514 -7.031 1 98.94 182 VAL B N 1
ATOM 5041 C CA . VAL B 1 182 ? -8.383 -1.432 -8.164 1 98.94 182 VAL B CA 1
ATOM 5042 C C . VAL B 1 182 ? -7.465 -2.617 -7.887 1 98.94 182 VAL B C 1
ATOM 5044 O O . VAL B 1 182 ? -6.289 -2.436 -7.562 1 98.94 182 VAL B O 1
ATOM 5047 N N . PHE B 1 183 ? -8.008 -3.795 -7.926 1 98.94 183 PHE B N 1
ATOM 5048 C CA . PHE B 1 183 ? -7.27 -5.047 -7.832 1 98.94 183 PHE B CA 1
ATOM 5049 C C . PHE B 1 183 ? -7.168 -5.719 -9.195 1 98.94 183 PHE B C 1
ATOM 5051 O O . PHE B 1 183 ? -8.188 -6.062 -9.797 1 98.94 183 PHE B O 1
ATOM 5058 N N . TYR B 1 184 ? -5.949 -5.914 -9.633 1 98.88 184 TYR B N 1
ATOM 5059 C CA . TYR B 1 184 ? -5.723 -6.48 -10.961 1 98.88 184 TYR B CA 1
ATOM 5060 C C . TYR B 1 184 ? -4.793 -7.684 -10.891 1 98.88 184 TYR B C 1
ATOM 5062 O O . TYR B 1 184 ? -3.723 -7.613 -10.273 1 98.88 184 TYR B O 1
ATOM 5070 N N . THR B 1 185 ? -5.176 -8.742 -11.445 1 98.75 185 THR B N 1
ATOM 5071 C CA . THR B 1 185 ? -4.309 -9.898 -11.664 1 98.75 185 THR B CA 1
ATOM 5072 C C . THR B 1 185 ? -4.051 -10.109 -13.148 1 98.75 185 THR B C 1
ATOM 5074 O O . THR B 1 185 ? -4.988 -10.281 -13.93 1 98.75 185 THR B O 1
ATOM 5077 N N . GLY B 1 186 ? -2.826 -10.055 -13.562 1 97.81 186 GLY B N 1
ATOM 5078 C CA . GLY B 1 186 ? -2.475 -10.242 -14.961 1 97.81 186 GLY B CA 1
ATOM 5079 C C . GLY B 1 186 ? -1.012 -9.969 -15.25 1 97.81 186 GLY B C 1
ATOM 5080 O O . GLY B 1 186 ? -0.146 -10.242 -14.414 1 97.81 186 GLY B O 1
ATOM 5081 N N . ASN B 1 187 ? -0.733 -9.492 -16.469 1 96.38 187 ASN B N 1
ATOM 5082 C CA . ASN B 1 187 ? 0.66 -9.266 -16.844 1 96.38 187 ASN B CA 1
ATOM 5083 C C . ASN B 1 187 ? 1.081 -7.824 -16.578 1 96.38 187 ASN B C 1
ATOM 5085 O O . ASN B 1 187 ? 0.236 -6.961 -16.328 1 96.38 187 ASN B O 1
ATOM 5089 N N . SER B 1 188 ? 2.359 -7.555 -16.656 1 96.5 188 SER B N 1
ATOM 5090 C CA . SER B 1 188 ? 2.934 -6.262 -16.312 1 96.5 188 SER B CA 1
ATOM 5091 C C . SER B 1 188 ? 2.533 -5.188 -17.312 1 96.5 188 SER B C 1
ATOM 5093 O O . SER B 1 188 ? 2.348 -4.027 -16.953 1 96.5 188 SER B O 1
ATOM 5095 N N . THR B 1 189 ? 2.402 -5.551 -18.531 1 96.44 189 THR B N 1
ATOM 5096 C CA . THR B 1 189 ? 2.045 -4.586 -19.562 1 96.44 189 THR B CA 1
ATOM 5097 C C . THR B 1 189 ? 0.7 -3.936 -19.266 1 96.44 189 THR B C 1
ATOM 5099 O O . THR B 1 189 ? 0.585 -2.709 -19.25 1 96.44 189 THR B O 1
ATOM 5102 N N . VAL B 1 190 ? -0.278 -4.789 -19 1 97.75 190 VAL B N 1
ATOM 5103 C CA . VAL B 1 190 ? -1.604 -4.27 -18.688 1 97.75 190 VAL B CA 1
ATOM 5104 C C . VAL B 1 190 ? -1.596 -3.645 -17.297 1 97.75 190 VAL B C 1
ATOM 5106 O O . VAL B 1 190 ? -2.301 -2.664 -17.047 1 97.75 190 VAL B O 1
ATOM 5109 N N . GLY B 1 191 ? -0.75 -4.211 -16.375 1 98.44 191 GLY B N 1
ATOM 5110 C CA . GLY B 1 191 ? -0.595 -3.613 -15.055 1 98.44 191 GLY B CA 1
ATOM 5111 C C . GLY B 1 191 ? -0.214 -2.146 -15.109 1 98.44 191 GLY B C 1
ATOM 5112 O O . GLY B 1 191 ? -0.733 -1.338 -14.336 1 98.44 191 GLY B O 1
ATOM 5113 N N . LYS B 1 192 ? 0.68 -1.766 -16.047 1 98.5 192 LYS B N 1
ATOM 5114 C CA . LYS B 1 192 ? 1.092 -0.377 -16.219 1 98.5 192 LYS B CA 1
ATOM 5115 C C . LYS B 1 192 ? -0.083 0.493 -16.656 1 98.5 192 LYS B C 1
ATOM 5117 O O . LYS B 1 192 ? -0.252 1.61 -16.172 1 98.5 192 LYS B O 1
ATOM 5122 N N . LEU B 1 193 ? -0.921 -0.03 -17.5 1 98.44 193 LEU B N 1
ATOM 5123 C CA . LEU B 1 193 ? -2.088 0.7 -17.984 1 98.44 193 LEU B CA 1
ATOM 5124 C C . LEU B 1 193 ? -3.102 0.908 -16.859 1 98.44 193 LEU B C 1
ATOM 5126 O O . LEU B 1 193 ? -3.693 1.983 -16.75 1 98.44 193 LEU B O 1
ATOM 5130 N N . VAL B 1 194 ? -3.297 -0.164 -16.094 1 98.81 194 VAL B N 1
ATOM 5131 C CA . VAL B 1 194 ? -4.223 -0.094 -14.961 1 98.81 194 VAL B CA 1
ATOM 5132 C C . VAL B 1 194 ? -3.76 0.981 -13.977 1 98.81 194 VAL B C 1
ATOM 5134 O O . VAL B 1 194 ? -4.555 1.818 -13.547 1 98.81 194 VAL B O 1
ATOM 5137 N N . MET B 1 195 ? -2.498 0.953 -13.633 1 98.75 195 MET B N 1
ATOM 5138 C CA . MET B 1 195 ? -1.941 1.909 -12.68 1 98.75 195 MET B CA 1
ATOM 5139 C C . MET B 1 195 ? -2.012 3.33 -13.234 1 98.75 195 MET B C 1
ATOM 5141 O O . MET B 1 195 ? -2.33 4.27 -12.5 1 98.75 195 MET B O 1
ATOM 5145 N N . GLU B 1 196 ? -1.733 3.494 -14.461 1 98.56 196 GLU B N 1
ATOM 5146 C CA . GLU B 1 196 ? -1.828 4.805 -15.102 1 98.56 196 GLU B CA 1
ATOM 5147 C C . GLU B 1 196 ? -3.256 5.34 -15.055 1 98.56 196 GLU B C 1
ATOM 5149 O O . GLU B 1 196 ? -3.477 6.508 -14.727 1 98.56 196 GLU B O 1
ATOM 5154 N N . ALA B 1 197 ? -4.211 4.473 -15.406 1 98.69 197 ALA B N 1
ATOM 5155 C CA . ALA B 1 197 ? -5.613 4.879 -15.375 1 98.69 197 ALA B CA 1
ATOM 5156 C C . ALA B 1 197 ? -6.047 5.242 -13.961 1 98.69 197 ALA B C 1
ATOM 5158 O O . ALA B 1 197 ? -6.816 6.184 -13.766 1 98.69 197 ALA B O 1
ATOM 5159 N N . ALA B 1 198 ? -5.574 4.5 -13 1 98.69 198 ALA B N 1
ATOM 5160 C CA . ALA B 1 198 ? -5.938 4.711 -11.602 1 98.69 198 ALA B CA 1
ATOM 5161 C C . ALA B 1 198 ? -5.465 6.074 -11.109 1 98.69 198 ALA B C 1
ATOM 5163 O O . ALA B 1 198 ? -6.082 6.668 -10.227 1 98.69 198 ALA B O 1
ATOM 5164 N N . ALA B 1 199 ? -4.379 6.598 -11.695 1 98.56 199 ALA B N 1
ATOM 5165 C CA . ALA B 1 199 ? -3.781 7.863 -11.281 1 98.56 199 ALA B CA 1
ATOM 5166 C C . ALA B 1 199 ? -4.758 9.023 -11.477 1 98.56 199 ALA B C 1
ATOM 5168 O O . ALA B 1 199 ? -4.734 10 -10.727 1 98.56 199 ALA B O 1
ATOM 5169 N N . ARG B 1 200 ? -5.672 8.891 -12.43 1 97.69 200 ARG B N 1
ATOM 5170 C CA . ARG B 1 200 ? -6.621 9.953 -12.75 1 97.69 200 ARG B CA 1
ATOM 5171 C C . ARG B 1 200 ? -7.473 10.312 -11.539 1 97.69 200 ARG B C 1
ATOM 5173 O O . ARG B 1 200 ? -7.867 11.469 -11.375 1 97.69 200 ARG B O 1
ATOM 5180 N N . HIS B 1 201 ? -7.73 9.344 -10.766 1 97.75 201 HIS B N 1
ATOM 5181 C CA . HIS B 1 201 ? -8.602 9.555 -9.609 1 97.75 201 HIS B CA 1
ATOM 5182 C C . HIS B 1 201 ? -7.859 9.305 -8.305 1 97.75 201 HIS B C 1
ATOM 5184 O O . HIS B 1 201 ? -8.484 9.164 -7.25 1 97.75 201 HIS B O 1
ATOM 5190 N N . LEU B 1 202 ? -6.543 9.18 -8.398 1 98.31 202 LEU B N 1
ATOM 5191 C CA . LEU B 1 202 ? -5.719 8.875 -7.23 1 98.31 202 LEU B CA 1
ATOM 5192 C C . LEU B 1 202 ? -6.191 7.594 -6.551 1 98.31 202 LEU B C 1
ATOM 5194 O O . LEU B 1 202 ? -6.25 7.523 -5.32 1 98.31 202 LEU B O 1
ATOM 5198 N N . THR B 1 203 ? -6.59 6.59 -7.324 1 98.75 203 THR B N 1
ATOM 5199 C CA . THR B 1 203 ? -7.062 5.305 -6.816 1 98.75 203 THR B CA 1
ATOM 5200 C C . THR B 1 203 ? -5.891 4.367 -6.539 1 98.75 203 THR B C 1
ATOM 5202 O O . THR B 1 203 ? -5.094 4.078 -7.438 1 98.75 203 THR B O 1
ATOM 5205 N N . PRO B 1 204 ? -5.758 3.914 -5.277 1 98.62 204 PRO B N 1
ATOM 5206 C CA . PRO B 1 204 ? -4.723 2.908 -5.023 1 98.62 204 PRO B CA 1
ATOM 5207 C C . PRO B 1 204 ? -4.969 1.604 -5.781 1 98.62 204 PRO B C 1
ATOM 5209 O O . PRO B 1 204 ? -6.113 1.296 -6.129 1 98.62 204 PRO B O 1
ATOM 5212 N N . VAL B 1 205 ? -3.82 0.861 -6.004 1 98.81 205 VAL B N 1
ATOM 5213 C CA . VAL B 1 205 ? -3.934 -0.36 -6.797 1 98.81 205 VAL B CA 1
ATOM 5214 C C . VAL B 1 205 ? -3.242 -1.512 -6.07 1 98.81 205 VAL B C 1
ATOM 5216 O O . VAL B 1 205 ? -2.303 -1.294 -5.301 1 98.81 205 VAL B O 1
ATOM 5219 N N . THR B 1 206 ? -3.768 -2.703 -6.176 1 98.88 206 THR B N 1
ATOM 5220 C CA . THR B 1 206 ? -3.076 -3.973 -5.98 1 98.88 206 THR B CA 1
ATOM 5221 C C . THR B 1 206 ? -2.865 -4.684 -7.316 1 98.88 206 THR B C 1
ATOM 5223 O O . THR B 1 206 ? -3.83 -5.008 -8.008 1 98.88 206 THR B O 1
ATOM 5226 N N . LEU B 1 207 ? -1.614 -4.824 -7.645 1 98.81 207 LEU B N 1
ATOM 5227 C CA . LEU B 1 207 ? -1.247 -5.457 -8.906 1 98.81 207 LEU B CA 1
ATOM 5228 C C . LEU B 1 207 ? -0.602 -6.816 -8.664 1 98.81 207 LEU B C 1
ATOM 5230 O O . LEU B 1 207 ? 0.534 -6.895 -8.195 1 98.81 207 LEU B O 1
ATOM 5234 N N . GLU B 1 208 ? -1.377 -7.832 -8.828 1 98.5 208 GLU B N 1
ATOM 5235 C CA . GLU B 1 208 ? -0.851 -9.195 -8.836 1 98.5 208 GLU B CA 1
ATOM 5236 C C . GLU B 1 208 ? -0.384 -9.594 -10.227 1 98.5 208 GLU B C 1
ATOM 5238 O O . GLU B 1 208 ? -1.201 -9.914 -11.094 1 98.5 208 GLU B O 1
ATOM 5243 N N . LEU B 1 209 ? 0.906 -9.57 -10.32 1 97.81 209 LEU B N 1
ATOM 5244 C CA . LEU B 1 209 ? 1.463 -9.789 -11.648 1 97.81 209 LEU B CA 1
ATOM 5245 C C . LEU B 1 209 ? 2.297 -11.062 -11.688 1 97.81 209 LEU B C 1
ATOM 5247 O O . LEU B 1 209 ? 2.139 -11.938 -10.836 1 97.81 209 LEU B O 1
ATOM 5251 N N . GLY B 1 210 ? 2.971 -11.375 -12.727 1 92.06 210 GLY B N 1
ATOM 5252 C CA . GLY B 1 210 ? 3.74 -12.602 -12.867 1 92.06 210 GLY B CA 1
ATOM 5253 C C . GLY B 1 210 ? 5.238 -12.383 -12.758 1 92.06 210 GLY B C 1
ATOM 5254 O O . GLY B 1 210 ? 5.688 -11.492 -12.031 1 92.06 210 GLY B O 1
ATOM 5255 N N . GLY B 1 211 ? 5.953 -13.172 -13.156 1 90 211 GLY B N 1
ATOM 5256 C CA . GLY B 1 211 ? 7.406 -13.133 -13.227 1 90 211 GLY B CA 1
ATOM 5257 C C . GLY B 1 211 ? 8.023 -14.461 -13.625 1 90 211 GLY B C 1
ATOM 5258 O O . GLY B 1 211 ? 7.32 -15.469 -13.719 1 90 211 GLY B O 1
ATOM 5259 N N . LYS B 1 212 ? 9.289 -14.398 -14 1 97.06 212 LYS B N 1
ATOM 5260 C CA . LYS B 1 212 ? 10.023 -15.602 -14.367 1 97.06 212 LYS B CA 1
ATOM 5261 C C . LYS B 1 212 ? 10.586 -16.312 -13.141 1 97.06 212 LYS B C 1
ATOM 5263 O O . LYS B 1 212 ? 11.742 -16.078 -12.758 1 97.06 212 LYS B O 1
ATOM 5268 N N . SER B 1 213 ? 9.773 -17.141 -12.5 1 98.69 213 SER B N 1
ATOM 5269 C CA . SER B 1 213 ? 10.062 -17.781 -11.219 1 98.69 213 SER B CA 1
ATOM 5270 C C . SER B 1 213 ? 11.188 -18.797 -11.344 1 98.69 213 SER B C 1
ATOM 5272 O O . SER B 1 213 ? 11.016 -19.844 -11.977 1 98.69 213 SER B O 1
ATOM 5274 N N . PRO B 1 214 ? 12.32 -18.578 -10.742 1 98.88 214 PRO B N 1
ATOM 5275 C CA . PRO B 1 214 ? 13.43 -19.531 -10.812 1 98.88 214 PRO B CA 1
ATOM 5276 C C . PRO B 1 214 ? 13.25 -20.719 -9.875 1 98.88 214 PRO B C 1
ATOM 5278 O O . PRO B 1 214 ? 12.633 -20.578 -8.812 1 98.88 214 PRO B O 1
ATOM 5281 N N . CYS B 1 215 ? 13.797 -21.812 -10.273 1 98.94 215 CYS B N 1
ATOM 5282 C CA . CYS B 1 215 ? 13.891 -23 -9.445 1 98.94 215 CYS B CA 1
ATOM 5283 C C . CYS B 1 215 ? 15.32 -23.547 -9.43 1 98.94 215 CYS B C 1
ATOM 5285 O O . CYS B 1 215 ? 15.789 -24.078 -10.438 1 98.94 215 CYS B O 1
ATOM 5287 N N . TYR B 1 216 ? 15.984 -23.422 -8.289 1 98.94 216 TYR B N 1
ATOM 5288 C CA . TYR B 1 216 ? 17.359 -23.906 -8.156 1 98.94 216 TYR B CA 1
ATOM 5289 C C . TYR B 1 216 ? 17.391 -25.297 -7.539 1 98.94 216 TYR B C 1
ATOM 5291 O O . TYR B 1 216 ? 16.766 -25.547 -6.508 1 98.94 216 TYR B O 1
ATOM 5299 N N . ILE B 1 217 ? 18.094 -26.188 -8.188 1 98.88 217 ILE B N 1
ATOM 5300 C CA . ILE B 1 217 ? 18.281 -27.547 -7.672 1 98.88 217 ILE B CA 1
ATOM 5301 C C . ILE B 1 217 ? 19.75 -27.734 -7.281 1 98.88 217 ILE B C 1
ATOM 5303 O O . ILE B 1 217 ? 20.641 -27.734 -8.141 1 98.88 217 ILE B O 1
ATOM 5307 N N . ASP B 1 218 ? 19.891 -27.969 -6.039 1 98 218 ASP B N 1
ATOM 5308 C CA . ASP B 1 218 ? 21.219 -28.234 -5.512 1 98 218 ASP B CA 1
ATOM 5309 C C . ASP B 1 218 ? 21.703 -29.625 -5.91 1 98 218 ASP B C 1
ATOM 5311 O O . ASP B 1 218 ? 20.891 -30.547 -6.055 1 98 218 ASP B O 1
ATOM 5315 N N . LYS B 1 219 ? 23.047 -29.844 -6.039 1 95 219 LYS B N 1
ATOM 5316 C CA . LYS B 1 219 ? 23.578 -31.078 -6.602 1 95 219 LYS B CA 1
ATOM 5317 C C . LYS B 1 219 ? 23.406 -32.25 -5.641 1 95 219 LYS B C 1
ATOM 5319 O O . LYS B 1 219 ? 23.359 -33.406 -6.062 1 95 219 LYS B O 1
ATOM 5324 N N . ASP B 1 220 ? 23.234 -32 -4.355 1 90.5 220 ASP B N 1
ATOM 5325 C CA . ASP B 1 220 ? 23.203 -33.094 -3.395 1 90.5 220 ASP B CA 1
ATOM 5326 C C . ASP B 1 220 ? 21.797 -33.344 -2.877 1 90.5 220 ASP B C 1
ATOM 5328 O O . ASP B 1 220 ? 21.609 -34.031 -1.863 1 90.5 220 ASP B O 1
ATOM 5332 N N . VAL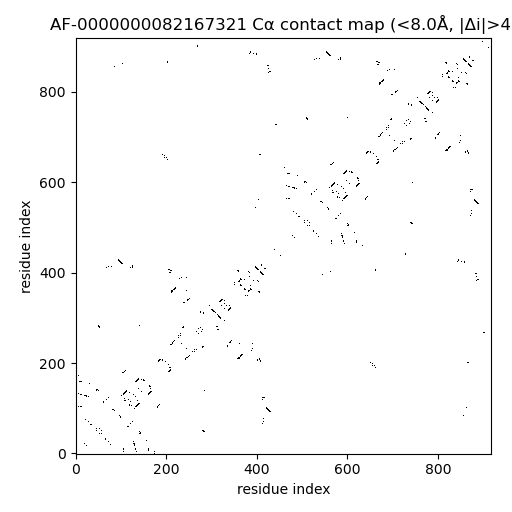 B 1 221 ? 20.844 -32.906 -3.582 1 94.5 221 VAL B N 1
ATOM 5333 C CA . VAL B 1 221 ? 19.469 -33.062 -3.119 1 94.5 221 VAL B CA 1
ATOM 5334 C C . VAL B 1 221 ? 18.891 -34.406 -3.602 1 94.5 221 VAL B C 1
ATOM 5336 O O . VAL B 1 221 ? 19.438 -35 -4.523 1 94.5 221 VAL B O 1
ATOM 5339 N N . ASP B 1 222 ? 17.859 -34.906 -2.895 1 95 222 ASP B N 1
ATOM 5340 C CA . ASP B 1 222 ? 17.062 -36.031 -3.416 1 95 222 ASP B CA 1
ATOM 5341 C C . ASP B 1 222 ? 16.375 -35.656 -4.719 1 95 222 ASP B C 1
ATOM 5343 O O . ASP B 1 222 ? 15.281 -35.062 -4.695 1 95 222 ASP B O 1
ATOM 5347 N N . LEU B 1 223 ? 16.875 -36.062 -5.793 1 95.81 223 LEU B N 1
ATOM 5348 C CA . LEU B 1 223 ? 16.422 -35.594 -7.105 1 95.81 223 LEU B CA 1
ATOM 5349 C C . LEU B 1 223 ? 15.062 -36.188 -7.438 1 95.81 223 LEU B C 1
ATOM 5351 O O . LEU B 1 223 ? 14.273 -35.562 -8.164 1 95.81 223 LEU B O 1
ATOM 5355 N N . ARG B 1 224 ? 14.836 -37.344 -6.965 1 95.38 224 ARG B N 1
ATOM 5356 C CA . ARG B 1 224 ? 13.539 -37.969 -7.25 1 95.38 224 ARG B CA 1
ATOM 5357 C C . ARG B 1 224 ? 12.406 -37.094 -6.691 1 95.38 224 ARG B C 1
ATOM 5359 O O . ARG B 1 224 ? 11.445 -36.781 -7.406 1 95.38 224 ARG B O 1
ATOM 5366 N N . VAL B 1 225 ? 12.539 -36.719 -5.469 1 96.75 225 VAL B N 1
ATOM 5367 C CA . VAL B 1 225 ? 11.531 -35.906 -4.812 1 96.75 225 VAL B CA 1
ATOM 5368 C C . VAL B 1 225 ? 11.469 -34.531 -5.473 1 96.75 225 VAL B C 1
ATOM 5370 O O . VAL B 1 225 ? 10.383 -34.031 -5.773 1 96.75 225 VAL B O 1
ATOM 5373 N N . ALA B 1 226 ? 12.617 -33.906 -5.684 1 98.12 226 ALA B N 1
ATOM 5374 C CA . ALA B 1 226 ? 12.688 -32.594 -6.297 1 98.12 226 ALA B CA 1
ATOM 5375 C C . ALA B 1 226 ? 12.016 -32.594 -7.668 1 98.12 226 ALA B C 1
ATOM 5377 O O . ALA B 1 226 ? 11.188 -31.703 -7.961 1 98.12 226 ALA B O 1
ATOM 5378 N N . CYS B 1 227 ? 12.32 -33.594 -8.477 1 98.06 227 CYS B N 1
ATOM 5379 C CA . CYS B 1 227 ? 11.781 -33.656 -9.828 1 98.06 227 CYS B CA 1
ATOM 5380 C C . CYS B 1 227 ? 10.266 -33.844 -9.805 1 98.06 227 CYS B C 1
ATOM 5382 O O . CYS B 1 227 ? 9.547 -33.25 -10.617 1 98.06 227 CYS B O 1
ATOM 5384 N N . ARG B 1 228 ? 9.82 -34.719 -8.914 1 97.5 228 ARG B N 1
ATOM 5385 C CA . ARG B 1 228 ? 8.391 -34.969 -8.812 1 97.5 228 ARG B CA 1
ATOM 5386 C C . ARG B 1 228 ? 7.637 -33.688 -8.469 1 97.5 228 ARG B C 1
ATOM 5388 O O . ARG B 1 228 ? 6.656 -33.344 -9.133 1 97.5 228 ARG B O 1
ATOM 5395 N N . ARG B 1 229 ? 8.102 -32.969 -7.484 1 98.19 229 ARG B N 1
ATOM 5396 C CA . ARG B 1 229 ? 7.453 -31.734 -7.027 1 98.19 229 ARG B CA 1
ATOM 5397 C C . ARG B 1 229 ? 7.535 -30.641 -8.086 1 98.19 229 ARG B C 1
ATOM 5399 O O . ARG B 1 229 ? 6.547 -29.953 -8.359 1 98.19 229 ARG B O 1
ATOM 5406 N N . ILE B 1 230 ? 8.68 -30.484 -8.742 1 98.81 230 ILE B N 1
ATOM 5407 C CA . ILE B 1 230 ? 8.883 -29.469 -9.773 1 98.81 230 ILE B CA 1
ATOM 5408 C C . ILE B 1 230 ? 8.023 -29.797 -10.992 1 98.81 230 ILE B C 1
ATOM 5410 O O . ILE B 1 230 ? 7.395 -28.906 -11.57 1 98.81 230 ILE B O 1
ATOM 5414 N N . THR B 1 231 ? 7.992 -31.109 -11.344 1 98.75 231 THR B N 1
ATOM 5415 C CA . THR B 1 231 ? 7.18 -31.547 -12.469 1 98.75 231 THR B CA 1
ATOM 5416 C C . THR B 1 231 ? 5.711 -31.188 -12.25 1 98.75 231 THR B C 1
ATOM 5418 O O . THR B 1 231 ? 5.062 -30.641 -13.141 1 98.75 231 THR B O 1
ATOM 5421 N N . TRP B 1 232 ? 5.258 -31.5 -11.109 1 97.88 232 TRP B N 1
ATOM 5422 C CA . TRP B 1 232 ? 3.877 -31.156 -10.773 1 97.88 232 TRP B CA 1
ATOM 5423 C C . TRP B 1 232 ? 3.645 -29.656 -10.867 1 97.88 232 TRP B C 1
ATOM 5425 O O . TRP B 1 232 ? 2.738 -29.203 -11.57 1 97.88 232 TRP B O 1
ATOM 5435 N N . GLY B 1 233 ? 4.461 -28.875 -10.234 1 98 233 GLY B N 1
ATOM 5436 C CA . GLY B 1 233 ? 4.289 -27.422 -10.188 1 98 233 GLY B CA 1
ATOM 5437 C C . GLY B 1 233 ? 4.352 -26.766 -11.555 1 98 233 GLY B C 1
ATOM 5438 O O . GLY B 1 233 ? 3.652 -25.781 -11.812 1 98 233 GLY B O 1
ATOM 5439 N N . LYS B 1 234 ? 5.16 -27.297 -12.414 1 98.69 234 LYS B N 1
ATOM 5440 C CA . LYS B 1 234 ? 5.352 -26.688 -13.727 1 98.69 234 LYS B CA 1
ATOM 5441 C C . LYS B 1 234 ? 4.203 -27.031 -14.672 1 98.69 234 LYS B C 1
ATOM 5443 O O . LYS B 1 234 ? 3.752 -26.188 -15.453 1 98.69 234 LYS B O 1
ATOM 5448 N N . PHE B 1 235 ? 3.707 -28.266 -14.57 1 98.31 235 PHE B N 1
ATOM 5449 C CA . PHE B 1 235 ? 2.873 -28.719 -15.68 1 98.31 235 PHE B CA 1
ATOM 5450 C C . PHE B 1 235 ? 1.411 -28.812 -15.25 1 98.31 235 PHE B C 1
ATOM 5452 O O . PHE B 1 235 ? 0.534 -29.062 -16.078 1 98.31 235 PHE B O 1
ATOM 5459 N N . VAL B 1 236 ? 1.13 -28.594 -13.945 1 96.12 236 VAL B N 1
ATOM 5460 C CA . VAL B 1 236 ? -0.266 -28.422 -13.555 1 96.12 236 VAL B CA 1
ATOM 5461 C C . VAL B 1 236 ? -0.889 -27.281 -14.352 1 96.12 236 VAL B C 1
ATOM 5463 O O . VAL B 1 236 ? -0.227 -26.266 -14.641 1 96.12 236 VAL B O 1
ATOM 5466 N N . ASN B 1 237 ? -2.172 -27.516 -14.734 1 97.5 237 ASN B N 1
ATOM 5467 C CA . ASN B 1 237 ? -2.902 -26.516 -15.523 1 97.5 237 ASN B CA 1
ATOM 5468 C C . ASN B 1 237 ? -2.16 -26.156 -16.812 1 97.5 237 ASN B C 1
ATOM 5470 O O . ASN B 1 237 ? -2.211 -25.016 -17.266 1 97.5 237 ASN B O 1
ATOM 5474 N N . CYS B 1 238 ? -1.406 -27.172 -17.359 1 98 238 CYS B N 1
ATOM 5475 C CA . CYS B 1 238 ? -0.616 -27.031 -18.562 1 98 238 CYS B CA 1
ATOM 5476 C C . CYS B 1 238 ? 0.385 -25.891 -18.453 1 98 238 CYS B C 1
ATOM 5478 O O . CYS B 1 238 ? 0.619 -25.156 -19.406 1 98 238 CYS B O 1
ATOM 5480 N N . GLY B 1 239 ? 0.884 -25.641 -17.281 1 98.19 239 GLY B N 1
ATOM 5481 C CA . GLY B 1 239 ? 1.914 -24.656 -17.016 1 98.19 239 GLY B CA 1
ATOM 5482 C C . GLY B 1 239 ? 1.379 -23.234 -16.984 1 98.19 239 GLY B C 1
ATOM 5483 O O . GLY B 1 239 ? 2.145 -22.281 -16.828 1 98.19 239 GLY B O 1
ATOM 5484 N N . GLN B 1 240 ? 0.066 -23.031 -17.125 1 98.31 240 GLN B N 1
ATOM 5485 C CA . GLN B 1 240 ? -0.55 -21.703 -17.125 1 98.31 240 GLN B CA 1
ATOM 5486 C C . GLN B 1 240 ? -0.823 -21.219 -15.695 1 98.31 240 GLN B C 1
ATOM 5488 O O . GLN B 1 240 ? -1.97 -20.953 -15.336 1 98.31 240 GLN B O 1
ATOM 5493 N N . THR B 1 241 ? 0.236 -21.156 -14.898 1 98.25 241 THR B N 1
ATOM 5494 C CA . THR B 1 241 ? 0.253 -20.781 -13.492 1 98.25 241 THR B CA 1
ATOM 5495 C C . THR B 1 241 ? 1.347 -19.75 -13.227 1 98.25 241 THR B C 1
ATOM 5497 O O . THR B 1 241 ? 2.523 -20 -13.492 1 98.25 241 THR B O 1
ATOM 5500 N N . CYS B 1 242 ? 1.062 -18.609 -12.68 1 97.62 242 CYS B N 1
ATOM 5501 C CA . CYS B 1 242 ? 1.961 -17.469 -12.578 1 97.62 242 CYS B CA 1
ATOM 5502 C C . CYS B 1 242 ? 3.123 -17.766 -11.641 1 97.62 242 CYS B C 1
ATOM 5504 O O . CYS B 1 242 ? 4.195 -17.172 -11.758 1 97.62 242 CYS B O 1
ATOM 5506 N N . ILE B 1 243 ? 2.896 -18.734 -10.695 1 98.25 243 ILE B N 1
ATOM 5507 C CA . ILE B 1 243 ? 3.971 -19.062 -9.766 1 98.25 243 ILE B CA 1
ATOM 5508 C C . ILE B 1 243 ? 4.543 -20.438 -10.102 1 98.25 243 ILE B C 1
ATOM 5510 O O . ILE B 1 243 ? 5.176 -21.078 -9.258 1 98.25 243 ILE B O 1
ATOM 5514 N N . ALA B 1 244 ? 4.312 -20.984 -11.266 1 98.62 244 ALA B N 1
ATOM 5515 C CA . ALA B 1 244 ? 4.992 -22.203 -11.711 1 98.62 244 ALA B CA 1
ATOM 5516 C C . ALA B 1 244 ? 6.5 -21.984 -11.812 1 98.62 244 ALA B C 1
ATOM 5518 O O . ALA B 1 244 ? 6.949 -20.891 -12.156 1 98.62 244 ALA B O 1
ATOM 5519 N N . PRO B 1 245 ? 7.305 -23.047 -11.445 1 98.69 245 PRO B N 1
ATOM 5520 C CA . PRO B 1 245 ? 8.711 -22.906 -11.812 1 98.69 245 PRO B CA 1
ATOM 5521 C C . PRO B 1 245 ? 8.906 -22.609 -13.297 1 98.69 245 PRO B C 1
ATOM 5523 O O . PRO B 1 245 ? 8.688 -23.5 -14.133 1 98.69 245 PRO B O 1
ATOM 5526 N N . ASP B 1 246 ? 9.367 -21.453 -13.57 1 98.69 246 ASP B N 1
ATOM 5527 C CA . ASP B 1 246 ? 9.453 -21 -14.953 1 98.69 246 ASP B CA 1
ATOM 5528 C C . ASP B 1 246 ? 10.703 -21.562 -15.633 1 98.69 246 ASP B C 1
ATOM 5530 O O . ASP B 1 246 ? 10.695 -21.812 -16.844 1 98.69 246 ASP B O 1
ATOM 5534 N N . TYR B 1 247 ? 11.781 -21.719 -14.891 1 98.81 247 TYR B N 1
ATOM 5535 C CA . TYR B 1 247 ? 13.016 -22.328 -15.375 1 98.81 247 TYR B CA 1
ATOM 5536 C C . TYR B 1 247 ? 13.797 -22.953 -14.227 1 98.81 247 TYR B C 1
ATOM 5538 O O . TYR B 1 247 ? 13.602 -22.594 -13.062 1 98.81 247 TYR B O 1
ATOM 5546 N N . ILE B 1 248 ? 14.672 -23.891 -14.602 1 98.88 248 ILE B N 1
ATOM 5547 C CA . ILE B 1 248 ? 15.508 -24.578 -13.633 1 98.88 248 ILE B CA 1
ATOM 5548 C C . ILE B 1 248 ? 16.953 -24.078 -13.742 1 98.88 248 ILE B C 1
ATOM 5550 O O . ILE B 1 248 ? 17.469 -23.891 -14.852 1 98.88 248 ILE B O 1
ATOM 5554 N N . LEU B 1 249 ? 17.562 -23.828 -12.633 1 98.88 249 LEU B N 1
ATOM 5555 C CA . LEU B 1 249 ? 19 -23.641 -12.5 1 98.88 249 LEU B CA 1
ATOM 5556 C C . LEU B 1 249 ? 19.641 -24.828 -11.805 1 98.88 249 LEU B C 1
ATOM 5558 O O . LEU B 1 249 ? 19.219 -25.234 -10.719 1 98.88 249 LEU B O 1
ATOM 5562 N N . CYS B 1 250 ? 20.656 -25.438 -12.398 1 98.69 250 CYS B N 1
ATOM 5563 C CA . CYS B 1 250 ? 21.406 -26.516 -11.75 1 98.69 250 CYS B CA 1
ATOM 5564 C C . CYS B 1 250 ? 22.797 -26.641 -12.344 1 98.69 250 CYS B C 1
ATOM 5566 O O . CYS B 1 250 ? 23.094 -26.047 -13.383 1 98.69 250 CYS B O 1
ATOM 5568 N N . GLU B 1 251 ? 23.641 -27.312 -11.703 1 98.12 251 GLU B N 1
ATOM 5569 C CA . GLU B 1 251 ? 24.969 -27.578 -12.211 1 98.12 251 GLU B CA 1
ATOM 5570 C C . GLU B 1 251 ? 24.938 -28.547 -13.383 1 98.12 251 GLU B C 1
ATOM 5572 O O . GLU B 1 251 ? 24.062 -29.422 -13.438 1 98.12 251 GLU B O 1
ATOM 5577 N N . PRO B 1 252 ? 25.953 -28.406 -14.273 1 97.88 252 PRO B N 1
ATOM 5578 C CA . PRO B 1 252 ? 25.984 -29.312 -15.422 1 97.88 252 PRO B CA 1
ATOM 5579 C C . PRO B 1 252 ? 26.016 -30.781 -15.016 1 97.88 252 PRO B C 1
ATOM 5581 O O . PRO B 1 252 ? 25.438 -31.641 -15.703 1 97.88 252 PRO B O 1
ATOM 5584 N N . SER B 1 253 ? 26.578 -31.094 -13.945 1 97.31 253 SER B N 1
ATOM 5585 C CA . SER B 1 253 ? 26.812 -32.469 -13.523 1 97.31 253 SER B CA 1
ATOM 5586 C C . SER B 1 253 ? 25.5 -33.188 -13.219 1 97.31 253 SER B C 1
ATOM 5588 O O . SER B 1 253 ? 25.438 -34.438 -13.273 1 97.31 253 SER B O 1
ATOM 5590 N N . ILE B 1 254 ? 24.422 -32.438 -12.945 1 97.88 254 ILE B N 1
ATOM 5591 C CA . ILE B 1 254 ? 23.188 -33.125 -12.555 1 97.88 254 ILE B CA 1
ATOM 5592 C C . ILE B 1 254 ? 22.109 -32.906 -13.617 1 97.88 254 ILE B C 1
ATOM 5594 O O . ILE B 1 254 ? 21 -33.438 -13.508 1 97.88 254 ILE B O 1
ATOM 5598 N N . GLN B 1 255 ? 22.312 -32.125 -14.617 1 98.31 255 GLN B N 1
ATOM 5599 C CA . GLN B 1 255 ? 21.297 -31.734 -15.586 1 98.31 255 GLN B CA 1
ATOM 5600 C C . GLN B 1 255 ? 20.609 -32.938 -16.203 1 98.31 255 GLN B C 1
ATOM 5602 O O . GLN B 1 255 ? 19.375 -33 -16.266 1 98.31 255 GLN B O 1
ATOM 5607 N N . ASN B 1 256 ? 21.438 -33.938 -16.656 1 98.31 256 ASN B N 1
ATOM 5608 C CA . ASN B 1 256 ? 20.875 -35.125 -17.297 1 98.31 256 ASN B CA 1
ATOM 5609 C C . ASN B 1 256 ? 20.016 -35.938 -16.344 1 98.31 256 ASN B C 1
ATOM 5611 O O . ASN B 1 256 ? 18.984 -36.5 -16.734 1 98.31 256 ASN B O 1
ATOM 5615 N N . ARG B 1 257 ? 20.438 -36 -15.156 1 98.38 257 ARG B N 1
ATOM 5616 C CA . ARG B 1 257 ? 19.656 -36.719 -14.156 1 98.38 257 ARG B CA 1
ATOM 5617 C C . ARG B 1 257 ? 18.344 -36 -13.867 1 98.38 257 ARG B C 1
ATOM 5619 O O . ARG B 1 257 ? 17.328 -36.625 -13.609 1 98.38 257 ARG B O 1
ATOM 5626 N N . VAL B 1 258 ? 18.375 -34.656 -13.867 1 98.75 258 VAL B N 1
ATOM 5627 C CA . VAL B 1 258 ? 17.156 -33.875 -13.703 1 98.75 258 VAL B CA 1
ATOM 5628 C C . VAL B 1 258 ? 16.188 -34.156 -14.844 1 98.75 258 VAL B C 1
ATOM 5630 O O . VAL B 1 258 ? 15 -34.406 -14.617 1 98.75 258 VAL B O 1
ATOM 5633 N N . VAL B 1 259 ? 16.703 -34.156 -16.047 1 98.75 259 VAL B N 1
ATOM 5634 C CA . VAL B 1 259 ? 15.883 -34.406 -17.219 1 98.75 259 VAL B CA 1
ATOM 5635 C C . VAL B 1 259 ? 15.234 -35.781 -17.125 1 98.75 259 VAL B C 1
ATOM 5637 O O . VAL B 1 259 ? 14.031 -35.938 -17.359 1 98.75 259 VAL B O 1
ATOM 5640 N N . GLU B 1 260 ? 16.047 -36.75 -16.75 1 98.56 260 GLU B N 1
ATOM 5641 C CA . GLU B 1 260 ? 15.539 -38.094 -16.641 1 98.56 260 GLU B CA 1
ATOM 5642 C C . GLU B 1 260 ? 14.508 -38.219 -15.531 1 98.56 260 GLU B C 1
ATOM 5644 O O . GLU B 1 260 ? 13.5 -38.938 -15.672 1 98.56 260 GLU B O 1
ATOM 5649 N N . GLY B 1 261 ? 14.789 -37.562 -14.445 1 98.5 261 GLY B N 1
ATOM 5650 C CA . GLY B 1 261 ? 13.828 -37.562 -13.352 1 98.5 261 GLY B CA 1
ATOM 5651 C C . GLY B 1 261 ? 12.484 -36.969 -13.75 1 98.5 261 GLY B C 1
ATOM 5652 O O . GLY B 1 261 ? 11.438 -37.531 -13.414 1 98.5 261 GLY B O 1
ATOM 5653 N N . ILE B 1 262 ? 12.469 -35.906 -14.477 1 98.75 262 ILE B N 1
ATOM 5654 C CA . ILE B 1 262 ? 11.242 -35.25 -14.938 1 98.75 262 ILE B CA 1
ATOM 5655 C C . ILE B 1 262 ? 10.523 -36.156 -15.93 1 98.75 262 ILE B C 1
ATOM 5657 O O . ILE B 1 262 ? 9.297 -36.312 -15.867 1 98.75 262 ILE B O 1
ATOM 5661 N N . ARG B 1 263 ? 11.32 -36.781 -16.828 1 98.44 263 ARG B N 1
ATOM 5662 C CA . ARG B 1 263 ? 10.758 -37.719 -17.812 1 98.44 263 ARG B CA 1
ATOM 5663 C C . ARG B 1 263 ? 10 -38.844 -17.125 1 98.44 263 ARG B C 1
ATOM 5665 O O . ARG B 1 263 ? 8.859 -39.156 -17.484 1 98.44 263 ARG B O 1
ATOM 5672 N N . GLN B 1 264 ? 10.633 -39.438 -16.125 1 98.19 264 GLN B N 1
ATOM 5673 C CA . GLN B 1 264 ? 10.023 -40.531 -15.391 1 98.19 264 GLN B CA 1
ATOM 5674 C C . GLN B 1 264 ? 8.766 -40.094 -14.656 1 98.19 264 GLN B C 1
ATOM 5676 O O . GLN B 1 264 ? 7.762 -40.812 -14.633 1 98.19 264 GLN B O 1
ATOM 5681 N N . THR B 1 265 ? 8.812 -38.938 -14.086 1 98.19 265 THR B N 1
ATOM 5682 C CA . THR B 1 265 ? 7.668 -38.406 -13.352 1 98.19 265 THR B CA 1
ATOM 5683 C C . THR B 1 265 ? 6.5 -38.125 -14.305 1 98.19 265 THR B C 1
ATOM 5685 O O . THR B 1 265 ? 5.348 -38.438 -13.969 1 98.19 265 THR B O 1
ATOM 5688 N N . LEU B 1 266 ? 6.777 -37.594 -15.477 1 98.38 266 LEU B N 1
ATOM 5689 C CA . LEU B 1 266 ? 5.742 -37.344 -16.469 1 98.38 266 LEU B CA 1
ATOM 5690 C C . LEU B 1 266 ? 5.051 -38.625 -16.891 1 98.38 266 LEU B C 1
ATOM 5692 O O . LEU B 1 266 ? 3.834 -38.656 -17.094 1 98.38 266 LEU B O 1
ATOM 5696 N N . LEU B 1 267 ? 5.871 -39.656 -17.031 1 97.81 267 LEU B N 1
ATOM 5697 C CA . LEU B 1 267 ? 5.309 -40.969 -17.359 1 97.81 267 LEU B CA 1
ATOM 5698 C C . LEU B 1 267 ? 4.363 -41.438 -16.266 1 97.81 267 LEU B C 1
ATOM 5700 O O . LEU B 1 267 ? 3.293 -41.969 -16.547 1 97.81 267 LEU B O 1
ATOM 5704 N N . GLU B 1 268 ? 4.762 -41.188 -15.047 1 96.12 268 GLU B N 1
ATOM 5705 C CA . GLU B 1 268 ? 3.928 -41.562 -13.906 1 96.12 268 GLU B CA 1
ATOM 5706 C C . GLU B 1 268 ? 2.648 -40.75 -13.867 1 96.12 268 GLU B C 1
ATOM 5708 O O . GLU B 1 268 ? 1.572 -41.281 -13.57 1 96.12 268 GLU B O 1
ATOM 5713 N N . PHE B 1 269 ? 2.744 -39.469 -14.109 1 96.56 269 PHE B N 1
ATOM 5714 C CA . PHE B 1 269 ? 1.639 -38.531 -13.961 1 96.56 269 PHE B CA 1
ATOM 5715 C C . PHE B 1 269 ? 0.632 -38.688 -15.094 1 96.56 269 PHE B C 1
ATOM 5717 O O . PHE B 1 269 ? -0.575 -38.75 -14.852 1 96.56 269 PHE B O 1
ATOM 5724 N N . TYR B 1 270 ? 1.135 -38.812 -16.375 1 96.62 270 TYR B N 1
ATOM 5725 C CA . TYR B 1 270 ? 0.239 -38.625 -17.516 1 96.62 270 TYR B CA 1
ATOM 5726 C C . TYR B 1 270 ? 0.302 -39.844 -18.438 1 96.62 270 TYR B C 1
ATOM 5728 O O . TYR B 1 270 ? -0.413 -39.906 -19.438 1 96.62 270 TYR B O 1
ATOM 5736 N N . GLY B 1 271 ? 1.197 -40.812 -18.188 1 95.94 271 GLY B N 1
ATOM 5737 C CA . GLY B 1 271 ? 1.37 -41.969 -19.062 1 95.94 271 GLY B CA 1
ATOM 5738 C C . GLY B 1 271 ? 2.234 -41.656 -20.281 1 95.94 271 GLY B C 1
ATOM 5739 O O . GLY B 1 271 ? 2.859 -40.594 -20.344 1 95.94 271 GLY B O 1
ATOM 5740 N N . PRO B 1 272 ? 2.293 -42.562 -21.203 1 95.38 272 PRO B N 1
ATOM 5741 C CA . PRO B 1 272 ? 3.184 -42.406 -22.359 1 95.38 272 PRO B CA 1
ATOM 5742 C C . PRO B 1 272 ? 2.682 -41.375 -23.359 1 95.38 272 PRO B C 1
ATOM 5744 O O . PRO B 1 272 ? 3.457 -40.875 -24.172 1 95.38 272 PRO B O 1
ATOM 5747 N N . ASP B 1 273 ? 1.334 -41.062 -23.234 1 96.56 273 ASP B N 1
ATOM 5748 C CA . ASP B 1 273 ? 0.741 -40.062 -24.109 1 96.56 273 ASP B CA 1
ATOM 5749 C C . ASP B 1 273 ? -0.053 -39.031 -23.297 1 96.56 273 ASP B C 1
ATOM 5751 O O . ASP B 1 273 ? -1.271 -39.156 -23.156 1 96.56 273 ASP B O 1
ATOM 5755 N N . PRO B 1 274 ? 0.623 -37.969 -22.922 1 97.12 274 PRO B N 1
ATOM 5756 C CA . PRO B 1 274 ? -0.054 -36.969 -22.109 1 97.12 274 PRO B CA 1
ATOM 5757 C C . PRO B 1 274 ? -1.281 -36.375 -22.812 1 97.12 274 PRO B C 1
ATOM 5759 O O . PRO B 1 274 ? -2.219 -35.938 -22.141 1 97.12 274 PRO B O 1
ATOM 5762 N N . LYS B 1 275 ? -1.321 -36.375 -24.094 1 97.44 275 LYS B N 1
ATOM 5763 C CA . LYS B 1 275 ? -2.443 -35.812 -24.844 1 97.44 275 LYS B CA 1
ATOM 5764 C C . LYS B 1 275 ? -3.744 -36.531 -24.5 1 97.44 275 LYS B C 1
ATOM 5766 O O . LYS B 1 275 ? -4.812 -35.938 -24.469 1 97.44 275 LYS B O 1
ATOM 5771 N N . SER B 1 276 ? -3.596 -37.812 -24.234 1 95.81 276 SER B N 1
ATOM 5772 C CA . SER B 1 276 ? -4.777 -38.625 -23.969 1 95.81 276 SER B CA 1
ATOM 5773 C C . SER B 1 276 ? -5.082 -38.688 -22.469 1 95.81 276 SER B C 1
ATOM 5775 O O . SER B 1 276 ? -6.078 -39.281 -22.062 1 95.81 276 SER B O 1
ATOM 5777 N N . SER B 1 277 ? -4.246 -38.125 -21.641 1 95.06 277 SER B N 1
ATOM 5778 C CA . SER B 1 277 ? -4.469 -38.125 -20.203 1 95.06 277 SER B CA 1
ATOM 5779 C C . SER B 1 277 ? -5.637 -37.219 -19.812 1 95.06 277 SER B C 1
ATOM 5781 O O . SER B 1 277 ? -5.688 -36.062 -20.219 1 95.06 277 SER B O 1
ATOM 5783 N N . PRO B 1 278 ? -6.531 -37.688 -18.984 1 92.69 278 PRO B N 1
ATOM 5784 C CA . PRO B 1 278 ? -7.641 -36.844 -18.547 1 92.69 278 PRO B CA 1
ATOM 5785 C C . PRO B 1 278 ? -7.199 -35.75 -17.562 1 92.69 278 PRO B C 1
ATOM 5787 O O . PRO B 1 278 ? -7.969 -34.844 -17.25 1 92.69 278 PRO B O 1
ATOM 5790 N N . ASP B 1 279 ? -5.977 -35.812 -17.078 1 94.38 279 ASP B N 1
ATOM 5791 C CA . ASP B 1 279 ? -5.504 -34.906 -16.031 1 94.38 279 ASP B CA 1
ATOM 5792 C C . ASP B 1 279 ? -4.672 -33.781 -16.641 1 94.38 279 ASP B C 1
ATOM 5794 O O . ASP B 1 279 ? -4.195 -32.906 -15.922 1 94.38 279 ASP B O 1
ATOM 5798 N N . TYR B 1 280 ? -4.484 -33.844 -17.906 1 96.88 280 TYR B N 1
ATOM 5799 C CA . TYR B 1 280 ? -3.648 -32.844 -18.531 1 96.88 280 TYR B CA 1
ATOM 5800 C C . TYR B 1 280 ? -4.496 -31.781 -19.25 1 96.88 280 TYR B C 1
ATOM 5802 O O . TYR B 1 280 ? -5.324 -32.125 -20.094 1 96.88 280 TYR B O 1
ATOM 5810 N N . SER B 1 281 ? -4.312 -30.531 -18.938 1 97.56 281 SER B N 1
ATOM 5811 C CA . SER B 1 281 ? -5.109 -29.422 -19.469 1 97.56 281 SER B CA 1
ATOM 5812 C C . SER B 1 281 ? -4.609 -28.984 -20.828 1 97.56 281 SER B C 1
ATOM 5814 O O . SER B 1 281 ? -3.732 -29.625 -21.422 1 97.56 281 SER B O 1
ATOM 5816 N N . ARG B 1 282 ? -5.34 -28 -21.406 1 98.56 282 ARG B N 1
ATOM 5817 C CA . ARG B 1 282 ? -5.02 -27.438 -22.719 1 98.56 282 ARG B CA 1
ATOM 5818 C C . ARG B 1 282 ? -4.719 -25.953 -22.609 1 98.56 282 ARG B C 1
ATOM 5820 O O . ARG B 1 282 ? -5.016 -25.312 -21.578 1 98.56 282 ARG B O 1
ATOM 5827 N N . ILE B 1 283 ? -4 -25.438 -23.609 1 98.75 283 ILE B N 1
ATOM 5828 C CA . ILE B 1 283 ? -3.719 -24 -23.688 1 98.75 283 ILE B CA 1
ATOM 5829 C C . ILE B 1 283 ? -5.016 -23.234 -23.891 1 98.75 283 ILE B C 1
ATOM 5831 O O . ILE B 1 283 ? -5.887 -23.656 -24.656 1 98.75 283 ILE B O 1
ATOM 5835 N N . ILE B 1 284 ? -5.215 -22.094 -23.312 1 98.69 284 ILE B N 1
ATOM 5836 C CA . ILE B 1 284 ? -6.453 -21.344 -23.156 1 98.69 284 ILE B CA 1
ATOM 5837 C C . ILE B 1 284 ? -7.012 -20.984 -24.531 1 98.69 284 ILE B C 1
ATOM 5839 O O . ILE B 1 284 ? -8.227 -21.016 -24.75 1 98.69 284 ILE B O 1
ATOM 5843 N N . ASN B 1 285 ? -6.137 -20.594 -25.469 1 98.31 285 ASN B N 1
ATOM 5844 C CA . ASN B 1 285 ? -6.605 -20.203 -26.797 1 98.31 285 ASN B CA 1
ATOM 5845 C C . ASN B 1 285 ? -5.488 -20.297 -27.844 1 98.31 285 ASN B C 1
ATOM 5847 O O . ASN B 1 285 ? -4.352 -20.625 -27.5 1 98.31 285 ASN B O 1
ATOM 5851 N N . GLN B 1 286 ? -5.859 -20 -29.062 1 98.44 286 GLN B N 1
ATOM 5852 C CA . GLN B 1 286 ? -4.945 -20.188 -30.188 1 98.44 286 GLN B CA 1
ATOM 5853 C C . GLN B 1 286 ? -3.799 -19.172 -30.125 1 98.44 286 GLN B C 1
ATOM 5855 O O . GLN B 1 286 ? -2.662 -19.5 -30.469 1 98.44 286 GLN B O 1
ATOM 5860 N N . ARG B 1 287 ? -4.086 -18.016 -29.75 1 98.12 287 ARG B N 1
ATOM 5861 C CA . ARG B 1 287 ? -3.062 -16.984 -29.672 1 98.12 287 ARG B CA 1
ATOM 5862 C C . ARG B 1 287 ? -1.948 -17.391 -28.703 1 98.12 287 ARG B C 1
ATOM 5864 O O . ARG B 1 287 ? -0.766 -17.297 -29.047 1 98.12 287 ARG B O 1
ATOM 5871 N N . HIS B 1 288 ? -2.32 -17.875 -27.531 1 98.12 288 HIS B N 1
ATOM 5872 C CA . HIS B 1 288 ? -1.338 -18.312 -26.547 1 98.12 288 HIS B CA 1
ATOM 5873 C C . HIS B 1 288 ? -0.603 -19.562 -27.031 1 98.12 288 HIS B C 1
ATOM 5875 O O . HIS B 1 288 ? 0.598 -19.719 -26.781 1 98.12 288 HIS B O 1
ATOM 5881 N N . PHE B 1 289 ? -1.335 -20.453 -27.719 1 98.62 289 PHE B N 1
ATOM 5882 C CA . PHE B 1 289 ? -0.711 -21.625 -28.328 1 98.62 289 PHE B CA 1
ATOM 5883 C C . PHE B 1 289 ? 0.399 -21.219 -29.281 1 98.62 289 PHE B C 1
ATOM 5885 O O . PHE B 1 289 ? 1.532 -21.688 -29.172 1 98.62 289 PHE B O 1
ATOM 5892 N N . ASN B 1 290 ? 0.098 -20.266 -30.141 1 98.62 290 ASN B N 1
ATOM 5893 C CA . ASN B 1 290 ? 1.059 -19.812 -31.141 1 98.62 290 ASN B CA 1
ATOM 5894 C C . ASN B 1 290 ? 2.26 -19.141 -30.5 1 98.62 290 ASN B C 1
ATOM 5896 O O . ASN B 1 290 ? 3.398 -19.328 -30.922 1 98.62 290 ASN B O 1
ATOM 5900 N N . ARG B 1 291 ? 2.004 -18.391 -29.484 1 98 291 ARG B N 1
ATOM 5901 C CA . ARG B 1 291 ? 3.084 -17.719 -28.766 1 98 291 ARG B CA 1
ATOM 5902 C C . ARG B 1 291 ? 4.066 -18.734 -28.188 1 98 291 ARG B C 1
ATOM 5904 O O . ARG B 1 291 ? 5.281 -18.578 -28.328 1 98 291 ARG B O 1
ATOM 5911 N N . LEU B 1 292 ? 3.58 -19.75 -27.594 1 98.31 292 LEU B N 1
ATOM 5912 C CA . LEU B 1 292 ? 4.414 -20.766 -26.953 1 98.31 292 LEU B CA 1
ATOM 5913 C C . LEU B 1 292 ? 5.203 -21.547 -28 1 98.31 292 LEU B C 1
ATOM 5915 O O . LEU B 1 292 ? 6.375 -21.875 -27.781 1 98.31 292 LEU B O 1
ATOM 5919 N N . MET B 1 293 ? 4.562 -21.844 -29.109 1 97.88 293 MET B N 1
ATOM 5920 C CA . MET B 1 293 ? 5.254 -22.547 -30.188 1 97.88 293 MET B CA 1
ATOM 5921 C C . MET B 1 293 ? 6.406 -21.703 -30.719 1 97.88 293 MET B C 1
ATOM 5923 O O . MET B 1 293 ? 7.465 -22.234 -31.062 1 97.88 293 MET B O 1
ATOM 5927 N N . THR B 1 294 ? 6.203 -20.406 -30.781 1 97.69 294 THR B N 1
ATOM 5928 C CA . THR B 1 294 ? 7.242 -19.484 -31.234 1 97.69 294 THR B CA 1
ATOM 5929 C C . THR B 1 294 ? 8.43 -19.484 -30.281 1 97.69 294 THR B C 1
ATOM 5931 O O . THR B 1 294 ? 9.578 -19.391 -30.703 1 97.69 294 THR B O 1
ATOM 5934 N N . LEU B 1 295 ? 8.18 -19.625 -28.984 1 97.19 295 LEU B N 1
ATOM 5935 C CA . LEU B 1 295 ? 9.25 -19.672 -28 1 97.19 295 LEU B CA 1
ATOM 5936 C C . LEU B 1 295 ? 10.133 -20.891 -28.188 1 97.19 295 LEU B C 1
ATOM 5938 O O . LEU B 1 295 ? 11.328 -20.859 -27.875 1 97.19 295 LEU B O 1
ATOM 5942 N N . LEU B 1 296 ? 9.578 -21.922 -28.703 1 95.75 296 LEU B N 1
ATOM 5943 C CA . LEU B 1 296 ? 10.289 -23.188 -28.844 1 95.75 296 LEU B CA 1
ATOM 5944 C C . LEU B 1 296 ? 11.086 -23.234 -30.141 1 95.75 296 LEU B C 1
ATOM 5946 O O . LEU B 1 296 ? 11.922 -24.109 -30.328 1 95.75 296 LEU B O 1
ATOM 5950 N N . GLU B 1 297 ? 10.812 -22.266 -31.016 1 94.31 297 GLU B N 1
ATOM 5951 C CA . GLU B 1 297 ? 11.523 -22.25 -32.281 1 94.31 297 GLU B CA 1
ATOM 5952 C C . GLU B 1 297 ? 13.031 -22.172 -32.094 1 94.31 297 GLU B C 1
ATOM 5954 O O . GLU B 1 297 ? 13.516 -21.344 -31.312 1 94.31 297 GLU B O 1
ATOM 5959 N N . GLY B 1 298 ? 13.734 -23.031 -32.781 1 91.38 298 GLY B N 1
ATOM 5960 C CA . GLY B 1 298 ? 15.188 -23.031 -32.719 1 91.38 298 GLY B CA 1
ATOM 5961 C C . GLY B 1 298 ? 15.734 -23.953 -31.625 1 91.38 298 GLY B C 1
ATOM 5962 O O . GLY B 1 298 ? 16.953 -24.094 -31.469 1 91.38 298 GLY B O 1
ATOM 5963 N N . TYR B 1 299 ? 14.781 -24.594 -30.891 1 93.75 299 TYR B N 1
ATOM 5964 C CA . TYR B 1 299 ? 15.203 -25.5 -29.828 1 93.75 299 TYR B CA 1
ATOM 5965 C C . TYR B 1 299 ? 14.641 -26.906 -30.047 1 93.75 299 TYR B C 1
ATOM 5967 O O . TYR B 1 299 ? 13.523 -27.047 -30.562 1 93.75 299 TYR B O 1
ATOM 5975 N N . THR B 1 300 ? 15.508 -27.844 -29.719 1 94.25 300 THR B N 1
ATOM 5976 C CA . THR B 1 300 ? 15.039 -29.234 -29.703 1 94.25 300 THR B CA 1
ATOM 5977 C C . THR B 1 300 ? 14.688 -29.672 -28.281 1 94.25 300 THR B C 1
ATOM 5979 O O . THR B 1 300 ? 15.516 -29.594 -27.375 1 94.25 300 THR B O 1
ATOM 5982 N N . ALA B 1 301 ? 13.484 -30.203 -28.172 1 97.44 301 ALA B N 1
ATOM 5983 C CA . ALA B 1 301 ? 13.023 -30.672 -26.875 1 97.44 301 ALA B CA 1
ATOM 5984 C C . ALA B 1 301 ? 13.766 -31.938 -26.453 1 97.44 301 ALA B C 1
ATOM 5986 O O . ALA B 1 301 ? 13.961 -32.844 -27.266 1 97.44 301 ALA B O 1
ATOM 5987 N N . THR B 1 302 ? 14.211 -31.953 -25.281 1 97.94 302 THR B N 1
ATOM 5988 C CA . THR B 1 302 ? 14.82 -33.156 -24.719 1 97.94 302 THR B CA 1
ATOM 5989 C C . THR B 1 302 ? 13.758 -34.094 -24.188 1 97.94 302 THR B C 1
ATOM 5991 O O . THR B 1 302 ? 13.945 -35.312 -24.203 1 97.94 302 THR B O 1
ATOM 5994 N N . VAL B 1 303 ? 12.719 -33.625 -23.641 1 98.12 303 VAL B N 1
ATOM 5995 C CA . VAL B 1 303 ? 11.5 -34.312 -23.266 1 98.12 303 VAL B CA 1
ATOM 5996 C C . VAL B 1 303 ? 10.297 -33.625 -23.922 1 98.12 303 VAL B C 1
ATOM 5998 O O . VAL B 1 303 ? 10.219 -32.406 -23.969 1 98.12 303 VAL B O 1
ATOM 6001 N N . GLY B 1 304 ? 9.32 -34.438 -24.438 1 97.69 304 GLY B N 1
ATOM 6002 C CA . GLY B 1 304 ? 8.133 -33.844 -25.031 1 97.69 304 GLY B CA 1
ATOM 6003 C C . GLY B 1 304 ? 8.391 -33.219 -26.375 1 97.69 304 GLY B C 1
ATOM 6004 O O . GLY B 1 304 ? 9.117 -33.75 -27.203 1 97.69 304 GLY B O 1
ATOM 6005 N N . GLY B 1 305 ? 7.75 -32.094 -26.641 1 96.38 305 GLY B N 1
ATOM 6006 C CA . GLY B 1 305 ? 7.93 -31.359 -27.891 1 96.38 305 GLY B CA 1
ATOM 6007 C C . GLY B 1 305 ? 6.766 -31.516 -28.844 1 96.38 305 GLY B C 1
ATOM 6008 O O . GLY B 1 305 ? 6.633 -30.75 -29.812 1 96.38 305 GLY B O 1
ATOM 6009 N N . GLN B 1 306 ? 5.91 -32.438 -28.562 1 97.12 306 GLN B N 1
ATOM 6010 C CA . GLN B 1 306 ? 4.754 -32.656 -29.438 1 97.12 306 GLN B CA 1
ATOM 6011 C C . GLN B 1 306 ? 3.697 -31.562 -29.203 1 97.12 306 GLN B C 1
ATOM 6013 O O . GLN B 1 306 ? 3.574 -31.031 -28.094 1 97.12 306 GLN B O 1
ATOM 6018 N N . SER B 1 307 ? 3.021 -31.234 -30.234 1 98.19 307 SER B N 1
ATOM 6019 C CA . SER B 1 307 ? 1.928 -30.266 -30.125 1 98.19 307 SER B CA 1
ATOM 6020 C C . SER B 1 307 ? 0.813 -30.594 -31.109 1 98.19 307 SER B C 1
ATOM 6022 O O . SER B 1 307 ? 1.005 -31.391 -32.031 1 98.19 307 SER B O 1
ATOM 6024 N N . ASP B 1 308 ? -0.343 -30.172 -30.812 1 98.56 308 ASP B N 1
ATOM 6025 C CA . ASP B 1 308 ? -1.516 -30.266 -31.688 1 98.56 308 ASP B CA 1
ATOM 6026 C C . ASP B 1 308 ? -2.348 -29 -31.609 1 98.56 308 ASP B C 1
ATOM 6028 O O . ASP B 1 308 ? -3.105 -28.781 -30.656 1 98.56 308 ASP B O 1
ATOM 6032 N N . SER B 1 309 ? -2.275 -28.188 -32.625 1 98.12 309 SER B N 1
ATOM 6033 C CA . SER B 1 309 ? -2.926 -26.875 -32.656 1 98.12 309 SER B CA 1
ATOM 6034 C C . SER B 1 309 ? -4.441 -27.016 -32.594 1 98.12 309 SER B C 1
ATOM 6036 O O . SER B 1 309 ? -5.125 -26.188 -32 1 98.12 309 SER B O 1
ATOM 6038 N N . SER B 1 310 ? -4.988 -28.031 -33.188 1 97.94 310 SER B N 1
ATOM 6039 C CA . SER B 1 310 ? -6.434 -28.203 -33.281 1 97.94 310 SER B CA 1
ATOM 6040 C C . SER B 1 310 ? -7.043 -28.438 -31.891 1 97.94 310 SER B C 1
ATOM 6042 O O . SER B 1 310 ? -8.227 -28.156 -31.672 1 97.94 310 SER B O 1
ATOM 6044 N N . GLN B 1 311 ? -6.25 -28.828 -30.938 1 97.69 311 GLN B N 1
ATOM 6045 C CA . GLN B 1 311 ? -6.723 -29.078 -29.578 1 97.69 311 GLN B CA 1
ATOM 6046 C C . GLN B 1 311 ? -6.02 -28.156 -28.578 1 97.69 311 GLN B C 1
ATOM 6048 O O . GLN B 1 311 ? -6.145 -28.344 -27.359 1 97.69 311 GLN B O 1
ATOM 6053 N N . ARG B 1 312 ? -5.219 -27.328 -29.125 1 98.56 312 ARG B N 1
ATOM 6054 C CA . ARG B 1 312 ? -4.395 -26.438 -28.297 1 98.56 312 ARG B CA 1
ATOM 6055 C C . ARG B 1 312 ? -3.559 -27.234 -27.297 1 98.56 312 ARG B C 1
ATOM 6057 O O . ARG B 1 312 ? -3.457 -26.859 -26.141 1 98.56 312 ARG B O 1
ATOM 6064 N N . TYR B 1 313 ? -3.1 -28.375 -27.812 1 98.69 313 TYR B N 1
ATOM 6065 C CA . TYR B 1 313 ? -2.303 -29.281 -26.984 1 98.69 313 TYR B CA 1
ATOM 6066 C C . TYR B 1 313 ? -0.813 -29.016 -27.172 1 98.69 313 TYR B C 1
ATOM 6068 O O . TYR B 1 313 ? -0.333 -28.938 -28.312 1 98.69 313 TYR B O 1
ATOM 6076 N N . ILE B 1 314 ? -0.113 -28.828 -26.141 1 98.75 314 ILE B N 1
ATOM 6077 C CA . ILE B 1 314 ? 1.345 -28.859 -26.078 1 98.75 314 ILE B CA 1
ATOM 6078 C C . ILE B 1 314 ? 1.803 -29.844 -25.016 1 98.75 314 ILE B C 1
ATOM 6080 O O . ILE B 1 314 ? 1.365 -29.766 -23.859 1 98.75 314 ILE B O 1
ATOM 6084 N N . ALA B 1 315 ? 2.607 -30.781 -25.375 1 98.75 315 ALA B N 1
ATOM 6085 C CA . ALA B 1 315 ? 3.113 -31.766 -24.406 1 98.75 315 ALA B CA 1
ATOM 6086 C C . ALA B 1 315 ? 3.984 -31.094 -23.344 1 98.75 315 ALA B C 1
ATOM 6088 O O . ALA B 1 315 ? 4.582 -30.047 -23.609 1 98.75 315 ALA B O 1
ATOM 6089 N N . PRO B 1 316 ? 3.996 -31.688 -22.062 1 98.81 316 PRO B N 1
ATOM 6090 C CA . PRO B 1 316 ? 5.059 -31.234 -21.172 1 98.81 316 PRO B CA 1
ATOM 6091 C C . PRO B 1 316 ? 6.441 -31.297 -21.812 1 98.81 316 PRO B C 1
ATOM 6093 O O . PRO B 1 316 ? 6.871 -32.344 -22.266 1 98.81 316 PRO B O 1
ATOM 6096 N N . THR B 1 317 ? 7.094 -30.141 -21.875 1 98.88 317 THR B N 1
ATOM 6097 C CA . THR B 1 317 ? 8.297 -30.047 -22.688 1 98.88 317 THR B CA 1
ATOM 6098 C C . THR B 1 317 ? 9.469 -29.516 -21.859 1 98.88 317 THR B C 1
ATOM 6100 O O . THR B 1 317 ? 9.328 -28.531 -21.141 1 98.88 317 THR B O 1
ATOM 6103 N N . VAL B 1 318 ? 10.602 -30.219 -21.922 1 98.81 318 VAL B N 1
ATOM 6104 C CA . VAL B 1 318 ? 11.828 -29.797 -21.25 1 98.81 318 VAL B CA 1
ATOM 6105 C C . VAL B 1 318 ? 12.898 -29.5 -22.297 1 98.81 318 VAL B C 1
ATOM 6107 O O . VAL B 1 318 ? 13.102 -30.266 -23.234 1 98.81 318 VAL B O 1
ATOM 6110 N N . VAL B 1 319 ? 13.516 -28.344 -22.203 1 98.5 319 VAL B N 1
ATOM 6111 C CA . VAL B 1 319 ? 14.633 -27.953 -23.047 1 98.5 319 VAL B CA 1
ATOM 6112 C C . VAL B 1 319 ? 15.883 -27.75 -22.203 1 98.5 319 VAL B C 1
ATOM 6114 O O . VAL B 1 319 ? 15.867 -26.938 -21.266 1 98.5 319 VAL B O 1
ATOM 6117 N N . LYS B 1 320 ? 16.953 -28.469 -22.438 1 97.81 320 LYS B N 1
ATOM 6118 C CA . LYS B 1 320 ? 18.172 -28.344 -21.641 1 97.81 320 LYS B CA 1
ATOM 6119 C C . LYS B 1 320 ? 19.188 -27.438 -22.328 1 97.81 320 LYS B C 1
ATOM 6121 O O . LYS B 1 320 ? 19.016 -27.062 -23.484 1 97.81 320 LYS B O 1
ATOM 6126 N N . ASP B 1 321 ? 20.188 -27 -21.688 1 97.12 321 ASP B N 1
ATOM 6127 C CA . ASP B 1 321 ? 21.297 -26.188 -22.156 1 97.12 321 ASP B CA 1
ATOM 6128 C C . ASP B 1 321 ? 20.797 -24.891 -22.797 1 97.12 321 ASP B C 1
ATOM 6130 O O . ASP B 1 321 ? 21.234 -24.5 -23.875 1 97.12 321 ASP B O 1
ATOM 6134 N N . VAL B 1 322 ? 19.844 -24.297 -22.172 1 97.88 322 VAL B N 1
ATOM 6135 C CA . VAL B 1 322 ? 19.25 -23.062 -22.719 1 97.88 322 VAL B CA 1
ATOM 6136 C C . VAL B 1 322 ? 20.141 -21.875 -22.375 1 97.88 322 VAL B C 1
ATOM 6138 O O . VAL B 1 322 ? 20.484 -21.656 -21.203 1 97.88 322 VAL B O 1
ATOM 6141 N N . PRO B 1 323 ? 20.531 -21.094 -23.328 1 96.75 323 PRO B N 1
ATOM 6142 C CA . PRO B 1 323 ? 21.297 -19.891 -23.031 1 96.75 323 PRO B CA 1
ATOM 6143 C C . PRO B 1 323 ? 20.5 -18.828 -22.281 1 96.75 323 PRO B C 1
ATOM 6145 O O . PRO B 1 323 ? 19.297 -18.672 -22.547 1 96.75 323 PRO B O 1
ATOM 6148 N N . PRO B 1 324 ? 21.188 -18.062 -21.438 1 95.62 324 PRO B N 1
ATOM 6149 C CA . PRO B 1 324 ? 20.5 -17.031 -20.656 1 95.62 324 PRO B CA 1
ATOM 6150 C C . PRO B 1 324 ? 19.781 -16.016 -21.531 1 95.62 324 PRO B C 1
ATOM 6152 O O . PRO B 1 324 ? 18.781 -15.422 -21.109 1 95.62 324 PRO B O 1
ATOM 6155 N N . GLN B 1 325 ? 20.156 -15.797 -22.75 1 94.75 325 GLN B N 1
ATOM 6156 C CA . GLN B 1 325 ? 19.625 -14.742 -23.594 1 94.75 325 GLN B CA 1
ATOM 6157 C C . GLN B 1 325 ? 18.562 -15.297 -24.547 1 94.75 325 GLN B C 1
ATOM 6159 O O . GLN B 1 325 ? 18.016 -14.562 -25.375 1 94.75 325 GLN B O 1
ATOM 6164 N N . ALA B 1 326 ? 18.281 -16.594 -24.391 1 95.06 326 ALA B N 1
ATOM 6165 C CA . ALA B 1 326 ? 17.281 -17.234 -25.25 1 95.06 326 ALA B CA 1
ATOM 6166 C C . ALA B 1 326 ? 15.93 -16.547 -25.094 1 95.06 326 ALA B C 1
ATOM 6168 O O . ALA B 1 326 ? 15.625 -15.984 -24.047 1 95.06 326 ALA B O 1
ATOM 6169 N N . ARG B 1 327 ? 15.102 -16.656 -26.156 1 94.19 327 ARG B N 1
ATOM 6170 C CA . ARG B 1 327 ? 13.727 -16.156 -26.125 1 94.19 327 ARG B CA 1
ATOM 6171 C C . ARG B 1 327 ? 12.953 -16.781 -24.969 1 94.19 327 ARG B C 1
ATOM 6173 O O . ARG B 1 327 ? 12.172 -16.109 -24.297 1 94.19 327 ARG B O 1
ATOM 6180 N N . LEU B 1 328 ? 13.227 -18.047 -24.672 1 96 328 LEU B N 1
ATOM 6181 C CA . LEU B 1 328 ? 12.586 -18.797 -23.594 1 96 328 LEU B CA 1
ATOM 6182 C C . LEU B 1 328 ? 12.883 -18.156 -22.234 1 96 328 LEU B C 1
ATOM 6184 O O . LEU B 1 328 ? 12.188 -18.438 -21.25 1 96 328 LEU B O 1
ATOM 6188 N N . MET B 1 329 ? 13.898 -17.312 -22.188 1 96.69 329 MET B N 1
ATOM 6189 C CA . MET B 1 329 ? 14.359 -16.828 -20.891 1 96.69 329 MET B CA 1
ATOM 6190 C C . MET B 1 329 ? 14.062 -15.328 -20.75 1 96.69 329 MET B C 1
ATOM 6192 O O . MET B 1 329 ? 14.5 -14.703 -19.781 1 96.69 329 MET B O 1
ATOM 6196 N N . GLN B 1 330 ? 13.273 -14.711 -21.688 1 92.94 330 GLN B N 1
ATOM 6197 C CA . GLN B 1 330 ? 13.07 -13.273 -21.672 1 92.94 330 GLN B CA 1
ATOM 6198 C C . GLN B 1 330 ? 11.805 -12.906 -20.891 1 92.94 330 GLN B C 1
ATOM 6200 O O . GLN B 1 330 ? 11.859 -12.07 -19.969 1 92.94 330 GLN B O 1
ATOM 6205 N N . GLU B 1 331 ? 10.68 -13.539 -21.203 1 91.19 331 GLU B N 1
ATOM 6206 C CA . GLU B 1 331 ? 9.422 -13.266 -20.516 1 91.19 331 GLU B CA 1
ATOM 6207 C C . GLU B 1 331 ? 8.852 -14.523 -19.891 1 91.19 331 GLU B C 1
ATOM 6209 O O . GLU B 1 331 ? 9.266 -15.641 -20.219 1 91.19 331 GLU B O 1
ATOM 6214 N N . GLU B 1 332 ? 7.969 -14.297 -18.938 1 96.12 332 GLU B N 1
ATOM 6215 C CA . GLU B 1 332 ? 7.262 -15.43 -18.344 1 96.12 332 GLU B CA 1
ATOM 6216 C C . GLU B 1 332 ? 6.68 -16.344 -19.422 1 96.12 332 GLU B C 1
ATOM 6218 O O . GLU B 1 332 ? 6.008 -15.875 -20.344 1 96.12 332 GLU B O 1
ATOM 6223 N N . ILE B 1 333 ? 6.906 -17.625 -19.266 1 98 333 ILE B N 1
ATOM 6224 C CA . ILE B 1 333 ? 6.504 -18.594 -20.281 1 98 333 ILE B CA 1
ATOM 6225 C C . ILE B 1 333 ? 4.996 -18.812 -20.203 1 98 333 ILE B C 1
ATOM 6227 O O . ILE B 1 333 ? 4.297 -18.703 -21.219 1 98 333 ILE B O 1
ATOM 6231 N N . PHE B 1 334 ? 4.512 -19.078 -19.016 1 98.06 334 PHE B N 1
ATOM 6232 C CA . PHE B 1 334 ? 3.082 -19.266 -18.797 1 98.06 334 PHE B CA 1
ATOM 6233 C C . PHE B 1 334 ? 2.531 -20.344 -19.719 1 98.06 334 PHE B C 1
ATOM 6235 O O . PHE B 1 334 ? 1.538 -20.125 -20.406 1 98.06 334 PHE B O 1
ATOM 6242 N N . GLY B 1 335 ? 3.152 -21.516 -19.734 1 98.56 335 GLY B N 1
ATOM 6243 C CA . GLY B 1 335 ? 2.879 -22.703 -20.531 1 98.56 335 GLY B CA 1
ATOM 6244 C C . GLY B 1 335 ? 3.754 -23.891 -20.172 1 98.56 335 GLY B C 1
ATOM 6245 O O . GLY B 1 335 ? 4.578 -23.797 -19.25 1 98.56 335 GLY B O 1
ATOM 6246 N N . PRO B 1 336 ? 3.561 -25 -20.844 1 98.75 336 PRO B N 1
ATOM 6247 C CA . PRO B 1 336 ? 4.207 -26.234 -20.406 1 98.75 336 PRO B CA 1
ATOM 6248 C C . PRO B 1 336 ? 5.594 -26.422 -21.016 1 98.75 336 PRO B C 1
ATOM 6250 O O . PRO B 1 336 ? 5.918 -27.516 -21.484 1 98.75 336 PRO B O 1
ATOM 6253 N N . LEU B 1 337 ? 6.41 -25.375 -21.016 1 98.81 337 LEU B N 1
ATOM 6254 C CA . LEU B 1 337 ? 7.809 -25.406 -21.438 1 98.81 337 LEU B CA 1
ATOM 6255 C C . LEU B 1 337 ? 8.734 -25.125 -20.25 1 98.81 337 LEU B C 1
ATOM 6257 O O . LEU B 1 337 ? 8.562 -24.141 -19.547 1 98.81 337 LEU B O 1
ATOM 6261 N N . LEU B 1 338 ? 9.688 -26.016 -20.016 1 98.88 338 LEU B N 1
ATOM 6262 C CA . LEU B 1 338 ? 10.594 -25.891 -18.875 1 98.88 338 LEU B CA 1
ATOM 6263 C C . LEU B 1 338 ? 12.047 -25.859 -19.328 1 98.88 338 LEU B C 1
ATOM 6265 O O . LEU B 1 338 ? 12.648 -26.922 -19.547 1 98.88 338 LEU B O 1
ATOM 6269 N N . PRO B 1 339 ? 12.594 -24.703 -19.484 1 98.75 339 PRO B N 1
ATOM 6270 C CA . PRO B 1 339 ? 14.023 -24.609 -19.812 1 98.75 339 PRO B CA 1
ATOM 6271 C C . PRO B 1 339 ? 14.922 -24.891 -18.609 1 98.75 339 PRO B C 1
ATOM 6273 O O . PRO B 1 339 ? 14.586 -24.531 -17.484 1 98.75 339 PRO B O 1
ATOM 6276 N N . ILE B 1 340 ? 16.031 -25.5 -18.844 1 98.81 340 ILE B N 1
ATOM 6277 C CA . ILE B 1 340 ? 17.078 -25.703 -17.859 1 98.81 340 ILE B CA 1
ATOM 6278 C C . ILE B 1 340 ? 18.328 -24.922 -18.25 1 98.81 340 ILE B C 1
ATOM 6280 O O . ILE B 1 340 ? 18.844 -25.062 -19.344 1 98.81 340 ILE B O 1
ATOM 6284 N N . VAL B 1 341 ? 18.719 -24.062 -17.406 1 98.69 341 VAL B N 1
ATOM 6285 C CA . VAL B 1 341 ? 19.938 -23.281 -17.531 1 98.69 341 VAL B CA 1
ATOM 6286 C C . VAL B 1 341 ? 20.984 -23.797 -16.547 1 98.69 341 VAL B C 1
ATOM 6288 O O . VAL B 1 341 ? 20.703 -23.953 -15.359 1 98.69 341 VAL B O 1
ATOM 6291 N N . THR B 1 342 ? 22.141 -24.062 -17.031 1 98.38 342 THR B N 1
ATOM 6292 C CA . THR B 1 342 ? 23.172 -24.547 -16.125 1 98.38 342 THR B CA 1
ATOM 6293 C C . THR B 1 342 ? 23.938 -23.391 -15.492 1 98.38 342 THR B C 1
ATOM 6295 O O . THR B 1 342 ? 24.172 -22.359 -16.141 1 98.38 342 THR B O 1
ATOM 6298 N N . VAL B 1 343 ? 24.25 -23.516 -14.258 1 98.44 343 VAL B N 1
ATOM 6299 C CA . VAL B 1 343 ? 25.078 -22.594 -13.484 1 98.44 343 VAL B CA 1
ATOM 6300 C C . VAL B 1 343 ? 26.219 -23.359 -12.805 1 98.44 343 VAL B C 1
ATOM 6302 O O . VAL B 1 343 ? 26.109 -24.562 -12.562 1 98.44 343 VAL B O 1
ATOM 6305 N N . SER B 1 344 ? 27.297 -22.688 -12.461 1 98 344 SER B N 1
ATOM 6306 C CA . SER B 1 344 ? 28.484 -23.344 -11.945 1 98 344 SER B CA 1
ATOM 6307 C C . SER B 1 344 ? 28.312 -23.719 -10.477 1 98 344 SER B C 1
ATOM 6309 O O . SER B 1 344 ? 28.859 -24.719 -10.016 1 98 344 SER B O 1
ATOM 6311 N N . ASP B 1 345 ? 27.703 -22.891 -9.711 1 97.06 345 ASP B N 1
ATOM 6312 C CA . ASP B 1 345 ? 27.516 -23.062 -8.273 1 97.06 345 ASP B CA 1
ATOM 6313 C C . ASP B 1 345 ? 26.453 -22.094 -7.734 1 97.06 345 ASP B C 1
ATOM 6315 O O . ASP B 1 345 ? 25.75 -21.438 -8.508 1 97.06 345 ASP B O 1
ATOM 6319 N N . ILE B 1 346 ? 26.312 -22.094 -6.426 1 97.62 346 ILE B N 1
ATOM 6320 C CA . ILE B 1 346 ? 25.281 -21.297 -5.766 1 97.62 346 ILE B CA 1
ATOM 6321 C C . ILE B 1 346 ? 25.547 -19.812 -6.016 1 97.62 346 ILE B C 1
ATOM 6323 O O . ILE B 1 346 ? 24.609 -19.031 -6.16 1 97.62 346 ILE B O 1
ATOM 6327 N N . ASP B 1 347 ? 26.812 -19.328 -6.078 1 98.06 347 ASP B N 1
ATOM 6328 C CA . ASP B 1 347 ? 27.141 -17.938 -6.367 1 98.06 347 ASP B CA 1
ATOM 6329 C C . ASP B 1 347 ? 26.641 -17.531 -7.75 1 98.06 347 ASP B C 1
ATOM 6331 O O . ASP B 1 347 ? 26.031 -16.469 -7.902 1 98.06 347 ASP B O 1
ATOM 6335 N N . ASP B 1 348 ? 26.906 -18.391 -8.641 1 98.5 348 ASP B N 1
ATOM 6336 C CA . ASP B 1 348 ? 26.469 -18.156 -10.008 1 98.5 348 ASP B CA 1
ATOM 6337 C C . ASP B 1 348 ? 24.938 -18.109 -10.102 1 98.5 348 ASP B C 1
ATOM 6339 O O . ASP B 1 348 ? 24.375 -17.281 -10.812 1 98.5 348 ASP B O 1
ATOM 6343 N N . ALA B 1 349 ? 24.281 -19.016 -9.438 1 98.62 349 ALA B N 1
ATOM 6344 C CA . ALA B 1 349 ? 22.828 -19.062 -9.422 1 98.62 349 ALA B CA 1
ATOM 6345 C C . ALA B 1 349 ? 22.234 -17.766 -8.844 1 98.62 349 ALA B C 1
ATOM 6347 O O . ALA B 1 349 ? 21.328 -17.188 -9.422 1 98.62 349 ALA B O 1
ATOM 6348 N N . ILE B 1 350 ? 22.719 -17.328 -7.719 1 98.31 350 ILE B N 1
ATOM 6349 C CA . ILE B 1 350 ? 22.25 -16.109 -7.055 1 98.31 350 ILE B CA 1
ATOM 6350 C C . ILE B 1 350 ? 22.484 -14.898 -7.953 1 98.31 350 ILE B C 1
ATOM 6352 O O . ILE B 1 350 ? 21.609 -14.055 -8.109 1 98.31 350 ILE B O 1
ATOM 6356 N N . HIS B 1 351 ? 23.672 -14.844 -8.547 1 97.75 351 HIS B N 1
ATOM 6357 C CA . HIS B 1 351 ? 23.984 -13.766 -9.484 1 97.75 351 HIS B CA 1
ATOM 6358 C C . HIS B 1 351 ? 23.016 -13.758 -10.656 1 97.75 351 HIS B C 1
ATOM 6360 O O . HIS B 1 351 ? 22.5 -12.703 -11.039 1 97.75 351 HIS B O 1
ATOM 6366 N N . PHE B 1 352 ? 22.766 -14.938 -11.219 1 98.31 352 PHE B N 1
ATOM 6367 C CA . PHE B 1 352 ? 21.844 -15.102 -12.344 1 98.31 352 PHE B CA 1
ATOM 6368 C C . PHE B 1 352 ? 20.469 -14.578 -11.992 1 98.31 352 PHE B C 1
ATOM 6370 O O . PHE B 1 352 ? 19.859 -13.828 -12.766 1 98.31 352 PHE B O 1
ATOM 6377 N N . ILE B 1 353 ? 19.953 -14.93 -10.836 1 98.19 353 ILE B N 1
ATOM 6378 C CA . ILE B 1 353 ? 18.625 -14.539 -10.375 1 98.19 353 ILE B CA 1
ATOM 6379 C C . ILE B 1 353 ? 18.562 -13.031 -10.172 1 98.19 353 ILE B C 1
ATOM 6381 O O . ILE B 1 353 ? 17.625 -12.367 -10.633 1 98.19 353 ILE B O 1
ATOM 6385 N N . ASN B 1 354 ? 19.578 -12.438 -9.586 1 96.44 354 ASN B N 1
ATOM 6386 C CA . ASN B 1 354 ? 19.578 -11.039 -9.188 1 96.44 354 ASN B CA 1
ATOM 6387 C C . ASN B 1 354 ? 19.766 -10.117 -10.391 1 96.44 354 ASN B C 1
ATOM 6389 O O . ASN B 1 354 ? 19.484 -8.922 -10.312 1 96.44 354 ASN B O 1
ATOM 6393 N N . GLU B 1 355 ? 20.25 -10.633 -11.5 1 95.5 355 GLU B N 1
ATOM 6394 C CA . GLU B 1 355 ? 20.438 -9.836 -12.703 1 95.5 355 GLU B CA 1
ATOM 6395 C C . GLU B 1 355 ? 19.125 -9.633 -13.453 1 95.5 355 GLU B C 1
ATOM 6397 O O . GLU B 1 355 ? 19.047 -8.82 -14.375 1 95.5 355 GLU B O 1
ATOM 6402 N N . ARG B 1 356 ? 18.156 -10.281 -13.062 1 96.31 356 ARG B N 1
ATOM 6403 C CA . ARG B 1 356 ? 16.875 -10.234 -13.734 1 96.31 356 ARG B CA 1
ATOM 6404 C C . ARG B 1 356 ? 15.812 -9.586 -12.844 1 96.31 356 ARG B C 1
ATOM 6406 O O . ARG B 1 356 ? 16.078 -9.266 -11.68 1 96.31 356 ARG B O 1
ATOM 6413 N N . GLU B 1 357 ? 14.602 -9.336 -13.438 1 96.56 357 GLU B N 1
ATOM 6414 C CA . GLU B 1 357 ? 13.516 -8.727 -12.672 1 96.56 357 GLU B CA 1
ATOM 6415 C C . GLU B 1 357 ? 13.109 -9.617 -11.5 1 96.56 357 GLU B C 1
ATOM 6417 O O . GLU B 1 357 ? 13.203 -10.844 -11.578 1 96.56 357 GLU B O 1
ATOM 6422 N N . LYS B 1 358 ? 12.672 -9 -10.414 1 97.56 358 LYS B N 1
ATOM 6423 C CA . LYS B 1 358 ? 12.234 -9.75 -9.242 1 97.56 358 LYS B CA 1
ATOM 6424 C C . LYS B 1 358 ? 11.031 -10.633 -9.562 1 97.56 358 LYS B C 1
ATOM 6426 O O . LYS B 1 358 ? 9.984 -10.141 -9.977 1 97.56 358 LYS B O 1
ATOM 6431 N N . PRO B 1 359 ? 11.18 -11.914 -9.375 1 98.12 359 PRO B N 1
ATOM 6432 C CA . PRO B 1 359 ? 10.086 -12.828 -9.734 1 98.12 359 PRO B CA 1
ATOM 6433 C C . PRO B 1 359 ? 8.977 -12.852 -8.688 1 98.12 359 PRO B C 1
ATOM 6435 O O . PRO B 1 359 ? 9.172 -12.383 -7.562 1 98.12 359 PRO B O 1
ATOM 6438 N N . LEU B 1 360 ? 7.82 -13.391 -9.047 1 98.56 360 LEU B N 1
ATOM 6439 C CA . LEU B 1 360 ? 6.703 -13.539 -8.125 1 98.56 360 LEU B CA 1
ATOM 6440 C C . LEU B 1 360 ? 6.992 -14.633 -7.098 1 98.56 360 LEU B C 1
ATOM 6442 O O . LEU B 1 360 ? 6.594 -14.516 -5.938 1 98.56 360 LEU B O 1
ATOM 6446 N N . ALA B 1 361 ? 7.672 -15.664 -7.574 1 98.81 361 ALA B N 1
ATOM 6447 C CA . ALA B 1 361 ? 8.039 -16.766 -6.695 1 98.81 361 ALA B CA 1
ATOM 6448 C C . ALA B 1 361 ? 9.461 -17.25 -6.969 1 98.81 361 ALA B C 1
ATOM 6450 O O . ALA B 1 361 ? 9.977 -17.078 -8.078 1 98.81 361 ALA B O 1
ATOM 6451 N N . LEU B 1 362 ? 10.094 -17.766 -6 1 98.88 362 LEU B N 1
ATOM 6452 C CA . LEU B 1 362 ? 11.414 -18.391 -6.082 1 98.88 362 LEU B CA 1
ATOM 6453 C C . LEU B 1 362 ? 11.438 -19.734 -5.371 1 98.88 362 LEU B C 1
ATOM 6455 O O . LEU B 1 362 ? 10.867 -19.875 -4.285 1 98.88 362 LEU B O 1
ATOM 6459 N N . TYR B 1 363 ? 12.07 -20.75 -5.949 1 98.94 363 TYR B N 1
ATOM 6460 C CA . TYR B 1 363 ? 12.125 -22.078 -5.379 1 98.94 363 TYR B CA 1
ATOM 6461 C C . TYR B 1 363 ? 13.562 -22.562 -5.23 1 98.94 363 TYR B C 1
ATOM 6463 O O . TYR B 1 363 ? 14.398 -22.328 -6.105 1 98.94 363 TYR B O 1
ATOM 6471 N N . VAL B 1 364 ? 13.797 -23.234 -4.133 1 98.81 364 VAL B N 1
ATOM 6472 C CA . VAL B 1 364 ? 15.109 -23.812 -3.867 1 98.81 364 VAL B CA 1
ATOM 6473 C C . VAL B 1 364 ? 14.953 -25.25 -3.365 1 98.81 364 VAL B C 1
ATOM 6475 O O . VAL B 1 364 ? 14.195 -25.5 -2.424 1 98.81 364 VAL B O 1
ATOM 6478 N N . PHE B 1 365 ? 15.641 -26.141 -3.98 1 98.81 365 PHE B N 1
ATOM 6479 C CA . PHE B 1 365 ? 15.711 -27.516 -3.525 1 98.81 365 PHE B CA 1
ATOM 6480 C C . PHE B 1 365 ? 17.109 -27.859 -3.051 1 98.81 365 PHE B C 1
ATOM 6482 O O . PHE B 1 365 ? 18.047 -27.922 -3.852 1 98.81 365 PHE B O 1
ATOM 6489 N N . SER B 1 366 ? 17.266 -28.016 -1.775 1 98.38 366 SER B N 1
ATOM 6490 C CA . SER B 1 366 ? 18.547 -28.312 -1.17 1 98.38 366 SER B CA 1
ATOM 6491 C C . SER B 1 366 ? 18.391 -28.922 0.22 1 98.38 366 SER B C 1
ATOM 6493 O O . SER B 1 366 ? 17.406 -28.641 0.915 1 98.38 366 SER B O 1
ATOM 6495 N N . SER B 1 367 ? 19.312 -29.766 0.607 1 96.06 367 SER B N 1
ATOM 6496 C CA . SER B 1 367 ? 19.422 -30.234 1.985 1 96.06 367 SER B CA 1
ATOM 6497 C C . SER B 1 367 ? 20.516 -29.5 2.742 1 96.06 367 SER B C 1
ATOM 6499 O O . SER B 1 367 ? 20.703 -29.719 3.943 1 96.06 367 SER B O 1
ATOM 6501 N N . ASN B 1 368 ? 21.234 -28.703 2.021 1 96.94 368 ASN B N 1
ATOM 6502 C CA . ASN B 1 368 ? 22.328 -27.938 2.596 1 96.94 368 ASN B CA 1
ATOM 6503 C C . ASN B 1 368 ? 21.828 -26.625 3.209 1 96.94 368 ASN B C 1
ATOM 6505 O O . ASN B 1 368 ? 21.438 -25.719 2.49 1 96.94 368 ASN B O 1
ATOM 6509 N N . LYS B 1 369 ? 21.953 -26.531 4.484 1 96.81 369 LYS B N 1
ATOM 6510 C CA . LYS B 1 369 ? 21.422 -25.391 5.219 1 96.81 369 LYS B CA 1
ATOM 6511 C C . LYS B 1 369 ? 22.109 -24.094 4.785 1 96.81 369 LYS B C 1
ATOM 6513 O O . LYS B 1 369 ? 21.5 -23.031 4.781 1 96.81 369 LYS B O 1
ATOM 6518 N N . LYS B 1 370 ? 23.359 -24.188 4.484 1 97.5 370 LYS B N 1
ATOM 6519 C CA . LYS B 1 370 ? 24.094 -23 4.047 1 97.5 370 LYS B CA 1
ATOM 6520 C C . LYS B 1 370 ? 23.562 -22.484 2.715 1 97.5 370 LYS B C 1
ATOM 6522 O O . LYS B 1 370 ? 23.422 -21.281 2.527 1 97.5 370 LYS B O 1
ATOM 6527 N N . VAL B 1 371 ? 23.266 -23.422 1.807 1 97.69 371 VAL B N 1
ATOM 6528 C CA . VAL B 1 371 ? 22.719 -23.062 0.504 1 97.69 371 VAL B CA 1
ATOM 6529 C C . VAL B 1 371 ? 21.359 -22.406 0.685 1 97.69 371 VAL B C 1
ATOM 6531 O O . VAL B 1 371 ? 21.078 -21.359 0.099 1 97.69 371 VAL B O 1
ATOM 6534 N N . ILE B 1 372 ? 20.516 -22.953 1.476 1 98.19 372 ILE B N 1
ATOM 6535 C CA . ILE B 1 372 ? 19.172 -22.453 1.738 1 98.19 372 ILE B CA 1
ATOM 6536 C C . ILE B 1 372 ? 19.266 -21.047 2.34 1 98.19 372 ILE B C 1
ATOM 6538 O O . ILE B 1 372 ? 18.594 -20.125 1.874 1 98.19 372 ILE B O 1
ATOM 6542 N N . ARG B 1 373 ? 20.094 -20.891 3.316 1 98 373 ARG B N 1
ATOM 6543 C CA . ARG B 1 373 ? 20.266 -19.594 3.982 1 98 373 ARG B CA 1
ATOM 6544 C C . ARG B 1 373 ? 20.703 -18.531 2.996 1 98 373 ARG B C 1
ATOM 6546 O O . ARG B 1 373 ? 20.203 -17.406 3.025 1 98 373 ARG B O 1
ATOM 6553 N N . ARG B 1 374 ? 21.672 -18.844 2.172 1 97.69 374 ARG B N 1
ATOM 6554 C CA . ARG B 1 374 ? 22.188 -17.891 1.206 1 97.69 374 ARG B CA 1
ATOM 6555 C C . ARG B 1 374 ? 21.125 -17.484 0.202 1 97.69 374 ARG B C 1
ATOM 6557 O O . ARG B 1 374 ? 20.969 -16.312 -0.122 1 97.69 374 ARG B O 1
ATOM 6564 N N . MET B 1 375 ? 20.359 -18.469 -0.291 1 98.06 375 MET B N 1
ATOM 6565 C CA . MET B 1 375 ? 19.281 -18.172 -1.236 1 98.06 375 MET B CA 1
ATOM 6566 C C . MET B 1 375 ? 18.25 -17.25 -0.608 1 98.06 375 MET B C 1
ATOM 6568 O O . MET B 1 375 ? 17.781 -16.312 -1.249 1 98.06 375 MET B O 1
ATOM 6572 N N . LEU B 1 376 ? 17.906 -17.5 0.613 1 98.06 376 LEU B N 1
ATOM 6573 C CA . LEU B 1 376 ? 16.906 -16.703 1.32 1 98.06 376 LEU B CA 1
ATOM 6574 C C . LEU B 1 376 ? 17.422 -15.297 1.607 1 98.06 376 LEU B C 1
ATOM 6576 O O . LEU B 1 376 ? 16.672 -14.328 1.5 1 98.06 376 LEU B O 1
ATOM 6580 N N . ALA B 1 377 ? 18.688 -15.141 1.871 1 96.25 377 ALA B N 1
ATOM 6581 C CA . ALA B 1 377 ? 19.25 -13.875 2.338 1 96.25 377 ALA B CA 1
ATOM 6582 C C . ALA B 1 377 ? 19.688 -13.008 1.166 1 96.25 377 ALA B C 1
ATOM 6584 O O . ALA B 1 377 ? 19.719 -11.781 1.27 1 96.25 377 ALA B O 1
ATOM 6585 N N . GLU B 1 378 ? 20.031 -13.672 0.045 1 96.69 378 GLU B N 1
ATOM 6586 C CA . GLU B 1 378 ? 20.75 -12.93 -0.987 1 96.69 378 GLU B CA 1
ATOM 6587 C C . GLU B 1 378 ? 19.906 -12.789 -2.25 1 96.69 378 GLU B C 1
ATOM 6589 O O . GLU B 1 378 ? 20.391 -12.305 -3.277 1 96.69 378 GLU B O 1
ATOM 6594 N N . THR B 1 379 ? 18.672 -13.234 -2.219 1 97.62 379 THR B N 1
ATOM 6595 C CA . THR B 1 379 ? 17.734 -13.016 -3.318 1 97.62 379 THR B CA 1
ATOM 6596 C C . THR B 1 379 ? 16.453 -12.375 -2.814 1 97.62 379 THR B C 1
ATOM 6598 O O . THR B 1 379 ? 16.234 -12.258 -1.606 1 97.62 379 THR B O 1
ATOM 6601 N N . THR B 1 380 ? 15.633 -11.867 -3.773 1 97.31 380 THR B N 1
ATOM 6602 C CA . THR B 1 380 ? 14.312 -11.32 -3.465 1 97.31 380 THR B CA 1
ATOM 6603 C C . THR B 1 380 ? 13.266 -11.844 -4.441 1 97.31 380 THR B C 1
ATOM 6605 O O . THR B 1 380 ? 13.594 -12.211 -5.574 1 97.31 380 THR B O 1
ATOM 6608 N N . SER B 1 381 ? 12.109 -11.969 -3.998 1 98.69 381 SER B N 1
ATOM 6609 C CA . SER B 1 381 ? 10.938 -12.43 -4.742 1 98.69 381 SER B CA 1
ATOM 6610 C C . SER B 1 381 ? 9.648 -12.07 -4.016 1 98.69 381 SER B C 1
ATOM 6612 O O . SER B 1 381 ? 9.68 -11.594 -2.879 1 98.69 381 SER B O 1
ATOM 6614 N N . GLY B 1 382 ? 8.531 -12.234 -4.727 1 98.56 382 GLY B N 1
ATOM 6615 C CA . GLY B 1 382 ? 7.27 -12.117 -4.008 1 98.56 382 GLY B CA 1
ATOM 6616 C C . GLY B 1 382 ? 7.168 -13.078 -2.836 1 98.56 382 GLY B C 1
ATOM 6617 O O . GLY B 1 382 ? 6.949 -12.656 -1.698 1 98.56 382 GLY B O 1
ATOM 6618 N N . GLY B 1 383 ? 7.324 -14.359 -3.094 1 98.69 383 GLY B N 1
ATOM 6619 C CA . GLY B 1 383 ? 7.43 -15.422 -2.105 1 98.69 383 GLY B CA 1
ATOM 6620 C C . GLY B 1 383 ? 8.516 -16.422 -2.428 1 98.69 383 GLY B C 1
ATOM 6621 O O . GLY B 1 383 ? 9.016 -16.469 -3.557 1 98.69 383 GLY B O 1
ATOM 6622 N N . VAL B 1 384 ? 8.93 -17.141 -1.424 1 98.88 384 VAL B N 1
ATOM 6623 C CA . VAL B 1 384 ? 9.945 -18.156 -1.626 1 98.88 384 VAL B CA 1
ATOM 6624 C C . VAL B 1 384 ? 9.531 -19.453 -0.914 1 98.88 384 VAL B C 1
ATOM 6626 O O . VAL B 1 384 ? 8.977 -19.406 0.183 1 98.88 384 VAL B O 1
ATOM 6629 N N . THR B 1 385 ? 9.734 -20.547 -1.559 1 98.81 385 THR B N 1
ATOM 6630 C CA . THR B 1 385 ? 9.484 -21.859 -0.991 1 98.81 385 THR B CA 1
ATOM 6631 C C . THR B 1 385 ? 10.727 -22.75 -1.112 1 98.81 385 THR B C 1
ATOM 6633 O O . THR B 1 385 ? 11.312 -22.859 -2.189 1 98.81 385 THR B O 1
ATOM 6636 N N . VAL B 1 386 ? 11.109 -23.312 -0.046 1 98.69 386 VAL B N 1
ATOM 6637 C CA . VAL B 1 386 ? 12.227 -24.25 -0.008 1 98.69 386 VAL B CA 1
ATOM 6638 C C . VAL B 1 386 ? 11.695 -25.688 -0.04 1 98.69 386 VAL B C 1
ATOM 6640 O O . VAL B 1 386 ? 10.773 -26.031 0.702 1 98.69 386 VAL B O 1
ATOM 6643 N N . ASN B 1 387 ? 12.18 -26.453 -0.982 1 98.25 387 ASN B N 1
ATOM 6644 C CA . ASN B 1 387 ? 11.961 -27.891 -1.11 1 98.25 387 ASN B CA 1
ATOM 6645 C C . ASN B 1 387 ? 10.516 -28.219 -1.469 1 98.25 387 ASN B C 1
ATOM 6647 O O . ASN B 1 387 ? 9.984 -29.25 -1.065 1 98.25 387 ASN B O 1
ATOM 6651 N N . ASP B 1 388 ? 9.891 -27.344 -2.08 1 97.81 388 ASP B N 1
ATOM 6652 C CA . ASP B 1 388 ? 8.586 -27.516 -2.711 1 97.81 388 ASP B CA 1
ATOM 6653 C C . ASP B 1 388 ? 8.297 -26.391 -3.697 1 97.81 388 ASP B C 1
ATOM 6655 O O . ASP B 1 388 ? 9.172 -25.562 -3.98 1 97.81 388 ASP B O 1
ATOM 6659 N N . VAL B 1 389 ? 7.168 -26.422 -4.305 1 97.69 389 VAL B N 1
ATOM 6660 C CA . VAL B 1 389 ? 6.738 -25.375 -5.227 1 97.69 389 VAL B CA 1
ATOM 6661 C C . VAL B 1 389 ? 5.273 -25.016 -4.965 1 97.69 389 VAL B C 1
ATOM 6663 O O . VAL B 1 389 ? 4.531 -25.828 -4.387 1 97.69 389 VAL B O 1
ATOM 6666 N N . ILE B 1 390 ? 4.859 -23.781 -5.215 1 96.62 390 ILE B N 1
ATOM 6667 C CA . ILE B 1 390 ? 3.486 -23.281 -5.293 1 96.62 390 ILE B CA 1
ATOM 6668 C C . ILE B 1 390 ? 2.875 -23.234 -3.896 1 96.62 390 ILE B C 1
ATOM 6670 O O . ILE B 1 390 ? 2.008 -22.406 -3.619 1 96.62 390 ILE B O 1
ATOM 6674 N N . MET B 1 391 ? 3.354 -23.969 -2.902 1 95.12 391 MET B N 1
ATOM 6675 C CA . MET B 1 391 ? 2.652 -24.297 -1.664 1 95.12 391 MET B CA 1
ATOM 6676 C C . MET B 1 391 ? 2.555 -23.078 -0.752 1 95.12 391 MET B C 1
ATOM 6678 O O . MET B 1 391 ? 1.693 -23.016 0.128 1 95.12 391 MET B O 1
ATOM 6682 N N . HIS B 1 392 ? 3.414 -22.125 -0.936 1 96.38 392 HIS B N 1
ATOM 6683 C CA . HIS B 1 392 ? 3.283 -20.922 -0.13 1 96.38 392 HIS B CA 1
ATOM 6684 C C . HIS B 1 392 ? 1.961 -20.219 -0.406 1 96.38 392 HIS B C 1
ATOM 6686 O O . HIS B 1 392 ? 1.426 -19.531 0.467 1 96.38 392 HIS B O 1
ATOM 6692 N N . TYR B 1 393 ? 1.397 -20.406 -1.582 1 95.38 393 TYR B N 1
ATOM 6693 C CA . TYR B 1 393 ? 0.118 -19.828 -1.968 1 95.38 393 TYR B CA 1
ATOM 6694 C C . TYR B 1 393 ? -1.021 -20.406 -1.141 1 95.38 393 TYR B C 1
ATOM 6696 O O . TYR B 1 393 ? -2.035 -19.75 -0.912 1 95.38 393 TYR B O 1
ATOM 6704 N N . THR B 1 394 ? -0.895 -21.594 -0.656 1 93.06 394 THR B N 1
ATOM 6705 C CA . THR B 1 394 ? -1.988 -22.312 -0.007 1 93.06 394 THR B CA 1
ATOM 6706 C C . THR B 1 394 ? -2.133 -21.875 1.447 1 93.06 394 THR B C 1
ATOM 6708 O O . THR B 1 394 ? -3.123 -22.203 2.105 1 93.06 394 THR B O 1
ATOM 6711 N N . LEU B 1 395 ? -1.158 -21.188 1.914 1 95.19 395 LEU B N 1
ATOM 6712 C CA . LEU B 1 395 ? -1.207 -20.719 3.299 1 95.19 395 LEU B CA 1
ATOM 6713 C C . LEU B 1 395 ? -1.736 -19.297 3.383 1 95.19 395 LEU B C 1
ATOM 6715 O O . LEU B 1 395 ? -1.015 -18.344 3.084 1 95.19 395 LEU B O 1
ATOM 6719 N N . ASN B 1 396 ? -2.912 -19.125 3.916 1 95.19 396 ASN B N 1
ATOM 6720 C CA . ASN B 1 396 ? -3.582 -17.828 3.877 1 95.19 396 ASN B CA 1
ATOM 6721 C C . ASN B 1 396 ? -3.014 -16.875 4.922 1 95.19 396 ASN B C 1
ATOM 6723 O O . ASN B 1 396 ? -3.312 -15.68 4.906 1 95.19 396 ASN B O 1
ATOM 6727 N N . SER B 1 397 ? -2.205 -17.391 5.836 1 96.81 397 SER B N 1
ATOM 6728 C CA . SER B 1 397 ? -1.546 -16.531 6.809 1 96.81 397 SER B CA 1
ATOM 6729 C C . SER B 1 397 ? -0.312 -15.867 6.211 1 96.81 397 SER B C 1
ATOM 6731 O O . SER B 1 397 ? 0.23 -14.922 6.789 1 96.81 397 SER B O 1
ATOM 6733 N N . LEU B 1 398 ? 0.15 -16.344 5.105 1 98.12 398 LEU B N 1
ATOM 6734 C CA . LEU B 1 398 ? 1.219 -15.68 4.363 1 98.12 398 LEU B CA 1
ATOM 6735 C C . LEU B 1 398 ? 0.649 -14.672 3.373 1 98.12 398 LEU B C 1
ATOM 6737 O O . LEU B 1 398 ? -0.359 -14.938 2.717 1 98.12 398 LEU B O 1
ATOM 6741 N N . PRO B 1 399 ? 1.312 -13.508 3.299 1 98.38 399 PRO B N 1
ATOM 6742 C CA . PRO B 1 399 ? 0.911 -12.594 2.23 1 98.38 399 PRO B CA 1
ATOM 6743 C C . PRO B 1 399 ? 1.264 -13.117 0.839 1 98.38 399 PRO B C 1
ATOM 6745 O O . PRO B 1 399 ? 2.311 -13.742 0.659 1 98.38 399 PRO B O 1
ATOM 6748 N N . PHE B 1 400 ? 0.355 -12.914 -0.06 1 98.31 400 PHE B N 1
ATOM 6749 C CA . PHE B 1 400 ? 0.622 -13.219 -1.459 1 98.31 400 PHE B CA 1
ATOM 6750 C C . PHE B 1 400 ? 0.656 -11.953 -2.299 1 98.31 400 PHE B C 1
ATOM 6752 O O . PHE B 1 400 ? -0.287 -11.156 -2.273 1 98.31 400 PHE B O 1
ATOM 6759 N N . GLY B 1 401 ? 1.728 -11.742 -2.957 1 97.38 401 GLY B N 1
ATOM 6760 C CA . GLY B 1 401 ? 1.938 -10.578 -3.803 1 97.38 401 GLY B CA 1
ATOM 6761 C C . GLY B 1 401 ? 3.361 -10.461 -4.316 1 97.38 401 GLY B C 1
ATOM 6762 O O . GLY B 1 401 ? 4.258 -11.148 -3.828 1 97.38 401 GLY B O 1
ATOM 6763 N N . GLY B 1 402 ? 3.543 -9.648 -5.34 1 97.94 402 GLY B N 1
ATOM 6764 C CA . GLY B 1 402 ? 4.852 -9.469 -5.945 1 97.94 402 GLY B CA 1
ATOM 6765 C C . GLY B 1 402 ? 5.605 -8.266 -5.406 1 97.94 402 GLY B C 1
ATOM 6766 O O . GLY B 1 402 ? 5.191 -7.664 -4.418 1 97.94 402 GLY B O 1
ATOM 6767 N N . VAL B 1 403 ? 6.703 -8.031 -5.961 1 98.44 403 VAL B N 1
ATOM 6768 C CA . VAL B 1 403 ? 7.586 -6.898 -5.699 1 98.44 403 VAL B CA 1
ATOM 6769 C C . VAL B 1 403 ? 8.305 -6.496 -6.984 1 98.44 403 VAL B C 1
ATOM 6771 O O . VAL B 1 403 ? 8.703 -7.352 -7.777 1 98.44 403 VAL B O 1
ATOM 6774 N N . GLY B 1 404 ? 8.414 -5.211 -7.23 1 97.5 404 GLY B N 1
ATOM 6775 C CA . GLY B 1 404 ? 8.969 -4.773 -8.5 1 97.5 404 GLY B CA 1
ATOM 6776 C C . GLY B 1 404 ? 8.07 -5.086 -9.68 1 97.5 404 GLY B C 1
ATOM 6777 O O . GLY B 1 404 ? 6.879 -4.762 -9.672 1 97.5 404 GLY B O 1
ATOM 6778 N N . GLN B 1 405 ? 8.609 -5.742 -10.633 1 96.94 405 GLN B N 1
ATOM 6779 C CA . GLN B 1 405 ? 7.879 -6.004 -11.867 1 96.94 405 GLN B CA 1
ATOM 6780 C C . GLN B 1 405 ? 6.848 -7.117 -11.672 1 96.94 405 GLN B C 1
ATOM 6782 O O . GLN B 1 405 ? 5.973 -7.309 -12.516 1 96.94 405 GLN B O 1
ATOM 6787 N N . SER B 1 406 ? 6.992 -7.863 -10.578 1 98.06 406 SER B N 1
ATOM 6788 C CA . SER B 1 406 ? 6.035 -8.938 -10.336 1 98.06 406 SER B CA 1
ATOM 6789 C C . SER B 1 406 ? 4.801 -8.414 -9.602 1 98.06 406 SER B C 1
ATOM 6791 O O . SER B 1 406 ? 3.85 -9.164 -9.367 1 98.06 406 SER B O 1
ATOM 6793 N N . GLY B 1 407 ? 4.828 -7.129 -9.203 1 98 407 GLY B N 1
ATOM 6794 C CA . GLY B 1 407 ? 3.586 -6.559 -8.703 1 98 407 GLY B CA 1
ATOM 6795 C C . GLY B 1 407 ? 3.773 -5.707 -7.465 1 98 407 GLY B C 1
ATOM 6796 O O . GLY B 1 407 ? 4.906 -5.438 -7.055 1 98 407 GLY B O 1
ATOM 6797 N N . THR B 1 408 ? 2.664 -5.18 -6.926 1 97.94 408 THR B N 1
ATOM 6798 C CA . THR B 1 408 ? 2.604 -4.383 -5.707 1 97.94 408 THR B CA 1
ATOM 6799 C C . THR B 1 408 ? 1.334 -4.695 -4.918 1 97.94 408 THR B C 1
ATOM 6801 O O . THR B 1 408 ? 0.272 -4.914 -5.508 1 97.94 408 THR B O 1
ATOM 6804 N N . GLY B 1 409 ? 1.445 -4.668 -3.584 1 97.5 409 GLY B N 1
ATOM 6805 C CA . GLY B 1 409 ? 0.344 -5.059 -2.719 1 97.5 409 GLY B CA 1
ATOM 6806 C C . GLY B 1 409 ? 0.357 -6.531 -2.363 1 97.5 409 GLY B C 1
ATOM 6807 O O . GLY B 1 409 ? 1.255 -7.27 -2.777 1 97.5 409 GLY B O 1
ATOM 6808 N N . ARG B 1 410 ? -0.519 -6.875 -1.527 1 97.94 410 ARG B N 1
ATOM 6809 C CA . ARG B 1 410 ? -0.613 -8.258 -1.062 1 97.94 410 ARG B CA 1
ATOM 6810 C C . ARG B 1 410 ? -2.047 -8.609 -0.685 1 97.94 410 ARG B C 1
ATOM 6812 O O . ARG B 1 410 ? -2.848 -7.727 -0.369 1 97.94 410 ARG B O 1
ATOM 6819 N N . TYR B 1 411 ? -2.281 -9.859 -0.758 1 97.38 411 TYR B N 1
ATOM 6820 C CA . TYR B 1 411 ? -3.6 -10.328 -0.344 1 97.38 411 TYR B CA 1
ATOM 6821 C C . TYR B 1 411 ? -3.51 -11.703 0.309 1 97.38 411 TYR B C 1
ATOM 6823 O O . TYR B 1 411 ? -2.418 -12.164 0.654 1 97.38 411 TYR B O 1
ATOM 6831 N N . HIS B 1 412 ? -4.633 -12.383 0.677 1 96.56 412 HIS B N 1
ATOM 6832 C CA . HIS B 1 412 ? -4.844 -13.609 1.439 1 96.56 412 HIS B CA 1
ATOM 6833 C C . HIS B 1 412 ? -5.266 -13.305 2.871 1 96.56 412 HIS B C 1
ATOM 6835 O O . HIS B 1 412 ? -4.555 -12.602 3.598 1 96.56 412 HIS B O 1
ATOM 6841 N N . GLY B 1 413 ? -6.41 -13.797 3.25 1 97.19 413 GLY B N 1
ATOM 6842 C CA . GLY B 1 413 ? -6.867 -13.664 4.625 1 97.19 413 GLY B CA 1
ATOM 6843 C C . GLY B 1 413 ? -6.895 -12.227 5.102 1 97.19 413 GLY B C 1
ATOM 6844 O O . GLY B 1 413 ? -7.492 -11.359 4.457 1 97.19 413 GLY B O 1
ATOM 6845 N N . LYS B 1 414 ? -6.195 -12.008 6.199 1 98.25 414 LYS B N 1
ATOM 6846 C CA . LYS B 1 414 ? -6.176 -10.695 6.824 1 98.25 414 LYS B CA 1
ATOM 6847 C C . LYS B 1 414 ? -5.465 -9.672 5.941 1 98.25 414 LYS B C 1
ATOM 6849 O O . LYS B 1 414 ? -5.781 -8.484 5.977 1 98.25 414 LYS B O 1
ATOM 6854 N N . HIS B 1 415 ? -4.527 -10.125 5.133 1 98.44 415 HIS B N 1
ATOM 6855 C CA . HIS B 1 415 ? -3.793 -9.211 4.262 1 98.44 415 HIS B CA 1
ATOM 6856 C C . HIS B 1 415 ? -4.719 -8.562 3.244 1 98.44 415 HIS B C 1
ATOM 6858 O O . HIS B 1 415 ? -4.57 -7.375 2.932 1 98.44 415 HIS B O 1
ATOM 6864 N N . THR B 1 416 ? -5.684 -9.328 2.699 1 98.69 416 THR B N 1
ATOM 6865 C CA . THR B 1 416 ? -6.66 -8.75 1.781 1 98.69 416 THR B CA 1
ATOM 6866 C C . THR B 1 416 ? -7.559 -7.75 2.506 1 98.69 416 THR B C 1
ATOM 6868 O O . THR B 1 416 ? -7.836 -6.668 1.985 1 98.69 416 THR B O 1
ATOM 6871 N N . PHE B 1 417 ? -8.039 -8.188 3.756 1 98.88 417 PHE B N 1
ATOM 6872 C CA . PHE B 1 417 ? -8.867 -7.305 4.57 1 98.88 417 PHE B CA 1
ATOM 6873 C C . PHE B 1 417 ? -8.172 -5.965 4.789 1 98.88 417 PHE B C 1
ATOM 6875 O O . PHE B 1 417 ? -8.773 -4.906 4.578 1 98.88 417 PHE B O 1
ATOM 6882 N N . ASP B 1 418 ? -6.957 -6.027 5.145 1 98.56 418 ASP B N 1
ATOM 6883 C CA . ASP B 1 418 ? -6.199 -4.816 5.434 1 98.56 418 ASP B CA 1
ATOM 6884 C C . ASP B 1 418 ? -5.98 -3.992 4.168 1 98.56 418 ASP B C 1
ATOM 6886 O O . ASP B 1 418 ? -6.027 -2.762 4.203 1 98.56 418 ASP B O 1
ATOM 6890 N N . GLN B 1 419 ? -5.715 -4.688 3.055 1 98.25 419 GLN B N 1
ATOM 6891 C CA . GLN B 1 419 ? -5.488 -4.012 1.779 1 98.25 419 GLN B CA 1
ATOM 6892 C C . GLN B 1 419 ? -6.723 -3.23 1.343 1 98.25 419 GLN B C 1
ATOM 6894 O O . GLN B 1 419 ? -6.605 -2.178 0.709 1 98.25 419 GLN B O 1
ATOM 6899 N N . PHE B 1 420 ? -7.922 -3.725 1.711 1 98.81 420 PHE B N 1
ATOM 6900 C CA . PHE B 1 420 ? -9.172 -3.105 1.292 1 98.81 420 PHE B CA 1
ATOM 6901 C C . PHE B 1 420 ? -9.773 -2.285 2.426 1 98.81 420 PHE B C 1
ATOM 6903 O O . PHE B 1 420 ? -10.969 -1.988 2.416 1 98.81 420 PHE B O 1
ATOM 6910 N N . SER B 1 421 ? -8.914 -1.918 3.436 1 98.69 421 SER B N 1
ATOM 6911 C CA . SER B 1 421 ? -9.359 -1.096 4.555 1 98.69 421 SER B CA 1
ATOM 6912 C C . SER B 1 421 ? -8.484 0.141 4.719 1 98.69 421 SER B C 1
ATOM 6914 O O . SER B 1 421 ? -7.27 0.08 4.508 1 98.69 421 SER B O 1
ATOM 6916 N N . HIS B 1 422 ? -9.141 1.201 5.016 1 98.62 422 HIS B N 1
ATOM 6917 C CA . HIS B 1 422 ? -8.422 2.354 5.555 1 98.62 422 HIS B CA 1
ATOM 6918 C C . HIS B 1 422 ? -8.18 2.201 7.051 1 98.62 422 HIS B C 1
ATOM 6920 O O . HIS B 1 422 ? -9.117 1.936 7.812 1 98.62 422 HIS B O 1
ATOM 6926 N N . HIS B 1 423 ? -6.953 2.244 7.449 1 98.44 423 HIS B N 1
ATOM 6927 C CA . HIS B 1 423 ? -6.598 2.236 8.867 1 98.44 423 HIS B CA 1
ATOM 6928 C C . HIS B 1 423 ? -6.602 3.646 9.445 1 98.44 423 HIS B C 1
ATOM 6930 O O . HIS B 1 423 ? -5.551 4.285 9.539 1 98.44 423 HIS B O 1
ATOM 6936 N N . ARG B 1 424 ? -7.734 4.07 9.883 1 98.75 424 ARG B N 1
ATOM 6937 C CA . ARG B 1 424 ? -7.922 5.445 10.328 1 98.75 424 ARG B CA 1
ATOM 6938 C C . ARG B 1 424 ? -7.305 5.66 11.711 1 98.75 424 ARG B C 1
ATOM 6940 O O . ARG B 1 424 ? -7.625 4.941 12.656 1 98.75 424 ARG B O 1
ATOM 6947 N N . ALA B 1 425 ? -6.418 6.598 11.805 1 98.75 425 ALA B N 1
ATOM 6948 C CA . ALA B 1 425 ? -5.871 7.004 13.102 1 98.75 425 ALA B CA 1
ATOM 6949 C C . ALA B 1 425 ? -6.914 7.762 13.922 1 98.75 425 ALA B C 1
ATOM 6951 O O . ALA B 1 425 ? -7.453 8.773 13.469 1 98.75 425 ALA B O 1
ATOM 6952 N N . CYS B 1 426 ? -7.184 7.324 15.117 1 98.81 426 CYS B N 1
ATOM 6953 C CA . CYS B 1 426 ? -8.156 7.957 16 1 98.81 426 CYS B CA 1
ATOM 6954 C C . CYS B 1 426 ? -7.523 8.344 17.328 1 98.81 426 CYS B C 1
ATOM 6956 O O . CYS B 1 426 ? -6.98 7.496 18.031 1 98.81 426 CYS B O 1
ATOM 6958 N N . LEU B 1 427 ? -7.547 9.555 17.609 1 98.62 427 LEU B N 1
ATOM 6959 C CA . LEU B 1 427 ? -7.113 10.086 18.891 1 98.62 427 LEU B CA 1
ATOM 6960 C C . LEU B 1 427 ? -8.258 10.805 19.609 1 98.62 427 LEU B C 1
ATOM 6962 O O . LEU B 1 427 ? -8.758 11.812 19.109 1 98.62 427 LEU B O 1
ATOM 6966 N N . VAL B 1 428 ? -8.719 10.281 20.703 1 98.12 428 VAL B N 1
ATOM 6967 C CA . VAL B 1 428 ? -9.812 10.859 21.484 1 98.12 428 VAL B CA 1
ATOM 6968 C C . VAL B 1 428 ? -9.266 11.477 22.766 1 98.12 428 VAL B C 1
ATOM 6970 O O . VAL B 1 428 ? -8.805 10.758 23.672 1 98.12 428 VAL B O 1
ATOM 6973 N N . LYS B 1 429 ? -9.352 12.734 22.812 1 96.25 429 LYS B N 1
ATOM 6974 C CA . LYS B 1 429 ? -8.828 13.469 23.953 1 96.25 429 LYS B CA 1
ATOM 6975 C C . LYS B 1 429 ? -9.961 14.07 24.797 1 96.25 429 LYS B C 1
ATOM 6977 O O . LYS B 1 429 ? -11.117 14.047 24.375 1 96.25 429 LYS B O 1
ATOM 6982 N N . SER B 1 430 ? -9.562 14.508 26 1 92.19 430 SER B N 1
ATOM 6983 C CA . SER B 1 430 ? -10.484 15.227 26.859 1 92.19 430 SER B CA 1
ATOM 6984 C C . SER B 1 430 ? -10.336 16.734 26.703 1 92.19 430 SER B C 1
ATOM 6986 O O . SER B 1 430 ? -9.32 17.219 26.188 1 92.19 430 SER B O 1
ATOM 6988 N N . LEU B 1 431 ? -11.336 17.438 27.094 1 92.12 431 LEU B N 1
ATOM 6989 C CA . LEU B 1 431 ? -11.266 18.906 27.094 1 92.12 431 LEU B CA 1
ATOM 6990 C C . LEU B 1 431 ? -10.594 19.422 28.359 1 92.12 431 LEU B C 1
ATOM 6992 O O . LEU B 1 431 ? -10.32 20.609 28.484 1 92.12 431 LEU B O 1
ATOM 6996 N N . GLY B 1 432 ? -10.242 18.469 29.203 1 86.88 432 GLY B N 1
ATOM 6997 C CA . GLY B 1 432 ? -9.648 18.859 30.469 1 86.88 432 GLY B CA 1
ATOM 6998 C C . GLY B 1 432 ? -8.141 19.047 30.391 1 86.88 432 GLY B C 1
ATOM 6999 O O . GLY B 1 432 ? -7.551 18.891 29.312 1 86.88 432 GLY B O 1
ATOM 7000 N N . MET B 1 433 ? -7.535 19.625 31.406 1 81.62 433 MET B N 1
ATOM 7001 C CA . MET B 1 433 ? -6.094 19.766 31.578 1 81.62 433 MET B CA 1
ATOM 7002 C C . MET B 1 433 ? -5.508 20.719 30.547 1 81.62 433 MET B C 1
ATOM 7004 O O . MET B 1 433 ? -4.453 20.438 29.969 1 81.62 433 MET B O 1
ATOM 7008 N N . GLU B 1 434 ? -6.203 21.734 30.219 1 87.69 434 GLU B N 1
ATOM 7009 C CA . GLU B 1 434 ? -5.801 22.719 29.203 1 87.69 434 GLU B CA 1
ATOM 7010 C C . GLU B 1 434 ? -4.48 23.391 29.578 1 87.69 434 GLU B C 1
ATOM 7012 O O . GLU B 1 434 ? -3.723 23.797 28.703 1 87.69 434 GLU B O 1
ATOM 7017 N N . ASP B 1 435 ? -4.141 23.359 30.797 1 83.88 435 ASP B N 1
ATOM 7018 C CA . ASP B 1 435 ? -2.896 23.969 31.25 1 83.88 435 ASP B CA 1
ATOM 7019 C C . ASP B 1 435 ? -1.683 23.266 30.656 1 83.88 435 ASP B C 1
ATOM 7021 O O . ASP B 1 435 ? -0.651 23.891 30.406 1 83.88 435 ASP B O 1
ATOM 7025 N N . VAL B 1 436 ? -1.855 22.016 30.438 1 80.06 436 VAL B N 1
ATOM 7026 C CA . VAL B 1 436 ? -0.766 21.234 29.859 1 80.06 436 VAL B CA 1
ATOM 7027 C C . VAL B 1 436 ? -0.514 21.672 28.422 1 80.06 436 VAL B C 1
ATOM 7029 O O . VAL B 1 436 ? 0.615 21.578 27.938 1 80.06 436 VAL B O 1
ATOM 7032 N N . ASN B 1 437 ? -1.507 22.172 27.766 1 85.44 437 ASN B N 1
ATOM 7033 C CA . ASN B 1 437 ? -1.412 22.547 26.359 1 85.44 437 ASN B CA 1
ATOM 7034 C C . ASN B 1 437 ? -0.788 23.938 26.188 1 85.44 437 ASN B C 1
ATOM 7036 O O . ASN B 1 437 ? -0.452 24.328 25.078 1 85.44 437 ASN B O 1
ATOM 7040 N N . MET B 1 438 ? -0.499 24.625 27.297 1 83.94 438 MET B N 1
ATOM 7041 C CA . MET B 1 438 ? 0.037 25.969 27.234 1 83.94 438 MET B CA 1
ATOM 7042 C C . MET B 1 438 ? 1.428 25.984 26.594 1 83.94 438 MET B C 1
ATOM 7044 O O . MET B 1 438 ? 1.834 26.969 25.984 1 83.94 438 MET B O 1
ATOM 7048 N N . VAL B 1 439 ? 2.018 24.875 26.688 1 80.19 439 VAL B N 1
ATOM 7049 C CA . VAL B 1 439 ? 3.393 24.766 26.203 1 80.19 439 VAL B CA 1
ATOM 7050 C C . VAL B 1 439 ? 3.426 24.891 24.688 1 80.19 439 VAL B C 1
ATOM 7052 O O . VAL B 1 439 ? 4.43 25.328 24.125 1 80.19 439 VAL B O 1
ATOM 7055 N N . ARG B 1 440 ? 2.254 24.625 24.062 1 86.25 440 ARG B N 1
ATOM 7056 C CA . ARG B 1 440 ? 2.303 24.656 22.609 1 86.25 440 ARG B CA 1
ATOM 7057 C C . ARG B 1 440 ? 1.769 25.969 22.062 1 86.25 440 ARG B C 1
ATOM 7059 O O . ARG B 1 440 ? 1.891 26.266 20.875 1 86.25 440 ARG B O 1
ATOM 7066 N N . TYR B 1 441 ? 1.316 26.844 23 1 90.94 441 TYR B N 1
ATOM 7067 C CA . TYR B 1 441 ? 0.693 28.078 22.531 1 90.94 441 TYR B CA 1
ATOM 7068 C C . TYR B 1 441 ? 1.694 29.234 22.547 1 90.94 441 TYR B C 1
ATOM 7070 O O . TYR B 1 441 ? 2.555 29.312 23.422 1 90.94 441 TYR B O 1
ATOM 7078 N N . PRO B 1 442 ? 1.56 30.125 21.562 1 89.88 442 PRO B N 1
ATOM 7079 C CA . PRO B 1 442 ? 2.262 31.391 21.688 1 89.88 442 PRO B CA 1
ATOM 7080 C C . PRO B 1 442 ? 1.693 32.281 22.812 1 89.88 442 PRO B C 1
ATOM 7082 O O . PRO B 1 442 ? 0.533 32.094 23.203 1 89.88 442 PRO B O 1
ATOM 7085 N N . PRO B 1 443 ? 2.344 33.281 23.344 1 90.5 443 PRO B N 1
ATOM 7086 C CA . PRO B 1 443 ? 3.744 33.594 23.047 1 90.5 443 PRO B CA 1
ATOM 7087 C C . PRO B 1 443 ? 4.719 32.594 23.703 1 90.5 443 PRO B C 1
ATOM 7089 O O . PRO B 1 443 ? 4.508 32.188 24.828 1 90.5 443 PRO B O 1
ATOM 7092 N N . GLN B 1 444 ? 5.617 32.25 23.047 1 78.62 444 GLN B N 1
ATOM 7093 C CA . GLN B 1 444 ? 6.633 31.344 23.562 1 78.62 444 GLN B CA 1
ATOM 7094 C C . GLN B 1 444 ? 7.531 32.031 24.578 1 78.62 444 GLN B C 1
ATOM 7096 O O . GLN B 1 444 ? 7.828 33.219 24.453 1 78.62 444 GLN B O 1
ATOM 7101 N N . ASN B 1 445 ? 7.531 31.297 25.797 1 66.12 445 ASN B N 1
ATOM 7102 C CA . ASN B 1 445 ? 8.375 31.844 26.844 1 66.12 445 ASN B CA 1
ATOM 7103 C C . ASN B 1 445 ? 9.812 32.031 26.375 1 66.12 445 ASN B C 1
ATOM 7105 O O . ASN B 1 445 ? 10.5 31.047 26.094 1 66.12 445 ASN B O 1
ATOM 7109 N N . ARG B 1 446 ? 10.195 33.25 25.906 1 61.5 446 ARG B N 1
ATOM 7110 C CA . ARG B 1 446 ? 11.508 33.594 25.375 1 61.5 446 ARG B CA 1
ATOM 7111 C C . ARG B 1 446 ? 12.562 33.625 26.469 1 61.5 446 ARG B C 1
ATOM 7113 O O . ARG B 1 446 ? 13.758 33.688 26.188 1 61.5 446 ARG B O 1
ATOM 7120 N N . ILE B 1 447 ? 12.094 33.781 27.656 1 48.84 447 ILE B N 1
ATOM 7121 C CA . ILE B 1 447 ? 13.109 33.781 28.703 1 48.84 447 ILE B CA 1
ATOM 7122 C C . ILE B 1 447 ? 13.711 32.375 28.828 1 48.84 447 ILE B C 1
ATOM 7124 O O . ILE B 1 447 ? 14.93 32.25 29.016 1 48.84 447 ILE B O 1
ATOM 7128 N N . SER B 1 448 ? 12.914 31.375 29.156 1 44.75 448 SER B N 1
ATOM 7129 C CA . SER B 1 448 ? 13.586 30.094 29.391 1 44.75 448 SER B CA 1
ATOM 7130 C C . SER B 1 448 ? 14.07 29.484 28.078 1 44.75 448 SER B C 1
ATOM 7132 O O . SER B 1 448 ? 13.289 29.312 27.141 1 44.75 448 SER B O 1
ATOM 7134 N N . GLY B 1 449 ? 14.992 30.047 27.391 1 42.88 449 GLY B N 1
ATOM 7135 C CA . GLY B 1 449 ? 15.672 29.578 26.188 1 42.88 449 GLY B CA 1
ATOM 7136 C C . GLY B 1 449 ? 15.336 28.156 25.812 1 42.88 449 GLY B C 1
ATOM 7137 O O . GLY B 1 449 ? 15.859 27.625 24.844 1 42.88 449 GLY B O 1
ATOM 7138 N N . LYS B 1 450 ? 15.422 27.234 26.688 1 41.97 450 LYS B N 1
ATOM 7139 C CA . LYS B 1 450 ? 15.336 25.797 26.453 1 41.97 450 LYS B CA 1
ATOM 7140 C C . LYS B 1 450 ? 13.898 25.375 26.141 1 41.97 450 LYS B C 1
ATOM 7142 O O . LYS B 1 450 ? 12.977 25.719 26.891 1 41.97 450 LYS B O 1
ATOM 7147 N N . PRO B 1 451 ? 13.578 25.344 24.984 1 42.31 451 PRO B N 1
ATOM 7148 C CA . PRO B 1 451 ? 12.281 24.672 24.844 1 42.31 451 PRO B CA 1
ATOM 7149 C C . PRO B 1 451 ? 11.953 23.75 26.016 1 42.31 451 PRO B C 1
ATOM 7151 O O . PRO B 1 451 ? 12.859 23.141 26.594 1 42.31 451 PRO B O 1
ATOM 7154 N N . GLY B 1 452 ? 11.164 24.203 26.938 1 33.97 452 GLY B N 1
ATOM 7155 C CA . GLY B 1 452 ? 10.852 23.172 27.922 1 33.97 452 GLY B CA 1
ATOM 7156 C C . GLY B 1 452 ? 11.086 21.766 27.422 1 33.97 452 GLY B C 1
ATOM 7157 O O . GLY B 1 452 ? 10.672 21.422 26.312 1 33.97 452 GLY B O 1
ATOM 7158 N N . LYS B 1 453 ? 12.211 21.281 27.719 1 37.78 453 LYS B N 1
ATOM 7159 C CA . LYS B 1 453 ? 12.297 19.828 27.562 1 37.78 453 LYS B CA 1
ATOM 7160 C C . LYS B 1 453 ? 10.93 19.172 27.766 1 37.78 453 LYS B C 1
ATOM 7162 O O . LYS B 1 453 ? 10.422 19.141 28.891 1 37.78 453 LYS B O 1
ATOM 7167 N N . LEU B 1 454 ? 9.914 19.672 27.047 1 35.84 454 LEU B N 1
ATOM 7168 C CA . LEU B 1 454 ? 9.047 18.5 27.156 1 35.84 454 LEU B CA 1
ATOM 7169 C C . LEU B 1 454 ? 9.859 17.25 27.469 1 35.84 454 LEU B C 1
ATOM 7171 O O . LEU B 1 454 ? 10.648 16.797 26.625 1 35.84 454 LEU B O 1
ATOM 7175 N N . GLU B 1 455 ? 10.367 17.203 28.578 1 31.03 455 GLU B N 1
ATOM 7176 C CA . GLU B 1 455 ? 11.125 16.062 29.062 1 31.03 455 GLU B CA 1
ATOM 7177 C C . GLU B 1 455 ? 10.844 14.812 28.234 1 31.03 455 GLU B C 1
ATOM 7179 O O . GLU B 1 455 ? 9.695 14.531 27.906 1 31.03 455 GLU B O 1
ATOM 7184 N N . HIS B 1 456 ? 11.727 14.406 27.328 1 32.31 456 HIS B N 1
ATOM 7185 C CA . HIS B 1 456 ? 11.93 13.031 26.906 1 32.31 456 HIS B CA 1
ATOM 7186 C C . HIS B 1 456 ? 11.344 12.055 27.922 1 32.31 456 HIS B C 1
ATOM 7188 O O . HIS B 1 456 ? 12.086 11.375 28.641 1 32.31 456 HIS B O 1
ATOM 7194 N N . HIS B 1 457 ? 10.602 12.375 28.844 1 27.38 457 HIS B N 1
ATOM 7195 C CA . HIS B 1 457 ? 10.195 11.242 29.672 1 27.38 457 HIS B CA 1
ATOM 7196 C C . HIS B 1 457 ? 9.812 10.039 28.797 1 27.38 457 HIS B C 1
ATOM 7198 O O . HIS B 1 457 ? 9.023 10.18 27.859 1 27.38 457 HIS B O 1
ATOM 7204 N N . ASN B 1 458 ? 10.742 9.203 28.594 1 25.86 458 ASN B N 1
ATOM 7205 C CA . ASN B 1 458 ? 10.75 7.793 28.234 1 25.86 458 ASN B CA 1
ATOM 7206 C C . ASN B 1 458 ? 9.398 7.141 28.5 1 25.86 458 ASN B C 1
ATOM 7208 O O . ASN B 1 458 ? 9.07 6.812 29.641 1 25.86 458 ASN B O 1
ATOM 7212 N N . VAL B 1 459 ? 8.266 7.785 28.281 1 20.86 459 VAL B N 1
ATOM 7213 C CA . VAL B 1 459 ? 7.301 6.695 28.172 1 20.86 459 VAL B CA 1
ATOM 7214 C C . VAL B 1 459 ? 7.594 5.867 26.922 1 20.86 459 VAL B C 1
ATOM 7216 O O . VAL B 1 459 ? 7.949 6.418 25.875 1 20.86 459 VAL B O 1
#

Sequence (918 aa):
MEKQAVQRAREAFLAGRPRPLEFRVQQLKSLQRMITDRQGEIATALKQDINRSQYDTPLFELIGLENEISLAVSKLAQWAAPRPVERNLLTISDQAYIQPEPLGVVLIIGAWNYPWALTLQPLVGAIAAGNAAVVKPSELSEYSASLLKALLPRYLDQELYPVVCGGVSETQELLRQRFDHVFYTGNSTVGKLVMEAAARHLTPVTLELGGKSPCYIDKDVDLRVACRRITWGKFVNCGQTCIAPDYILCEPSIQNRVVEGIRQTLLEFYGPDPKSSPDYSRIINQRHFNRLMTLLEGYTATVGGQSDSSQRYIAPTVVKDVPPQARLMQEEIFGPLLPIVTVSDIDDAIHFINEREKPLALYVFSSNKKVIRRMLAETTSGGVTVNDVIMHYTLNSLPFGGVGQSGTGRYHGKHTFDQFSHHRACLVKSLGMEDVNMVRYPPQNRISGKPGKLEHHNVMEKQAVQRAREAFLAGRPRPLEFRVQQLKSLQRMITDRQGEIATALKQDINRSQYDTPLFELIGLENEISLAVSKLAQWAAPRPVERNLLTISDQAYIQPEPLGVVLIIGAWNYPWALTLQPLVGAIAAGNAAVVKPSELSEYSASLLKALLPRYLDQELYPVVCGGVSETQELLRQRFDHVFYTGNSTVGKLVMEAAARHLTPVTLELGGKSPCYIDKDVDLRVACRRITWGKFVNCGQTCIAPDYILCEPSIQNRVVEGIRQTLLEFYGPDPKSSPDYSRIINQRHFNRLMTLLEGYTATVGGQSDSSQRYIAPTVVKDVPPQARLMQEEIFGPLLPIVTVSDIDDAIHFINEREKPLALYVFSSNKKVIRRMLAETTSGGVTVNDVIMHYTLNSLPFGGVGQSGTGRYHGKHTFDQFSHHRACLVKSLGMEDVNMVRYPPQNRISGKPGKLEHHNV